Protein 6Z2F (pdb70)

Radius of gyration: 35.42 Å; Cα contacts (8 Å, |Δi|>4): 1864; chains: 2; bounding box: 74×93×102 Å

Secondary structure (DSSP, 8-state):
-HHHHHHHHHHTT-GGGGTTGGGS-HHHHHHHHHHHHT--HHHHHHHHHHH---BPPP--THHHHHHHHHHHHHTT-EEEEEE---S-SS-GGG-----TT---HHHHHHHHHHHHHHHHHHHHSS-----EEEEE---HHHHHHHHHHTGGGGS-GGGEEEEEPPEEE-B-TTSPBPEEETTEE-EEE--GGGHHHHHHHTTHHHHHHHHT--EEEEEETTBTT--TT-HHHHHHHHHHT-SEEEEEEE--STT-S--EEEE---EEEE-GGGS-HHHHH-B-TTSSBSS-EEEEEEEEEEHHHHHHIIIIIGGGPPPEEEEE---EE-TTS-EE--SS--EEEEE--GGGGGGG-SSEEEEE--HHHH--B--S-TTSSSSSSHHHHHHHHHHHHHHHHHHTT-EEB-TTSPBPPSSPPP-STT--PPPEEE-TTT-SSS-S-HHHHTT-EEPSSEEEETTEEEE--/-HHHHHHHHHHT-GGGGTTGGGS-HHHHHHHHHHHHT--HHHHHHHHHHHHHH--GGGEE----HHHHHHHHHHHHTT-EEEEEEEESB-GGGT-SSBGGG-B---TT--BHHHHHHHHHHHHHHHHHHHHSS-----EEEEE-SS-HHHHHHHHHHTGGGGS-GGGEEEEE--EEE-EETTSPBPEEETTEE-EEE--GGGHHHHHHHTTHHHHHHHHT--EEEE---BTT--TT-HHHHHHHHHTT-SEEEEEEE--STT----EEEEETTEEEEEPTTTS-HHHHH-B-TTSSBSS-EEEEEEEEEEHHHHHHIIIIIGGGSPPEEEEE---B---S-B--SS--EEEEE--GGGGGGG-SSEEEEEE-HHHH--B--S-TTSSSSSSHHHHHHHHHHHHHHHHHHTT-EEB-TT-PBPPSS----STT-----EEE-TTT-SSS-S-HHHHTT-EE-SSEEEETTEEEE-

Nearest PDB structures (foldseek):
  6z2f-assembly1_A  TM=1.002E+00  e=0.000E+00  Homo sapiens
  1jv3-assembly1_A  TM=9.933E-01  e=2.991E-99  Homo sapiens
  6z2f-assembly1_B  TM=9.629E-01  e=2.478E-99  Homo sapiens
  1jv3-assembly1_B  TM=9.828E-01  e=7.755E-98  Homo sapiens
  1jvd-assembly1_A  TM=9.746E-01  e=2.583E-96  Homo sapiens

Solvent-accessible surface area: 45010 Å² total

B-factor: mean 25.34, std 10.06, range [9.97, 87.58]

Structure (mmCIF, N/CA/C/O backbone):
data_6Z2F
#
_entry.id   6Z2F
#
_cell.length_a   45.614
_cell.length_b   64.569
_cell.length_c   82.070
_cell.angle_alpha   95.630
_cell.angle_beta   101.090
_cell.angle_gamma   104.930
#
_symmetry.space_group_name_H-M   'P 1'
#
loop_
_entity.id
_entity.type
_entity.pdbx_description
1 polymer 'UDP-N-acetylhexosamine pyrophosphorylase'
2 polymer 'UDP-N-acetylhexosamine pyrophosphorylase'
3 non-polymer URIDINE-DIPHOSPHATE-N-ACETYLGLUCOSAMINE
4 water water
#
loop_
_atom_site.group_PDB
_atom_site.id
_atom_site.type_symbol
_atom_site.label_atom_id
_atom_site.label_alt_id
_atom_site.label_comp_id
_atom_site.label_asym_id
_atom_site.label_entity_id
_atom_site.label_seq_id
_atom_site.pdbx_PDB_ins_code
_atom_site.Cartn_x
_atom_site.Cartn_y
_atom_site.Cartn_z
_atom_site.occupancy
_atom_site.B_iso_or_equiv
_atom_site.auth_seq_id
_atom_site.auth_comp_id
_atom_site.auth_asym_id
_atom_site.auth_atom_id
_atom_site.pdbx_PDB_model_num
ATOM 1 N N . ASN A 1 6 ? -18.165 -35.381 -18.892 1.00 47.58 2 ASN A N 1
ATOM 2 C CA . ASN A 1 6 ? -17.460 -34.279 -18.175 1.00 44.61 2 ASN A CA 1
ATOM 3 C C . ASN A 1 6 ? -16.963 -34.655 -16.763 1.00 42.71 2 ASN A C 1
ATOM 4 O O . ASN A 1 6 ? -15.774 -34.452 -16.462 1.00 38.60 2 ASN A O 1
ATOM 9 N N . ILE A 1 7 ? -17.849 -35.180 -15.906 1.00 39.77 3 ILE A N 1
ATOM 10 C CA . ILE A 1 7 ? -17.491 -35.421 -14.501 1.00 37.84 3 ILE A CA 1
ATOM 11 C C . ILE A 1 7 ? -16.530 -36.579 -14.319 1.00 39.86 3 ILE A C 1
ATOM 12 O O . ILE A 1 7 ? -15.601 -36.480 -13.524 1.00 36.01 3 ILE A O 1
ATOM 17 N N . ASN A 1 8 ? -16.738 -37.682 -15.035 1.00 38.91 4 ASN A N 1
ATOM 18 C CA . ASN A 1 8 ? -15.850 -38.809 -14.863 1.00 39.31 4 ASN A CA 1
ATOM 19 C C . ASN A 1 8 ? -14.421 -38.436 -15.297 1.00 37.54 4 ASN A C 1
ATOM 20 O O . ASN A 1 8 ? -13.478 -38.921 -14.677 1.00 38.48 4 ASN A O 1
ATOM 25 N N . ASP A 1 9 ? -14.267 -37.540 -16.287 1.00 37.37 5 ASP A N 1
ATOM 26 C CA . ASP A 1 9 ? -12.935 -36.993 -16.655 1.00 36.53 5 ASP A CA 1
ATOM 27 C C . ASP A 1 9 ? -12.309 -36.102 -15.583 1.00 36.55 5 ASP A C 1
ATOM 28 O O . ASP A 1 9 ? -11.109 -36.167 -15.364 1.00 35.79 5 ASP A O 1
ATOM 33 N N . LEU A 1 10 ? -13.097 -35.213 -14.990 1.00 31.64 6 LEU A N 1
ATOM 34 C CA . LEU A 1 10 ? -12.580 -34.335 -13.911 1.00 30.33 6 LEU A CA 1
ATOM 35 C C . LEU A 1 10 ? -12.080 -35.176 -12.727 1.00 28.82 6 LEU A C 1
ATOM 36 O O . LEU A 1 10 ? -10.981 -34.980 -12.216 1.00 27.14 6 LEU A O 1
ATOM 41 N N . LYS A 1 11 ? -12.889 -36.149 -12.347 1.00 30.01 7 LYS A N 1
ATOM 42 C CA . LYS A 1 11 ? -12.575 -37.075 -11.277 1.00 32.02 7 LYS A CA 1
ATOM 43 C C . LYS A 1 11 ? -11.196 -37.728 -11.476 1.00 32.37 7 LYS A C 1
ATOM 44 O O . LYS A 1 11 ? -10.438 -37.829 -10.528 1.00 28.83 7 LYS A O 1
ATOM 50 N N . LEU A 1 12 ? -10.874 -38.173 -12.692 1.00 33.06 8 LEU A N 1
ATOM 51 C CA . LEU A 1 12 ? -9.581 -38.817 -12.946 1.00 33.92 8 LEU A CA 1
ATOM 52 C C . LEU A 1 12 ? -8.420 -37.824 -12.796 1.00 32.31 8 LEU A C 1
ATOM 53 O O . LEU A 1 12 ? -7.365 -38.177 -12.264 1.00 33.65 8 LEU A O 1
ATOM 58 N N . THR A 1 13 ? -8.630 -36.601 -13.288 1.00 29.35 9 THR A N 1
ATOM 59 C CA . THR A 1 13 ? -7.707 -35.476 -13.104 1.00 28.67 9 THR A CA 1
ATOM 60 C C . THR A 1 13 ? -7.463 -35.239 -11.613 1.00 27.33 9 THR A C 1
ATOM 61 O O . THR A 1 13 ? -6.313 -35.097 -11.176 1.00 25.84 9 THR A O 1
ATOM 65 N N . LEU A 1 14 ? -8.559 -35.180 -10.857 1.00 27.12 10 LEU A N 1
ATOM 66 C CA . LEU A 1 14 ? -8.486 -35.009 -9.399 1.00 26.90 10 LEU A CA 1
ATOM 67 C C . LEU A 1 14 ? -7.793 -36.182 -8.724 1.00 26.45 10 LEU A C 1
ATOM 68 O O . LEU A 1 14 ? -6.947 -35.991 -7.861 1.00 24.55 10 LEU A O 1
ATOM 73 N N . SER A 1 15 ? -8.125 -37.396 -9.145 1.00 26.92 11 SER A N 1
ATOM 74 C CA . SER A 1 15 ? -7.517 -38.583 -8.574 1.00 27.66 11 SER A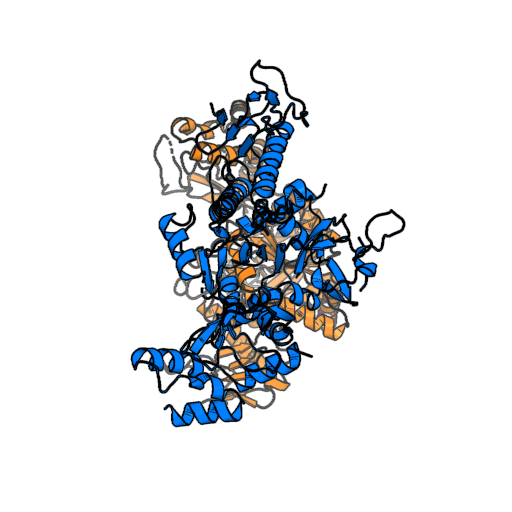 CA 1
ATOM 75 C C . SER A 1 15 ? -6.009 -38.619 -8.790 1.00 26.10 11 SER A C 1
ATOM 76 O O . SER A 1 15 ? -5.262 -38.918 -7.856 1.00 25.73 11 SER A O 1
ATOM 79 N N . LYS A 1 16 ? -5.571 -38.288 -10.005 1.00 28.18 12 LYS A N 1
ATOM 80 C CA . LYS A 1 16 ? -4.151 -38.208 -10.329 1.00 29.29 12 LYS A CA 1
ATOM 81 C C . LYS A 1 16 ? -3.413 -37.200 -9.447 1.00 28.08 12 LYS A C 1
ATOM 82 O O . LYS A 1 16 ? -2.267 -37.437 -9.088 1.00 28.73 12 LYS A O 1
ATOM 88 N N . ALA A 1 17 ? -4.084 -36.105 -9.080 1.00 27.36 13 ALA A N 1
ATOM 89 C CA . ALA A 1 17 ? -3.508 -35.089 -8.191 1.00 25.83 13 ALA A CA 1
ATOM 90 C C . ALA A 1 17 ? -3.765 -35.306 -6.687 1.00 25.38 13 ALA A C 1
ATOM 91 O O . ALA A 1 17 ? -3.334 -34.489 -5.870 1.00 23.90 13 ALA A O 1
ATOM 93 N N . GLY A 1 18 ? -4.442 -36.388 -6.305 1.00 23.68 14 GLY A N 1
ATOM 94 C CA . GLY A 1 18 ? -4.756 -36.638 -4.894 1.00 22.98 14 GLY A CA 1
ATOM 95 C C . GLY A 1 18 ? -5.733 -35.649 -4.308 1.00 22.53 14 GLY A C 1
ATOM 96 O O . GLY A 1 18 ? -5.699 -35.413 -3.094 1.00 22.35 14 GLY A O 1
ATOM 97 N N . GLN A 1 19 ? -6.605 -35.086 -5.160 1.00 20.38 15 GLN A N 1
ATOM 98 C CA . GLN A 1 19 ? -7.606 -34.099 -4.746 1.00 20.28 15 GLN A CA 1
ATOM 99 C C . GLN A 1 19 ? -9.053 -34.531 -5.001 1.00 20.16 15 GLN A C 1
ATOM 100 O O . GLN A 1 19 ? -9.948 -33.680 -5.039 1.00 20.69 15 GLN A O 1
ATOM 106 N N . GLU A 1 20 ? -9.316 -35.834 -5.138 1.00 21.11 16 GLU A N 1
ATOM 107 C CA . GLU A 1 20 ? -10.694 -36.277 -5.478 1.00 22.39 16 GLU A CA 1
ATOM 108 C C . GLU A 1 20 ? -11.721 -36.103 -4.353 1.00 21.51 16 GLU A C 1
ATOM 109 O O . GLU A 1 20 ? -12.927 -36.120 -4.599 1.00 21.66 16 GLU A O 1
ATOM 115 N N . HIS A 1 21 ? -11.262 -35.877 -3.130 1.00 19.86 17 HIS A N 1
ATOM 116 C CA . HIS A 1 21 ? -12.166 -35.453 -2.055 1.00 19.05 17 HIS A CA 1
ATOM 117 C C . HIS A 1 21 ? -12.931 -34.131 -2.345 1.00 18.43 17 HIS A C 1
ATOM 118 O O . HIS A 1 21 ? -13.915 -33.835 -1.661 1.00 17.84 17 HIS A O 1
ATOM 125 N N . LEU A 1 22 ? -12.487 -33.324 -3.322 1.00 18.90 18 LEU A N 1
ATOM 126 C CA . LEU A 1 22 ? -13.223 -32.109 -3.702 1.00 18.43 18 LEU A CA 1
ATOM 127 C C . LEU A 1 22 ? -14.607 -32.411 -4.284 1.00 18.94 18 LEU A C 1
ATOM 128 O O . LEU A 1 22 ? -15.473 -31.527 -4.301 1.00 19.13 18 LEU A O 1
ATOM 133 N N . LEU A 1 23 ? -14.807 -33.649 -4.748 1.00 19.01 19 LEU A N 1
ATOM 134 C CA . LEU A 1 23 ? -16.122 -34.128 -5.199 1.00 19.72 19 LEU A CA 1
ATOM 135 C C . LEU A 1 23 ? -16.938 -34.895 -4.146 1.00 20.08 19 LEU A C 1
ATOM 136 O O . LEU A 1 23 ? -17.975 -35.506 -4.482 1.00 21.07 19 LEU A O 1
ATOM 141 N N . ARG A 1 24 ? -16.512 -34.833 -2.889 1.00 20.40 20 ARG A N 1
ATOM 142 C CA . ARG A 1 24 ? -17.140 -35.567 -1.799 1.00 22.73 20 ARG A CA 1
ATOM 143 C C . ARG A 1 24 ? -18.663 -35.417 -1.759 1.00 23.43 20 ARG A C 1
ATOM 144 O O . ARG A 1 24 ? -19.363 -36.397 -1.506 1.00 23.51 20 ARG A O 1
ATOM 152 N N . PHE A 1 25 ? -19.162 -34.209 -2.010 1.00 22.29 21 PHE A N 1
ATOM 153 C CA . PHE A 1 25 ? -20.594 -33.910 -1.870 1.00 23.04 21 PHE A CA 1
ATOM 154 C C . PHE A 1 25 ? -21.318 -33.827 -3.199 1.00 23.96 21 PHE A C 1
ATOM 155 O O . PHE A 1 25 ? -22.476 -33.434 -3.226 1.00 27.04 21 PHE A O 1
ATOM 163 N N . TRP A 1 26 ? -20.673 -34.243 -4.283 1.00 24.60 22 TRP A N 1
ATOM 164 C CA . TRP A 1 26 ? -21.244 -34.123 -5.624 1.00 26.63 22 TRP A CA 1
ATOM 165 C C . TRP A 1 26 ? -22.602 -34.820 -5.737 1.00 29.55 22 TRP A C 1
ATOM 166 O O . TRP A 1 26 ? -23.489 -34.319 -6.408 1.00 30.98 22 TRP A O 1
ATOM 177 N N . ASN A 1 27 ? -22.754 -35.960 -5.070 1.00 32.39 23 ASN A N 1
ATOM 178 C CA . ASN A 1 27 ? -24.013 -36.720 -5.093 1.00 34.65 23 ASN A CA 1
ATOM 179 C C . ASN A 1 27 ? -25.160 -36.108 -4.267 1.00 35.65 23 ASN A C 1
ATOM 180 O O . ASN A 1 27 ? -26.260 -36.662 -4.272 1.00 38.97 23 ASN A O 1
ATOM 185 N N . GLU A 1 28 ? -24.904 -35.010 -3.549 1.00 34.53 24 GLU A N 1
ATOM 186 C CA . GLU A 1 28 ? -25.908 -34.303 -2.746 1.00 36.94 24 GLU A CA 1
ATOM 187 C C . GLU A 1 28 ? -26.194 -32.906 -3.262 1.00 36.69 24 GLU A C 1
ATOM 188 O O . GLU A 1 28 ? -27.027 -32.218 -2.673 1.00 40.85 24 GLU A O 1
ATOM 194 N N . LEU A 1 29 ? -25.492 -32.450 -4.301 1.00 33.65 25 LEU A N 1
ATOM 195 C CA . LEU A 1 29 ? -25.641 -31.064 -4.752 1.00 32.76 25 LEU A CA 1
ATOM 196 C C . LEU A 1 29 ? -26.763 -30.957 -5.763 1.00 33.24 25 LEU A C 1
ATOM 197 O O . LEU A 1 29 ? -26.993 -31.875 -6.553 1.00 33.00 25 LEU A O 1
ATOM 202 N N . GLU A 1 30 ? -27.429 -29.811 -5.744 1.00 36.12 26 GLU A N 1
ATOM 203 C CA . GLU A 1 30 ? -28.356 -29.438 -6.811 1.00 38.22 26 GLU A CA 1
ATOM 204 C C . GLU A 1 30 ? -27.579 -29.227 -8.107 1.00 35.87 26 GLU A C 1
ATOM 205 O O . GLU A 1 30 ? -26.370 -28.962 -8.081 1.00 32.45 26 GLU A O 1
ATOM 211 N N . GLU A 1 31 ? -28.277 -29.333 -9.234 1.00 34.09 27 GLU A N 1
ATOM 212 C CA . GLU A 1 31 ? -27.654 -29.249 -10.558 1.00 33.93 27 GLU A CA 1
ATOM 213 C C . GLU A 1 31 ? -26.837 -27.966 -10.777 1.00 30.93 27 GLU A C 1
ATOM 214 O O . GLU A 1 31 ? -25.721 -28.025 -11.279 1.00 27.82 27 GLU A O 1
ATOM 220 N N . ALA A 1 32 ? -27.410 -26.822 -10.406 1.00 30.96 28 ALA A N 1
ATOM 221 C CA . ALA A 1 32 ? -26.731 -25.526 -10.555 1.00 28.58 28 ALA A CA 1
ATOM 222 C C . ALA A 1 32 ? -25.468 -25.459 -9.706 1.00 27.41 28 ALA A C 1
ATOM 223 O O . ALA A 1 32 ? -24.442 -24.965 -10.174 1.00 27.39 28 ALA A O 1
ATOM 225 N N . GLN A 1 33 ? -25.569 -25.948 -8.470 1.00 27.37 29 GLN A N 1
ATOM 226 C CA . GLN A 1 33 ? -24.417 -26.093 -7.560 1.00 28.66 29 GLN A CA 1
ATOM 227 C C . GLN A 1 33 ? -23.283 -26.920 -8.182 1.00 27.04 29 GLN A C 1
ATOM 228 O O . GLN A 1 33 ? -22.103 -26.534 -8.125 1.00 24.24 29 GLN A O 1
ATOM 234 N N . GLN A 1 34 ? -23.644 -28.054 -8.784 1.00 24.57 30 GLN A N 1
ATOM 235 C CA . GLN A 1 34 ? -22.689 -28.885 -9.483 1.00 24.27 30 GLN A CA 1
ATOM 236 C C . GLN A 1 34 ? -21.962 -28.106 -10.578 1.00 23.39 30 GLN A C 1
ATOM 237 O O . GLN A 1 34 ? -20.750 -28.186 -10.694 1.00 21.06 30 GLN A O 1
ATOM 243 N N . VAL A 1 35 ? -22.718 -27.370 -11.378 1.00 23.99 31 VAL A N 1
ATOM 244 C CA . VAL A 1 35 ? -22.127 -26.600 -12.469 1.00 24.18 31 VAL A CA 1
ATOM 245 C C . VAL A 1 35 ? -21.061 -25.640 -11.939 1.00 23.75 31 VAL A C 1
ATOM 246 O O . VAL A 1 35 ? -19.987 -25.545 -12.499 1.00 23.50 31 VAL A O 1
ATOM 250 N N . GLU A 1 36 ? -21.343 -25.001 -10.822 1.00 24.54 32 GLU A N 1
ATOM 251 C CA . GLU A 1 36 ? -20.433 -23.987 -10.269 1.00 26.24 32 GLU A CA 1
ATOM 252 C C . GLU A 1 36 ? -19.138 -24.570 -9.737 1.00 25.78 32 GLU A C 1
ATOM 253 O O . GLU A 1 36 ? -18.046 -24.039 -10.006 1.00 25.62 32 GLU A O 1
ATOM 259 N N . LEU A 1 37 ? -19.257 -25.681 -9.010 1.00 24.60 33 LEU A N 1
ATOM 260 C CA . LEU A 1 37 ? -18.093 -26.384 -8.511 1.00 22.62 33 LEU A CA 1
ATOM 261 C C . LEU A 1 37 ? -17.295 -26.931 -9.669 1.00 22.36 33 LEU A C 1
ATOM 262 O O . LEU A 1 37 ? -16.083 -26.782 -9.687 1.00 19.97 33 LEU A O 1
ATOM 267 N N . TYR A 1 38 ? -17.987 -27.528 -10.656 1.00 22.30 34 TYR A N 1
ATOM 268 C CA . TYR A 1 38 ? -17.332 -28.046 -11.847 1.00 24.39 34 TYR A CA 1
ATOM 269 C C . TYR A 1 38 ? -16.482 -26.966 -12.525 1.00 24.75 34 TYR A C 1
ATOM 270 O O . TYR A 1 38 ? -15.316 -27.193 -12.825 1.00 24.94 34 TYR A O 1
ATOM 279 N N . ALA A 1 39 ? -17.065 -25.787 -12.721 1.00 25.79 35 ALA A N 1
ATOM 280 C CA . ALA A 1 39 ? -16.346 -24.667 -13.365 1.00 26.62 35 ALA A CA 1
ATOM 281 C C . ALA A 1 39 ? -15.178 -24.143 -12.529 1.00 27.73 35 ALA A C 1
ATOM 282 O O . ALA A 1 39 ? -14.158 -23.728 -13.070 1.00 28.87 35 ALA A O 1
ATOM 284 N N . GLU A 1 40 ? -15.322 -24.151 -11.212 1.00 27.56 36 GLU A N 1
ATOM 285 C CA . GLU A 1 40 ? -14.204 -23.773 -10.360 1.00 26.52 36 GLU A CA 1
ATOM 286 C C . GLU A 1 40 ? -13.044 -24.757 -10.511 1.00 25.50 36 GLU A C 1
ATOM 287 O O . GLU A 1 40 ? -11.882 -24.347 -10.698 1.00 24.42 36 GLU A O 1
ATOM 293 N N . LEU A 1 41 ? -13.353 -26.048 -10.452 1.00 23.33 37 LEU A N 1
ATOM 294 C CA . LEU A 1 41 ? -12.328 -27.084 -10.482 1.00 23.30 37 LEU A CA 1
ATOM 295 C C . LEU A 1 41 ? -11.641 -27.200 -11.833 1.00 25.33 37 LEU A C 1
ATOM 296 O O . LEU A 1 41 ? -10.439 -27.379 -11.878 1.00 26.72 37 LEU A O 1
ATOM 301 N N . GLN A 1 42 ? -12.377 -27.067 -12.928 1.00 28.66 38 GLN A N 1
ATOM 302 C CA . GLN A 1 42 ? -11.757 -27.197 -14.262 1.00 31.22 38 GLN A CA 1
ATOM 303 C C . GLN A 1 42 ? -10.726 -26.094 -14.549 1.00 30.96 38 GLN A C 1
ATOM 304 O O . GLN A 1 42 ? -9.776 -26.316 -15.293 1.00 36.23 38 GLN A O 1
ATOM 310 N N . ALA A 1 43 ? -10.914 -24.931 -13.939 1.00 29.99 39 ALA A N 1
ATOM 311 C CA . ALA A 1 43 ? -10.014 -23.795 -14.114 1.00 32.39 39 ALA A CA 1
ATOM 312 C C . ALA A 1 43 ? -8.699 -23.927 -13.329 1.00 33.10 39 ALA A C 1
ATOM 313 O O . ALA A 1 43 ? -7.747 -23.170 -13.567 1.00 31.55 39 ALA A O 1
ATOM 315 N N . MET A 1 44 ? -8.654 -24.866 -12.384 1.00 31.81 40 MET A N 1
ATOM 316 C CA . MET A 1 44 ? -7.490 -25.049 -11.519 1.00 31.28 40 MET A CA 1
ATOM 317 C C . MET A 1 44 ? -6.490 -25.978 -12.179 1.00 29.53 40 MET A C 1
ATOM 318 O O . MET A 1 44 ? -6.864 -26.895 -12.895 1.00 30.43 40 MET A O 1
ATOM 323 N N . ASN A 1 45 ? -5.210 -25.729 -11.937 1.00 29.64 41 ASN A N 1
ATOM 324 C CA . ASN A 1 45 ? -4.147 -26.601 -12.398 1.00 30.79 41 ASN A CA 1
ATOM 325 C C . ASN A 1 45 ? -3.629 -27.381 -11.195 1.00 29.85 41 ASN A C 1
ATOM 326 O O . ASN A 1 45 ? -2.701 -26.948 -10.509 1.00 29.58 41 ASN A O 1
ATOM 331 N N . PHE A 1 46 ? -4.224 -28.540 -10.944 1.00 28.05 42 PHE A N 1
ATOM 332 C CA . PHE A 1 46 ? -3.934 -29.288 -9.706 1.00 26.57 42 PHE A CA 1
ATOM 333 C C . PHE A 1 46 ? -2.494 -29.772 -9.600 1.00 27.73 42 PHE A C 1
ATOM 334 O O . PHE A 1 46 ? -1.951 -29.822 -8.494 1.00 25.19 42 PHE A O 1
ATOM 342 N N . GLU A 1 47 ? -1.872 -30.114 -10.735 1.00 28.99 43 GLU A N 1
ATOM 343 C CA . GLU A 1 47 ? -0.451 -30.489 -10.753 1.00 31.67 43 GLU A CA 1
ATOM 344 C C . GLU A 1 47 ? 0.385 -29.340 -10.223 1.00 28.72 43 GLU A C 1
ATOM 345 O O . GLU A 1 47 ? 1.164 -29.519 -9.297 1.00 28.22 43 GLU A O 1
ATOM 351 N N . GLU A 1 48 ? 0.206 -28.170 -10.822 1.00 28.54 44 GLU A N 1
ATOM 352 C CA . GLU A 1 48 ? 0.904 -26.972 -10.377 1.00 28.98 44 GLU A CA 1
ATOM 353 C C . GLU A 1 48 ? 0.654 -26.637 -8.902 1.00 27.84 44 GLU A C 1
ATOM 354 O O . GLU A 1 48 ? 1.589 -26.326 -8.187 1.00 26.31 44 GLU A O 1
ATOM 360 N N . LEU A 1 49 ? -0.594 -26.711 -8.452 1.00 24.50 45 LEU A N 1
ATOM 361 C CA . LEU A 1 49 ? -0.910 -26.394 -7.056 1.00 23.00 45 LEU A CA 1
ATOM 362 C C . LEU A 1 49 ? -0.150 -27.313 -6.090 1.00 23.47 45 LEU A C 1
ATOM 363 O O . LEU A 1 49 ? 0.412 -26.852 -5.090 1.00 23.73 45 LEU A O 1
ATOM 368 N N . ASN A 1 50 ? -0.121 -28.609 -6.402 1.00 22.91 46 ASN A N 1
ATOM 369 C CA . ASN A 1 50 ? 0.584 -29.602 -5.593 1.00 23.05 46 ASN A CA 1
ATOM 370 C C . ASN A 1 50 ? 2.064 -29.260 -5.588 1.00 24.48 46 ASN A C 1
ATOM 371 O O . ASN A 1 50 ? 2.734 -29.336 -4.553 1.00 23.62 46 ASN A O 1
ATOM 376 N N . PHE A 1 51 ? 2.565 -28.892 -6.761 1.00 24.80 47 PHE A N 1
ATOM 377 C CA . PHE A 1 51 ? 3.948 -28.463 -6.891 1.00 27.39 47 PHE A CA 1
ATOM 378 C C . PHE A 1 51 ? 4.227 -27.224 -6.058 1.00 26.14 47 PHE A C 1
ATOM 379 O O . PHE A 1 51 ? 5.258 -27.171 -5.389 1.00 25.75 47 PHE A O 1
ATOM 387 N N . PHE A 1 52 ? 3.320 -26.244 -6.068 1.00 25.24 48 PHE A N 1
ATOM 388 C CA . PHE A 1 52 ? 3.495 -25.061 -5.213 1.00 25.49 48 PHE A CA 1
ATOM 389 C C . PHE A 1 52 ? 3.533 -25.439 -3.748 1.00 24.27 48 PHE A C 1
ATOM 390 O O . PHE A 1 52 ? 4.411 -24.982 -3.017 1.00 23.48 48 PHE A O 1
ATOM 398 N N . PHE A 1 53 ? 2.568 -26.264 -3.336 1.00 23.39 49 PHE A N 1
ATOM 399 C CA . PHE A 1 53 ? 2.444 -26.666 -1.943 1.00 23.86 49 PHE A CA 1
ATOM 400 C C . PHE A 1 53 ? 3.679 -27.437 -1.457 1.00 24.90 49 PHE A C 1
ATOM 401 O O . PHE A 1 53 ? 4.159 -27.187 -0.370 1.00 24.14 49 PHE A O 1
ATOM 409 N N . GLN A 1 54 ? 4.185 -28.368 -2.260 1.00 26.73 50 GLN A N 1
ATOM 410 C CA . GLN A 1 54 ? 5.331 -29.183 -1.816 1.00 29.36 50 GLN A CA 1
ATOM 411 C C . GLN A 1 54 ? 6.566 -28.331 -1.536 1.00 30.07 50 GLN A C 1
ATOM 412 O O . GLN A 1 54 ? 7.283 -28.592 -0.561 1.00 29.62 50 GLN A O 1
ATOM 418 N N . LYS A 1 55 ? 6.796 -27.312 -2.365 1.00 30.25 51 LYS A N 1
ATOM 419 C CA . LYS A 1 55 ? 7.888 -26.360 -2.117 1.00 33.38 51 LYS A CA 1
ATOM 420 C C . LYS A 1 55 ? 7.614 -25.417 -0.954 1.00 31.87 51 LYS A C 1
ATOM 421 O O . LYS A 1 55 ? 8.518 -25.120 -0.200 1.00 31.93 51 LYS A O 1
ATOM 427 N N . ALA A 1 56 ? 6.381 -24.923 -0.836 1.00 29.11 52 ALA A N 1
ATOM 428 C CA . ALA A 1 56 ? 6.037 -23.902 0.172 1.00 28.57 52 ALA A CA 1
ATOM 429 C C . ALA A 1 56 ? 6.038 -24.474 1.580 1.00 29.05 52 ALA A C 1
ATOM 430 O O . ALA A 1 56 ? 6.448 -23.801 2.533 1.00 27.03 52 ALA A O 1
ATOM 432 N N . ILE A 1 57 ? 5.559 -25.708 1.716 1.00 28.87 53 ILE A N 1
ATOM 433 C CA . ILE A 1 57 ? 5.453 -26.344 3.034 1.00 31.70 53 ILE A CA 1
ATOM 434 C C . ILE A 1 57 ? 6.820 -26.715 3.631 1.00 35.46 53 ILE A C 1
ATOM 435 O O . ILE A 1 57 ? 6.912 -26.972 4.833 1.00 36.67 53 ILE A O 1
ATOM 440 N N . GLU A 1 58 ? 7.845 -26.759 2.774 1.00 40.68 54 GLU A N 1
ATOM 441 C CA . GLU A 1 58 ? 9.164 -27.269 3.114 1.00 46.18 54 GLU A CA 1
ATOM 442 C C . GLU A 1 58 ? 10.027 -26.210 3.786 1.00 44.08 54 GLU A C 1
ATOM 443 O O . GLU A 1 58 ? 11.018 -26.540 4.433 1.00 46.60 54 GLU A O 1
ATOM 449 N N . MET A 1 73 ? 21.494 -12.458 8.298 1.00 28.56 69 MET A N 1
ATOM 450 C CA . MET A 1 73 ? 21.115 -11.085 8.004 1.00 28.48 69 MET A CA 1
ATOM 451 C C . MET A 1 73 ? 22.184 -10.101 8.403 1.00 28.96 69 MET A C 1
ATOM 452 O O . MET A 1 73 ? 22.860 -10.286 9.420 1.00 29.02 69 MET A O 1
ATOM 457 N N . GLU A 1 74 ? 22.271 -9.020 7.635 1.00 28.69 70 GLU A N 1
ATOM 458 C CA . GLU A 1 74 ? 23.197 -7.934 7.897 1.00 32.80 70 GLU A CA 1
ATOM 459 C C . GLU A 1 74 ? 22.454 -6.596 7.854 1.00 32.62 70 GLU A C 1
ATOM 460 O O . GLU A 1 74 ? 21.563 -6.418 7.031 1.00 28.98 70 GLU A O 1
ATOM 466 N N . PRO A 1 75 ? 22.824 -5.649 8.729 1.00 34.40 71 PRO A N 1
ATOM 467 C CA . PRO A 1 75 ? 22.103 -4.378 8.744 1.00 36.72 71 PRO A CA 1
ATOM 468 C C . PRO A 1 75 ? 22.310 -3.571 7.462 1.00 39.72 71 PRO A C 1
ATOM 469 O O . PRO A 1 75 ? 23.283 -3.800 6.742 1.00 40.52 71 PRO A O 1
ATOM 473 N N . VAL A 1 76 ? 21.380 -2.668 7.164 1.00 43.47 72 VAL A N 1
ATOM 474 C CA . VAL A 1 76 ? 21.610 -1.687 6.111 1.00 45.72 72 VAL A CA 1
ATOM 475 C C . VAL A 1 76 ? 22.656 -0.739 6.660 1.00 49.91 72 VAL A C 1
ATOM 476 O O . VAL A 1 76 ? 22.468 -0.168 7.739 1.00 51.02 72 VAL A O 1
ATOM 480 N N . PRO A 1 77 ? 23.790 -0.615 5.964 1.00 53.60 73 PRO A N 1
ATOM 481 C CA . PRO A 1 77 ? 24.679 0.422 6.444 1.00 55.51 73 PRO A CA 1
ATOM 482 C C . PRO A 1 77 ? 23.923 1.720 6.276 1.00 57.09 73 PRO A C 1
ATOM 483 O O . PRO A 1 77 ? 23.510 2.044 5.162 1.00 58.91 73 PRO A O 1
ATOM 487 N N . ARG A 1 78 ? 23.658 2.386 7.396 1.00 56.65 74 ARG A N 1
ATOM 488 C CA . ARG A 1 78 ? 22.998 3.689 7.397 1.00 57.07 74 ARG A CA 1
ATOM 489 C C . ARG A 1 78 ? 23.791 4.731 6.597 1.00 57.01 74 ARG A C 1
ATOM 490 O O . ARG A 1 78 ? 23.276 5.793 6.259 1.00 58.00 74 ARG A O 1
ATOM 492 N N . ASP A 1 89 ? 17.333 19.349 3.944 1.00 56.71 85 ASP A N 1
ATOM 493 C CA . ASP A 1 89 ? 18.435 19.909 3.166 1.00 58.69 85 ASP A CA 1
ATOM 494 C C . ASP A 1 89 ? 18.203 19.744 1.646 1.00 56.65 85 ASP A C 1
ATOM 495 O O . ASP A 1 89 ? 17.763 20.685 0.972 1.00 55.13 85 ASP A O 1
ATOM 500 N N . GLN A 1 90 ? 18.449 18.536 1.131 1.00 53.36 86 GLN A N 1
ATOM 501 C CA . GLN A 1 90 ? 18.206 18.196 -0.273 1.00 47.16 86 GLN A CA 1
ATOM 502 C C . GLN A 1 90 ? 16.715 17.902 -0.481 1.00 40.13 86 GLN A C 1
ATOM 503 O O . GLN A 1 90 ? 16.298 17.634 -1.601 1.00 37.30 86 GLN A O 1
ATOM 509 N N . LEU A 1 91 ? 15.931 17.916 0.603 1.00 35.14 87 LEU A N 1
ATOM 510 C CA . LEU A 1 91 ? 14.501 17.621 0.548 1.00 34.07 87 LEU A CA 1
ATOM 511 C C . LEU A 1 91 ? 13.761 18.466 -0.492 1.00 33.13 87 LEU A C 1
ATOM 512 O O . LEU A 1 91 ? 12.902 17.951 -1.211 1.00 27.05 87 LEU A O 1
ATOM 517 N N . GLN A 1 92 ? 14.104 19.751 -0.590 1.00 33.17 88 GLN A N 1
ATOM 518 C CA . GLN A 1 92 ? 13.431 20.626 -1.555 1.00 33.19 88 GLN A CA 1
ATOM 519 C C . GLN A 1 92 ? 13.837 20.281 -2.990 1.00 31.10 88 GLN A C 1
ATOM 520 O O . GLN A 1 92 ? 12.976 20.223 -3.872 1.00 28.76 88 GLN A O 1
ATOM 526 N N . ALA A 1 93 ? 15.128 20.026 -3.220 1.00 29.26 89 ALA A N 1
ATOM 527 C CA . ALA A 1 93 ? 15.606 19.614 -4.533 1.00 28.44 89 ALA A CA 1
ATOM 528 C C . ALA A 1 93 ? 14.983 18.265 -4.963 1.00 28.56 89 ALA A C 1
ATOM 529 O O . ALA A 1 93 ? 14.622 18.095 -6.129 1.00 27.56 89 ALA A O 1
ATOM 531 N N . TRP A 1 94 ? 14.848 17.322 -4.031 1.00 25.65 90 TRP A N 1
ATOM 532 C CA . TRP A 1 94 ? 14.183 16.053 -4.351 1.00 25.19 90 TRP A CA 1
ATOM 533 C C . TRP A 1 94 ? 12.708 16.296 -4.690 1.00 23.11 90 TRP A C 1
ATOM 534 O O . TRP A 1 94 ? 12.219 15.768 -5.670 1.00 23.09 90 TRP A O 1
ATOM 545 N N . GLU A 1 95 ? 12.018 17.108 -3.894 1.00 22.80 91 GLU A N 1
ATOM 546 C CA . GLU A 1 95 ? 10.596 17.397 -4.134 1.00 23.19 91 GLU A CA 1
ATOM 547 C C . GLU A 1 95 ? 10.377 17.977 -5.520 1.00 22.07 91 GLU A C 1
ATOM 548 O O . GLU A 1 95 ? 9.442 17.591 -6.247 1.00 20.79 91 GLU A O 1
ATOM 554 N N . SER A 1 96 ? 11.228 18.928 -5.882 1.00 23.03 92 SER A N 1
ATOM 555 C CA . SER A 1 96 ? 11.102 19.576 -7.181 1.00 24.20 92 SER A CA 1
ATOM 556 C C . SER A 1 96 ? 11.274 18.616 -8.330 1.00 22.63 92 SER A C 1
ATOM 557 O O . SER A 1 96 ? 10.540 18.711 -9.313 1.00 22.27 92 SER A O 1
ATOM 560 N N . GLU A 1 97 ? 12.219 17.687 -8.209 1.00 23.02 93 GLU A N 1
ATOM 561 C CA . GLU A 1 97 ? 12.379 16.648 -9.223 1.00 22.25 93 GLU A CA 1
ATOM 562 C C . GLU A 1 97 ? 11.154 15.733 -9.283 1.00 20.99 93 GLU A C 1
ATOM 563 O O . GLU A 1 97 ? 10.687 15.402 -10.369 1.00 19.86 93 GLU A O 1
ATOM 569 N N . GLY A 1 98 ? 10.628 15.334 -8.131 1.00 20.07 94 GLY A N 1
ATOM 570 C CA . GLY A 1 98 ? 9.403 14.519 -8.121 1.00 18.55 94 GLY A CA 1
ATOM 571 C C . GLY A 1 98 ? 8.225 15.241 -8.748 1.00 17.93 94 GLY A C 1
ATOM 572 O O . GLY A 1 98 ? 7.463 14.656 -9.515 1.00 18.03 94 GLY A O 1
ATOM 573 N N . LEU A 1 99 ? 8.073 16.530 -8.447 1.00 17.62 95 LEU A N 1
ATOM 574 C CA . LEU A 1 99 ? 7.006 17.319 -9.069 1.00 18.18 95 LEU A CA 1
ATOM 575 C C . LEU A 1 99 ? 7.216 17.413 -10.590 1.00 18.06 95 LEU A C 1
ATOM 576 O O . LEU A 1 99 ? 6.260 17.423 -11.341 1.00 17.46 95 LEU A O 1
ATOM 581 N N . PHE A 1 100 ? 8.475 17.459 -11.036 1.00 18.39 96 PHE A N 1
ATOM 582 C CA . PHE A 1 100 ? 8.760 17.551 -12.465 1.00 18.74 96 PHE A CA 1
ATOM 583 C C . PHE A 1 100 ? 8.363 16.235 -13.171 1.00 19.11 96 PHE A C 1
ATOM 584 O O . PHE A 1 100 ? 7.752 16.256 -14.244 1.00 19.21 96 PHE A O 1
ATOM 592 N N . GLN A 1 101 ? 8.658 15.102 -12.544 1.00 17.71 97 GLN A N 1
ATOM 593 C CA . GLN A 1 101 ? 8.213 13.811 -13.087 1.00 17.57 97 GLN A CA 1
ATOM 594 C C . GLN A 1 101 ? 6.700 13.763 -13.176 1.00 17.22 97 GLN A C 1
ATOM 595 O O . GLN A 1 101 ? 6.138 13.369 -14.196 1.00 19.00 97 GLN A O 1
ATOM 601 N N . ILE A 1 102 ? 6.029 14.171 -12.109 1.00 16.83 98 ILE A N 1
ATOM 602 C CA . ILE A 1 102 ? 4.571 14.209 -12.130 1.00 15.59 98 ILE A CA 1
ATOM 603 C C . ILE A 1 102 ? 4.061 15.125 -13.279 1.00 16.80 98 ILE A C 1
ATOM 604 O O . ILE A 1 102 ? 3.148 14.754 -14.026 1.00 15.95 98 ILE A O 1
ATOM 609 N N . SER A 1 103 ? 4.675 16.292 -13.442 1.00 17.32 99 SER A N 1
ATOM 610 C CA . SER A 1 103 ? 4.227 17.268 -14.444 1.00 17.49 99 SER A CA 1
ATOM 611 C C . SER A 1 103 ? 4.331 16.768 -15.877 1.00 18.82 99 SER A C 1
ATOM 612 O O . SER A 1 103 ? 3.631 17.281 -16.754 1.00 19.80 99 SER A O 1
ATOM 615 N N . GLN A 1 104 ? 5.199 15.783 -16.097 1.00 18.96 100 GLN A N 1
ATOM 616 C CA . GLN A 1 104 ? 5.418 15.186 -17.409 1.00 19.87 100 GLN A CA 1
ATOM 617 C C . GLN A 1 104 ? 4.560 13.938 -17.609 1.00 20.51 100 GLN A C 1
ATOM 618 O O . GLN A 1 104 ? 4.771 13.228 -18.587 1.00 19.87 100 GLN A O 1
ATOM 624 N N . ASN A 1 105 ? 3.605 13.681 -16.703 1.00 19.41 101 ASN A N 1
ATOM 625 C CA . ASN A 1 105 ? 2.783 12.449 -16.736 1.00 20.76 101 ASN A CA 1
ATOM 626 C C . ASN A 1 105 ? 3.617 11.157 -16.646 1.00 19.80 101 ASN A C 1
ATOM 627 O O . ASN A 1 105 ? 3.232 10.121 -17.180 1.00 21.14 101 ASN A O 1
ATOM 632 N N . LYS A 1 106 ? 4.757 11.215 -15.965 1.00 19.22 102 LYS A N 1
ATOM 633 C CA . LYS A 1 106 ? 5.667 10.086 -15.885 1.00 17.98 102 LYS A CA 1
ATOM 634 C C . LYS A 1 106 ? 5.530 9.312 -14.560 1.00 17.23 102 LYS A C 1
ATOM 635 O O . LYS A 1 106 ? 6.310 8.399 -14.330 1.00 17.75 102 LYS A O 1
ATOM 641 N N . VAL A 1 107 ? 4.580 9.679 -13.704 1.00 15.03 103 VAL A N 1
ATOM 642 C CA . VAL A 1 107 ? 4.392 9.007 -12.415 1.00 15.29 103 VAL A CA 1
ATOM 643 C C . VAL A 1 107 ? 3.004 8.392 -12.319 1.00 15.44 103 VAL A C 1
ATOM 644 O O . VAL A 1 107 ? 2.028 9.054 -12.619 1.00 15.59 103 VAL A O 1
ATOM 648 N N . ALA A 1 108 ? 2.922 7.132 -11.908 1.00 15.49 104 ALA A N 1
ATOM 649 C CA . ALA A 1 108 ? 1.648 6.532 -11.499 1.00 15.10 104 ALA A CA 1
ATOM 650 C C . ALA A 1 108 ? 1.817 5.944 -10.104 1.00 14.89 104 ALA A C 1
ATOM 651 O O . ALA A 1 108 ? 2.930 5.714 -9.631 1.00 14.25 104 ALA A O 1
ATOM 653 N N . VAL A 1 109 ? 0.708 5.693 -9.449 1.00 14.92 105 VAL A N 1
ATOM 654 C CA . VAL A 1 109 ? 0.738 4.988 -8.183 1.00 15.68 105 VAL A CA 1
ATOM 655 C C . VAL A 1 109 ? -0.012 3.678 -8.326 1.00 14.97 105 VAL A C 1
ATOM 656 O O . VAL A 1 109 ? -0.941 3.556 -9.136 1.00 15.52 105 VAL A O 1
ATOM 660 N N . LEU A 1 110 ? 0.398 2.710 -7.529 1.00 15.16 106 LEU A N 1
ATOM 661 C CA . LEU A 1 110 ? -0.221 1.396 -7.502 1.00 15.59 106 LEU A CA 1
ATOM 662 C C . LEU A 1 110 ? -0.581 1.050 -6.037 1.00 15.76 106 LEU A C 1
ATOM 663 O O . LEU A 1 110 ? 0.283 0.933 -5.182 1.00 14.72 106 LEU A O 1
ATOM 668 N N . LEU A 1 111 ? -1.869 0.939 -5.781 1.00 15.25 107 LEU A N 1
ATOM 669 C CA . LEU A 1 111 ? -2.398 0.686 -4.433 1.00 16.19 107 LEU A CA 1
ATOM 670 C C . LEU A 1 111 ? -2.580 -0.793 -4.202 1.00 16.80 107 LEU A C 1
ATOM 671 O O . LEU A 1 111 ? -3.234 -1.461 -5.012 1.00 16.20 107 LEU A O 1
ATOM 676 N N . LEU A 1 112 ? -2.028 -1.296 -3.097 1.00 16.33 108 LEU A N 1
ATOM 677 C CA . LEU A 1 112 ? -2.238 -2.669 -2.698 1.00 17.34 108 LEU A CA 1
ATOM 678 C C . LEU A 1 112 ? -3.520 -2.658 -1.867 1.00 18.59 108 LEU A C 1
ATOM 679 O O . LEU A 1 112 ? -3.506 -2.238 -0.718 1.00 17.93 108 LEU A O 1
ATOM 684 N N . ALA A 1 113 ? -4.621 -3.076 -2.480 1.00 20.23 109 ALA A N 1
ATOM 685 C CA . ALA A 1 113 ? -5.959 -3.096 -1.858 1.00 21.95 109 ALA A CA 1
ATOM 686 C C . ALA A 1 113 ? -6.654 -4.468 -2.047 1.00 24.65 109 ALA A C 1
ATOM 687 O O . ALA A 1 113 ? -7.907 -4.547 -2.235 1.00 24.88 109 ALA A O 1
ATOM 689 N N . ARG A 1 119 ? -8.827 -8.184 9.963 1.00 48.49 115 ARG A N 1
ATOM 690 C CA . ARG A 1 119 ? -8.593 -8.023 11.407 1.00 48.93 115 ARG A CA 1
ATOM 691 C C . ARG A 1 119 ? -9.419 -6.906 12.052 1.00 48.72 115 ARG A C 1
ATOM 692 O O . ARG A 1 119 ? -9.688 -6.928 13.270 1.00 52.88 115 ARG A O 1
ATOM 700 N N . LEU A 1 120 ? -9.817 -5.929 11.244 1.00 42.52 116 LEU A N 1
ATOM 701 C CA . LEU A 1 120 ? -10.621 -4.820 11.739 1.00 40.71 116 LEU A CA 1
ATOM 702 C C . LEU A 1 120 ? -12.018 -5.219 12.183 1.00 39.36 116 LEU A C 1
ATOM 703 O O . LEU A 1 120 ? -12.710 -4.411 12.789 1.00 39.30 116 LEU A O 1
ATOM 708 N N . GLY A 1 121 ? -12.441 -6.443 11.874 1.00 42.08 117 GLY A N 1
ATOM 709 C CA . GLY A 1 121 ? -13.759 -6.925 12.260 1.00 41.90 117 GLY A CA 1
ATOM 710 C C . GLY A 1 121 ? -14.846 -6.549 11.268 1.00 43.26 117 GLY A C 1
ATOM 711 O O . GLY A 1 121 ? -16.017 -6.515 11.626 1.00 43.64 117 GLY A O 1
ATOM 712 N N . VAL A 1 122 ? -14.462 -6.270 10.021 1.00 42.08 118 VAL A N 1
ATOM 713 C CA . VAL A 1 122 ? -15.428 -5.947 8.968 1.00 39.86 118 VAL A CA 1
ATOM 714 C C . VAL A 1 122 ? -15.109 -6.761 7.725 1.00 37.15 118 VAL A C 1
ATOM 715 O O . VAL A 1 122 ? -13.982 -7.239 7.545 1.00 37.05 118 VAL A O 1
ATOM 719 N N . ALA A 1 123 ? -16.112 -6.900 6.868 1.00 33.97 119 ALA A N 1
ATOM 720 C CA . ALA A 1 123 ? -16.010 -7.725 5.668 1.00 32.26 119 ALA A CA 1
ATOM 721 C C . ALA A 1 123 ? -15.711 -6.907 4.417 1.00 30.24 119 ALA A C 1
ATOM 722 O O . ALA A 1 123 ? -15.504 -7.476 3.347 1.00 32.32 119 ALA A O 1
ATOM 724 N N . TYR A 1 124 ? -15.667 -5.585 4.543 1.00 28.85 120 TYR A N 1
ATOM 725 C CA . TYR A 1 124 ? -15.444 -4.728 3.392 1.00 28.87 120 TYR A CA 1
ATOM 726 C C . TYR A 1 124 ? -13.957 -4.323 3.315 1.00 27.67 120 TYR A C 1
ATOM 727 O O . TYR A 1 124 ? -13.243 -4.366 4.321 1.00 26.85 120 TYR A O 1
ATOM 736 N N . PRO A 1 125 ? -13.489 -3.941 2.117 1.00 26.20 121 PRO A N 1
ATOM 737 C CA . PRO A 1 125 ? -12.077 -3.550 1.987 1.00 25.72 121 PRO A CA 1
ATOM 738 C C . PRO A 1 125 ? -11.666 -2.366 2.884 1.00 23.47 121 PRO A C 1
ATOM 739 O O . PRO A 1 125 ? -12.477 -1.458 3.112 1.00 23.05 121 PRO A O 1
ATOM 743 N N . LYS A 1 126 ? -10.422 -2.366 3.378 1.00 22.34 122 LYS A N 1
ATOM 744 C CA . LYS A 1 126 ? -9.935 -1.276 4.254 1.00 22.48 122 LYS A CA 1
ATOM 745 C C . LYS A 1 126 ? -10.034 0.125 3.687 1.00 20.67 122 LYS A C 1
ATOM 746 O O . LYS A 1 126 ? -10.200 1.078 4.435 1.00 20.74 122 LYS A O 1
ATOM 752 N N . GLY A 1 127 ? -9.947 0.271 2.370 1.00 19.81 123 GLY A N 1
ATOM 753 C CA . GLY A 1 127 ? -10.025 1.590 1.752 1.00 19.86 123 GLY A CA 1
ATOM 754 C C . GLY A 1 127 ? -11.321 2.310 2.085 1.00 19.52 123 GLY A C 1
ATOM 755 O O . GLY A 1 127 ? -11.374 3.548 2.092 1.00 19.49 123 GLY A O 1
ATOM 756 N N . MET A 1 128 ? -12.365 1.539 2.387 1.00 20.78 124 MET A N 1
ATOM 757 C CA . MET A 1 128 ? -13.669 2.095 2.703 1.00 20.80 124 MET A CA 1
ATOM 758 C C . MET A 1 128 ? -13.821 2.420 4.182 1.00 20.07 124 MET A C 1
ATOM 759 O O . MET A 1 128 ? -14.881 2.919 4.590 1.00 19.70 124 MET A O 1
ATOM 764 N N . TYR A 1 129 ? -12.784 2.171 4.981 1.00 19.40 125 TYR A N 1
ATOM 765 C CA . TYR A 1 129 ? -12.874 2.351 6.416 1.00 20.57 125 TYR A CA 1
ATOM 766 C C . TYR A 1 129 ? -12.867 3.838 6.783 1.00 21.89 125 TYR A C 1
ATOM 767 O O . TYR A 1 129 ? -12.055 4.620 6.264 1.00 20.61 125 TYR A O 1
ATOM 776 N N . ASP A 1 130 ? -13.765 4.184 7.704 1.00 21.62 126 ASP A N 1
ATOM 777 C CA . ASP A 1 130 ? -13.942 5.526 8.249 1.00 21.93 126 ASP A CA 1
ATOM 778 C C . ASP A 1 130 ? -13.384 5.537 9.666 1.00 20.91 126 ASP A C 1
ATOM 779 O O . ASP A 1 130 ? -13.998 4.973 10.569 1.00 21.41 126 ASP A O 1
ATOM 784 N N . VAL A 1 131 ? -12.237 6.191 9.881 1.00 20.40 127 VAL A N 1
ATOM 785 C CA . VAL A 1 131 ? -11.613 6.154 11.211 1.00 20.51 127 VAL A CA 1
ATOM 786 C C . VAL A 1 131 ? -12.229 7.131 12.215 1.00 22.43 127 VAL A C 1
ATOM 787 O O . VAL A 1 131 ? -11.749 7.214 13.344 1.00 24.64 127 VAL A O 1
ATOM 791 N N . GLY A 1 132 ? -13.276 7.862 11.814 1.00 21.44 128 GLY A N 1
ATOM 792 C CA . GLY A 1 132 ? -13.921 8.837 12.680 1.00 22.32 128 GLY A CA 1
ATOM 793 C C . GLY A 1 132 ? -13.241 10.198 12.643 1.00 22.26 128 GLY A C 1
ATOM 794 O O . GLY A 1 132 ? -13.260 10.929 13.630 1.00 21.15 128 GLY A O 1
ATOM 795 N N . LEU A 1 133 ? -12.650 10.561 11.504 1.00 23.38 129 LEU A N 1
ATOM 796 C CA . LEU A 1 133 ? -12.130 11.920 11.335 1.00 23.53 129 LEU A CA 1
ATOM 797 C C . LEU A 1 133 ? -13.270 12.936 11.393 1.00 23.88 129 LEU A C 1
ATOM 798 O O . LEU A 1 133 ? -14.411 12.585 11.104 1.00 22.64 129 LEU A O 1
ATOM 803 N N . PRO A 1 134 ? -12.975 14.201 11.735 1.00 24.82 130 PRO A N 1
ATOM 804 C CA . PRO A 1 134 ? -14.039 15.223 11.647 1.00 26.62 130 PRO A CA 1
ATOM 805 C C . PRO A 1 134 ? -14.780 15.208 10.282 1.00 25.67 130 PRO A C 1
ATOM 806 O O . PRO A 1 134 ? -16.007 15.277 10.232 1.00 25.79 130 PRO A O 1
ATOM 810 N N . SER A 1 135 ? -14.040 15.042 9.191 1.00 25.34 131 SER A N 1
ATOM 811 C CA . SER A 1 135 ? -14.627 14.974 7.852 1.00 24.50 131 SER A CA 1
ATOM 812 C C . SER A 1 135 ? -15.357 13.661 7.525 1.00 24.63 131 SER A C 1
ATOM 813 O O . SER A 1 135 ? -16.061 13.577 6.502 1.00 25.33 131 SER A O 1
ATOM 816 N N . ARG A 1 136 ? -15.134 12.625 8.342 1.00 24.72 132 ARG A N 1
ATOM 817 C CA . ARG A 1 136 ? -15.632 11.272 8.095 1.00 26.23 132 ARG A CA 1
ATOM 818 C C . ARG A 1 136 ? -15.150 10.698 6.760 1.00 23.57 132 ARG A C 1
ATOM 819 O O . ARG A 1 136 ? -15.761 9.767 6.255 1.00 26.04 132 ARG A O 1
ATOM 827 N N . LYS A 1 137 ? -14.063 11.222 6.186 1.00 19.96 133 LYS A N 1
ATOM 828 C CA . LYS A 1 137 ? -13.581 10.686 4.886 1.00 19.34 133 LYS A CA 1
ATOM 829 C C . LYS A 1 137 ? -12.994 9.296 5.063 1.00 18.30 133 LYS A C 1
ATOM 830 O O . LYS A 1 137 ? -12.350 9.021 6.060 1.00 19.65 133 LYS A O 1
ATOM 836 N N . THR A 1 138 ? -13.218 8.434 4.093 1.00 17.42 134 THR A N 1
ATOM 837 C CA . THR A 1 138 ? -12.628 7.116 4.076 1.00 16.36 134 THR A CA 1
ATOM 838 C C . THR A 1 138 ? -11.172 7.208 3.649 1.00 16.04 134 THR A C 1
ATOM 839 O O . THR A 1 138 ? -10.737 8.235 3.112 1.00 16.84 134 THR A O 1
ATOM 843 N N . LEU A 1 139 ? -10.423 6.134 3.874 1.00 16.50 135 LEU A N 1
ATOM 844 C CA . LEU A 1 139 ? -9.008 6.103 3.448 1.00 16.27 135 LEU A CA 1
ATOM 845 C C . LEU A 1 139 ? -8.885 6.304 1.928 1.00 15.17 135 LEU A C 1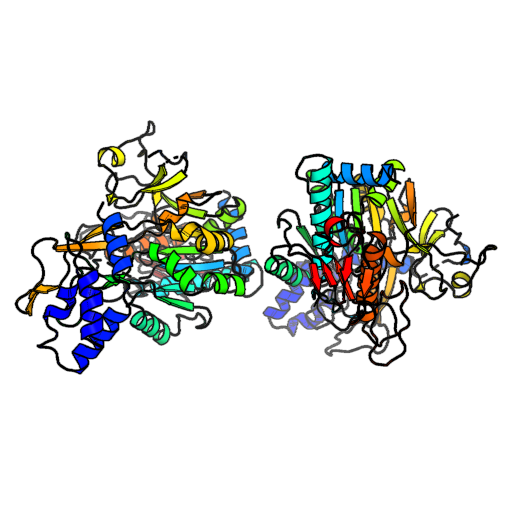
ATOM 846 O O . LEU A 1 139 ? -7.979 7.013 1.447 1.00 15.01 135 LEU A O 1
ATOM 851 N N . PHE A 1 140 ? -9.786 5.684 1.180 1.00 15.05 136 PHE A N 1
ATOM 852 C CA . PHE A 1 140 ? -9.811 5.847 -0.291 1.00 15.51 136 PHE A CA 1
ATOM 853 C C . PHE A 1 140 ? -9.934 7.317 -0.706 1.00 15.34 136 PHE A C 1
ATOM 854 O O . PHE A 1 140 ? -9.245 7.773 -1.624 1.00 13.83 136 PHE A O 1
ATOM 862 N N . GLN A 1 141 ? -10.844 8.038 -0.062 1.00 14.44 137 GLN A N 1
ATOM 863 C CA . GLN A 1 141 ? -11.092 9.457 -0.388 1.00 15.54 137 GLN A CA 1
ATOM 864 C C . GLN A 1 141 ? -9.892 10.324 -0.075 1.00 14.69 137 GLN A C 1
ATOM 865 O O . GLN A 1 141 ? -9.535 11.202 -0.861 1.00 14.73 137 GLN A O 1
ATOM 871 N N . ILE A 1 142 ? -9.264 10.075 1.069 1.00 14.43 138 ILE A N 1
ATOM 872 C CA . ILE A 1 142 ? -8.086 10.851 1.474 1.00 14.17 138 ILE A CA 1
ATOM 873 C C . ILE A 1 142 ? -6.970 10.620 0.444 1.00 13.37 138 ILE A C 1
ATOM 874 O O . ILE A 1 142 ? -6.347 11.582 0.023 1.00 14.77 138 ILE A O 1
ATOM 879 N N . GLN A 1 143 ? -6.756 9.364 0.047 1.00 13.25 139 GLN A N 1
ATOM 880 C CA . GLN A 1 143 ? -5.766 9.024 -0.971 1.00 13.96 139 GLN A CA 1
ATOM 881 C C . GLN A 1 143 ? -6.071 9.690 -2.313 1.00 14.50 139 GLN A C 1
ATOM 882 O O . GLN A 1 143 ? -5.185 10.255 -2.955 1.00 14.52 139 GLN A O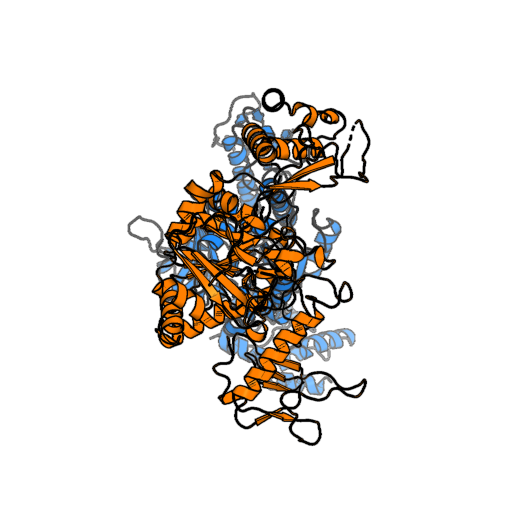 1
ATOM 888 N N . ALA A 1 144 ? -7.347 9.638 -2.712 1.00 13.97 140 ALA A N 1
ATOM 889 C CA . ALA A 1 144 ? -7.781 10.239 -3.979 1.00 14.54 140 ALA A CA 1
ATOM 890 C C . ALA A 1 144 ? -7.490 11.756 -3.989 1.00 15.07 140 ALA A C 1
ATOM 891 O O . ALA A 1 144 ? -7.035 12.326 -4.994 1.00 14.74 140 ALA A O 1
ATOM 893 N N . GLU A 1 145 ? -7.804 12.415 -2.884 1.00 14.29 141 GLU A N 1
ATOM 894 C CA . GLU A 1 145 ? -7.598 13.859 -2.792 1.00 15.30 141 GLU A CA 1
ATOM 895 C C . GLU A 1 145 ? -6.128 14.227 -2.719 1.00 14.42 141 GLU A C 1
ATOM 896 O O . GLU A 1 145 ? -5.748 15.281 -3.180 1.00 15.53 141 GLU A O 1
ATOM 902 N N . ARG A 1 146 ? -5.292 13.347 -2.168 1.00 13.73 142 ARG A N 1
ATOM 903 C CA . ARG A 1 146 ? -3.825 13.532 -2.251 1.00 13.84 142 ARG A CA 1
ATOM 904 C C . ARG A 1 146 ? -3.314 13.499 -3.701 1.00 14.42 142 ARG A C 1
ATOM 905 O O . ARG A 1 146 ? -2.442 14.291 -4.109 1.00 13.67 142 ARG A O 1
ATOM 913 N N . ILE A 1 147 ? -3.887 12.593 -4.487 1.00 14.36 143 ILE A N 1
ATOM 914 C CA . ILE A 1 147 ? -3.541 12.495 -5.896 1.00 14.44 143 ILE A CA 1
ATOM 915 C C . ILE A 1 147 ? -3.986 13.753 -6.624 1.00 14.88 143 ILE A C 1
ATOM 916 O O . ILE A 1 147 ? -3.188 14.341 -7.360 1.00 14.23 143 ILE A O 1
ATOM 921 N N . LEU A 1 148 ? -5.246 14.135 -6.446 1.00 15.04 144 LEU A N 1
ATOM 922 C CA . LEU A 1 148 ? -5.792 15.367 -7.084 1.00 16.04 144 LEU A CA 1
ATOM 923 C C . LEU A 1 148 ? -4.948 16.580 -6.696 1.00 16.74 144 LEU A C 1
ATOM 924 O O . LEU A 1 148 ? -4.601 17.402 -7.545 1.00 15.98 144 LEU A O 1
ATOM 929 N N . LYS A 1 149 ? -4.634 16.693 -5.408 1.00 15.11 145 LYS A N 1
ATOM 930 C CA . LYS A 1 149 ? -3.751 17.781 -4.928 1.00 16.35 145 LYS A CA 1
ATOM 931 C C . LYS A 1 149 ? -2.399 17.866 -5.635 1.00 15.34 145 LYS A C 1
ATOM 932 O O . LYS A 1 149 ? -1.983 18.954 -6.023 1.00 15.52 145 LYS A O 1
ATOM 938 N N . LEU A 1 150 ? -1.692 16.745 -5.757 1.00 14.89 146 LEU A N 1
ATOM 939 C CA . LEU A 1 150 ? -0.378 16.756 -6.393 1.00 14.85 146 LEU A CA 1
ATOM 940 C C . LEU A 1 150 ? -0.444 17.108 -7.871 1.00 15.46 146 LEU A C 1
ATOM 941 O O . LEU A 1 150 ? 0.490 17.699 -8.402 1.00 16.91 146 LEU A O 1
ATOM 946 N N . GLN A 1 151 ? -1.504 16.682 -8.537 1.00 15.36 147 GLN A N 1
ATOM 947 C CA . GLN A 1 151 ? -1.719 17.102 -9.926 1.00 16.16 147 GLN A CA 1
ATOM 948 C C . GLN A 1 151 ? -1.777 18.634 -9.997 1.00 16.72 147 GLN A C 1
ATOM 949 O O . GLN A 1 151 ? -1.140 19.249 -10.849 1.00 17.62 147 GLN A O 1
ATOM 955 N N . GLN A 1 152 ? -2.501 19.230 -9.054 1.00 16.28 148 GLN A N 1
ATOM 956 C CA . GLN A 1 152 ? -2.635 20.686 -8.958 1.00 18.93 148 GLN A CA 1
ATOM 957 C C . GLN A 1 152 ? -1.328 21.348 -8.586 1.00 18.48 148 GLN A C 1
ATOM 958 O O . GLN A 1 152 ? -0.944 22.354 -9.207 1.00 19.01 148 GLN A O 1
ATOM 964 N N . VAL A 1 153 ? -0.624 20.789 -7.601 1.00 17.45 149 VAL A N 1
ATOM 965 C CA . VAL A 1 153 ? 0.665 21.346 -7.174 1.00 17.52 149 VAL A CA 1
ATOM 966 C C . VAL A 1 153 ? 1.704 21.307 -8.289 1.00 18.07 149 VAL A C 1
ATOM 967 O O . VAL A 1 153 ? 2.420 22.294 -8.500 1.00 18.96 149 VAL A O 1
ATOM 971 N N . ALA A 1 154 ? 1.805 20.186 -9.003 1.00 17.92 150 ALA A N 1
ATOM 972 C CA . ALA A 1 154 ? 2.726 20.084 -10.132 1.00 17.91 150 ALA A CA 1
ATOM 973 C C . ALA A 1 154 ? 2.372 21.048 -11.278 1.00 18.76 150 ALA A C 1
ATOM 974 O O . ALA A 1 154 ? 3.269 21.523 -11.968 1.00 19.72 150 ALA A O 1
ATOM 976 N N . GLU A 1 155 ? 1.079 21.293 -11.477 1.00 18.69 151 GLU A N 1
ATOM 977 C CA . GLU A 1 155 ? 0.614 22.276 -12.457 1.00 20.08 151 GLU A CA 1
ATOM 978 C C . GLU A 1 155 ? 1.031 23.687 -12.043 1.00 21.33 151 GLU A C 1
ATOM 979 O O . GLU A 1 155 ? 1.470 24.487 -12.865 1.00 21.98 151 GLU A O 1
ATOM 985 N N . LYS A 1 156 ? 0.862 23.996 -10.773 1.00 22.20 152 LYS A N 1
ATOM 986 C CA . LYS A 1 156 ? 1.264 25.302 -10.242 1.00 24.59 152 LYS A CA 1
ATOM 987 C C . LYS A 1 156 ? 2.749 25.526 -10.422 1.00 23.19 152 LYS A C 1
ATOM 988 O O . LYS A 1 156 ? 3.159 26.641 -10.692 1.00 22.64 152 LYS A O 1
ATOM 994 N N . TYR A 1 157 ? 3.536 24.460 -10.265 1.00 21.70 153 TYR A N 1
ATOM 995 C CA . TYR A 1 157 ? 4.995 24.544 -10.285 1.00 21.74 153 TYR A CA 1
ATOM 996 C C . TYR A 1 157 ? 5.473 24.716 -11.721 1.00 22.05 153 TYR A C 1
ATOM 997 O O . TYR A 1 157 ? 6.164 25.692 -12.035 1.00 22.69 153 TYR A O 1
ATOM 1006 N N . TYR A 1 158 ? 5.097 23.770 -12.583 1.00 21.44 154 TYR A N 1
ATOM 1007 C CA . TYR A 1 158 ? 5.648 23.679 -13.945 1.00 22.42 154 TYR A CA 1
ATOM 1008 C C . TYR A 1 158 ? 4.770 24.268 -15.047 1.00 22.08 154 TYR A C 1
ATOM 1009 O O . TYR A 1 158 ? 5.227 24.399 -16.181 1.00 22.37 154 TYR A O 1
ATOM 1018 N N . GLY A 1 159 ? 3.516 24.566 -14.729 1.00 21.96 155 GLY A N 1
ATOM 1019 C CA . GLY A 1 159 ? 2.622 25.268 -15.634 1.00 23.43 155 GLY A CA 1
ATOM 1020 C C . GLY A 1 159 ? 1.741 24.457 -16.571 1.00 23.89 155 GLY A C 1
ATOM 1021 O O . GLY A 1 159 ? 1.010 25.050 -17.365 1.00 27.56 155 GLY A O 1
ATOM 1022 N N . ASN A 1 160 ? 1.788 23.130 -16.516 1.00 23.12 156 ASN A N 1
ATOM 1023 C CA . ASN A 1 160 ? 0.871 22.320 -17.347 1.00 24.19 156 ASN A CA 1
ATOM 1024 C C . ASN A 1 160 ? 0.030 21.360 -16.535 1.00 22.68 156 ASN A C 1
ATOM 1025 O O . ASN A 1 160 ? 0.467 20.836 -15.495 1.00 21.14 156 ASN A O 1
ATOM 1030 N N . LYS A 1 161 ? -1.183 21.128 -17.019 1.00 22.04 157 LYS A N 1
ATOM 1031 C CA . LYS A 1 161 ? -2.052 20.112 -16.442 1.00 23.34 157 LYS A CA 1
ATOM 1032 C C . LYS A 1 161 ? -1.361 18.757 -16.540 1.00 21.20 157 LYS A C 1
ATOM 1033 O O . LYS A 1 161 ? -0.656 18.467 -17.517 1.00 20.10 157 LYS A O 1
ATOM 1039 N N . CYS A 1 162 ? -1.537 17.917 -15.525 1.00 19.50 158 CYS A N 1
ATOM 1040 C CA . CYS A 1 162 ? -0.920 16.583 -15.550 1.00 18.14 158 CYS A CA 1
ATOM 1041 C C . CYS A 1 162 ? -1.766 15.558 -14.820 1.00 17.64 158 CYS A C 1
ATOM 1042 O O . CYS A 1 162 ? -2.756 15.899 -14.146 1.00 16.60 158 CYS A O 1
ATOM 1045 N N . ILE A 1 163 ? -1.382 14.297 -15.005 1.00 17.01 159 ILE A N 1
ATOM 1046 C CA . ILE A 1 163 ? -2.141 13.157 -14.520 1.00 17.54 159 ILE A CA 1
ATOM 1047 C C . ILE A 1 163 ? -1.236 12.127 -13.834 1.00 16.75 159 ILE A C 1
ATOM 1048 O O . ILE A 1 163 ? -0.143 11.811 -14.309 1.00 16.86 159 ILE A O 1
ATOM 1053 N N . ILE A 1 164 ? -1.711 11.629 -12.702 1.00 16.17 160 ILE A N 1
ATOM 1054 C CA . ILE A 1 164 ? -1.092 10.523 -11.974 1.00 15.39 160 ILE A CA 1
ATOM 1055 C C . ILE A 1 164 ? -2.090 9.360 -12.021 1.00 14.93 160 ILE A C 1
ATOM 1056 O O . ILE A 1 164 ? -3.080 9.339 -11.267 1.00 14.56 160 ILE A O 1
ATOM 1061 N N . PRO A 1 165 ? -1.870 8.407 -12.948 1.00 16.00 161 PRO A N 1
ATOM 1062 C CA . PRO A 1 165 ? -2.728 7.249 -12.994 1.00 16.44 161 PRO A CA 1
ATOM 1063 C C . PRO A 1 165 ? -2.680 6.481 -11.685 1.00 16.01 161 PRO A C 1
ATOM 1064 O O . PRO A 1 165 ? -1.604 6.351 -11.064 1.00 16.86 161 PRO A O 1
ATOM 1068 N N . TRP A 1 166 ? -3.849 6.009 -11.289 1.00 15.57 162 TRP A N 1
ATOM 1069 C CA . TRP A 1 166 ? -4.013 5.228 -10.059 1.00 14.62 162 TRP A CA 1
ATOM 1070 C C . TRP A 1 166 ? -4.366 3.774 -10.395 1.00 14.93 162 TRP A C 1
ATOM 1071 O O . TRP A 1 166 ? -5.514 3.468 -10.715 1.00 15.21 162 TRP A O 1
ATOM 1082 N N . TYR A 1 167 ? -3.370 2.903 -10.320 1.00 15.63 163 TYR A N 1
ATOM 1083 C CA . TYR A 1 167 ? -3.585 1.457 -10.434 1.00 16.08 163 TYR A CA 1
ATOM 1084 C C . TYR A 1 167 ? -4.019 0.935 -9.081 1.00 16.43 163 TYR A C 1
ATOM 1085 O O . TYR A 1 167 ? -3.357 1.202 -8.077 1.00 15.78 163 TYR A O 1
ATOM 1094 N N . ILE A 1 168 ? -5.127 0.207 -9.045 1.00 15.54 164 ILE A N 1
ATOM 1095 C CA . ILE A 1 168 ? -5.639 -0.338 -7.782 1.00 16.33 164 ILE A CA 1
ATOM 1096 C C . ILE A 1 168 ? -5.754 -1.852 -7.925 1.00 16.67 164 ILE A C 1
ATOM 1097 O O . ILE A 1 168 ? -6.579 -2.353 -8.703 1.00 17.32 164 ILE A O 1
ATOM 1102 N N . MET A 1 169 ? -4.933 -2.566 -7.153 1.00 17.52 165 MET A N 1
ATOM 1103 C CA . MET A 1 169 ? -4.929 -4.014 -7.138 1.00 17.71 165 MET A CA 1
ATOM 1104 C C . MET A 1 169 ? -5.920 -4.484 -6.100 1.00 18.77 165 MET A C 1
ATOM 1105 O O . MET A 1 169 ? -5.683 -4.328 -4.906 1.00 17.68 165 MET A O 1
ATOM 1110 N N . THR A 1 170 ? -6.989 -5.120 -6.566 1.00 20.01 166 THR A N 1
ATOM 1111 C CA . THR A 1 170 ? -7.980 -5.741 -5.697 1.00 21.19 166 THR A CA 1
ATOM 1112 C C . THR A 1 170 ? -7.832 -7.259 -5.730 1.00 23.19 166 THR A C 1
ATOM 1113 O O . THR A 1 170 ? -6.980 -7.807 -6.412 1.00 21.25 166 THR A O 1
ATOM 1117 N N . SER A 1 171 ? -8.699 -7.935 -4.994 1.00 25.99 167 SER A N 1
ATOM 1118 C CA . SER A 1 171 ? -8.787 -9.384 -5.080 1.00 28.30 167 SER A CA 1
ATOM 1119 C C . SER A 1 171 ? -10.216 -9.786 -5.415 1.00 31.77 167 SER A C 1
ATOM 1120 O O . SER A 1 171 ? -11.082 -8.923 -5.645 1.00 30.50 167 SER A O 1
ATOM 1123 N N . GLY A 1 172 ? -10.449 -11.098 -5.478 1.00 33.79 168 GLY A N 1
ATOM 1124 C CA . GLY A 1 172 ? -11.788 -11.611 -5.728 1.00 34.86 168 GLY A CA 1
ATOM 1125 C C . GLY A 1 172 ? -12.672 -11.394 -4.514 1.00 35.28 168 GLY A C 1
ATOM 1126 O O . GLY A 1 172 ? -13.845 -11.066 -4.650 1.00 38.37 168 GLY A O 1
ATOM 1127 N N . THR A 1 174 ? -12.940 -8.171 -2.963 1.00 38.40 170 THR A N 1
ATOM 1128 C CA . THR A 1 174 ? -13.035 -6.718 -2.886 1.00 35.08 170 THR A CA 1
ATOM 1129 C C . THR A 1 174 ? -13.255 -5.990 -4.225 1.00 33.38 170 THR A C 1
ATOM 1130 O O . THR A 1 174 ? -13.468 -4.793 -4.220 1.00 32.45 170 THR A O 1
ATOM 1134 N N . MET A 1 175 ? -13.176 -6.677 -5.359 1.00 33.87 171 MET A N 1
ATOM 1135 C CA . MET A 1 175 ? -13.110 -6.004 -6.652 1.00 33.42 171 MET A CA 1
ATOM 1136 C C . MET A 1 175 ? -14.384 -5.265 -7.073 1.00 33.56 171 MET A C 1
ATOM 1137 O O . MET A 1 175 ? -14.330 -4.111 -7.516 1.00 32.69 171 MET A O 1
ATOM 1142 N N . GLU A 1 176 ? -15.517 -5.962 -7.019 1.00 34.44 172 GLU A N 1
ATOM 1143 C CA . GLU A 1 176 ? -16.790 -5.349 -7.419 1.00 33.59 172 GLU A CA 1
ATOM 1144 C C . GLU A 1 176 ? -17.258 -4.322 -6.394 1.00 30.11 172 GLU A C 1
ATOM 1145 O O . GLU A 1 176 ? -17.752 -3.269 -6.762 1.00 29.74 172 GLU A O 1
ATOM 1151 N N . SER A 1 177 ? -17.103 -4.616 -5.119 1.00 29.65 173 SER A N 1
ATOM 1152 C CA . SER A 1 177 ? -17.484 -3.640 -4.110 1.00 31.87 173 SER A CA 1
ATOM 1153 C C . SER A 1 177 ? -16.627 -2.387 -4.241 1.00 28.87 173 SER A C 1
ATOM 1154 O O . SER A 1 177 ? -17.153 -1.295 -4.142 1.00 28.88 173 SER A O 1
ATOM 1157 N N . THR A 1 178 ? -15.323 -2.551 -4.493 1.00 27.09 174 THR A N 1
ATOM 1158 C CA . THR A 1 178 ? -14.419 -1.399 -4.628 1.00 25.89 174 THR A CA 1
ATOM 1159 C C . THR A 1 178 ? -14.834 -0.547 -5.814 1.00 26.19 174 THR A C 1
ATOM 1160 O O . THR A 1 178 ? -15.014 0.655 -5.671 1.00 26.19 174 THR A O 1
ATOM 1164 N N . LYS A 1 179 ? -15.036 -1.175 -6.972 1.00 27.13 175 LYS A N 1
ATOM 1165 C CA . LYS A 1 179 ? -15.522 -0.456 -8.138 1.00 27.59 175 LYS A CA 1
ATOM 1166 C C . LYS A 1 179 ? -16.843 0.259 -7.865 1.00 27.01 175 LYS A C 1
ATOM 1167 O O . LYS A 1 179 ? -17.005 1.385 -8.289 1.00 27.90 175 LYS A O 1
ATOM 1173 N N . GLU A 1 180 ? -17.775 -0.417 -7.194 1.00 28.56 176 GLU A N 1
ATOM 1174 C CA . GLU A 1 180 ? -19.094 0.142 -6.862 1.00 29.22 176 GLU A CA 1
ATOM 1175 C C . GLU A 1 180 ? -18.912 1.441 -6.062 1.00 26.70 176 GLU A C 1
ATOM 1176 O O . GLU A 1 180 ? -19.447 2.496 -6.402 1.00 25.55 176 GLU A O 1
ATOM 1182 N N . PHE A 1 181 ? -18.097 1.352 -5.023 1.00 25.48 177 PHE A N 1
ATOM 1183 C CA . PHE A 1 181 ? -17.818 2.464 -4.134 1.00 24.38 177 PHE A CA 1
ATOM 1184 C C . PHE A 1 181 ? -17.246 3.684 -4.863 1.00 23.56 177 PHE A C 1
ATOM 1185 O O . PHE A 1 181 ? -17.732 4.801 -4.719 1.00 24.28 177 PHE A O 1
ATOM 1193 N N . PHE A 1 182 ? -16.212 3.462 -5.658 1.00 23.88 178 PHE A N 1
ATOM 1194 C CA . PHE A 1 182 ? -15.649 4.535 -6.461 1.00 23.22 178 PHE A CA 1
ATOM 1195 C C . PHE A 1 182 ? -16.691 5.154 -7.413 1.00 25.55 178 PHE A C 1
ATOM 1196 O O . PHE A 1 182 ? -16.780 6.377 -7.520 1.00 25.60 178 PHE A O 1
ATOM 1204 N N . THR A 1 183 ? -17.493 4.330 -8.084 1.00 26.45 179 THR A N 1
ATOM 1205 C CA . THR A 1 183 ? -18.439 4.893 -9.053 1.00 29.10 179 THR A CA 1
ATOM 1206 C C . THR A 1 183 ? -19.488 5.778 -8.385 1.00 29.73 179 THR A C 1
ATOM 1207 O O . THR A 1 183 ? -19.817 6.830 -8.921 1.00 30.95 179 THR A O 1
ATOM 1211 N N . LYS A 1 184 ? -19.967 5.362 -7.210 1.00 34.40 180 LYS A N 1
ATOM 1212 C CA . LYS A 1 184 ? -20.939 6.149 -6.427 1.00 34.87 180 LYS A CA 1
ATOM 1213 C C . LYS A 1 184 ? -20.385 7.504 -5.982 1.00 33.04 180 LYS A C 1
ATOM 1214 O O . LYS A 1 184 ? -21.126 8.477 -5.952 1.00 34.67 180 LYS A O 1
ATOM 1220 N N . HIS A 1 185 ? -19.107 7.556 -5.618 1.00 28.69 181 HIS A N 1
ATOM 1221 C CA . HIS A 1 185 ? -18.444 8.819 -5.258 1.00 27.92 181 HIS A CA 1
ATOM 1222 C C . HIS A 1 185 ? -17.803 9.543 -6.455 1.00 25.87 181 HIS A C 1
ATOM 1223 O O . HIS A 1 185 ? -16.937 10.410 -6.276 1.00 24.66 181 HIS A O 1
ATOM 1230 N N . LYS A 1 186 ? -18.239 9.213 -7.672 1.00 25.21 182 LYS A N 1
ATOM 1231 C CA . LYS A 1 186 ? -17.683 9.779 -8.912 1.00 27.31 182 LYS A CA 1
ATOM 1232 C C . LYS A 1 186 ? -16.160 9.889 -8.888 1.00 24.30 182 LYS A C 1
ATOM 1233 O O . LYS A 1 186 ? -15.589 10.900 -9.271 1.00 22.70 182 LYS A O 1
ATOM 1239 N N . TYR A 1 187 ? -15.519 8.827 -8.416 1.00 23.42 183 TYR A N 1
ATOM 1240 C CA . TYR A 1 187 ? -14.053 8.717 -8.392 1.00 24.23 183 TYR A CA 1
ATOM 1241 C C . TYR A 1 187 ? -13.388 9.830 -7.586 1.00 23.19 183 TYR A C 1
ATOM 1242 O O . TYR A 1 187 ? -12.214 10.145 -7.805 1.00 22.71 183 TYR A O 1
ATOM 1251 N N . PHE A 1 188 ? -14.140 10.393 -6.632 1.00 22.59 184 PHE A N 1
ATOM 1252 C CA . PHE A 1 188 ? -13.671 11.469 -5.761 1.00 24.69 184 PHE A CA 1
ATOM 1253 C C . PHE A 1 188 ? -13.131 12.671 -6.506 1.00 24.44 184 PHE A C 1
ATOM 1254 O O . PHE A 1 188 ? -12.326 13.428 -5.966 1.00 26.25 184 PHE A O 1
ATOM 1262 N N . GLY A 1 189 ? -13.634 12.883 -7.719 1.00 25.17 185 GLY A N 1
ATOM 1263 C CA . GLY A 1 189 ? -13.174 13.970 -8.560 1.00 24.40 185 GLY A CA 1
ATOM 1264 C C . GLY A 1 189 ? -12.117 13.653 -9.595 1.00 23.52 185 GLY A C 1
ATOM 1265 O O . GLY A 1 189 ? -11.834 14.506 -10.440 1.00 23.31 185 GLY A O 1
ATOM 1266 N N . LEU A 1 190 ? -11.520 12.461 -9.538 1.00 20.95 186 LEU A N 1
ATOM 1267 C CA . LEU A 1 190 ? -10.586 12.009 -10.576 1.00 20.98 186 LEU A CA 1
ATOM 1268 C C . LEU A 1 190 ? -11.391 11.497 -11.759 1.00 20.67 186 LEU A C 1
ATOM 1269 O O . LEU A 1 190 ? -12.600 11.301 -11.646 1.00 21.50 186 LEU A O 1
ATOM 1274 N N . LYS A 1 191 ? -10.714 11.281 -12.879 1.00 21.58 187 LYS A N 1
ATOM 1275 C CA . LYS A 1 191 ? -11.353 10.729 -14.072 1.00 22.53 187 LYS A CA 1
ATOM 1276 C C . LYS A 1 191 ? -11.307 9.194 -14.066 1.00 22.48 187 LYS A C 1
ATOM 1277 O O . LYS A 1 191 ? -10.259 8.598 -13.821 1.00 21.00 187 LYS A O 1
ATOM 1283 N N . LYS A 1 192 ? -12.444 8.582 -14.365 1.00 22.66 188 LYS A N 1
ATOM 1284 C CA . LYS A 1 192 ? -12.609 7.121 -14.498 1.00 24.65 188 LYS A CA 1
ATOM 1285 C C . LYS A 1 192 ? -11.472 6.454 -15.280 1.00 21.89 188 LYS A C 1
ATOM 1286 O O . LYS A 1 192 ? -10.928 5.418 -14.886 1.00 22.42 188 LYS A O 1
ATOM 1292 N N . GLU A 1 193 ? -11.144 7.059 -16.413 1.00 20.45 189 GLU A N 1
ATOM 1293 C CA . GLU A 1 193 ? -10.119 6.530 -17.304 1.00 21.57 189 GLU A CA 1
ATOM 1294 C C . GLU A 1 193 ? -8.699 6.513 -16.710 1.00 20.78 189 GLU A C 1
ATOM 1295 O O . GLU A 1 193 ? -7.833 5.883 -17.278 1.00 20.54 189 GLU A O 1
ATOM 1301 N N . ASN A 1 194 ? -8.472 7.196 -15.587 1.00 19.26 190 ASN A N 1
ATOM 1302 C CA . ASN A 1 194 ? -7.164 7.230 -14.929 1.00 18.58 190 ASN A CA 1
ATOM 1303 C C . ASN A 1 194 ? -7.153 6.470 -13.603 1.00 19.41 190 ASN A C 1
ATOM 1304 O O . ASN A 1 194 ? -6.213 6.611 -12.815 1.00 18.99 190 ASN A O 1
ATOM 1309 N N . VAL A 1 195 ? -8.200 5.692 -13.358 1.00 19.28 191 VAL A N 1
ATOM 1310 C CA . VAL A 1 195 ? -8.230 4.761 -12.235 1.00 20.42 191 VAL A CA 1
ATOM 1311 C C . VAL A 1 195 ? -8.375 3.385 -12.860 1.00 21.23 191 VAL A C 1
ATOM 1312 O O . VAL A 1 195 ? -9.392 3.083 -13.499 1.00 22.90 191 VAL A O 1
ATOM 1316 N N . ILE A 1 196 ? -7.337 2.570 -12.687 1.00 20.40 192 ILE A N 1
ATOM 1317 C CA . ILE A 1 196 ? -7.245 1.272 -13.294 1.00 20.51 192 ILE A CA 1
ATOM 1318 C C . ILE A 1 196 ? -7.364 0.184 -12.216 1.00 19.93 192 ILE A C 1
ATOM 1319 O O . ILE A 1 196 ? -6.400 -0.105 -11.524 1.00 18.94 192 ILE A O 1
ATOM 1324 N N . PHE A 1 197 ? -8.545 -0.421 -12.103 1.00 20.20 193 PHE A N 1
ATOM 1325 C CA . PHE A 1 197 ? -8.774 -1.533 -11.184 1.00 20.23 193 PHE A CA 1
ATOM 1326 C C . PHE A 1 197 ? -8.314 -2.817 -11.852 1.00 20.81 193 PHE A C 1
ATOM 1327 O O . PHE A 1 197 ? -8.606 -3.054 -13.034 1.00 21.84 193 PHE A O 1
ATOM 1335 N N . PHE A 1 198 ? -7.576 -3.651 -11.132 1.00 20.00 194 PHE A N 1
ATOM 1336 C CA . PHE A 1 198 ? -7.246 -4.974 -11.642 1.00 20.45 194 PHE A CA 1
ATOM 1337 C C . PHE A 1 198 ? -7.163 -5.974 -10.485 1.00 22.63 194 PHE A C 1
ATOM 1338 O O . PHE A 1 198 ? -6.734 -5.628 -9.400 1.00 23.28 194 PHE A O 1
ATOM 1346 N N . GLN A 1 199 ? -7.580 -7.210 -10.747 1.00 22.57 195 GLN A N 1
ATOM 1347 C CA . GLN A 1 199 ? -7.776 -8.221 -9.703 1.00 23.37 195 GLN A CA 1
ATOM 1348 C C . GLN A 1 199 ? -6.575 -9.165 -9.678 1.00 22.18 195 GLN A C 1
ATOM 1349 O O . GLN A 1 199 ? -6.216 -9.722 -10.704 1.00 20.98 195 GLN A O 1
ATOM 1355 N N . GLN A 1 200 ? -5.937 -9.333 -8.518 1.00 20.17 196 GLN A N 1
ATOM 1356 C CA . GLN A 1 200 ? -4.877 -10.353 -8.381 1.00 21.29 196 GLN A CA 1
ATOM 1357 C C . GLN A 1 200 ? -5.444 -11.770 -8.359 1.00 21.84 196 GLN A C 1
ATOM 1358 O O . GLN A 1 200 ? -6.646 -11.969 -8.147 1.00 22.43 196 GLN A O 1
ATOM 1364 N N . GLY A 1 201 ? -4.546 -12.742 -8.511 1.00 21.44 197 GLY A N 1
ATOM 1365 C CA . GLY A 1 201 ? -4.915 -14.155 -8.463 1.00 22.90 197 GLY A CA 1
ATOM 1366 C C . GLY A 1 201 ? -5.269 -14.667 -7.079 1.00 23.00 197 GLY A C 1
ATOM 1367 O O . GLY A 1 201 ? -4.971 -14.025 -6.048 1.00 21.64 197 GLY A O 1
ATOM 1368 N N . MET A 1 202 ? -5.936 -15.811 -7.056 1.00 23.51 198 MET A N 1
ATOM 1369 C CA . MET A 1 202 ? -6.285 -16.476 -5.805 1.00 24.31 198 MET A CA 1
ATOM 1370 C C . MET A 1 202 ? -5.636 -17.855 -5.788 1.00 23.64 198 MET A C 1
ATOM 1371 O O . MET A 1 202 ? -5.318 -18.426 -6.840 1.00 23.44 198 MET A O 1
ATOM 1376 N N . LEU A 1 203 ? -5.429 -18.363 -4.595 1.00 22.19 199 LEU A N 1
ATOM 1377 C CA . LEU A 1 203 ? -4.995 -19.747 -4.407 1.00 23.43 199 LEU A CA 1
ATOM 1378 C C . LEU A 1 203 ? -5.910 -20.442 -3.423 1.00 21.88 199 LEU A C 1
ATOM 1379 O O . LEU A 1 203 ? -6.446 -19.816 -2.520 1.00 21.26 199 LEU A O 1
ATOM 1384 N N . PRO A 1 204 ? -6.071 -21.763 -3.582 1.00 24.79 200 PRO A N 1
ATOM 1385 C CA . PRO A 1 204 ? -6.863 -22.499 -2.605 1.00 24.73 200 PRO A CA 1
ATOM 1386 C C . PRO A 1 204 ? -6.131 -22.683 -1.289 1.00 23.43 200 PRO A C 1
ATOM 1387 O O . PRO A 1 204 ? -4.901 -22.894 -1.281 1.00 23.22 200 PRO A O 1
ATOM 1391 N N . ALA A 1 205 ? -6.880 -22.632 -0.194 1.00 22.87 201 ALA A N 1
ATOM 1392 C CA . ALA A 1 205 ? -6.367 -23.040 1.107 1.00 22.39 201 ALA A CA 1
ATOM 1393 C C . ALA A 1 205 ? -6.164 -24.552 1.086 1.00 22.39 201 ALA A C 1
ATOM 1394 O O . ALA A 1 205 ? -6.943 -25.267 0.452 1.00 20.48 201 ALA A O 1
ATOM 1396 N N . MET A 1 206 ? -5.128 -25.021 1.789 1.00 22.20 202 MET A N 1
ATOM 1397 C CA . MET A 1 206 ? -4.739 -26.431 1.780 1.00 22.26 202 MET A CA 1
ATOM 1398 C C . MET A 1 206 ? -4.481 -26.933 3.184 1.00 20.76 202 MET A C 1
ATOM 1399 O O . MET A 1 206 ? -4.012 -26.188 4.044 1.00 21.03 202 MET A O 1
ATOM 1404 N N . SER A 1 207 ? -4.816 -28.193 3.417 1.00 19.06 203 SER A N 1
ATOM 1405 C CA . SER A 1 207 ? -4.605 -28.808 4.712 1.00 20.02 203 SER A CA 1
ATOM 1406 C C . SER A 1 207 ? -3.101 -28.965 4.891 1.00 19.87 203 SER A C 1
ATOM 1407 O O . SER A 1 207 ? -2.325 -28.796 3.945 1.00 20.71 203 SER A O 1
ATOM 1410 N N . PHE A 1 208 ? -2.691 -29.315 6.103 1.00 22.48 204 PHE A N 1
ATOM 1411 C CA . PHE A 1 208 ? -1.269 -29.597 6.356 1.00 24.67 204 PHE A CA 1
ATOM 1412 C C . PHE A 1 208 ? -0.752 -30.781 5.537 1.00 26.14 204 PHE A C 1
ATOM 1413 O O . PHE A 1 208 ? 0.446 -30.863 5.280 1.00 28.84 204 PHE A O 1
ATOM 1421 N N . ASP A 1 209 ? -1.662 -31.658 5.108 1.00 24.55 205 ASP A N 1
ATOM 1422 C CA . ASP A 1 209 ? -1.347 -32.782 4.212 1.00 26.94 205 ASP A CA 1
ATOM 1423 C C . ASP A 1 209 ? -1.450 -32.444 2.723 1.00 24.55 205 ASP A C 1
ATOM 1424 O O . ASP A 1 209 ? -1.388 -33.354 1.887 1.00 24.29 205 ASP A O 1
ATOM 1429 N N . GLY A 1 210 ? -1.604 -31.169 2.381 1.00 22.83 206 GLY A N 1
ATOM 1430 C CA . GLY A 1 210 ? -1.665 -30.733 0.987 1.00 21.72 206 GLY A CA 1
ATOM 1431 C C . GLY A 1 210 ? -2.962 -31.030 0.265 1.00 22.29 206 GLY A C 1
ATOM 1432 O O . GLY A 1 210 ? -2.978 -31.094 -0.965 1.00 21.33 206 GLY A O 1
ATOM 1433 N N . LYS A 1 211 ? -4.045 -31.187 1.017 1.00 20.74 207 LYS A N 1
ATOM 1434 C CA . LYS A 1 211 ? -5.371 -31.452 0.446 1.00 21.38 207 LYS A CA 1
ATOM 1435 C C . LYS A 1 211 ? -6.130 -30.135 0.360 1.00 19.55 207 LYS A C 1
ATOM 1436 O O . LYS A 1 211 ? -6.250 -29.443 1.361 1.00 17.93 207 LYS A O 1
ATOM 1442 N N . ILE A 1 212 ? -6.660 -29.790 -0.809 1.00 17.82 208 ILE A N 1
ATOM 1443 C CA . ILE A 1 212 ? -7.414 -28.554 -0.973 1.00 18.10 208 ILE A CA 1
ATOM 1444 C C . ILE A 1 212 ? -8.671 -28.576 -0.089 1.00 18.20 208 ILE A C 1
ATOM 1445 O O . ILE A 1 212 ? -9.334 -29.617 0.045 1.00 18.04 208 ILE A O 1
ATOM 1450 N N . ILE A 1 213 ? -8.958 -27.452 0.552 1.00 17.68 209 ILE A N 1
ATOM 1451 C CA . ILE A 1 213 ? -10.077 -27.330 1.500 1.00 18.71 209 ILE A CA 1
ATOM 1452 C C . ILE A 1 213 ? -11.358 -26.765 0.865 1.00 20.11 209 ILE A C 1
ATOM 1453 O O . ILE A 1 213 ? -11.336 -25.693 0.216 1.00 19.83 209 ILE A O 1
ATOM 1458 N N . LEU A 1 214 ? -12.468 -27.471 1.079 1.00 19.56 210 LEU A N 1
ATOM 1459 C CA . LEU A 1 214 ? -13.797 -26.988 0.694 1.00 20.27 210 LEU A CA 1
ATOM 1460 C C . LEU A 1 214 ? -14.357 -26.064 1.781 1.00 21.36 210 LEU A C 1
ATOM 1461 O O . LEU A 1 214 ? -14.466 -26.454 2.952 1.00 22.14 210 LEU A O 1
ATOM 1466 N N . GLU A 1 215 ? -14.711 -24.844 1.382 1.00 23.05 211 GLU A N 1
ATOM 1467 C CA . GLU A 1 215 ? -15.399 -23.901 2.265 1.00 25.55 211 GLU A CA 1
ATOM 1468 C C . GLU A 1 215 ? -16.853 -24.325 2.458 1.00 25.73 211 GLU A C 1
ATOM 1469 O O . GLU A 1 215 ? -17.389 -24.271 3.576 1.00 27.18 211 GLU A O 1
ATOM 1475 N N . GLU A 1 216 ? -17.481 -24.703 1.345 1.00 25.19 212 GLU A N 1
ATOM 1476 C CA . GLU A 1 216 ? -18.862 -25.187 1.303 1.00 25.66 212 GLU A CA 1
ATOM 1477 C C . GLU A 1 216 ? -18.873 -26.466 0.493 1.00 23.59 212 GLU A C 1
ATOM 1478 O O . GLU A 1 216 ? -17.899 -26.773 -0.199 1.00 22.06 212 GLU A O 1
ATOM 1484 N N . LYS A 1 217 ? -19.984 -27.191 0.524 1.00 22.61 213 LYS A N 1
ATOM 1485 C CA . LYS A 1 217 ? -20.083 -28.429 -0.247 1.00 23.28 213 LYS A CA 1
ATOM 1486 C C . LYS A 1 217 ? -19.784 -28.251 -1.745 1.00 22.39 213 LYS A C 1
ATOM 1487 O O . LYS A 1 217 ? -19.397 -29.216 -2.404 1.00 20.03 213 LYS A O 1
ATOM 1493 N N . ASN A 1 218 ? -19.972 -27.044 -2.285 1.00 21.03 214 ASN A N 1
ATOM 1494 C CA . ASN A 1 218 ? -19.726 -26.790 -3.697 1.00 23.59 214 ASN A CA 1
ATOM 1495 C C . ASN A 1 218 ? -18.793 -25.603 -3.960 1.00 23.36 214 ASN A C 1
ATOM 1496 O O . ASN A 1 218 ? -18.809 -25.036 -5.062 1.00 23.06 214 ASN A O 1
ATOM 1501 N N . LYS A 1 219 ? -17.959 -25.265 -2.980 1.00 23.37 215 LYS A N 1
ATOM 1502 C CA . LYS A 1 219 ? -17.060 -24.118 -3.076 1.00 22.82 215 LYS A CA 1
ATOM 1503 C C . LYS A 1 219 ? -15.676 -24.384 -2.437 1.00 21.39 215 LYS A C 1
ATOM 1504 O O . LYS A 1 219 ? -15.560 -24.676 -1.243 1.00 21.35 215 LYS A O 1
ATOM 1510 N N . VAL A 1 220 ? -14.632 -24.235 -3.240 1.00 21.79 216 VAL A N 1
ATOM 1511 C CA . VAL A 1 220 ? -13.252 -24.335 -2.752 1.00 19.76 216 VAL A CA 1
ATOM 1512 C C . VAL A 1 220 ? -12.926 -23.076 -1.946 1.00 21.47 216 VAL A C 1
ATOM 1513 O O . VAL A 1 220 ? -13.295 -21.956 -2.345 1.00 20.24 216 VAL A O 1
ATOM 1517 N N . SER A 1 221 ? -12.239 -23.263 -0.819 1.00 20.22 217 SER A N 1
ATOM 1518 C CA . SER A 1 221 ? -11.804 -22.150 0.004 1.00 21.01 217 SER A CA 1
ATOM 1519 C C . SER A 1 221 ? -10.657 -21.469 -0.732 1.00 21.06 217 SER A C 1
ATOM 1520 O O . SER A 1 221 ? -9.633 -22.089 -0.970 1.00 20.09 217 SER A O 1
ATOM 1523 N N . MET A 1 222 ? -10.856 -20.210 -1.137 1.00 21.46 218 MET A N 1
ATOM 1524 C CA . MET A 1 222 ? -9.862 -19.473 -1.909 1.00 23.33 218 MET A CA 1
ATOM 1525 C C . MET A 1 222 ? -9.436 -18.233 -1.127 1.00 22.91 218 MET A C 1
ATOM 1526 O O . MET A 1 222 ? -10.258 -17.634 -0.432 1.00 23.19 218 MET A O 1
ATOM 1531 N N . ALA A 1 223 ? -8.162 -17.863 -1.262 1.00 23.21 219 ALA A N 1
ATOM 1532 C CA . ALA A 1 223 ? -7.648 -16.618 -0.710 1.00 23.94 219 ALA A CA 1
ATOM 1533 C C . ALA A 1 223 ? -6.693 -15.926 -1.687 1.00 23.99 219 ALA A C 1
ATOM 1534 O O . ALA A 1 223 ? -5.996 -16.584 -2.465 1.00 24.38 219 ALA A O 1
ATOM 1536 N N . PRO A 1 224 ? -6.620 -14.573 -1.621 1.00 24.30 220 PRO A N 1
ATOM 1537 C CA . PRO A 1 224 ? -5.605 -13.894 -2.435 1.00 24.07 220 PRO A CA 1
ATOM 1538 C C . PRO A 1 224 ? -4.214 -14.428 -2.155 1.00 23.22 220 PRO A C 1
ATOM 1539 O O . PRO A 1 224 ? -3.922 -14.858 -1.032 1.00 21.44 220 PRO A O 1
ATOM 1543 N N . ASP A 1 225 ? -3.345 -14.373 -3.160 1.00 23.34 221 ASP A N 1
ATOM 1544 C CA . ASP A 1 225 ? -2.046 -15.004 -3.079 1.00 25.10 221 ASP A CA 1
ATOM 1545 C C . ASP A 1 225 ? -0.931 -14.105 -2.500 1.00 24.19 221 ASP A C 1
ATOM 1546 O O . ASP A 1 225 ? 0.233 -14.319 -2.802 1.00 23.85 221 ASP A O 1
ATOM 1551 N N . GLY A 1 226 ? -1.291 -13.137 -1.645 1.00 22.67 222 GLY A N 1
ATOM 1552 C CA . GLY A 1 226 ? -0.335 -12.226 -1.039 1.00 21.92 222 GLY A CA 1
ATOM 1553 C C . GLY A 1 226 ? -0.146 -11.002 -1.907 1.00 20.33 222 GLY A C 1
ATOM 1554 O O . GLY A 1 226 ? -0.417 -11.024 -3.120 1.00 21.13 222 GLY A O 1
ATOM 1555 N N . ASN A 1 227 ? 0.295 -9.913 -1.301 1.00 19.09 223 ASN A N 1
ATOM 1556 C CA . ASN A 1 227 ? 0.598 -8.698 -2.101 1.00 18.40 223 ASN A CA 1
ATOM 1557 C C . ASN A 1 227 ? 1.744 -8.887 -3.123 1.00 18.99 223 ASN A C 1
ATOM 1558 O O . ASN A 1 227 ? 1.858 -8.108 -4.078 1.00 20.17 223 ASN A O 1
ATOM 1563 N N . GLY A 1 228 ? 2.583 -9.910 -2.938 1.00 19.04 224 GLY A N 1
ATOM 1564 C CA . GLY A 1 228 ? 3.597 -10.298 -3.938 1.00 20.07 224 GLY A CA 1
ATOM 1565 C C . GLY A 1 228 ? 3.015 -10.968 -5.157 1.00 20.71 224 GLY A C 1
ATOM 1566 O O . GLY A 1 228 ? 3.709 -11.150 -6.188 1.00 21.76 224 GLY A O 1
ATOM 1567 N N . GLY A 1 229 ? 1.738 -11.343 -5.058 1.00 20.23 225 GLY A N 1
ATOM 1568 C CA . GLY A 1 229 ? 0.936 -11.706 -6.216 1.00 20.16 225 GLY A CA 1
ATOM 1569 C C . GLY A 1 229 ? 0.794 -10.626 -7.260 1.00 19.81 225 GLY A C 1
ATOM 1570 O O . GLY A 1 229 ? 0.300 -10.887 -8.360 1.00 20.57 225 GLY A O 1
ATOM 1571 N N . LEU A 1 230 ? 1.185 -9.401 -6.903 1.00 18.36 226 LEU A N 1
ATOM 1572 C CA . LEU A 1 230 ? 1.251 -8.295 -7.842 1.00 18.29 226 LEU A CA 1
ATOM 1573 C C . LEU A 1 230 ? 1.964 -8.675 -9.152 1.00 18.30 226 LEU A C 1
ATOM 1574 O O . LEU A 1 230 ? 1.481 -8.368 -10.230 1.00 19.63 226 LEU A O 1
ATOM 1579 N N . TYR A 1 231 ? 3.101 -9.344 -9.038 1.00 19.28 227 TYR A N 1
ATOM 1580 C CA . TYR A 1 231 ? 4.015 -9.441 -10.182 1.00 19.73 227 TYR A CA 1
ATOM 1581 C C . TYR A 1 231 ? 3.478 -10.362 -11.238 1.00 21.93 227 TYR A C 1
ATOM 1582 O O . TYR A 1 231 ? 3.554 -10.061 -12.450 1.00 21.48 227 TYR A O 1
ATOM 1591 N N . ARG A 1 232 ? 2.918 -11.464 -10.775 1.00 23.95 228 ARG A N 1
ATOM 1592 C CA . ARG A 1 232 ? 2.262 -12.386 -11.667 1.00 27.19 228 ARG A CA 1
ATOM 1593 C C . ARG A 1 232 ? 1.073 -11.763 -12.361 1.00 26.38 228 ARG A C 1
ATOM 1594 O O . ARG A 1 232 ? 0.783 -12.086 -13.508 1.00 26.29 228 ARG A O 1
ATOM 1602 N N . THR A 1 233 ? 0.350 -10.929 -11.628 1.00 25.95 229 THR A N 1
ATOM 1603 C CA . THR A 1 233 ? -0.845 -10.305 -12.160 1.00 25.85 229 THR A CA 1
ATOM 1604 C C . THR A 1 233 ? -0.466 -9.259 -13.194 1.00 24.16 229 THR A C 1
ATOM 1605 O O . THR A 1 233 ? -1.130 -9.128 -14.218 1.00 24.85 229 THR A O 1
ATOM 1609 N N . LEU A 1 234 ? 0.595 -8.513 -12.906 1.00 25.85 230 LEU A N 1
ATOM 1610 C CA . LEU A 1 234 ? 1.155 -7.547 -13.847 1.00 25.58 230 LEU A CA 1
ATOM 1611 C C . LEU A 1 234 ? 1.456 -8.211 -15.197 1.00 27.16 230 LEU A C 1
ATOM 1612 O O . LEU A 1 234 ? 1.104 -7.665 -16.236 1.00 27.66 230 LEU A O 1
ATOM 1617 N N . ALA A 1 235 ? 2.108 -9.374 -15.148 1.00 27.18 231 ALA A N 1
ATOM 1618 C CA . ALA A 1 235 ? 2.535 -10.110 -16.358 1.00 28.12 231 ALA A CA 1
ATOM 1619 C C . ALA A 1 235 ? 1.327 -10.644 -17.115 1.00 28.53 231 ALA A C 1
ATOM 1620 O O . ALA A 1 235 ? 1.184 -10.420 -18.327 1.00 29.24 231 ALA A O 1
ATOM 1622 N N . ALA A 1 236 ? 0.462 -11.323 -16.363 1.00 28.18 232 ALA A N 1
ATOM 1623 C CA . ALA A 1 236 ? -0.752 -11.956 -16.880 1.00 28.79 232 ALA A CA 1
ATOM 1624 C C . ALA A 1 236 ? -1.707 -10.974 -17.571 1.00 29.22 232 ALA A C 1
ATOM 1625 O O . ALA A 1 236 ? -2.311 -11.307 -18.605 1.00 29.32 232 ALA A O 1
ATOM 1627 N N . GLN A 1 237 ? -1.856 -9.773 -17.014 1.00 27.40 233 GLN A N 1
ATOM 1628 C CA . GLN A 1 237 ? -2.801 -8.795 -17.548 1.00 27.21 233 GLN A CA 1
ATOM 1629 C C . GLN A 1 237 ? -2.147 -7.643 -18.326 1.00 26.23 233 GLN A C 1
ATOM 1630 O O . GLN A 1 237 ? -2.818 -6.660 -18.636 1.00 27.79 233 GLN A O 1
ATOM 1636 N N . ASN A 1 238 ? -0.851 -7.773 -18.630 1.00 27.05 234 ASN A N 1
ATOM 1637 C CA . ASN A 1 238 ? -0.106 -6.834 -19.474 1.00 28.52 234 ASN A CA 1
ATOM 1638 C C . ASN A 1 238 ? -0.159 -5.392 -18.932 1.00 27.75 234 ASN A C 1
ATOM 1639 O O . ASN A 1 238 ? -0.244 -4.413 -19.672 1.00 26.55 234 ASN A O 1
ATOM 1644 N N . ILE A 1 239 ? -0.090 -5.287 -17.617 1.00 25.92 235 ILE A N 1
ATOM 1645 C CA . ILE A 1 239 ? -0.233 -4.000 -16.954 1.00 24.61 235 ILE A CA 1
ATOM 1646 C C . ILE A 1 239 ? 1.007 -3.141 -17.203 1.00 23.56 235 ILE A C 1
ATOM 1647 O O . ILE A 1 239 ? 0.895 -1.918 -17.338 1.00 22.60 235 ILE A O 1
ATOM 1652 N N . VAL A 1 240 ? 2.187 -3.759 -17.284 1.00 22.67 236 VAL A N 1
ATOM 1653 C CA . VAL A 1 240 ? 3.405 -2.993 -17.541 1.00 22.41 236 VAL A CA 1
ATOM 1654 C C . VAL A 1 240 ? 3.348 -2.406 -18.974 1.00 23.90 236 VAL A C 1
ATOM 1655 O O . VAL A 1 240 ? 3.759 -1.282 -19.187 1.00 22.81 236 VAL A O 1
ATOM 1659 N N . GLU A 1 241 ? 2.776 -3.142 -19.928 1.00 23.93 237 GLU A N 1
ATOM 1660 C CA . GLU A 1 241 ? 2.518 -2.576 -21.256 1.00 26.70 237 GLU A CA 1
ATOM 1661 C C . GLU A 1 241 ? 1.663 -1.321 -21.198 1.00 24.69 237 GLU A C 1
ATOM 1662 O O . GLU A 1 241 ? 1.926 -0.356 -21.919 1.00 21.76 237 GLU A O 1
ATOM 1668 N N . ASP A 1 242 ? 0.641 -1.358 -20.346 1.00 24.03 238 ASP A N 1
ATOM 1669 C CA . ASP A 1 242 ? -0.237 -0.227 -20.121 1.00 23.78 238 ASP A CA 1
ATOM 1670 C C . ASP A 1 242 ? 0.534 0.960 -19.570 1.00 22.96 238 ASP A C 1
ATOM 1671 O O . ASP A 1 242 ? 0.309 2.085 -20.019 1.00 22.90 238 ASP A O 1
ATOM 1676 N N . MET A 1 243 ? 1.411 0.706 -18.591 1.00 21.71 239 MET A N 1
ATOM 1677 C CA . MET A 1 243 ? 2.244 1.775 -18.005 1.00 20.80 239 MET A CA 1
ATOM 1678 C C . MET A 1 243 ? 3.128 2.389 -19.083 1.00 21.77 239 MET A C 1
ATOM 1679 O O . MET A 1 243 ? 3.177 3.606 -19.224 1.00 21.42 239 MET A O 1
ATOM 1684 N N . GLU A 1 244 ? 3.797 1.532 -19.851 1.00 21.66 240 GLU A N 1
ATOM 1685 C CA . GLU A 1 244 ? 4.595 1.975 -20.986 1.00 23.60 240 GLU A CA 1
ATOM 1686 C C . GLU A 1 244 ? 3.754 2.798 -21.978 1.00 24.46 240 GLU A C 1
ATOM 1687 O O . GLU A 1 244 ? 4.151 3.906 -22.342 1.00 23.91 240 GLU A O 1
ATOM 1693 N N . GLN A 1 245 ? 2.587 2.287 -22.379 1.00 26.17 241 GLN A N 1
ATOM 1694 C CA . GLN A 1 245 ? 1.715 3.011 -23.322 1.00 28.09 241 GLN A CA 1
ATOM 1695 C C . GLN A 1 245 ? 1.366 4.417 -22.832 1.00 27.17 241 GLN A C 1
ATOM 1696 O O . GLN A 1 245 ? 1.260 5.344 -23.629 1.00 25.49 241 GLN A O 1
ATOM 1702 N N . ARG A 1 246 ? 1.140 4.536 -21.518 1.00 24.44 242 ARG A N 1
ATOM 1703 C CA . ARG A 1 246 ? 0.822 5.801 -20.866 1.00 23.97 242 ARG A CA 1
ATOM 1704 C C . ARG A 1 246 ? 1.996 6.747 -20.715 1.00 23.11 242 ARG A C 1
ATOM 1705 O O . ARG A 1 246 ? 1.794 7.892 -20.333 1.00 25.20 242 ARG A O 1
ATOM 1713 N N . GLY A 1 247 ? 3.215 6.279 -20.949 1.00 22.54 243 GLY A N 1
ATOM 1714 C CA . GLY A 1 247 ? 4.403 7.103 -20.758 1.00 22.60 243 GLY A CA 1
ATOM 1715 C C . GLY A 1 247 ? 4.860 7.177 -19.316 1.00 22.02 243 GLY A C 1
ATOM 1716 O O . GLY A 1 247 ? 5.583 8.095 -18.937 1.00 20.86 243 GLY A O 1
ATOM 1717 N N . ILE A 1 248 ? 4.502 6.165 -18.531 1.00 21.29 244 ILE A N 1
ATOM 1718 C CA . ILE A 1 248 ? 4.861 6.133 -17.110 1.00 20.90 244 ILE A CA 1
ATOM 1719 C C . ILE A 1 248 ? 6.281 5.624 -17.003 1.00 21.44 244 ILE A C 1
ATOM 1720 O O . ILE A 1 248 ? 6.641 4.668 -17.680 1.00 21.62 244 ILE A O 1
ATOM 1725 N N . TRP A 1 249 ? 7.076 6.289 -16.175 1.00 21.52 245 TRP A N 1
ATOM 1726 C CA . TRP A 1 249 ? 8.445 5.884 -15.873 1.00 23.73 245 TRP A CA 1
ATOM 1727 C C . TRP A 1 249 ? 8.629 5.358 -14.441 1.00 22.58 245 TRP A C 1
ATOM 1728 O O . TRP A 1 249 ? 9.490 4.507 -14.240 1.00 21.83 245 TRP A O 1
ATOM 1739 N N . SER A 1 250 ? 7.891 5.926 -13.468 1.00 20.85 246 SER A N 1
ATOM 1740 C CA . SER A 1 250 ? 8.050 5.629 -12.035 1.00 20.24 246 SER A CA 1
ATOM 1741 C C . SER A 1 250 ? 6.727 5.196 -11.471 1.00 19.47 246 SER A C 1
ATOM 1742 O O . SER A 1 250 ? 5.719 5.870 -11.725 1.00 18.75 246 SER A O 1
ATOM 1745 N N . ILE A 1 251 ? 6.742 4.122 -10.669 1.00 19.24 247 ILE A N 1
ATOM 1746 C CA . ILE A 1 251 ? 5.571 3.662 -9.927 1.00 19.46 247 ILE A CA 1
ATOM 1747 C C . ILE A 1 251 ? 5.834 3.765 -8.424 1.00 18.16 247 ILE A C 1
ATOM 1748 O O . ILE A 1 251 ? 6.866 3.296 -7.925 1.00 17.24 247 ILE A O 1
ATOM 1753 N N . HIS A 1 252 ? 4.896 4.381 -7.715 1.00 17.00 248 HIS A N 1
ATOM 1754 C CA . HIS A 1 252 ? 4.860 4.334 -6.248 1.00 16.07 248 HIS A CA 1
ATOM 1755 C C . HIS A 1 252 ? 3.815 3.303 -5.793 1.00 15.36 248 HIS A C 1
ATOM 1756 O O . HIS A 1 252 ? 2.604 3.480 -5.983 1.00 15.69 248 HIS A O 1
ATOM 1763 N N . VAL A 1 253 ? 4.300 2.220 -5.181 1.00 15.55 249 VAL A N 1
ATOM 1764 C CA . VAL A 1 253 ? 3.479 1.136 -4.709 1.00 14.75 249 VAL A CA 1
ATOM 1765 C C . VAL A 1 253 ? 3.262 1.358 -3.206 1.00 14.35 249 VAL A C 1
ATOM 1766 O O . VAL A 1 253 ? 4.218 1.618 -2.503 1.00 14.28 249 VAL A O 1
ATOM 1770 N N . TYR A 1 254 ? 2.021 1.268 -2.731 1.00 13.57 250 TYR A N 1
ATOM 1771 C CA . TYR A 1 254 ? 1.757 1.558 -1.325 1.00 14.04 250 TYR A CA 1
ATOM 1772 C C . TYR A 1 254 ? 0.587 0.770 -0.760 1.00 14.59 250 TYR A C 1
ATOM 1773 O O . TYR A 1 254 ? -0.298 0.321 -1.483 1.00 14.24 250 TYR A O 1
ATOM 1782 N N . CYS A 1 255 ? 0.629 0.620 0.559 1.00 15.26 251 CYS A N 1
ATOM 1783 C CA . CYS A 1 255 ? -0.358 -0.114 1.307 1.00 15.42 251 CYS A CA 1
ATOM 1784 C C . CYS A 1 255 ? -1.526 0.791 1.662 1.00 15.03 251 CYS A C 1
ATOM 1785 O O . CYS A 1 255 ? -1.356 1.939 2.095 1.00 14.22 251 CYS A O 1
ATOM 1788 N N . VAL A 1 256 ? -2.721 0.231 1.514 1.00 14.60 252 VAL A N 1
ATOM 1789 C CA . VAL A 1 256 ? -3.975 0.958 1.699 1.00 15.33 252 VAL A CA 1
ATOM 1790 C C . VAL A 1 256 ? -4.215 1.457 3.126 1.00 15.33 252 VAL A C 1
ATOM 1791 O O . VAL A 1 256 ? -4.956 2.425 3.320 1.00 15.48 252 VAL A O 1
ATOM 1795 N N . ASP A 1 257 ? -3.624 0.789 4.114 1.00 15.12 253 ASP A N 1
ATOM 1796 C CA . ASP A 1 257 ? -4.102 0.958 5.499 1.00 15.53 253 ASP A CA 1
ATOM 1797 C C . ASP A 1 257 ? -3.539 2.135 6.293 1.00 15.40 253 ASP A C 1
ATOM 1798 O O . ASP A 1 257 ? -3.941 2.338 7.442 1.00 16.19 253 ASP A O 1
ATOM 1803 N N . ASN A 1 258 ? -2.642 2.907 5.692 1.00 15.06 254 ASN A N 1
ATOM 1804 C CA . ASN A 1 258 ? -1.909 3.954 6.394 1.00 15.18 254 ASN A CA 1
ATOM 1805 C C . ASN A 1 258 ? -2.522 5.326 6.120 1.00 14.99 254 ASN A C 1
ATOM 1806 O O . ASN A 1 258 ? -2.354 5.888 5.039 1.00 14.61 254 ASN A O 1
ATOM 1811 N N . ILE A 1 259 ? -3.210 5.898 7.111 1.00 13.99 255 ILE A N 1
ATOM 1812 C CA . ILE A 1 259 ? -3.887 7.172 6.930 1.00 14.59 255 ILE A CA 1
ATOM 1813 C C . ILE A 1 259 ? -2.953 8.349 6.618 1.00 12.86 255 ILE A C 1
ATOM 1814 O O . ILE A 1 259 ? -3.381 9.313 6.007 1.00 13.77 255 ILE A O 1
ATOM 1819 N N . LEU A 1 260 ? -1.668 8.230 6.937 1.00 13.67 256 LEU A N 1
ATOM 1820 C CA . LEU A 1 260 ? -0.712 9.294 6.661 1.00 13.95 256 LEU A CA 1
ATOM 1821 C C . LEU A 1 260 ? 0.010 9.152 5.307 1.00 13.60 256 LEU A C 1
ATOM 1822 O O . LEU A 1 260 ? 0.852 9.970 5.014 1.00 13.80 256 LEU A O 1
ATOM 1827 N N . VAL A 1 261 ? -0.320 8.141 4.508 1.00 13.11 257 VAL A N 1
ATOM 1828 C CA . VAL A 1 261 ? 0.487 7.802 3.321 1.00 13.69 257 VAL A CA 1
ATOM 1829 C C . VAL A 1 261 ? 0.581 8.970 2.347 1.00 13.69 257 VAL A C 1
ATOM 1830 O O . VAL A 1 261 ? -0.425 9.511 1.907 1.00 12.84 257 VAL A O 1
ATOM 1834 N N . LYS A 1 262 ? 1.825 9.362 2.063 1.00 14.30 258 LYS A N 1
ATOM 1835 C CA . LYS A 1 262 ? 2.133 10.350 1.060 1.00 14.56 258 LYS A CA 1
ATOM 1836 C C . LYS A 1 262 ? 2.072 9.701 -0.330 1.00 13.95 258 LYS A C 1
ATOM 1837 O O . LYS A 1 262 ? 3.079 9.330 -0.895 1.00 13.81 258 LYS A O 1
ATOM 1843 N N . VAL A 1 263 ? 0.867 9.607 -0.864 1.00 14.24 259 VAL A N 1
ATOM 1844 C CA . VAL A 1 263 ? 0.599 9.030 -2.194 1.00 14.72 259 VAL A CA 1
ATOM 1845 C C . VAL A 1 263 ? 1.348 9.828 -3.254 1.00 15.05 259 VAL A C 1
ATOM 1846 O O . VAL A 1 263 ? 1.262 11.061 -3.292 1.00 15.35 259 VAL A O 1
ATOM 1850 N N . ALA A 1 264 ? 2.123 9.139 -4.090 1.00 15.01 260 ALA A N 1
ATOM 1851 C CA . ALA A 1 264 ? 2.993 9.778 -5.083 1.00 15.40 260 ALA A CA 1
ATOM 1852 C C . ALA A 1 264 ? 3.934 10.846 -4.524 1.00 15.43 260 ALA A C 1
ATOM 1853 O O . ALA A 1 264 ? 4.259 11.812 -5.212 1.00 15.32 260 ALA A O 1
ATOM 1855 N N . ASP A 1 265 ? 4.400 10.634 -3.292 1.00 15.21 261 ASP A N 1
ATOM 1856 C CA . ASP A 1 265 ? 5.304 11.546 -2.615 1.00 16.03 261 ASP A CA 1
ATOM 1857 C C . ASP A 1 265 ? 6.407 12.055 -3.525 1.00 16.23 261 ASP A C 1
ATOM 1858 O O . ASP A 1 265 ? 7.286 11.263 -3.927 1.00 15.38 261 ASP A O 1
ATOM 1863 N N . PRO A 1 266 ? 6.378 13.360 -3.851 1.00 16.64 262 PRO A N 1
ATOM 1864 C CA . PRO A 1 266 ? 7.408 13.858 -4.755 1.00 16.90 262 PRO A CA 1
ATOM 1865 C C . PRO A 1 266 ? 8.825 13.817 -4.175 1.00 17.43 262 PRO A C 1
ATOM 1866 O O . PRO A 1 266 ? 9.772 13.745 -4.947 1.00 18.08 262 PRO A O 1
ATOM 1870 N N . ARG A 1 267 ? 8.965 13.835 -2.845 1.00 16.23 263 ARG A N 1
ATOM 1871 C CA . ARG A 1 267 ? 10.290 13.745 -2.211 1.00 18.25 263 ARG A CA 1
ATOM 1872 C C . ARG A 1 267 ? 10.920 12.387 -2.445 1.00 17.70 263 ARG A C 1
ATOM 1873 O O . ARG A 1 267 ? 12.066 12.289 -2.884 1.00 17.40 263 ARG A O 1
ATOM 1881 N N . PHE A 1 268 ? 10.142 11.338 -2.194 1.00 16.89 264 PHE A N 1
ATOM 1882 C CA . PHE A 1 268 ? 10.581 9.951 -2.409 1.00 17.14 264 PHE A CA 1
ATOM 1883 C C . PHE A 1 268 ? 10.898 9.693 -3.869 1.00 17.87 264 PHE A C 1
ATOM 1884 O O . PHE A 1 268 ? 11.984 9.168 -4.188 1.00 17.29 264 PHE A O 1
ATOM 1892 N N . ILE A 1 269 ? 9.983 10.109 -4.749 1.00 18.25 265 ILE A N 1
ATOM 1893 C CA . ILE A 1 269 ? 10.184 9.926 -6.193 1.00 19.22 265 ILE A CA 1
ATOM 1894 C C . ILE A 1 269 ? 11.452 10.660 -6.641 1.00 18.44 265 ILE A C 1
ATOM 1895 O O . ILE A 1 269 ? 12.283 10.092 -7.366 1.00 18.79 265 ILE A O 1
ATOM 1900 N N . GLY A 1 270 ? 11.612 11.899 -6.194 1.00 19.16 266 GLY A N 1
ATOM 1901 C CA . GLY A 1 270 ? 12.759 12.714 -6.593 1.00 20.49 266 GLY A CA 1
ATOM 1902 C C . GLY A 1 270 ? 14.090 12.197 -6.105 1.00 20.89 266 GLY A C 1
ATOM 1903 O O . GLY A 1 270 ? 15.093 12.210 -6.843 1.00 23.04 266 GLY A O 1
ATOM 1904 N N . PHE A 1 271 ? 14.094 11.724 -4.860 1.00 20.03 267 PHE A N 1
ATOM 1905 C CA . PHE A 1 271 ? 15.240 11.062 -4.269 1.00 19.37 267 PHE A CA 1
ATOM 1906 C C . PHE A 1 271 ? 15.658 9.880 -5.128 1.00 19.90 267 PHE A C 1
ATOM 1907 O O . PHE A 1 271 ? 16.831 9.776 -5.515 1.00 19.94 267 PHE A O 1
ATOM 1915 N N . CYS A 1 272 ? 14.695 9.012 -5.442 1.00 18.81 268 CYS A N 1
ATOM 1916 C CA . CYS A 1 272 ? 14.950 7.806 -6.214 1.00 19.72 268 CYS A CA 1
ATOM 1917 C C . CYS A 1 272 ? 15.436 8.125 -7.640 1.00 20.54 268 CYS A C 1
ATOM 1918 O O . CYS A 1 272 ? 16.334 7.442 -8.167 1.00 20.82 268 CYS A O 1
ATOM 1921 N N . ILE A 1 273 ? 14.859 9.166 -8.229 1.00 20.90 269 ILE A N 1
ATOM 1922 C CA . ILE A 1 273 ? 15.289 9.663 -9.531 1.00 22.42 269 ILE A CA 1
ATOM 1923 C C . ILE A 1 273 ? 16.757 10.122 -9.491 1.00 23.31 269 ILE A C 1
ATOM 1924 O O . ILE A 1 273 ? 17.573 9.652 -10.295 1.00 24.31 269 ILE A O 1
ATOM 1929 N N . GLN A 1 274 ? 17.101 10.986 -8.544 1.00 25.80 270 GLN A N 1
ATOM 1930 C CA . GLN A 1 274 ? 18.470 11.526 -8.448 1.00 28.57 270 GLN A CA 1
ATOM 1931 C C . GLN A 1 274 ? 19.520 10.495 -8.061 1.00 28.41 270 GLN A C 1
ATOM 1932 O O . GLN A 1 274 ? 20.663 10.604 -8.490 1.00 27.78 270 GLN A O 1
ATOM 1938 N N . LYS A 1 275 ? 19.144 9.492 -7.266 1.00 24.85 271 LYS A N 1
ATOM 1939 C CA . LYS A 1 275 ? 20.044 8.380 -6.963 1.00 26.08 271 LYS A CA 1
ATOM 1940 C C . LYS A 1 275 ? 20.172 7.383 -8.108 1.00 24.50 271 LYS A C 1
ATOM 1941 O O . LYS A 1 275 ? 21.036 6.504 -8.064 1.00 26.23 271 LYS A O 1
ATOM 1947 N N . GLY A 1 276 ? 19.318 7.515 -9.122 1.00 23.73 272 GLY A N 1
ATOM 1948 C CA . GLY A 1 276 ? 19.304 6.610 -10.265 1.00 23.55 272 GLY A CA 1
ATOM 1949 C C . GLY A 1 276 ? 18.858 5.201 -9.894 1.00 23.66 272 GLY A C 1
ATOM 1950 O O . GLY A 1 276 ? 19.245 4.229 -10.538 1.00 24.00 272 GLY A O 1
ATOM 1951 N N . ALA A 1 277 ? 18.016 5.072 -8.871 1.00 21.87 273 ALA A N 1
ATOM 1952 C CA . ALA A 1 277 ? 17.565 3.754 -8.420 1.00 21.97 273 ALA A CA 1
ATOM 1953 C C . ALA A 1 277 ? 16.622 3.102 -9.387 1.00 20.64 273 ALA A C 1
ATOM 1954 O O . ALA A 1 277 ? 15.854 3.775 -10.079 1.00 22.47 273 ALA A O 1
ATOM 1956 N N . ASP A 1 278 ? 16.665 1.779 -9.402 1.00 22.18 274 ASP A N 1
ATOM 1957 C CA . ASP A 1 278 ? 15.626 0.970 -10.035 1.00 22.13 274 ASP A CA 1
ATOM 1958 C C . ASP A 1 278 ? 14.520 0.631 -9.055 1.00 21.73 274 ASP A C 1
ATOM 1959 O O . ASP A 1 278 ? 13.378 0.397 -9.453 1.00 19.73 274 ASP A O 1
ATOM 1964 N N . CYS A 1 279 ? 14.882 0.623 -7.775 1.00 21.52 275 CYS A N 1
ATOM 1965 C CA . CYS A 1 279 ? 14.037 0.112 -6.726 1.00 22.94 275 CYS A CA 1
ATOM 1966 C C . CYS A 1 279 ? 14.295 0.875 -5.440 1.00 21.12 275 CYS A C 1
ATOM 1967 O O . CYS A 1 279 ? 15.444 1.137 -5.098 1.00 19.53 275 CYS A O 1
ATOM 1970 N N . GLY A 1 280 ? 13.237 1.214 -4.711 1.00 18.46 276 GLY A N 1
ATOM 1971 C CA . GLY A 1 280 ? 13.431 1.986 -3.504 1.00 18.42 276 GLY A CA 1
ATOM 1972 C C . GLY A 1 280 ? 12.415 1.594 -2.457 1.00 17.48 276 GLY A C 1
ATOM 1973 O O . GLY A 1 280 ? 11.344 1.098 -2.788 1.00 16.39 276 GLY A O 1
ATOM 1974 N N . ALA A 1 281 ? 12.777 1.779 -1.201 1.00 17.77 277 ALA A N 1
ATOM 1975 C CA . ALA A 1 281 ? 11.851 1.484 -0.113 1.00 16.89 277 ALA A CA 1
ATOM 1976 C C . ALA A 1 281 ? 11.916 2.557 0.921 1.00 16.67 277 ALA A C 1
ATOM 1977 O O . ALA A 1 281 ? 12.999 2.967 1.357 1.00 15.32 277 ALA A O 1
ATOM 1979 N N . LYS A 1 282 ? 10.732 2.962 1.364 1.00 16.48 278 LYS A N 1
ATOM 1980 C CA . LYS A 1 282 ? 10.573 3.935 2.419 1.00 17.02 278 LYS A CA 1
ATOM 1981 C C . LYS A 1 282 ? 10.605 3.186 3.764 1.00 16.48 278 LYS A C 1
ATOM 1982 O O . LYS A 1 282 ? 10.010 2.124 3.886 1.00 16.85 278 LYS A O 1
ATOM 1988 N N . VAL A 1 283 ? 11.308 3.732 4.746 1.00 16.06 279 VAL A N 1
ATOM 1989 C CA . VAL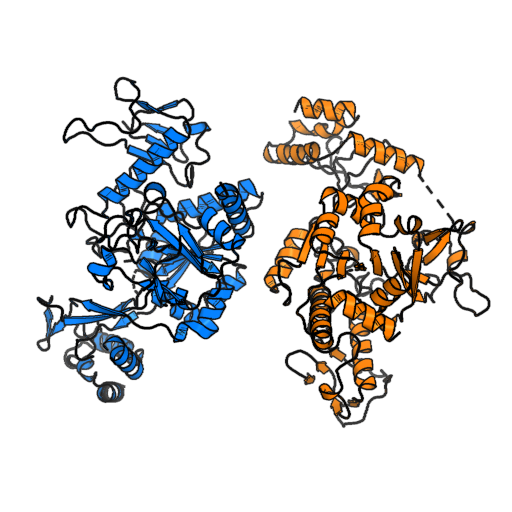 A 1 283 ? 11.386 3.122 6.085 1.00 16.89 279 VAL A CA 1
ATOM 1990 C C . VAL A 1 283 ? 11.179 4.151 7.173 1.00 17.93 279 VAL A C 1
ATOM 1991 O O . VAL A 1 283 ? 11.369 5.347 6.972 1.00 17.76 279 VAL A O 1
ATOM 1995 N N . VAL A 1 284 ? 10.784 3.659 8.341 1.00 17.27 280 VAL A N 1
ATOM 1996 C CA . VAL A 1 284 ? 10.859 4.458 9.552 1.00 18.20 280 VAL A CA 1
ATOM 1997 C C . VAL A 1 284 ? 11.785 3.780 10.522 1.00 16.82 280 VAL A C 1
ATOM 1998 O O . VAL A 1 284 ? 12.056 2.594 10.399 1.00 17.17 280 VAL A O 1
ATOM 2002 N N . GLU A 1 285 ? 12.279 4.536 11.493 1.00 17.25 281 GLU A N 1
ATOM 2003 C CA . GLU A 1 285 ? 13.159 3.960 12.491 1.00 18.33 281 GLU A CA 1
ATOM 2004 C C . GLU A 1 285 ? 12.341 3.123 13.447 1.00 17.68 281 GLU A C 1
ATOM 2005 O O . GLU A 1 285 ? 11.470 3.648 14.150 1.00 17.42 281 GLU A O 1
ATOM 2011 N N . LYS A 1 286 ? 12.618 1.824 13.435 1.00 17.92 282 LYS A N 1
ATOM 2012 C CA . LYS A 1 286 ? 12.070 0.893 14.430 1.00 18.00 282 LYS A CA 1
ATOM 2013 C C . LYS A 1 286 ? 12.839 1.069 15.734 1.00 17.97 282 LYS A C 1
ATOM 2014 O O . LYS A 1 286 ? 14.078 0.968 15.757 1.00 17.80 282 LYS A O 1
ATOM 2020 N N . THR A 1 287 ? 12.119 1.328 16.818 1.00 18.84 283 THR A N 1
ATOM 2021 C CA . THR A 1 287 ? 12.737 1.531 18.129 1.00 20.88 283 THR A CA 1
ATOM 2022 C C . THR A 1 287 ? 12.313 0.505 19.182 1.00 19.14 283 THR A C 1
ATOM 2023 O O . THR A 1 287 ? 13.041 0.287 20.148 1.00 20.07 283 THR A O 1
ATOM 2027 N N . ASN A 1 288 ? 11.140 -0.084 18.998 1.00 16.54 284 ASN A N 1
ATOM 2028 C CA . ASN A 1 288 ? 10.660 -1.167 19.857 1.00 17.50 284 ASN A CA 1
ATOM 2029 C C . ASN A 1 288 ? 10.967 -2.484 19.150 1.00 16.47 284 ASN A C 1
ATOM 2030 O O . ASN A 1 288 ? 10.382 -2.728 18.097 1.00 15.49 284 ASN A O 1
ATOM 2035 N N . PRO A 1 289 ? 11.823 -3.343 19.746 1.00 16.40 285 PRO A N 1
ATOM 2036 C CA . PRO A 1 289 ? 12.139 -4.654 19.177 1.00 15.94 285 PRO A CA 1
ATOM 2037 C C . PRO A 1 289 ? 10.975 -5.495 18.616 1.00 14.88 285 PRO A C 1
ATOM 2038 O O . PRO A 1 289 ? 11.158 -6.197 17.612 1.00 14.53 285 PRO A O 1
ATOM 2042 N N . THR A 1 290 ? 9.805 -5.459 19.249 1.00 14.10 286 THR A N 1
ATOM 2043 C CA . THR A 1 290 ? 8.698 -6.297 18.816 1.00 14.37 286 THR A CA 1
ATOM 2044 C C . THR A 1 290 ? 7.633 -5.582 17.953 1.00 14.53 286 THR A C 1
ATOM 2045 O O . THR A 1 290 ? 6.547 -6.116 17.784 1.00 13.95 286 THR A O 1
ATOM 2049 N N . GLU A 1 291 ? 7.946 -4.411 17.394 1.00 14.28 287 GLU A N 1
ATOM 2050 C CA . GLU A 1 291 ? 7.046 -3.757 16.456 1.00 14.52 287 GLU A CA 1
ATOM 2051 C C . GLU A 1 291 ? 6.855 -4.691 15.260 1.00 14.06 287 GLU A C 1
ATOM 2052 O O . GLU A 1 291 ? 7.855 -5.184 14.737 1.00 13.93 287 GLU A O 1
ATOM 2058 N N . PRO A 1 292 ? 5.602 -4.931 14.815 1.00 14.35 288 PRO A N 1
ATOM 2059 C CA . PRO A 1 292 ? 5.348 -5.802 13.663 1.00 14.09 288 PRO A CA 1
ATOM 2060 C C . PRO A 1 292 ? 5.555 -5.067 12.325 1.00 13.85 288 PRO A C 1
ATOM 2061 O O . PRO A 1 292 ? 4.635 -4.885 11.521 1.00 13.11 288 PRO A O 1
ATOM 2065 N N . VAL A 1 293 ? 6.814 -4.743 12.086 1.00 13.95 289 VAL A N 1
ATOM 2066 C CA . VAL A 1 293 ? 7.267 -4.280 10.768 1.00 14.34 289 VAL A CA 1
ATOM 2067 C C . VAL A 1 293 ? 8.365 -5.187 10.226 1.00 14.43 289 VAL A C 1
ATOM 2068 O O . VAL A 1 293 ? 9.301 -5.570 10.931 1.00 15.02 289 VAL A O 1
ATOM 2072 N N . GLY A 1 294 ? 8.302 -5.487 8.943 1.00 15.50 290 GLY A N 1
ATOM 2073 C CA . GLY A 1 294 ? 9.459 -6.077 8.279 1.00 15.01 290 GLY A CA 1
ATOM 2074 C C . GLY A 1 294 ? 10.694 -5.192 8.413 1.00 15.45 290 GLY A C 1
ATOM 2075 O O . GLY A 1 294 ? 10.587 -3.970 8.551 1.00 15.77 290 GLY A O 1
ATOM 2076 N N . VAL A 1 295 ? 11.878 -5.788 8.361 1.00 15.74 291 VAL A N 1
ATOM 2077 C CA . VAL A 1 295 ? 13.107 -5.010 8.461 1.00 16.70 291 VAL A CA 1
ATOM 2078 C C . VAL A 1 295 ? 13.886 -5.156 7.166 1.00 17.35 291 VAL A C 1
ATOM 2079 O O . VAL A 1 295 ? 14.053 -6.263 6.627 1.00 16.50 291 VAL A O 1
ATOM 2083 N N . VAL A 1 296 ? 14.321 -4.015 6.663 1.00 18.42 292 VAL A N 1
ATOM 2084 C CA . VAL A 1 296 ? 15.196 -3.986 5.506 1.00 19.87 292 VAL A CA 1
ATOM 2085 C C . VAL A 1 296 ? 16.590 -4.379 5.989 1.00 21.17 292 VAL A C 1
ATOM 2086 O O . VAL A 1 296 ? 17.097 -3.890 7.008 1.00 23.76 292 VAL A O 1
ATOM 2090 N N . CYS A 1 297 ? 17.222 -5.257 5.222 1.00 22.90 293 CYS A N 1
ATOM 2091 C CA . CYS A 1 297 ? 18.550 -5.736 5.547 1.00 24.35 293 CYS A CA 1
ATOM 2092 C C . CYS A 1 297 ? 19.245 -6.246 4.295 1.00 25.51 293 CYS A C 1
ATOM 2093 O O . CYS A 1 297 ? 18.690 -6.196 3.193 1.00 25.30 293 CYS A O 1
ATOM 2096 N N . ARG A 1 298 ? 20.483 -6.684 4.467 1.00 29.91 294 ARG A N 1
ATOM 2097 C CA . ARG A 1 298 ? 21.194 -7.405 3.426 1.00 33.35 294 ARG A CA 1
ATOM 2098 C C . ARG A 1 298 ? 21.362 -8.862 3.844 1.00 34.80 294 ARG A C 1
ATOM 2099 O O . ARG A 1 298 ? 21.758 -9.141 4.981 1.00 32.29 294 ARG A O 1
ATOM 2107 N N . VAL A 1 299 ? 21.043 -9.768 2.917 1.00 36.03 295 VAL A N 1
ATOM 2108 C CA . VAL A 1 299 ? 21.177 -11.222 3.109 1.00 37.84 295 VAL A CA 1
ATOM 2109 C C . VAL A 1 299 ? 21.974 -11.799 1.940 1.00 38.66 295 VAL A C 1
ATOM 2110 O O . VAL A 1 299 ? 21.596 -11.622 0.780 1.00 41.42 295 VAL A O 1
ATOM 2114 N N . GLY A 1 301 ? 24.595 -10.820 0.481 1.00 44.02 297 GLY A N 1
ATOM 2115 C CA . GLY A 1 301 ? 25.069 -9.560 -0.090 1.00 43.94 297 GLY A CA 1
ATOM 2116 C C . GLY A 1 301 ? 24.062 -8.843 -0.972 1.00 44.63 297 GLY A C 1
ATOM 2117 O O . GLY A 1 301 ? 24.446 -7.977 -1.758 1.00 49.61 297 GLY A O 1
ATOM 2118 N N . VAL A 1 302 ? 22.778 -9.191 -0.835 1.00 44.06 298 VAL A N 1
ATOM 2119 C CA . VAL A 1 302 ? 21.682 -8.532 -1.552 1.00 41.89 298 VAL A CA 1
ATOM 2120 C C . VAL A 1 302 ? 20.590 -8.040 -0.589 1.00 39.11 298 VAL A C 1
ATOM 2121 O O . VAL A 1 302 ? 20.445 -8.567 0.530 1.00 36.38 298 VAL A O 1
ATOM 2125 N N . TYR A 1 303 ? 19.828 -7.047 -1.054 1.00 36.68 299 TYR A N 1
ATOM 2126 C CA . TYR A 1 303 ? 18.713 -6.457 -0.290 1.00 34.45 299 TYR A CA 1
ATOM 2127 C C . TYR A 1 303 ? 17.468 -7.337 -0.181 1.00 35.30 299 TYR A C 1
ATOM 2128 O O . TYR A 1 303 ? 17.048 -8.006 -1.138 1.00 32.38 299 TYR A O 1
ATOM 2137 N N . GLN A 1 304 ? 16.886 -7.331 1.022 1.00 31.46 300 GLN A N 1
ATOM 2138 C CA . GLN A 1 304 ? 15.685 -8.065 1.320 1.00 30.74 300 GLN A CA 1
ATOM 2139 C C . GLN A 1 304 ? 14.952 -7.274 2.370 1.00 25.57 300 GLN A C 1
ATOM 2140 O O . GLN A 1 304 ? 15.520 -6.392 3.004 1.00 22.64 300 GLN A O 1
ATOM 2146 N N . VAL A 1 305 ? 13.697 -7.635 2.553 1.00 25.48 301 VAL A N 1
ATOM 2147 C CA . VAL A 1 305 ? 13.013 -7.369 3.785 1.00 22.11 301 VAL A CA 1
ATOM 2148 C C . VAL A 1 305 ? 12.841 -8.734 4.409 1.00 21.91 301 VAL A C 1
ATOM 2149 O O . VAL A 1 305 ? 12.427 -9.673 3.732 1.00 26.21 301 VAL A O 1
ATOM 2153 N N . VAL A 1 306 ? 13.132 -8.852 5.702 1.00 20.06 302 VAL A N 1
ATOM 2154 C CA . VAL A 1 306 ? 12.803 -10.049 6.462 1.00 20.12 302 VAL A CA 1
ATOM 2155 C C . VAL A 1 306 ? 11.549 -9.668 7.244 1.00 18.60 302 VAL A C 1
ATOM 2156 O O . VAL A 1 306 ? 11.562 -8.680 8.008 1.00 17.84 302 VAL A O 1
ATOM 2160 N N . GLU A 1 307 ? 10.486 -10.434 7.062 1.00 17.76 303 GLU A N 1
ATOM 2161 C CA . GLU A 1 307 ? 9.216 -10.070 7.675 1.00 17.93 303 GLU A CA 1
ATOM 2162 C C . GLU A 1 307 ? 9.337 -10.163 9.185 1.00 18.25 303 GLU A C 1
ATOM 2163 O O . GLU A 1 307 ? 10.129 -10.938 9.705 1.00 18.66 303 GLU A O 1
ATOM 2169 N N . TYR A 1 308 ? 8.562 -9.340 9.885 1.00 18.19 304 TYR A N 1
ATOM 2170 C CA . TYR A 1 308 ? 8.595 -9.308 11.363 1.00 18.79 304 TYR A CA 1
ATOM 2171 C C . TYR A 1 308 ? 8.368 -10.686 12.016 1.00 18.62 304 TYR A C 1
ATOM 2172 O O . TYR A 1 308 ? 8.959 -11.007 13.044 1.00 18.69 304 TYR A O 1
ATOM 2181 N N . SER A 1 309 ? 7.531 -11.497 11.387 1.00 18.28 305 SER A N 1
ATOM 2182 C CA . SER A 1 309 ? 7.196 -12.843 11.868 1.00 18.95 305 SER A CA 1
ATOM 2183 C C . SER A 1 309 ? 8.227 -13.930 11.549 1.00 19.36 305 SER A C 1
ATOM 2184 O O . SER A 1 309 ? 8.043 -15.082 11.963 1.00 19.69 305 SER A O 1
ATOM 2187 N N . GLU A 1 310 ? 9.315 -13.563 10.875 1.00 20.97 306 GLU A N 1
ATOM 2188 C CA . GLU A 1 310 ? 10.443 -14.442 10.583 1.00 23.08 306 GLU A CA 1
ATOM 2189 C C . GLU A 1 310 ? 11.701 -14.140 11.373 1.00 23.94 306 GLU A C 1
ATOM 2190 O O . GLU A 1 310 ? 12.701 -14.836 11.241 1.00 28.28 306 GLU A O 1
ATOM 2196 N N . ILE A 1 311 ? 11.676 -13.107 12.202 1.00 23.35 307 ILE A N 1
ATOM 2197 C CA . ILE A 1 311 ? 12.858 -12.697 12.911 1.00 23.62 307 ILE A CA 1
ATOM 2198 C C . ILE A 1 311 ? 12.817 -13.348 14.306 1.00 22.30 307 ILE A C 1
ATOM 2199 O O . ILE A 1 311 ? 11.761 -13.434 14.908 1.00 21.43 307 ILE A O 1
ATOM 2204 N N . SER A 1 312 ? 13.953 -13.865 14.761 1.00 20.44 308 SER A N 1
ATOM 2205 C CA . SER A 1 312 ? 14.141 -14.263 16.163 1.00 19.84 308 SER A CA 1
ATOM 2206 C C . SER A 1 312 ? 14.079 -13.075 17.112 1.00 18.87 308 SER A C 1
ATOM 2207 O O . SER A 1 312 ? 14.475 -11.981 16.748 1.00 16.05 308 SER A O 1
ATOM 2210 N N . LEU A 1 313 ? 13.637 -13.307 18.355 1.00 18.67 309 LEU A N 1
ATOM 2211 C CA . LEU A 1 313 ? 13.723 -12.255 19.372 1.00 19.19 309 LEU A CA 1
ATOM 2212 C C . LEU A 1 313 ? 15.164 -11.733 19.536 1.00 19.80 309 LEU A C 1
ATOM 2213 O O . LEU A 1 313 ? 15.369 -10.522 19.711 1.00 19.38 309 LEU A O 1
ATOM 2218 N N . ALA A 1 314 ? 16.151 -12.634 19.474 1.00 19.54 310 ALA A N 1
ATOM 2219 C CA . ALA A 1 314 ? 17.555 -12.240 19.591 1.00 20.47 310 ALA A CA 1
ATOM 2220 C C . ALA A 1 314 ? 17.924 -11.178 18.556 1.00 20.27 310 ALA A C 1
ATOM 2221 O O . ALA A 1 314 ? 18.497 -10.143 18.898 1.00 19.92 310 ALA A O 1
ATOM 2223 N N . THR A 1 315 ? 17.590 -11.458 17.305 1.00 22.04 311 THR A N 1
ATOM 2224 C CA . THR A 1 315 ? 17.830 -10.533 16.209 1.00 21.94 311 THR A CA 1
ATOM 2225 C C . THR A 1 315 ? 17.050 -9.230 16.430 1.00 20.43 311 THR A C 1
ATOM 2226 O O . THR A 1 315 ? 17.601 -8.125 16.273 1.00 19.87 311 THR A O 1
ATOM 2230 N N . ALA A 1 316 ? 15.778 -9.357 16.812 1.00 19.02 312 ALA A N 1
ATOM 2231 C CA . ALA A 1 316 ? 14.913 -8.190 17.029 1.00 19.04 312 ALA A CA 1
ATOM 2232 C C . ALA A 1 316 ? 15.415 -7.225 18.125 1.00 17.97 312 ALA A C 1
ATOM 2233 O O . ALA A 1 316 ? 15.277 -6.017 17.982 1.00 17.48 312 ALA A O 1
ATOM 2235 N N . GLN A 1 317 ? 16.027 -7.760 19.172 1.00 17.43 313 GLN A N 1
ATOM 2236 C CA . GLN A 1 317 ? 16.473 -6.973 20.317 1.00 18.40 313 GLN A CA 1
ATOM 2237 C C . GLN A 1 317 ? 17.895 -6.440 20.233 1.00 19.75 313 GLN A C 1
ATOM 2238 O O . GLN A 1 317 ? 18.257 -5.558 21.010 1.00 20.88 313 GLN A O 1
ATOM 2244 N N . LYS A 1 318 ? 18.675 -6.938 19.278 1.00 20.59 314 LYS A N 1
ATOM 2245 C CA . LYS A 1 318 ? 20.104 -6.626 19.201 1.00 24.01 314 LYS A CA 1
ATOM 2246 C C . LYS A 1 318 ? 20.283 -5.132 18.996 1.00 23.96 314 LYS A C 1
ATOM 2247 O O . LYS A 1 318 ? 19.584 -4.529 18.190 1.00 22.62 314 LYS A O 1
ATOM 2253 N N . ARG A 1 319 ? 21.192 -4.523 19.742 1.00 26.44 315 ARG A N 1
ATOM 2254 C CA . ARG A 1 319 ? 21.431 -3.089 19.638 1.00 28.29 315 ARG A CA 1
ATOM 2255 C C . ARG A 1 319 ? 22.880 -2.810 19.266 1.00 31.99 315 ARG A C 1
ATOM 2256 O O . ARG A 1 319 ? 23.777 -3.539 19.679 1.00 34.23 315 ARG A O 1
ATOM 2264 N N . SER A 1 320 ? 23.102 -1.777 18.453 1.00 33.92 316 SER A N 1
ATOM 2265 C CA . SER A 1 320 ? 24.456 -1.385 18.049 1.00 35.88 316 SER A CA 1
ATOM 2266 C C . SER A 1 320 ? 25.041 -0.507 19.144 1.00 37.29 316 SER A C 1
ATOM 2267 O O . SER A 1 320 ? 24.361 -0.214 20.129 1.00 36.05 316 SER A O 1
ATOM 2270 N N . SER A 1 321 ? 26.302 -0.098 18.991 1.00 40.99 317 SER A N 1
ATOM 2271 C CA . SER A 1 321 ? 27.002 0.663 20.042 1.00 41.48 317 SER A CA 1
ATOM 2272 C C . SER A 1 321 ? 26.357 2.016 20.414 1.00 42.52 317 SER A C 1
ATOM 2273 O O . SER A 1 321 ? 26.483 2.470 21.557 1.00 43.13 317 SER A O 1
ATOM 2276 N N . ASP A 1 322 ? 25.645 2.638 19.472 1.00 41.24 318 ASP A N 1
ATOM 2277 C CA . ASP A 1 322 ? 24.921 3.892 19.742 1.00 40.54 318 ASP A CA 1
ATOM 2278 C C . ASP A 1 322 ? 23.589 3.678 20.475 1.00 38.45 318 ASP A C 1
ATOM 2279 O O . ASP A 1 322 ? 22.868 4.639 20.738 1.00 38.65 318 ASP A O 1
ATOM 2284 N N . GLY A 1 323 ? 23.263 2.425 20.794 1.00 37.51 319 GLY A N 1
ATOM 2285 C CA . GLY A 1 323 ? 22.057 2.095 21.535 1.00 36.40 319 GLY A CA 1
ATOM 2286 C C . GLY A 1 323 ? 20.812 1.946 20.680 1.00 35.11 319 GLY A C 1
ATOM 2287 O O . GLY A 1 323 ? 19.726 1.702 21.209 1.00 34.89 319 GLY A O 1
ATOM 2288 N N . ARG A 1 324 ? 20.949 2.088 19.366 1.00 31.86 320 ARG A N 1
ATOM 2289 C CA . ARG A 1 324 ? 19.821 1.881 18.469 1.00 29.90 320 ARG A CA 1
ATOM 2290 C C . ARG A 1 324 ? 19.751 0.414 18.136 1.00 25.23 320 ARG A C 1
ATOM 2291 O O . ARG A 1 324 ? 20.729 -0.292 18.249 1.00 23.12 320 ARG A O 1
ATOM 2299 N N . LEU A 1 325 ? 18.587 -0.038 17.686 1.00 22.02 321 LEU A N 1
ATOM 2300 C CA . LEU A 1 325 ? 18.441 -1.409 17.247 1.00 21.89 321 LEU A CA 1
ATOM 2301 C C . LEU A 1 325 ? 19.283 -1.638 15.999 1.00 20.80 321 LEU A C 1
ATOM 2302 O O . LEU A 1 325 ? 19.323 -0.778 15.107 1.00 21.43 321 LEU A O 1
ATOM 2307 N N . LEU A 1 326 ? 19.960 -2.782 15.961 1.00 21.05 322 LEU A N 1
ATOM 2308 C CA . LEU A 1 326 ? 20.811 -3.146 14.836 1.00 22.65 322 LEU A CA 1
ATOM 2309 C C . LEU A 1 326 ? 19.975 -3.217 13.583 1.00 21.79 322 LEU A C 1
ATOM 2310 O O . LEU A 1 326 ? 20.395 -2.761 12.492 1.00 22.44 322 LEU A O 1
ATOM 2315 N N . PHE A 1 327 ? 18.789 -3.797 13.721 1.00 19.30 323 PHE A N 1
ATOM 2316 C CA . PHE A 1 327 ? 17.883 -3.862 12.605 1.00 19.14 323 PHE A CA 1
ATOM 2317 C C . PHE A 1 327 ? 16.769 -2.890 12.854 1.00 19.18 323 PHE A C 1
ATOM 2318 O O . PHE A 1 327 ? 15.715 -3.258 13.370 1.00 20.03 323 PHE A O 1
ATOM 2326 N N . ASN A 1 328 ? 17.011 -1.643 12.437 1.00 19.16 324 ASN A N 1
ATOM 2327 C CA . ASN A 1 328 ? 16.102 -0.538 12.737 1.00 20.29 324 ASN A CA 1
ATOM 2328 C C . ASN A 1 328 ? 15.435 0.089 11.502 1.00 18.86 324 ASN A C 1
ATOM 2329 O O . ASN A 1 328 ? 14.764 1.098 11.627 1.00 18.94 324 ASN A O 1
ATOM 2334 N N . ALA A 1 329 ? 15.601 -0.494 10.317 1.00 17.77 325 ALA A N 1
ATOM 2335 C CA . ALA A 1 329 ? 14.973 0.060 9.121 1.00 17.78 325 ALA A CA 1
ATOM 2336 C C . ALA A 1 329 ? 13.614 -0.624 8.888 1.00 16.49 325 ALA A C 1
ATOM 2337 O O . ALA A 1 329 ? 13.517 -1.661 8.242 1.00 16.68 325 ALA A O 1
ATOM 2339 N N . GLY A 1 330 ? 12.579 -0.059 9.505 1.00 15.09 326 GLY A N 1
ATOM 2340 C CA . GLY A 1 330 ? 11.232 -0.642 9.452 1.00 14.51 326 GLY A CA 1
ATOM 2341 C C . GLY A 1 330 ? 10.527 -0.388 8.144 1.00 14.57 326 GLY A C 1
ATOM 2342 O O . GLY A 1 330 ? 10.281 0.757 7.768 1.00 14.31 326 GLY A O 1
ATOM 2343 N N . ASN A 1 331 ? 10.151 -1.470 7.480 1.00 14.32 327 ASN A N 1
ATOM 2344 C CA . ASN A 1 331 ? 9.433 -1.411 6.206 1.00 14.69 327 ASN A CA 1
ATOM 2345 C C . ASN A 1 331 ? 8.046 -0.796 6.398 1.00 14.31 327 ASN A C 1
ATOM 2346 O O . ASN A 1 331 ? 7.260 -1.290 7.215 1.00 13.20 327 ASN A O 1
ATOM 2351 N N . ILE A 1 332 ? 7.771 0.296 5.711 1.00 13.42 328 ILE A N 1
ATOM 2352 C CA . ILE A 1 332 ? 6.401 0.883 5.752 1.00 13.93 328 ILE A CA 1
ATOM 2353 C C . ILE A 1 332 ? 5.540 0.654 4.497 1.00 14.01 328 ILE A C 1
ATOM 2354 O O . ILE A 1 332 ? 4.508 1.348 4.296 1.00 14.64 328 ILE A O 1
ATOM 2359 N N . ALA A 1 333 ? 5.922 -0.338 3.681 1.00 14.16 329 ALA A N 1
ATOM 2360 C CA . ALA A 1 333 ? 5.099 -0.828 2.581 1.00 13.76 329 ALA A CA 1
ATOM 2361 C C . ALA A 1 333 ? 4.831 0.302 1.569 1.00 14.47 329 ALA A C 1
ATOM 2362 O O . ALA A 1 333 ? 3.712 0.464 1.070 1.00 14.64 329 ALA A O 1
ATOM 2364 N N . ASN A 1 334 ? 5.868 1.092 1.348 1.00 14.90 330 ASN A N 1
ATOM 2365 C CA . ASN A 1 334 ? 5.872 2.171 0.372 1.00 14.37 330 ASN A CA 1
ATOM 2366 C C . ASN A 1 334 ? 7.115 2.000 -0.471 1.00 14.55 330 ASN A C 1
ATOM 2367 O O . ASN A 1 334 ? 8.228 2.232 0.010 1.00 14.34 330 ASN A O 1
ATOM 2372 N N . HIS A 1 335 ? 6.921 1.614 -1.734 1.00 15.25 331 HIS A N 1
ATOM 2373 C CA . HIS A 1 335 ? 8.033 1.258 -2.607 1.00 15.20 331 HIS A CA 1
ATOM 2374 C C . HIS A 1 335 ? 8.021 2.051 -3.911 1.00 15.50 331 HIS A C 1
ATOM 2375 O O . HIS A 1 335 ? 6.961 2.505 -4.373 1.00 15.47 331 HIS A O 1
ATOM 2382 N N . PHE A 1 336 ? 9.218 2.206 -4.472 1.00 15.84 332 PHE A N 1
ATOM 2383 C CA . PHE A 1 336 ? 9.442 2.862 -5.760 1.00 16.01 332 PHE A CA 1
ATOM 2384 C C . PHE A 1 336 ? 9.952 1.803 -6.715 1.00 16.12 332 PHE A C 1
ATOM 2385 O O . PHE A 1 336 ? 10.863 1.044 -6.362 1.00 15.80 332 PHE A O 1
ATOM 2393 N N . PHE A 1 337 ? 9.367 1.747 -7.910 1.00 17.41 333 PHE A N 1
ATOM 2394 C CA . PHE A 1 337 ? 9.855 0.889 -8.989 1.00 17.91 333 PHE A CA 1
ATOM 2395 C C . PHE A 1 337 ? 9.906 1.698 -10.273 1.00 19.00 333 PHE A C 1
ATOM 2396 O O . PHE A 1 337 ? 8.965 2.426 -10.580 1.00 18.77 333 PHE A O 1
ATOM 2404 N N . THR A 1 338 ? 10.985 1.584 -11.039 1.00 18.97 334 THR A N 1
ATOM 2405 C CA . THR A 1 338 ? 10.964 2.187 -12.387 1.00 19.35 334 THR A CA 1
ATOM 2406 C C . THR A 1 338 ? 10.215 1.222 -13.288 1.00 20.19 334 THR A C 1
ATOM 2407 O O . THR A 1 338 ? 10.170 0.013 -13.025 1.00 20.82 334 THR A O 1
ATOM 2411 N N . VAL A 1 339 ? 9.606 1.734 -14.342 1.00 19.77 335 VAL A N 1
ATOM 2412 C CA . VAL A 1 339 ? 8.870 0.863 -15.250 1.00 20.37 335 VAL A CA 1
ATOM 2413 C C . VAL A 1 339 ? 9.844 -0.103 -15.960 1.00 19.75 335 VAL A C 1
ATOM 2414 O O . VAL A 1 339 ? 9.495 -1.260 -16.117 1.00 21.90 335 VAL A O 1
ATOM 2418 N N . PRO A 1 340 ? 11.067 0.358 -16.334 1.00 20.68 336 PRO A N 1
ATOM 2419 C CA . PRO A 1 340 ? 12.045 -0.605 -16.859 1.00 21.04 336 PRO A CA 1
ATOM 2420 C C . PRO A 1 340 ? 12.379 -1.747 -15.909 1.00 20.82 336 PRO A C 1
ATOM 2421 O O . PRO A 1 340 ? 12.559 -2.890 -16.355 1.00 21.26 336 PRO A O 1
ATOM 2425 N N . PHE A 1 341 ? 12.425 -1.456 -14.609 1.00 19.46 337 PHE A N 1
ATOM 2426 C CA . PHE A 1 341 ? 12.615 -2.526 -13.649 1.00 20.06 337 PHE A CA 1
ATOM 2427 C C . PHE A 1 341 ? 11.447 -3.512 -13.653 1.00 19.33 337 PHE A C 1
ATOM 2428 O O . PHE A 1 341 ? 11.673 -4.716 -13.722 1.00 19.79 337 PHE A O 1
ATOM 2436 N N . LEU A 1 342 ? 10.210 -3.009 -13.603 1.00 19.12 338 LEU A N 1
ATOM 2437 C CA . LEU A 1 342 ? 9.017 -3.872 -13.685 1.00 18.90 338 LEU A CA 1
ATOM 2438 C C . LEU A 1 342 ? 8.952 -4.652 -14.985 1.00 19.19 338 LEU A C 1
ATOM 2439 O O . LEU A 1 342 ? 8.471 -5.797 -14.976 1.00 19.07 338 LEU A O 1
ATOM 2444 N N . ARG A 1 343 ? 9.443 -4.052 -16.075 1.00 20.49 339 ARG A N 1
ATOM 2445 C CA . ARG A 1 343 ? 9.624 -4.790 -17.338 1.00 21.77 339 ARG A CA 1
ATOM 2446 C C . ARG A 1 343 ? 10.564 -5.990 -17.133 1.00 20.75 339 ARG A C 1
ATOM 2447 O O . ARG A 1 343 ? 10.239 -7.107 -17.552 1.00 22.20 339 ARG A O 1
ATOM 2455 N N . ASP A 1 344 ? 11.709 -5.769 -16.485 1.00 21.39 340 ASP A N 1
ATOM 2456 C CA . ASP A 1 344 ? 12.634 -6.866 -16.146 1.00 21.59 340 ASP A CA 1
ATOM 2457 C C . ASP A 1 344 ? 12.028 -7.902 -15.192 1.00 21.50 340 ASP A C 1
ATOM 2458 O O . ASP A 1 344 ? 12.416 -9.085 -15.205 1.00 19.64 340 ASP A O 1
ATOM 2463 N N . VAL A 1 345 ? 11.112 -7.448 -14.337 1.00 21.76 341 VAL A N 1
ATOM 2464 C CA . VAL A 1 345 ? 10.459 -8.337 -13.378 1.00 22.82 341 VAL A CA 1
ATOM 2465 C C . VAL A 1 345 ? 9.487 -9.239 -14.127 1.00 25.19 341 VAL A C 1
ATOM 2466 O O . VAL A 1 345 ? 9.455 -10.442 -13.901 1.00 23.13 341 VAL A O 1
ATOM 2470 N N . VAL A 1 346 ? 8.672 -8.631 -14.982 1.00 26.72 342 VAL A N 1
ATOM 2471 C CA . VAL A 1 346 ? 7.764 -9.366 -15.835 1.00 28.71 342 VAL A CA 1
ATOM 2472 C C . VAL A 1 346 ? 8.512 -10.317 -16.790 1.00 29.58 342 VAL A C 1
ATOM 2473 O O . VAL A 1 346 ? 8.064 -11.444 -17.001 1.00 29.45 342 VAL A O 1
ATOM 2477 N N . ASN A 1 347 ? 9.624 -9.858 -17.362 1.00 28.60 343 ASN A N 1
ATOM 2478 C CA . ASN A 1 347 ? 10.388 -10.650 -18.366 1.00 29.57 343 ASN A CA 1
ATOM 2479 C C . ASN A 1 347 ? 11.234 -11.783 -17.770 1.00 27.80 343 ASN A C 1
ATOM 2480 O O . ASN A 1 347 ? 11.366 -12.875 -18.376 1.00 26.05 343 ASN A O 1
ATOM 2485 N N . VAL A 1 348 ? 11.855 -11.508 -16.623 1.00 27.41 344 VAL A N 1
ATOM 2486 C CA . VAL A 1 348 ? 12.919 -12.377 -16.090 1.00 27.70 344 VAL A CA 1
ATOM 2487 C C . VAL A 1 348 ? 12.725 -12.824 -14.634 1.00 27.63 344 VAL A C 1
ATOM 2488 O O . VAL A 1 348 ? 12.816 -14.019 -14.332 1.00 29.76 344 VAL A O 1
ATOM 2492 N N . TYR A 1 349 ? 12.497 -11.870 -13.732 1.00 26.85 345 TYR A N 1
ATOM 2493 C CA . TYR A 1 349 ? 12.593 -12.153 -12.296 1.00 26.91 345 TYR A CA 1
ATOM 2494 C C . TYR A 1 349 ? 11.356 -12.790 -11.683 1.00 26.63 345 TYR A C 1
ATOM 2495 O O . TYR A 1 349 ? 11.484 -13.565 -10.757 1.00 24.51 345 TYR A O 1
ATOM 2504 N N . GLU A 1 350 ? 10.165 -12.448 -12.180 1.00 27.85 346 GLU A N 1
ATOM 2505 C CA . GLU A 1 350 ? 8.897 -12.847 -11.535 1.00 30.26 346 GLU A CA 1
ATOM 2506 C C . GLU A 1 350 ? 8.771 -14.337 -11.285 1.00 32.88 346 GLU A C 1
ATOM 2507 O O . GLU A 1 350 ? 8.270 -14.728 -10.228 1.00 30.16 346 GLU A O 1
ATOM 2513 N N . PRO A 1 351 ? 9.220 -15.165 -12.250 1.00 35.14 347 PRO A N 1
ATOM 2514 C CA . PRO A 1 351 ? 9.143 -16.616 -12.042 1.00 36.97 347 PRO A CA 1
ATOM 2515 C C . PRO A 1 351 ? 9.896 -17.166 -10.816 1.00 38.24 347 PRO A C 1
ATOM 2516 O O . PRO A 1 351 ? 9.490 -18.192 -10.283 1.00 38.00 347 PRO A O 1
ATOM 2520 N N . GLN A 1 352 ? 10.937 -16.482 -10.337 1.00 38.34 348 GLN A N 1
ATOM 2521 C CA . GLN A 1 352 ? 11.726 -17.009 -9.220 1.00 38.38 348 GLN A CA 1
ATOM 2522 C C . GLN A 1 352 ? 11.182 -16.664 -7.830 1.00 37.93 348 GLN A C 1
ATOM 2523 O O . GLN A 1 352 ? 11.797 -17.046 -6.837 1.00 37.49 348 GLN A O 1
ATOM 2529 N N . LEU A 1 353 ? 10.051 -15.958 -7.737 1.00 34.97 349 LEU A N 1
ATOM 2530 C CA . LEU A 1 353 ? 9.490 -15.614 -6.429 1.00 35.02 349 LEU A CA 1
ATOM 2531 C C . LEU A 1 353 ? 8.939 -16.849 -5.733 1.00 36.53 349 LEU A C 1
ATOM 2532 O O . LEU A 1 353 ? 8.352 -17.706 -6.385 1.00 39.55 349 LEU A O 1
ATOM 2537 N N . GLN A 1 354 ? 9.140 -16.922 -4.417 1.00 37.63 350 GLN A N 1
ATOM 2538 C CA . GLN A 1 354 ? 8.732 -18.078 -3.590 1.00 40.01 350 GLN A CA 1
ATOM 2539 C C . GLN A 1 354 ? 7.440 -17.803 -2.820 1.00 35.36 350 GLN A C 1
ATOM 2540 O O . GLN A 1 354 ? 7.196 -16.665 -2.418 1.00 33.74 350 GLN A O 1
ATOM 2546 N N . HIS A 1 355 ? 6.635 -18.849 -2.584 1.00 34.35 351 HIS A N 1
ATOM 2547 C CA . HIS A 1 355 ? 5.497 -18.758 -1.638 1.00 32.64 351 HIS A CA 1
ATOM 2548 C C . HIS A 1 355 ? 5.894 -18.871 -0.164 1.00 33.29 351 HIS A C 1
ATOM 2549 O O . HIS A 1 355 ? 6.613 -19.783 0.227 1.00 39.21 351 HIS A O 1
ATOM 2556 N N . HIS A 1 356 ? 5.409 -17.939 0.648 1.00 31.83 352 HIS A N 1
ATOM 2557 C CA . HIS A 1 356 ? 5.461 -18.029 2.110 1.00 32.05 352 HIS A CA 1
ATOM 2558 C C . HIS A 1 356 ? 4.232 -18.815 2.587 1.00 33.60 352 HIS A C 1
ATOM 2559 O O . HIS A 1 356 ? 3.192 -18.789 1.917 1.00 35.58 352 HIS A O 1
ATOM 2566 N N . VAL A 1 357 ? 4.337 -19.513 3.723 1.00 31.95 353 VAL A N 1
ATOM 2567 C CA . VAL A 1 357 ? 3.155 -20.166 4.315 1.00 30.89 353 VAL A CA 1
ATOM 2568 C C . VAL A 1 357 ? 2.814 -19.612 5.671 1.00 30.22 353 VAL A C 1
ATOM 2569 O O . VAL A 1 357 ? 3.674 -19.188 6.439 1.00 29.14 353 VAL A O 1
ATOM 2573 N N . ALA A 1 358 ? 1.527 -19.618 5.951 1.00 28.18 354 ALA A N 1
ATOM 2574 C CA . ALA A 1 358 ? 1.025 -19.165 7.217 1.00 31.06 354 ALA A CA 1
ATOM 2575 C C . ALA A 1 358 ? -0.057 -20.122 7.616 1.00 28.36 354 ALA A C 1
ATOM 2576 O O . ALA A 1 358 ? -0.899 -20.431 6.797 1.00 31.13 354 ALA A O 1
ATOM 2578 N N . GLN A 1 359 ? -0.038 -20.541 8.881 1.00 31.20 355 GLN A N 1
ATOM 2579 C CA . GLN A 1 359 ? -1.008 -21.466 9.430 1.00 32.58 355 GLN A CA 1
ATOM 2580 C C . GLN A 1 359 ? -2.263 -20.634 9.648 1.00 33.41 355 GLN A C 1
ATOM 2581 O O . GLN A 1 359 ? -2.188 -19.542 10.230 1.00 29.82 355 GLN A O 1
ATOM 2587 N N . LYS A 1 360 ? -3.409 -21.117 9.185 1.00 32.09 356 LYS A N 1
ATOM 2588 C CA . LYS A 1 360 ? -4.649 -20.364 9.342 1.00 32.89 356 LYS A CA 1
ATOM 2589 C C . LYS A 1 360 ? -5.787 -21.242 9.836 1.00 30.69 356 LYS A C 1
ATOM 2590 O O . LYS A 1 360 ? -5.757 -22.473 9.721 1.00 27.86 356 LYS A O 1
ATOM 2596 N N . LYS A 1 361 ? -6.758 -20.578 10.453 1.00 30.52 357 LYS A N 1
ATOM 2597 C CA . LYS A 1 361 ? -7.985 -21.200 10.916 1.00 31.12 357 LYS A CA 1
ATOM 2598 C C . LYS A 1 361 ? -8.988 -20.945 9.794 1.00 30.84 357 LYS A C 1
ATOM 2599 O O . LYS A 1 361 ? -9.534 -19.857 9.681 1.00 34.23 357 LYS A O 1
ATOM 2605 N N . ILE A 1 362 ? -9.181 -21.948 8.939 1.00 28.81 358 ILE A N 1
ATOM 2606 C CA . ILE A 1 362 ? -9.888 -21.798 7.681 1.00 26.59 358 ILE A CA 1
ATOM 2607 C C . ILE A 1 362 ? -11.284 -22.400 7.808 1.00 25.86 358 ILE A C 1
ATOM 2608 O O . ILE A 1 362 ? -11.413 -23.598 8.013 1.00 24.71 358 ILE A O 1
ATOM 2613 N N . PRO A 1 363 ? -12.335 -21.570 7.686 1.00 26.80 359 PRO A N 1
ATOM 2614 C CA . PRO A 1 363 ? -13.692 -22.103 7.739 1.00 27.96 359 PRO A CA 1
ATOM 2615 C C . PRO A 1 363 ? -13.910 -23.207 6.718 1.00 26.00 359 PRO A C 1
ATOM 2616 O O . PRO A 1 363 ? -13.488 -23.067 5.578 1.00 27.47 359 PRO A O 1
ATOM 2620 N N . TYR A 1 364 ? -14.547 -24.298 7.129 1.00 25.85 360 TYR A N 1
ATOM 2621 C CA . TYR A 1 364 ? -14.626 -25.486 6.259 1.00 26.03 360 TYR A CA 1
ATOM 2622 C C . TYR A 1 364 ? -15.898 -26.304 6.448 1.00 25.80 360 TYR A C 1
ATOM 2623 O O . TYR A 1 364 ? -16.614 -26.120 7.405 1.00 25.48 360 TYR A O 1
ATOM 2632 N N . VAL A 1 365 ? -16.165 -27.204 5.504 1.00 24.56 361 VAL A N 1
ATOM 2633 C CA . VAL A 1 365 ? -17.240 -28.187 5.652 1.00 25.24 361 VAL A CA 1
ATOM 2634 C C . VAL A 1 365 ? -16.626 -29.569 5.932 1.00 25.62 361 VAL A C 1
ATOM 2635 O O . VAL A 1 365 ? -15.783 -30.044 5.176 1.00 25.21 361 VAL A O 1
ATOM 2639 N N . ASP A 1 366 ? -17.032 -30.218 7.028 1.00 28.93 362 ASP A N 1
ATOM 2640 C CA . ASP A 1 366 ? -16.440 -31.524 7.400 1.00 30.90 362 ASP A CA 1
ATOM 2641 C C . ASP A 1 366 ? -16.999 -32.681 6.555 1.00 31.70 362 ASP A C 1
ATOM 2642 O O . ASP A 1 366 ? -17.884 -32.485 5.726 1.00 29.72 362 ASP A O 1
ATOM 2647 N N . THR A 1 367 ? -16.483 -33.888 6.781 1.00 33.57 363 THR A N 1
ATOM 2648 C CA . THR A 1 367 ? -16.913 -35.071 6.019 1.00 34.31 363 THR A CA 1
ATOM 2649 C C . THR A 1 367 ? -18.401 -35.386 6.232 1.00 33.57 363 THR A C 1
ATOM 2650 O O . THR A 1 367 ? -19.016 -36.039 5.385 1.00 30.89 363 THR A O 1
ATOM 2654 N N . GLN A 1 368 ? -18.967 -34.927 7.353 1.00 34.82 364 GLN A N 1
ATOM 2655 C CA . GLN A 1 368 ? -20.404 -35.056 7.630 1.00 36.22 364 GLN A CA 1
ATOM 2656 C C . GLN A 1 368 ? -21.275 -33.934 7.029 1.00 34.12 364 GLN A C 1
ATOM 2657 O O . GLN A 1 368 ? -22.477 -33.877 7.301 1.00 32.69 364 GLN A O 1
ATOM 2663 N N . GLY A 1 369 ? -20.694 -33.034 6.236 1.00 32.61 365 GLY A N 1
ATOM 2664 C CA . GLY A 1 369 ? -21.451 -31.898 5.672 1.00 31.60 365 GLY A CA 1
ATOM 2665 C C . GLY A 1 369 ? -21.721 -30.721 6.604 1.00 30.55 365 GLY A C 1
ATOM 2666 O O . GLY A 1 369 ? -22.473 -29.825 6.254 1.00 25.78 365 GLY A O 1
ATOM 2667 N N . GLN A 1 370 ? -21.074 -30.695 7.768 1.00 30.94 366 GLN A N 1
ATOM 2668 C CA . GLN A 1 370 ? -21.261 -29.625 8.742 1.00 32.51 366 GLN A CA 1
ATOM 2669 C C . GLN A 1 370 ? -20.280 -28.484 8.549 1.00 33.57 366 GLN A C 1
ATOM 2670 O O . GLN A 1 370 ? -19.100 -28.744 8.358 1.00 32.92 366 GLN A O 1
ATOM 2676 N N . LEU A 1 371 ? -20.771 -27.240 8.624 1.00 34.12 367 LEU A N 1
ATOM 2677 C CA . LEU A 1 371 ? -19.909 -26.048 8.608 1.00 35.57 367 LEU A CA 1
ATOM 2678 C C . LEU A 1 371 ? -19.271 -25.805 9.994 1.00 37.48 367 LEU A C 1
ATOM 2679 O O . LEU A 1 371 ? -19.962 -25.592 11.000 1.00 38.31 367 LEU A O 1
ATOM 2684 N N . ILE A 1 372 ? -17.941 -25.834 10.019 1.00 36.91 368 ILE A N 1
ATOM 2685 C CA . ILE A 1 372 ? -17.160 -25.817 11.245 1.00 35.50 368 ILE A CA 1
ATOM 2686 C C . ILE A 1 372 ? -16.247 -24.589 11.259 1.00 37.40 368 ILE A C 1
ATOM 2687 O O . ILE A 1 372 ? -15.607 -24.263 10.246 1.00 36.47 368 ILE A O 1
ATOM 2692 N N . LYS A 1 373 ? -16.180 -23.933 12.414 1.00 38.47 369 LYS A N 1
ATOM 2693 C CA . LYS A 1 373 ? -15.223 -22.857 12.663 1.00 42.18 369 LYS A CA 1
ATOM 2694 C C . LYS A 1 373 ? -14.151 -23.471 13.564 1.00 39.92 369 LYS A C 1
ATOM 2695 O O . LYS A 1 373 ? -14.395 -23.677 14.757 1.00 39.99 369 LYS A O 1
ATOM 2701 N N . PRO A 1 374 ? -12.969 -23.783 13.005 1.00 35.17 370 PRO A N 1
ATOM 2702 C CA . PRO A 1 374 ? -12.033 -24.676 13.697 1.00 36.50 370 PRO A CA 1
ATOM 2703 C C . PRO A 1 374 ? -11.435 -24.158 15.011 1.00 36.42 370 PRO A C 1
ATOM 2704 O O . PRO A 1 374 ? -11.030 -23.001 15.090 1.00 37.34 370 PRO A O 1
ATOM 2708 N N . ASP A 1 375 ? -11.381 -25.042 16.008 1.00 39.52 371 ASP A N 1
ATOM 2709 C CA . ASP A 1 375 ? -10.717 -24.764 17.297 1.00 40.78 371 ASP A CA 1
ATOM 2710 C C . ASP A 1 375 ? -9.182 -24.677 17.212 1.00 39.22 371 ASP A C 1
ATOM 2711 O O . ASP A 1 375 ? -8.548 -24.099 18.101 1.00 40.33 371 ASP A O 1
ATOM 2716 N N . LYS A 1 376 ? -8.590 -25.274 16.172 1.00 35.36 372 LYS A N 1
ATOM 2717 C CA . LYS A 1 376 ? -7.133 -25.318 15.994 1.00 33.47 372 LYS A CA 1
ATOM 2718 C C . LYS A 1 376 ? -6.841 -24.970 14.535 1.00 31.53 372 LYS A C 1
ATOM 2719 O O . LYS A 1 376 ? -7.678 -25.274 13.686 1.00 30.43 372 LYS A O 1
ATOM 2725 N N . PRO A 1 377 ? -5.688 -24.316 14.231 1.00 28.32 373 PRO A N 1
ATOM 2726 C CA . PRO A 1 377 ? -5.427 -24.119 12.805 1.00 25.44 373 PRO A CA 1
ATOM 2727 C C . PRO A 1 377 ? -5.546 -25.431 12.048 1.00 23.52 373 PRO A C 1
ATOM 2728 O O . PRO A 1 377 ? -5.111 -26.475 12.535 1.00 24.35 373 PRO A O 1
ATOM 2732 N N . ASN A 1 378 ? -6.161 -25.369 10.871 1.00 23.77 374 ASN A N 1
ATOM 2733 C CA . ASN A 1 378 ? -6.458 -26.551 10.088 1.00 22.93 374 ASN A CA 1
ATOM 2734 C C . ASN A 1 378 ? -5.839 -26.511 8.694 1.00 22.71 374 ASN A C 1
ATOM 2735 O O . ASN A 1 378 ? -5.974 -27.467 7.943 1.00 23.90 374 ASN A O 1
ATOM 2740 N N . GLY A 1 379 ? -5.164 -25.433 8.329 1.00 23.62 375 GLY A N 1
ATOM 2741 C CA . GLY A 1 379 ? -4.501 -25.401 7.031 1.00 24.32 375 GLY A CA 1
ATOM 2742 C C . GLY A 1 379 ? -3.545 -24.260 6.864 1.00 23.74 375 GLY A C 1
ATOM 2743 O O . GLY A 1 379 ? -3.221 -23.565 7.827 1.00 23.44 375 GLY A O 1
ATOM 2744 N N . ILE A 1 380 ? -3.088 -24.093 5.632 1.00 23.11 376 ILE A N 1
ATOM 2745 C CA . ILE A 1 380 ? -2.188 -23.024 5.270 1.00 24.54 376 ILE A CA 1
ATOM 2746 C C . ILE A 1 380 ? -2.727 -22.249 4.074 1.00 26.25 376 ILE A C 1
ATOM 2747 O O . ILE A 1 380 ? -3.487 -22.769 3.247 1.00 23.29 376 ILE A O 1
ATOM 2752 N N . LYS A 1 381 ? -2.327 -20.985 4.016 1.00 26.68 377 LYS A N 1
ATOM 2753 C CA . LYS A 1 381 ? -2.471 -20.178 2.838 1.00 30.00 377 LYS A CA 1
ATOM 2754 C C . LYS A 1 381 ? -1.064 -19.892 2.337 1.00 30.15 377 LYS A C 1
ATOM 2755 O O . LYS A 1 381 ? -0.143 -19.620 3.121 1.00 30.79 377 LYS A O 1
ATOM 2761 N N . MET A 1 382 ? -0.900 -19.977 1.037 1.00 28.42 378 MET A N 1
ATOM 2762 C CA . MET A 1 382 ? 0.358 -19.651 0.416 1.00 28.68 378 MET A CA 1
ATOM 2763 C C . MET A 1 382 ? 0.240 -18.222 -0.062 1.00 26.72 378 MET A C 1
ATOM 2764 O O . MET A 1 382 ? -0.829 -17.813 -0.533 1.00 24.46 378 MET A O 1
ATOM 2769 N N . GLU A 1 383 ? 1.318 -17.468 0.100 1.00 26.54 379 GLU A N 1
ATOM 2770 C CA . GLU A 1 383 ? 1.317 -16.054 -0.256 1.00 28.05 379 GLU A CA 1
ATOM 2771 C C . GLU A 1 383 ? 2.705 -15.598 -0.708 1.00 26.01 379 GLU A C 1
ATOM 2772 O O . GLU A 1 383 ? 3.724 -16.086 -0.223 1.00 26.38 379 GLU A O 1
ATOM 2778 N N . LYS A 1 384 ? 2.762 -14.715 -1.694 1.00 22.74 380 LYS A N 1
ATOM 2779 C CA . LYS A 1 384 ? 4.020 -14.063 -2.012 1.00 22.56 380 LYS A CA 1
ATOM 2780 C C . LYS A 1 384 ? 4.005 -12.672 -1.395 1.00 21.02 380 LYS A C 1
ATOM 2781 O O . LYS A 1 384 ? 2.944 -12.100 -1.211 1.00 21.13 380 LYS A O 1
ATOM 2787 N N . PHE A 1 385 ? 5.184 -12.133 -1.109 1.00 20.84 381 PHE A N 1
ATOM 2788 C CA . PHE A 1 385 ? 5.303 -10.779 -0.532 1.00 19.73 381 PHE A CA 1
ATOM 2789 C C . PHE A 1 385 ? 5.860 -9.784 -1.526 1.00 19.18 381 PHE A C 1
ATOM 2790 O O . PHE A 1 385 ? 6.825 -10.069 -2.237 1.00 19.30 381 PHE A O 1
ATOM 2798 N N . VAL A 1 386 ? 5.275 -8.589 -1.554 1.00 18.15 382 VAL A N 1
ATOM 2799 C CA . VAL A 1 386 ? 5.649 -7.580 -2.546 1.00 17.94 382 VAL A CA 1
ATOM 2800 C C . VAL A 1 386 ? 7.133 -7.220 -2.498 1.00 17.72 382 VAL A C 1
ATOM 2801 O O . VAL A 1 386 ? 7.748 -6.973 -3.538 1.00 17.47 382 VAL A O 1
ATOM 2805 N N . PHE A 1 387 ? 7.714 -7.232 -1.311 1.00 16.21 383 PHE A N 1
ATOM 2806 C CA . PHE A 1 387 ? 9.112 -6.830 -1.129 1.00 18.03 383 PHE A CA 1
ATOM 2807 C C . PHE A 1 387 ? 10.128 -7.903 -1.556 1.00 18.84 383 PHE A C 1
ATOM 2808 O O . PHE A 1 387 ? 11.336 -7.634 -1.605 1.00 19.51 383 PHE A O 1
ATOM 2816 N N . ASP A 1 388 ? 9.671 -9.105 -1.869 1.00 20.31 384 ASP A N 1
ATOM 2817 C CA . ASP A 1 388 ? 10.615 -10.160 -2.276 1.00 21.65 384 ASP A CA 1
ATOM 2818 C C . ASP A 1 388 ? 11.294 -9.875 -3.611 1.00 21.35 384 ASP A C 1
ATOM 2819 O O . ASP A 1 388 ? 12.249 -10.572 -3.962 1.00 20.50 384 ASP A O 1
ATOM 2824 N N . ILE A 1 389 ? 10.809 -8.873 -4.348 1.00 20.36 385 ILE A N 1
ATOM 2825 C CA . ILE A 1 389 ? 11.475 -8.440 -5.585 1.00 19.41 385 ILE A CA 1
ATOM 2826 C C . ILE A 1 389 ? 12.768 -7.630 -5.370 1.00 21.14 385 ILE A C 1
ATOM 2827 O O . ILE A 1 389 ? 13.550 -7.449 -6.300 1.00 20.41 385 ILE A O 1
ATOM 2832 N N . PHE A 1 390 ? 12.993 -7.105 -4.169 1.00 21.69 386 PHE A N 1
ATOM 2833 C CA . PHE A 1 390 ? 14.153 -6.240 -3.933 1.00 22.30 386 PHE A CA 1
ATOM 2834 C C . PHE A 1 390 ? 15.484 -6.939 -4.151 1.00 23.27 386 PHE A C 1
ATOM 2835 O O . PHE A 1 390 ? 16.464 -6.288 -4.463 1.00 23.02 386 PHE A O 1
ATOM 2843 N N . GLN A 1 391 ? 15.513 -8.246 -3.949 1.00 24.19 387 GLN A N 1
ATOM 2844 C CA . GLN A 1 391 ? 16.722 -9.041 -4.202 1.00 26.80 387 GLN A CA 1
ATOM 2845 C C . GLN A 1 391 ? 17.225 -8.959 -5.658 1.00 27.12 387 GLN A C 1
ATOM 2846 O O . GLN A 1 391 ? 18.414 -9.168 -5.919 1.00 27.80 387 GLN A O 1
ATOM 2852 N N . PHE A 1 392 ? 16.330 -8.640 -6.592 1.00 25.51 388 PHE A N 1
ATOM 2853 C CA . PHE A 1 392 ? 16.696 -8.457 -8.009 1.00 25.62 388 PHE A CA 1
ATOM 2854 C C . PHE A 1 392 ? 17.099 -7.020 -8.414 1.00 25.52 388 PHE A C 1
ATOM 2855 O O . PHE A 1 392 ? 17.550 -6.778 -9.554 1.00 27.73 388 PHE A O 1
ATOM 2863 N N . ALA A 1 393 ? 16.972 -6.062 -7.497 1.00 24.44 389 ALA A N 1
ATOM 2864 C CA . ALA A 1 393 ? 17.342 -4.686 -7.779 1.00 24.68 389 ALA A CA 1
ATOM 2865 C C . ALA A 1 393 ? 18.857 -4.534 -7.876 1.00 25.44 389 ALA A C 1
ATOM 2866 O O . ALA A 1 393 ? 19.585 -5.111 -7.096 1.00 26.13 389 ALA A O 1
ATOM 2868 N N . LYS A 1 394 ? 19.315 -3.755 -8.840 1.00 27.88 390 LYS A N 1
ATOM 2869 C CA . LYS A 1 394 ? 20.730 -3.415 -8.963 1.00 29.19 390 LYS A CA 1
ATOM 2870 C C . LYS A 1 394 ? 21.081 -2.093 -8.284 1.00 28.65 390 LYS A C 1
ATOM 2871 O O . LYS A 1 394 ? 22.243 -1.901 -7.912 1.00 27.86 390 LYS A O 1
ATOM 2877 N N . LYS A 1 395 ? 20.116 -1.179 -8.126 1.00 24.84 391 LYS A N 1
ATOM 2878 C CA . LYS A 1 395 ? 20.393 0.144 -7.572 1.00 25.79 391 LYS A CA 1
ATOM 2879 C C . LYS A 1 395 ? 19.354 0.480 -6.526 1.00 23.70 391 LYS A C 1
ATOM 2880 O O . LYS A 1 395 ? 18.616 1.448 -6.646 1.00 24.63 391 LYS A O 1
ATOM 2886 N N . PHE A 1 396 ? 19.329 -0.343 -5.490 1.00 23.34 392 PHE A N 1
ATOM 2887 C CA . PHE A 1 396 ? 18.301 -0.256 -4.446 1.00 22.19 392 PHE A CA 1
ATOM 2888 C C . PHE A 1 396 ? 18.659 0.884 -3.504 1.00 22.00 392 PHE A C 1
ATOM 2889 O O . PHE A 1 396 ? 19.821 1.036 -3.108 1.00 20.82 392 PHE A O 1
ATOM 2897 N N . VAL A 1 397 ? 17.657 1.676 -3.125 1.00 20.75 393 VAL A N 1
ATOM 2898 C CA . VAL A 1 397 ? 17.847 2.756 -2.173 1.00 20.86 393 VAL A CA 1
ATOM 2899 C C . VAL A 1 397 ? 16.807 2.696 -1.064 1.00 20.03 393 VAL A C 1
ATOM 2900 O O . VAL A 1 397 ? 15.709 2.171 -1.236 1.00 19.57 393 VAL A O 1
ATOM 2904 N N . VAL A 1 398 ? 17.214 3.223 0.083 1.00 21.74 394 VAL A N 1
ATOM 2905 C CA . VAL A 1 398 ? 16.362 3.316 1.243 1.00 21.17 394 VAL A CA 1
ATOM 2906 C C . VAL A 1 398 ? 16.168 4.766 1.588 1.00 20.96 394 VAL A C 1
ATOM 2907 O O . VAL A 1 398 ? 17.121 5.566 1.590 1.00 20.19 394 VAL A O 1
ATOM 2911 N N . TYR A 1 399 ? 14.916 5.125 1.890 1.00 18.58 395 TYR A N 1
ATOM 2912 C CA . TYR A 1 399 ? 14.568 6.511 2.153 1.00 19.28 395 TYR A CA 1
ATOM 2913 C C . TYR A 1 399 ? 13.873 6.571 3.501 1.00 19.01 395 TYR A C 1
ATOM 2914 O O . TYR A 1 399 ? 12.785 6.081 3.621 1.00 17.38 395 TYR A O 1
ATOM 2923 N N . GLU A 1 400 ? 14.525 7.134 4.508 1.00 20.74 396 GLU A N 1
ATOM 2924 C CA . GLU A 1 400 ? 13.958 7.172 5.861 1.00 20.96 396 GLU A CA 1
ATOM 2925 C C . GLU A 1 400 ? 13.039 8.385 6.004 1.00 20.33 396 GLU A C 1
ATOM 2926 O O . GLU A 1 400 ? 13.357 9.494 5.558 1.00 19.99 396 GLU A O 1
ATOM 2932 N N . VAL A 1 401 ? 11.877 8.157 6.600 1.00 18.57 397 VAL A N 1
ATOM 2933 C CA . VAL A 1 401 ? 10.905 9.211 6.821 1.00 18.37 397 VAL A CA 1
ATOM 2934 C C . VAL A 1 401 ? 10.602 9.262 8.301 1.00 17.89 397 VAL A C 1
ATOM 2935 O O . VAL A 1 401 ? 10.991 8.343 9.051 1.00 17.92 397 VAL A O 1
ATOM 2939 N N . LEU A 1 402 ? 9.863 10.299 8.700 1.00 17.28 398 LEU A N 1
ATOM 2940 C CA . LEU A 1 402 ? 9.438 10.480 10.073 1.00 17.37 398 LEU A CA 1
ATOM 2941 C C . LEU A 1 402 ? 8.096 9.794 10.320 1.00 16.14 398 LEU A C 1
ATOM 2942 O O . LEU A 1 402 ? 7.114 10.054 9.626 1.00 15.75 398 LEU A O 1
ATOM 2947 N N . ARG A 1 403 ? 8.058 8.906 11.307 1.00 15.51 399 ARG A N 1
ATOM 2948 C CA . ARG A 1 403 ? 6.864 8.160 11.619 1.00 14.93 399 ARG A CA 1
ATOM 2949 C C . ARG A 1 403 ? 5.632 9.055 11.812 1.00 14.65 399 ARG A C 1
ATOM 2950 O O . ARG A 1 403 ? 4.555 8.783 11.273 1.00 14.73 399 ARG A O 1
ATOM 2958 N N . GLU A 1 404 ? 5.801 10.123 12.599 1.00 14.70 400 GLU A N 1
ATOM 2959 C CA . GLU A 1 404 ? 4.693 11.015 12.930 1.00 15.29 400 GLU A CA 1
ATOM 2960 C C . GLU A 1 404 ? 4.073 11.704 11.715 1.00 14.99 400 GLU A C 1
ATOM 2961 O O . GLU A 1 404 ? 2.923 12.140 11.757 1.00 16.09 400 GLU A O 1
ATOM 2967 N N . ASP A 1 405 ? 4.846 11.819 10.636 1.00 15.04 401 ASP A N 1
ATOM 2968 C CA . ASP A 1 405 ? 4.384 12.478 9.433 1.00 16.61 401 ASP A CA 1
ATOM 2969 C C . ASP A 1 405 ? 3.859 11.494 8.394 1.00 16.24 401 ASP A C 1
ATOM 2970 O O . ASP A 1 405 ? 3.061 11.878 7.543 1.00 17.09 401 ASP A O 1
ATOM 2975 N N . GLU A 1 406 ? 4.294 10.237 8.476 1.00 15.00 402 GLU A N 1
ATOM 2976 C CA . GLU A 1 406 ? 4.182 9.304 7.338 1.00 15.35 402 GLU A CA 1
ATOM 2977 C C . GLU A 1 406 ? 3.634 7.918 7.574 1.00 14.49 402 GLU A C 1
ATOM 2978 O O . GLU A 1 406 ? 3.323 7.250 6.609 1.00 14.29 402 GLU A O 1
ATOM 2984 N N . PHE A 1 407 ? 3.533 7.473 8.821 1.00 14.43 403 PHE A N 1
ATOM 2985 C CA . PHE A 1 407 ? 3.219 6.078 9.098 1.00 13.80 403 PHE A CA 1
ATOM 2986 C C . PHE A 1 407 ? 2.344 5.928 10.337 1.00 13.66 403 PHE A C 1
ATOM 2987 O O . PHE A 1 407 ? 2.827 6.008 11.472 1.00 13.70 403 PHE A O 1
ATOM 2995 N N . SER A 1 408 ? 1.046 5.727 10.115 1.00 12.93 404 SER A N 1
ATOM 2996 C CA . SER A 1 408 ? 0.137 5.348 11.197 1.00 14.43 404 SER A CA 1
ATOM 2997 C C . SER A 1 408 ? -0.819 4.308 10.658 1.00 14.15 404 SER A C 1
ATOM 2998 O O . SER A 1 408 ? -1.910 4.651 10.233 1.00 15.41 404 SER A O 1
ATOM 3001 N N . PRO A 1 409 ? -0.412 3.019 10.698 1.00 14.59 405 PRO A N 1
ATOM 3002 C CA . PRO A 1 409 ? -1.186 1.961 10.036 1.00 15.19 405 PRO A CA 1
ATOM 3003 C C . PRO A 1 409 ? -2.454 1.600 10.773 1.00 15.33 405 PRO A C 1
ATOM 3004 O O . PRO A 1 409 ? -2.524 1.755 12.009 1.00 16.00 405 PRO A O 1
ATOM 3008 N N . LEU A 1 410 ? -3.449 1.134 10.025 1.00 15.95 406 LEU A N 1
ATOM 3009 C CA . LEU A 1 410 ? -4.699 0.616 10.583 1.00 16.32 406 LEU A CA 1
ATOM 3010 C C . LEU A 1 410 ? -4.643 -0.905 10.433 1.00 15.92 406 LEU A C 1
ATOM 3011 O O . LEU A 1 410 ? -4.843 -1.425 9.341 1.00 15.74 406 LEU A O 1
ATOM 3016 N N . LYS A 1 411 ? -4.286 -1.590 11.519 1.00 16.27 407 LYS A N 1
ATOM 3017 C CA . LYS A 1 411 ? -4.121 -3.054 11.520 1.00 17.17 407 LYS A CA 1
ATOM 3018 C C . LYS A 1 411 ? -5.119 -3.796 12.399 1.00 19.49 407 LYS A C 1
ATOM 3019 O O . LYS A 1 411 ? -5.441 -4.977 12.126 1.00 22.24 407 LYS A O 1
ATOM 3025 N N . ASN A 1 412 ? -5.589 -3.122 13.448 1.00 19.66 408 ASN A N 1
ATOM 3026 C CA . ASN A 1 412 ? -6.349 -3.758 14.560 1.00 20.78 408 ASN A CA 1
ATOM 3027 C C . ASN A 1 412 ? -7.626 -2.995 14.857 1.00 22.54 408 ASN A C 1
ATOM 3028 O O . ASN A 1 412 ? -7.693 -1.793 14.643 1.00 20.87 408 ASN A O 1
ATOM 3033 N N . ALA A 1 413 ? -8.638 -3.702 15.362 1.00 23.10 409 ALA A N 1
ATOM 3034 C CA . ALA A 1 413 ? -9.804 -3.045 15.937 1.00 24.67 409 ALA A CA 1
ATOM 3035 C C . ALA A 1 413 ? -9.416 -2.361 17.254 1.00 25.54 409 ALA A C 1
ATOM 3036 O O . ALA A 1 413 ? -8.434 -2.736 17.920 1.00 25.28 409 ALA A O 1
ATOM 3038 N N . ASP A 1 414 ? -10.208 -1.371 17.639 1.00 28.01 410 ASP A N 1
ATOM 3039 C CA . ASP A 1 414 ? -9.945 -0.587 18.871 1.00 31.72 410 ASP A CA 1
ATOM 3040 C C . ASP A 1 414 ? -9.572 -1.259 20.208 1.00 37.28 410 ASP A C 1
ATOM 3041 O O . ASP A 1 414 ? -8.709 -0.754 20.913 1.00 43.67 410 ASP A O 1
ATOM 3046 N N . SER A 1 415 ? -10.164 -2.381 20.577 1.00 41.18 411 SER A N 1
ATOM 3047 C CA . SER A 1 415 ? -9.840 -2.931 21.920 1.00 41.57 411 SER A CA 1
ATOM 3048 C C . SER A 1 415 ? -8.677 -3.924 21.965 1.00 37.54 411 SER A C 1
ATOM 3049 O O . SER A 1 415 ? -8.276 -4.370 23.044 1.00 40.81 411 SER A O 1
ATOM 3052 N N . GLN A 1 416 ? -8.123 -4.262 20.814 1.00 33.77 412 GLN A N 1
ATOM 3053 C CA . GLN A 1 416 ? -7.438 -5.532 20.680 1.00 32.94 412 GLN A CA 1
ATOM 3054 C C . GLN A 1 416 ? -6.061 -5.561 21.296 1.00 30.94 412 GLN A C 1
ATOM 3055 O O . GLN A 1 416 ? -5.730 -6.506 22.025 1.00 33.44 412 GLN A O 1
ATOM 3061 N N . ASN A 1 417 ? -5.244 -4.557 21.018 1.00 27.96 413 ASN A N 1
ATOM 3062 C CA . ASN A 1 417 ? -3.944 -4.470 21.684 1.00 26.21 413 ASN A CA 1
ATOM 3063 C C . ASN A 1 417 ? -3.432 -3.053 21.978 1.00 25.07 413 ASN A C 1
ATOM 3064 O O . ASN A 1 417 ? -2.252 -2.897 22.303 1.00 25.30 413 ASN A O 1
ATOM 3069 N N . GLY A 1 418 ? -4.284 -2.030 21.851 1.00 24.28 414 GLY A N 1
ATOM 3070 C CA . GLY A 1 418 ? -3.877 -0.669 22.138 1.00 24.29 414 GLY A CA 1
ATOM 3071 C C . GLY A 1 418 ? -3.050 0.011 21.067 1.00 24.02 414 GLY A C 1
ATOM 3072 O O . GLY A 1 418 ? -2.579 1.130 21.294 1.00 27.48 414 GLY A O 1
ATOM 3073 N N . LYS A 1 419 ? -2.858 -0.643 19.919 1.00 22.33 415 LYS A N 1
ATOM 3074 C CA . LYS A 1 419 ? -2.017 -0.125 18.853 1.00 22.26 415 LYS A CA 1
ATOM 3075 C C . LYS A 1 419 ? -2.676 -0.222 17.480 1.00 19.64 415 LYS A C 1
ATOM 3076 O O . LYS A 1 419 ? -3.497 -1.102 17.232 1.00 19.54 415 LYS A O 1
ATOM 3082 N N . ASP A 1 420 ? -2.229 0.647 16.575 1.00 18.11 416 ASP A N 1
ATOM 3083 C CA . ASP A 1 420 ? -2.541 0.553 15.128 1.00 16.16 416 ASP A CA 1
ATOM 3084 C C . ASP A 1 420 ? -4.006 0.318 14.843 1.00 16.00 416 ASP A C 1
ATOM 3085 O O . ASP A 1 420 ? -4.371 -0.619 14.139 1.00 15.23 416 ASP A O 1
ATOM 3090 N N . ASN A 1 421 ? -4.838 1.178 15.406 1.00 14.54 417 ASN A N 1
ATOM 3091 C CA . ASN A 1 421 ? -6.278 1.008 15.364 1.00 15.11 417 ASN A CA 1
ATOM 3092 C C . ASN A 1 421 ? -6.953 2.300 14.907 1.00 15.01 417 ASN A C 1
ATOM 3093 O O . ASN A 1 421 ? -6.250 3.287 14.610 1.00 15.34 417 ASN A O 1
ATOM 3098 N N . PRO A 1 422 ? -8.302 2.318 14.808 1.00 15.31 418 PRO A N 1
ATOM 3099 C CA . PRO A 1 422 ? -8.939 3.562 14.348 1.00 15.93 418 PRO A CA 1
ATOM 3100 C C . PRO A 1 422 ? -8.639 4.784 15.212 1.00 15.80 418 PRO A C 1
ATOM 3101 O O . PRO A 1 422 ? -8.450 5.883 14.691 1.00 16.39 418 PRO A O 1
ATOM 3105 N N . THR A 1 423 ? -8.545 4.584 16.520 1.00 16.28 419 THR A N 1
ATOM 3106 C CA . THR A 1 423 ? -8.250 5.658 17.433 1.00 15.74 419 THR A CA 1
ATOM 3107 C C . THR A 1 423 ? -6.850 6.215 17.203 1.00 15.95 419 THR A C 1
ATOM 3108 O O . THR A 1 423 ? -6.672 7.435 17.109 1.00 16.41 419 THR A O 1
ATOM 3112 N N . THR A 1 424 ? -5.857 5.345 17.092 1.00 14.68 420 THR A N 1
ATOM 3113 C CA . THR A 1 424 ? -4.486 5.822 16.906 1.00 14.44 420 THR A CA 1
ATOM 3114 C C . THR A 1 424 ? -4.343 6.501 15.556 1.00 14.08 420 THR A C 1
ATOM 3115 O O . THR A 1 424 ? -3.662 7.528 15.447 1.00 13.13 420 THR A O 1
ATOM 3119 N N . ALA A 1 425 ? -4.996 5.927 14.544 1.00 13.73 421 ALA A N 1
ATOM 3120 C CA . ALA A 1 425 ? -4.958 6.480 13.181 1.00 14.66 421 ALA A CA 1
ATOM 3121 C C . ALA A 1 425 ? -5.563 7.885 13.134 1.00 14.84 421 ALA A C 1
ATOM 3122 O O . ALA A 1 425 ? -4.934 8.828 12.672 1.00 14.95 421 ALA A O 1
ATOM 3124 N N . ARG A 1 426 ? -6.762 8.038 13.675 1.00 15.48 422 ARG A N 1
ATOM 3125 C CA . ARG A 1 426 ? -7.385 9.352 13.660 1.00 16.31 422 ARG A CA 1
ATOM 3126 C C . ARG A 1 426 ? -6.568 10.366 14.448 1.00 15.63 422 ARG A C 1
ATOM 3127 O O . ARG A 1 426 ? -6.385 11.473 13.985 1.00 16.00 422 ARG A O 1
ATOM 3135 N N . HIS A 1 427 ? -6.033 9.980 15.609 1.00 15.10 423 HIS A N 1
ATOM 3136 C CA . HIS A 1 427 ? -5.276 10.916 16.419 1.00 16.00 423 HIS A CA 1
ATOM 3137 C C . HIS A 1 427 ? -3.923 11.273 15.795 1.00 15.28 423 HIS A C 1
ATOM 3138 O O . HIS A 1 427 ? -3.458 12.404 15.969 1.00 15.34 423 HIS A O 1
ATOM 3145 N N . ALA A 1 428 ? -3.335 10.351 15.037 1.00 14.79 424 ALA A N 1
ATOM 3146 C CA . ALA A 1 428 ? -2.068 10.608 14.356 1.00 14.18 424 ALA A CA 1
ATOM 3147 C C . ALA A 1 428 ? -2.254 11.681 13.248 1.00 14.77 424 ALA A C 1
ATOM 3148 O O . ALA A 1 428 ? -1.439 12.587 13.112 1.00 14.13 424 ALA A O 1
ATOM 3150 N N . LEU A 1 429 ? -3.357 11.584 12.516 1.00 15.41 425 LEU A N 1
ATOM 3151 C CA . LEU A 1 429 ? -3.637 12.518 11.427 1.00 16.14 425 LEU A CA 1
ATOM 3152 C C . LEU A 1 429 ? -3.941 13.897 12.023 1.00 15.47 425 LEU A C 1
ATOM 3153 O O . LEU A 1 429 ? -3.399 14.903 11.583 1.00 15.38 425 LEU A O 1
ATOM 3158 N N . MET A 1 430 ? -4.795 13.939 13.046 1.00 16.39 426 MET A N 1
ATOM 3159 C CA . MET A 1 430 ? -5.140 15.200 13.689 1.00 16.38 426 MET A CA 1
ATOM 3160 C C . MET A 1 430 ? -3.938 15.853 14.384 1.00 15.95 426 MET A C 1
ATOM 3161 O O . MET A 1 430 ? -3.792 17.061 14.336 1.00 16.97 426 MET A O 1
ATOM 3166 N N . SER A 1 431 ? -3.064 15.056 14.986 1.00 15.23 427 SER A N 1
ATOM 3167 C CA . SER A 1 431 ? -1.826 15.590 15.565 1.00 15.50 427 SER A CA 1
ATOM 3168 C C . SER A 1 431 ? -0.915 16.183 14.477 1.00 14.65 427 SER A C 1
ATOM 3169 O O . SER A 1 431 ? -0.342 17.272 14.652 1.00 12.95 427 SER A O 1
ATOM 3172 N N . LEU A 1 432 ? -0.792 15.485 13.351 1.00 14.17 428 LEU A N 1
ATOM 3173 C CA . LEU A 1 432 ? -0.004 16.011 12.247 1.00 14.52 428 LEU A CA 1
ATOM 3174 C C . LEU A 1 432 ? -0.501 17.392 11.764 1.00 14.54 428 LEU A C 1
ATOM 3175 O O . LEU A 1 432 ? 0.273 18.306 11.568 1.00 15.14 428 LEU A O 1
ATOM 3180 N N . HIS A 1 433 ? -1.794 17.497 11.535 1.00 13.98 429 HIS A N 1
ATOM 3181 C CA . HIS A 1 433 ? -2.392 18.721 10.980 1.00 14.08 429 HIS A CA 1
ATOM 3182 C C . HIS A 1 433 ? -2.318 19.870 11.990 1.00 14.16 429 HIS A C 1
AT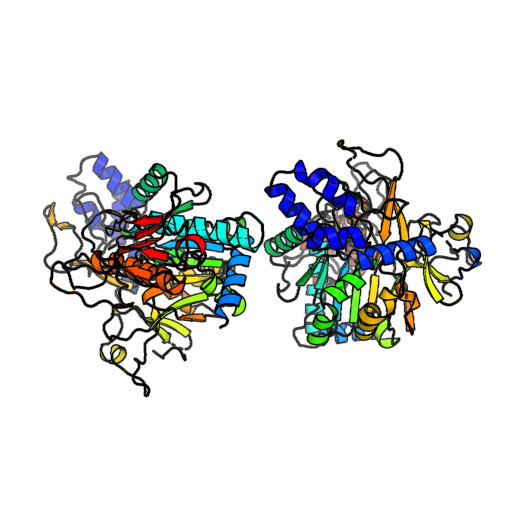OM 3183 O O . HIS A 1 433 ? -2.063 21.001 11.623 1.00 14.38 429 HIS A O 1
ATOM 3190 N N . HIS A 1 434 ? -2.421 19.533 13.278 1.00 14.11 430 HIS A N 1
ATOM 3191 C CA . HIS A 1 434 ? -2.174 20.475 14.356 1.00 14.14 430 HIS A CA 1
ATOM 3192 C C . HIS A 1 434 ? -0.762 21.053 14.262 1.00 13.86 430 HIS A C 1
ATOM 3193 O O . HIS A 1 434 ? -0.562 22.263 14.331 1.00 13.80 430 HIS A O 1
ATOM 3200 N N . CYS A 1 435 ? 0.216 20.180 14.100 1.00 14.33 431 CYS A N 1
ATOM 3201 C CA . CYS A 1 435 ? 1.586 20.595 13.858 1.00 14.45 431 CYS A CA 1
ATOM 3202 C C . CYS A 1 435 ? 1.741 21.442 12.589 1.00 14.47 431 CYS A C 1
ATOM 3203 O O . CYS A 1 435 ? 2.457 22.422 12.605 1.00 14.54 431 CYS A O 1
ATOM 3206 N N . TRP A 1 436 ? 1.057 21.088 11.505 1.00 15.24 432 TRP A N 1
ATOM 3207 C CA . TRP A 1 436 ? 1.090 21.921 10.293 1.00 15.24 432 TRP A CA 1
ATOM 3208 C C . TRP A 1 436 ? 0.643 23.356 10.565 1.00 16.11 432 TRP A C 1
ATOM 3209 O O . TRP A 1 436 ? 1.288 24.298 10.096 1.00 17.01 432 TRP A O 1
ATOM 3220 N N . VAL A 1 437 ? -0.434 23.500 11.328 1.00 16.21 433 VAL A N 1
ATOM 3221 C CA . VAL A 1 437 ? -0.980 24.830 11.666 1.00 16.34 433 VAL A CA 1
ATOM 3222 C C . VAL A 1 437 ? 0.059 25.602 12.457 1.00 16.51 433 VAL A C 1
ATOM 3223 O O . VAL A 1 437 ? 0.317 26.753 12.162 1.00 15.28 433 VAL A O 1
ATOM 3227 N N . LEU A 1 438 ? 0.653 24.983 13.478 1.00 15.92 434 LEU A N 1
ATOM 3228 C CA . LEU A 1 438 ? 1.662 25.713 14.281 1.00 18.69 434 LEU A CA 1
ATOM 3229 C C . LEU A 1 438 ? 2.903 26.068 13.456 1.00 18.42 434 LEU A C 1
ATOM 3230 O O . LEU A 1 438 ? 3.439 27.191 13.540 1.00 18.26 434 LEU A O 1
ATOM 3235 N N . ASN A 1 439 ? 3.325 25.138 12.616 1.00 18.33 435 ASN A N 1
ATOM 3236 C CA . ASN A 1 439 ? 4.507 25.355 11.790 1.00 19.14 435 ASN A CA 1
ATOM 3237 C C . ASN A 1 439 ? 4.295 26.452 10.743 1.00 18.77 435 ASN A C 1
ATOM 3238 O O . ASN A 1 439 ? 5.254 27.106 10.341 1.00 22.63 435 ASN A O 1
ATOM 3243 N N . ALA A 1 440 ? 3.049 26.655 10.348 1.00 17.09 436 ALA A N 1
ATOM 3244 C CA . ALA A 1 440 ? 2.665 27.722 9.413 1.00 17.10 436 ALA A CA 1
ATOM 3245 C C . ALA A 1 440 ? 2.350 29.083 10.079 1.00 16.68 436 ALA A C 1
ATOM 3246 O O . ALA A 1 440 ? 1.908 30.009 9.402 1.00 15.54 436 ALA A O 1
ATOM 3248 N N . GLY A 1 441 ? 2.571 29.187 11.388 1.00 16.35 437 GLY A N 1
ATOM 3249 C CA . GLY A 1 441 ? 2.459 30.438 12.134 1.00 17.43 437 GLY A CA 1
ATOM 3250 C C . GLY A 1 441 ? 1.138 30.666 12.822 1.00 17.10 437 GLY A C 1
ATOM 3251 O O . GLY A 1 441 ? 0.883 31.772 13.280 1.00 17.37 437 GLY A O 1
ATOM 3252 N N . GLY A 1 442 ? 0.274 29.645 12.869 1.00 16.31 438 GLY A N 1
ATOM 3253 C CA . GLY A 1 442 ? -0.996 29.741 13.550 1.00 16.22 438 GLY A CA 1
ATOM 3254 C C . GLY A 1 442 ? -0.885 29.230 14.978 1.00 15.73 438 GLY A C 1
ATOM 3255 O O . GLY A 1 442 ? 0.160 28.677 15.377 1.00 17.57 438 GLY A O 1
ATOM 3256 N N . HIS A 1 443 ? -1.950 29.443 15.742 1.00 16.71 439 HIS A N 1
ATOM 3257 C CA . HIS A 1 443 ? -2.001 29.067 17.166 1.00 17.39 439 HIS A CA 1
ATOM 3258 C C . HIS A 1 443 ? -3.368 28.484 17.489 1.00 17.65 439 HIS A C 1
ATOM 3259 O O . HIS A 1 443 ? -4.364 28.799 16.849 1.00 17.22 439 HIS A O 1
ATOM 3266 N N . PHE A 1 444 ? -3.413 27.637 18.506 1.00 16.24 440 PHE A N 1
ATOM 3267 C CA . PHE A 1 444 ? -4.641 27.171 19.075 1.00 16.26 440 PHE A CA 1
ATOM 3268 C C . PHE A 1 444 ? -4.831 27.829 20.425 1.00 15.42 440 PHE A C 1
ATOM 3269 O O . PHE A 1 444 ? -3.860 28.092 21.126 1.00 16.25 440 PHE A O 1
ATOM 3277 N N . ILE A 1 445 ? -6.084 28.145 20.709 1.00 16.04 441 ILE A N 1
ATOM 3278 C CA . ILE A 1 445 ? -6.522 28.811 21.949 1.00 16.03 441 ILE A CA 1
ATOM 3279 C C . ILE A 1 445 ? -7.588 27.990 22.672 1.00 16.80 441 ILE A C 1
ATOM 3280 O O . ILE A 1 445 ? -8.340 27.181 22.065 1.00 17.67 441 ILE A O 1
ATOM 3285 N N . ASP A 1 446 ? -7.653 28.166 23.985 1.00 18.11 442 ASP A N 1
ATOM 3286 C CA . ASP A 1 446 ? -8.699 27.519 24.754 1.00 20.09 442 ASP A CA 1
ATOM 3287 C C . ASP A 1 446 ? -10.023 28.285 24.652 1.00 21.47 442 ASP A C 1
ATOM 3288 O O . ASP A 1 446 ? -10.140 29.263 23.908 1.00 18.73 442 ASP A O 1
ATOM 3293 N N . GLU A 1 447 ? -11.021 27.845 25.413 1.00 22.66 443 GLU A N 1
ATOM 3294 C CA . GLU A 1 447 ? -12.338 28.451 25.373 1.00 25.62 443 GLU A CA 1
ATOM 3295 C C . GLU A 1 447 ? -12.380 29.878 25.932 1.00 24.47 443 GLU A C 1
ATOM 3296 O O . GLU A 1 447 ? -13.358 30.567 25.726 1.00 25.84 443 GLU A O 1
ATOM 3302 N N . ASN A 1 448 ? -11.327 30.292 26.624 1.00 23.46 444 ASN A N 1
ATOM 3303 C CA . ASN A 1 448 ? -11.186 31.669 27.110 1.00 22.94 444 ASN A CA 1
ATOM 3304 C C . ASN A 1 448 ? -10.272 32.563 26.261 1.00 20.42 444 ASN A C 1
ATOM 3305 O O . ASN A 1 448 ? -9.995 33.704 26.640 1.00 19.66 444 ASN A O 1
ATOM 3310 N N . GLY A 1 449 ? -9.841 32.067 25.094 1.00 19.31 445 GLY A N 1
ATOM 3311 C CA . GLY A 1 449 ? -8.941 32.826 24.208 1.00 17.94 445 GLY A CA 1
ATOM 3312 C C . GLY A 1 449 ? -7.456 32.768 24.487 1.00 17.90 445 GLY A C 1
ATOM 3313 O O . GLY A 1 449 ? -6.679 33.481 23.827 1.00 16.50 445 GLY A O 1
ATOM 3314 N N . SER A 1 450 ? -7.032 31.921 25.432 1.00 17.52 446 SER A N 1
ATOM 3315 C CA . SER A 1 450 ? -5.629 31.884 25.836 1.00 16.98 446 SER A CA 1
ATOM 3316 C C . SER A 1 450 ? -4.883 30.855 25.027 1.00 17.43 446 SER A C 1
ATOM 3317 O O . SER A 1 450 ? -5.407 29.789 24.763 1.00 15.62 446 SER A O 1
ATOM 3320 N N . ARG A 1 451 ? -3.643 31.176 24.684 1.00 17.95 447 ARG A N 1
ATOM 3321 C CA . ARG A 1 451 ? -2.859 30.329 23.778 1.00 18.38 447 ARG A CA 1
ATOM 3322 C C . ARG A 1 451 ? -2.496 29.017 24.447 1.00 18.72 447 ARG A C 1
ATOM 3323 O O . ARG A 1 451 ? -2.037 28.994 25.591 1.00 18.16 447 ARG A O 1
ATOM 3331 N N . LEU A 1 452 ? -2.706 27.929 23.716 1.00 17.33 448 LEU A N 1
ATOM 3332 C CA . LEU A 1 452 ? -2.380 26.603 24.191 1.00 16.57 448 LEU A CA 1
ATOM 3333 C C . LEU A 1 452 ? -0.946 26.264 23.834 1.00 16.51 448 LEU A C 1
ATOM 3334 O O . LEU A 1 452 ? -0.425 26.683 22.783 1.00 14.87 448 LEU A O 1
ATOM 3339 N N . PRO A 1 453 ? -0.283 25.498 24.704 1.00 16.69 449 PRO A N 1
ATOM 3340 C CA . PRO A 1 453 ? 1.029 24.958 24.369 1.00 17.12 449 PRO A CA 1
ATOM 3341 C C . PRO A 1 453 ? 1.003 24.074 23.120 1.00 16.86 449 PRO A C 1
ATOM 3342 O O . PRO A 1 453 ? -0.048 23.536 22.764 1.00 16.26 449 PRO A O 1
ATOM 3346 N N . ALA A 1 454 ? 2.156 23.913 22.476 1.00 16.10 450 ALA A N 1
ATOM 3347 C CA . ALA A 1 454 ? 2.305 22.889 21.430 1.00 16.96 450 ALA A CA 1
ATOM 3348 C C . ALA A 1 454 ? 1.882 21.472 21.911 1.00 16.83 450 ALA A C 1
ATOM 3349 O O . ALA A 1 454 ? 1.318 20.638 21.152 1.00 15.87 450 ALA A O 1
ATOM 3351 N N . ILE A 1 455 ? 2.193 21.172 23.173 1.00 16.29 451 ILE A N 1
ATOM 3352 C CA . ILE A 1 455 ? 1.896 19.875 23.793 1.00 15.30 451 ILE A CA 1
ATOM 3353 C C . ILE A 1 455 ? 1.103 20.155 25.081 1.00 16.12 451 ILE A C 1
ATOM 3354 O O . ILE A 1 455 ? 1.670 20.191 26.172 1.00 16.03 451 ILE A O 1
ATOM 3359 N N . PRO A 1 456 ? -0.214 20.378 24.962 1.00 16.53 452 PRO A N 1
ATOM 3360 C CA . PRO A 1 456 ? -1.022 20.605 26.169 1.00 17.10 452 PRO A CA 1
ATOM 3361 C C . PRO A 1 456 ? -1.180 19.386 27.063 1.00 18.02 452 PRO A C 1
ATOM 3362 O O . PRO A 1 456 ? -1.281 18.260 26.561 1.00 20.20 452 PRO A O 1
ATOM 3366 N N . ARG A 1 457 ? -1.221 19.606 28.373 1.00 18.15 453 ARG A N 1
ATOM 3367 C CA . ARG A 1 457 ? -1.513 18.535 29.317 1.00 19.21 453 ARG A CA 1
ATOM 3368 C C . ARG A 1 457 ? -3.007 18.214 29.298 1.00 19.76 453 ARG A C 1
ATOM 3369 O O . ARG A 1 457 ? -3.826 19.125 29.289 1.00 19.93 453 ARG A O 1
ATOM 3377 N N . LEU A 1 458 ? -3.350 16.933 29.259 1.00 20.40 454 LEU A N 1
ATOM 3378 C CA . LEU A 1 458 ? -4.751 16.519 29.361 1.00 23.18 454 LEU A CA 1
ATOM 3379 C C . LEU A 1 458 ? -5.180 16.671 30.806 1.00 24.14 454 LEU A C 1
ATOM 3380 O O . LEU A 1 458 ? -4.497 16.198 31.691 1.00 23.73 454 LEU A O 1
ATOM 3385 N N . LYS A 1 459 ? -6.325 17.305 31.024 1.00 27.35 455 LYS A N 1
ATOM 3386 C CA . LYS A 1 459 ? -6.730 17.736 32.362 1.00 29.56 455 LYS A CA 1
ATOM 3387 C C . LYS A 1 459 ? -7.470 16.672 33.163 1.00 29.38 455 LYS A C 1
ATOM 3388 O O . LYS A 1 459 ? -7.292 16.584 34.371 1.00 30.07 455 LYS A O 1
ATOM 3394 N N . ASP A 1 460 ? -8.315 15.901 32.490 1.00 27.91 456 ASP A N 1
ATOM 3395 C CA . ASP A 1 460 ? -9.072 14.812 33.118 1.00 28.73 456 ASP A CA 1
ATOM 3396 C C . ASP A 1 460 ? -9.441 13.804 32.028 1.00 27.21 456 ASP A C 1
ATOM 3397 O O . ASP A 1 460 ? -9.064 14.002 30.872 1.00 23.65 456 ASP A O 1
ATOM 3402 N N . ALA A 1 461 ? -10.164 12.745 32.386 1.00 25.69 457 ALA A N 1
ATOM 3403 C CA . ALA A 1 461 ? -10.510 11.662 31.449 1.00 26.77 457 ALA A CA 1
ATOM 3404 C C . ALA A 1 461 ? -11.474 12.080 30.329 1.00 27.42 457 ALA A C 1
ATOM 3405 O O . ALA A 1 461 ? -11.539 11.406 29.306 1.00 28.38 457 ALA A O 1
ATOM 3407 N N . ASN A 1 462 ? -12.207 13.177 30.527 1.00 30.57 458 ASN A N 1
ATOM 3408 C CA . ASN A 1 462 ? -13.118 13.714 29.505 1.00 31.01 458 ASN A CA 1
ATOM 3409 C C . ASN A 1 462 ? -12.439 14.681 28.543 1.00 31.49 458 ASN A C 1
ATOM 3410 O O . ASN A 1 462 ? -13.054 15.114 27.574 1.00 31.72 458 ASN A O 1
ATOM 3415 N N . ASP A 1 463 ? -11.179 15.021 28.814 1.00 28.20 459 ASP A N 1
ATOM 3416 C CA . ASP A 1 463 ? -10.480 16.011 28.032 1.00 29.81 459 ASP A CA 1
ATOM 3417 C C . ASP A 1 463 ? -10.030 15.340 26.746 1.00 29.17 459 ASP A C 1
ATOM 3418 O O . ASP A 1 463 ? -9.873 14.117 26.702 1.00 28.93 459 ASP A O 1
ATOM 3423 N N . VAL A 1 464 ? -9.888 16.152 25.703 1.00 31.04 460 VAL A N 1
ATOM 3424 C CA . VAL A 1 464 ? -9.528 15.691 24.361 1.00 33.14 460 VAL A CA 1
ATOM 3425 C C . VAL A 1 464 ? -8.274 16.412 23.837 1.00 31.05 460 VAL A C 1
ATOM 3426 O O . VAL A 1 464 ? -8.050 17.598 24.142 1.00 31.34 460 VAL A O 1
ATOM 3430 N N . PRO A 1 465 ? -7.445 15.699 23.058 1.00 29.27 461 PRO A N 1
ATOM 3431 C CA . PRO A 1 465 ? -6.416 16.355 22.285 1.00 27.98 461 PRO A CA 1
ATOM 3432 C C . PRO A 1 465 ? -7.034 17.320 21.282 1.00 25.12 461 PRO A C 1
ATOM 3433 O O . PRO A 1 465 ? -8.192 17.164 20.907 1.00 25.46 461 PRO A O 1
ATOM 3437 N N . ILE A 1 466 ? -6.260 18.316 20.892 1.00 24.16 462 ILE A N 1
ATOM 3438 C CA . ILE A 1 466 ? -6.659 19.244 19.826 1.00 23.24 462 ILE A CA 1
ATOM 3439 C C . ILE A 1 466 ? -7.083 18.457 18.579 1.00 22.40 462 ILE A C 1
ATOM 3440 O O . ILE A 1 466 ? -6.340 17.610 18.081 1.00 23.32 462 ILE A O 1
ATOM 3445 N N . GLN A 1 467 ? -8.299 18.711 18.115 1.00 22.11 463 GLN A N 1
ATOM 3446 C CA . GLN A 1 467 ? -8.804 18.106 16.896 1.00 21.97 463 GLN A CA 1
ATOM 3447 C C . GLN A 1 467 ? -8.610 19.072 15.731 1.00 20.10 463 GLN A C 1
ATOM 3448 O O . GLN A 1 467 ? -9.123 20.170 15.759 1.00 19.84 463 GLN A O 1
ATOM 3454 N N . CYS A 1 468 ? -7.850 18.666 14.715 1.00 20.37 464 CYS A N 1
ATOM 3455 C CA . CYS A 1 468 ? -7.591 19.509 13.550 1.00 18.16 464 CYS A CA 1
ATOM 3456 C C . CYS A 1 468 ? -7.560 18.606 12.337 1.00 17.79 464 CYS A C 1
ATOM 3457 O O . CYS A 1 468 ? -6.989 17.516 12.413 1.00 17.72 464 CYS A O 1
ATOM 3460 N N . GLU A 1 469 ? -8.242 18.993 11.271 1.00 16.25 465 GLU A N 1
ATOM 3461 C CA . GLU A 1 469 ? -8.192 18.240 10.021 1.00 17.14 465 GLU A CA 1
ATOM 3462 C C . GLU A 1 469 ? -8.131 19.205 8.851 1.00 16.42 465 GLU A C 1
ATOM 3463 O O . GLU A 1 469 ? -8.993 20.055 8.724 1.00 16.10 465 GLU A O 1
ATOM 3469 N N . ILE A 1 470 ? -7.178 18.981 7.955 1.00 15.40 466 ILE A N 1
ATOM 3470 C CA . ILE A 1 470 ? -6.923 19.832 6.825 1.00 15.77 466 ILE A CA 1
ATOM 3471 C C . ILE A 1 470 ? -7.095 18.915 5.631 1.00 15.74 466 ILE A C 1
ATOM 3472 O O . ILE A 1 470 ? -6.483 17.834 5.561 1.00 14.37 466 ILE A O 1
ATOM 3477 N N . SER A 1 471 ? -7.970 19.328 4.725 1.00 15.94 467 SER A N 1
ATOM 3478 C CA . SER A 1 471 ? -8.220 18.559 3.500 1.00 15.65 467 SER A CA 1
ATOM 3479 C C . SER A 1 471 ? -6.934 18.454 2.685 1.00 15.86 467 SER A C 1
ATOM 3480 O O . SER A 1 471 ? -6.215 19.422 2.575 1.00 17.24 467 SER A O 1
ATOM 3483 N N . PRO A 1 472 ? -6.667 17.281 2.052 1.00 15.05 468 PRO A N 1
ATOM 3484 C CA . PRO A 1 472 ? -5.544 17.220 1.113 1.00 16.02 468 PRO A CA 1
ATOM 3485 C C . PRO A 1 472 ? -5.635 18.259 -0.043 1.00 16.05 468 PRO A C 1
ATOM 3486 O O . PRO A 1 472 ? -4.621 18.743 -0.526 1.00 16.46 468 PRO A O 1
ATOM 3490 N N . LEU A 1 473 ? -6.843 18.627 -0.403 1.00 16.04 469 LEU A N 1
ATOM 3491 C CA . LEU A 1 473 ? -7.070 19.628 -1.449 1.00 17.63 469 LEU A CA 1
ATOM 3492 C C . LEU A 1 473 ? -6.516 21.006 -1.052 1.00 18.54 469 LEU A C 1
ATOM 3493 O O . LEU A 1 473 ? -6.077 21.790 -1.919 1.00 18.86 469 LEU A O 1
ATOM 3498 N N . ILE A 1 474 ? -6.466 21.267 0.248 1.00 16.77 470 ILE A N 1
ATOM 3499 C CA . ILE A 1 474 ? -5.797 22.453 0.767 1.00 17.50 470 ILE A CA 1
ATOM 3500 C C . ILE A 1 474 ? -4.279 22.314 0.973 1.00 17.16 470 ILE A C 1
ATOM 3501 O O . ILE A 1 474 ? -3.499 23.210 0.617 1.00 18.35 470 ILE A O 1
ATOM 3506 N N . SER A 1 475 ? -3.853 21.203 1.571 1.00 16.95 471 SER A N 1
ATOM 3507 C CA . SER A 1 475 ? -2.457 20.988 1.873 1.00 16.05 471 SER A CA 1
ATOM 3508 C C . SER A 1 475 ? -2.118 19.504 1.795 1.00 16.29 471 SER A C 1
ATOM 3509 O O . SER A 1 475 ? -2.709 18.687 2.480 1.00 15.94 471 SER A O 1
ATOM 3512 N N . TYR A 1 476 ? -1.158 19.172 0.958 1.00 16.74 472 TYR A N 1
ATOM 3513 C CA . TYR A 1 476 ? -0.660 17.792 0.858 1.00 16.22 472 TYR A CA 1
ATOM 3514 C C . TYR A 1 476 ? 0.214 17.366 2.041 1.00 16.25 472 TYR A C 1
ATOM 3515 O O . TYR A 1 476 ? 0.061 16.258 2.546 1.00 16.00 472 TYR A O 1
ATOM 3524 N N . ALA A 1 477 ? 1.152 18.225 2.446 1.00 16.84 473 ALA A N 1
ATOM 3525 C CA . ALA A 1 477 ? 2.144 17.924 3.501 1.00 17.67 473 ALA A CA 1
ATOM 3526 C C . ALA A 1 477 ? 2.539 19.151 4.336 1.00 17.97 473 ALA A C 1
ATOM 3527 O O . ALA A 1 477 ? 3.671 19.254 4.803 1.00 19.25 473 ALA A O 1
ATOM 3529 N N . GLY A 1 478 ? 1.590 20.062 4.550 1.00 18.04 474 GLY A N 1
ATOM 3530 C CA . GLY A 1 478 ? 1.812 21.252 5.374 1.00 17.63 474 GLY A CA 1
ATOM 3531 C C . GLY A 1 478 ? 2.107 22.554 4.656 1.00 18.57 474 GLY A C 1
ATOM 3532 O O . GLY A 1 478 ? 2.254 23.610 5.300 1.00 18.57 474 GLY A O 1
ATOM 3533 N N . GLU A 1 479 ? 2.235 22.472 3.332 1.00 17.78 475 GLU A N 1
ATOM 3534 C CA . GLU A 1 479 ? 2.381 23.655 2.480 1.00 18.79 475 GLU A CA 1
ATOM 3535 C C . GLU A 1 479 ? 1.061 24.395 2.227 1.00 18.30 475 GLU A C 1
ATOM 3536 O O . GLU A 1 479 ? -0.030 23.830 2.356 1.00 18.85 475 GLU A O 1
ATOM 3542 N N . GLY A 1 480 ? 1.202 25.656 1.780 1.00 19.74 476 GLY A N 1
ATOM 3543 C CA . GLY A 1 480 ? 0.104 26.491 1.338 1.00 20.02 476 GLY A CA 1
ATOM 3544 C C . GLY A 1 480 ? -0.898 26.941 2.394 1.00 19.24 476 GLY A C 1
ATOM 3545 O O . GLY A 1 480 ? -2.069 27.244 2.077 1.00 18.85 476 GLY A O 1
ATOM 3546 N N . LEU A 1 481 ? -0.477 26.925 3.653 1.00 18.15 477 LEU A N 1
ATOM 3547 C CA . LEU A 1 481 ? -1.379 27.236 4.752 1.00 17.28 477 LEU A CA 1
ATOM 3548 C C . LEU A 1 481 ? -1.297 28.692 5.232 1.00 18.67 477 LEU A C 1
ATOM 3549 O O . LEU A 1 481 ? -2.092 29.078 6.074 1.00 19.39 477 LEU A O 1
ATOM 3554 N N . GLU A 1 482 ? -0.372 29.496 4.703 1.00 20.34 478 GLU A N 1
ATOM 3555 C CA . GLU A 1 482 ? -0.147 30.874 5.200 1.00 22.31 478 GLU A CA 1
ATOM 3556 C C . GLU A 1 482 ? -1.440 31.685 5.252 1.00 22.05 478 GLU A C 1
ATOM 3557 O O . GLU A 1 482 ? -1.784 32.254 6.297 1.00 21.32 478 GLU A O 1
ATOM 3563 N N . SER A 1 483 ? -2.169 31.697 4.138 1.00 23.54 479 SER A N 1
ATOM 3564 C CA . SER A 1 483 ? -3.383 32.524 4.030 1.00 21.94 479 SER A CA 1
ATOM 3565 C C . SER A 1 483 ? -4.467 32.067 5.006 1.00 22.38 479 SER A C 1
ATOM 3566 O O . SER A 1 483 ? -5.233 32.895 5.526 1.00 23.35 479 SER A O 1
ATOM 3569 N N . TYR A 1 484 ? -4.484 30.763 5.315 1.00 19.71 480 TYR A N 1
ATOM 3570 C CA . TYR A 1 484 ? -5.489 30.194 6.210 1.00 19.21 480 TYR A CA 1
ATOM 3571 C C . TYR A 1 484 ? -5.179 30.419 7.691 1.00 18.23 480 TYR A C 1
ATOM 3572 O O . TYR A 1 484 ? -6.098 30.651 8.461 1.00 18.55 480 TYR A O 1
ATOM 3581 N N . VAL A 1 485 ? -3.905 30.384 8.079 1.00 17.03 481 VAL A N 1
ATOM 3582 C CA . VAL A 1 485 ? -3.585 30.305 9.512 1.00 16.86 481 VAL A CA 1
ATOM 3583 C C . VAL A 1 485 ? -2.518 31.241 10.059 1.00 17.21 481 VAL A C 1
ATOM 3584 O O . VAL A 1 485 ? -2.424 31.385 11.288 1.00 16.71 481 VAL A O 1
ATOM 3588 N N . ALA A 1 486 ? -1.691 31.835 9.206 1.00 17.53 482 ALA A N 1
ATOM 3589 C CA . ALA A 1 486 ? -0.539 32.586 9.688 1.00 18.87 482 ALA A CA 1
ATOM 3590 C C . ALA A 1 486 ? -1.013 33.759 10.546 1.00 19.64 482 ALA A C 1
ATOM 3591 O O . ALA A 1 486 ? -1.859 34.561 10.119 1.00 19.30 482 ALA A O 1
ATOM 3593 N N . ASP A 1 487 ? -0.514 33.810 11.780 1.00 20.87 483 ASP A N 1
ATOM 3594 C CA . ASP A 1 487 ? -0.865 34.843 12.768 1.00 22.15 483 ASP A CA 1
ATOM 3595 C C . ASP A 1 487 ? -2.344 34.903 13.112 1.00 21.65 483 ASP A C 1
ATOM 3596 O O . ASP A 1 487 ? -2.882 35.950 13.487 1.00 24.70 483 ASP A O 1
ATOM 3601 N N . LYS A 1 488 ? -2.995 33.764 13.035 1.00 19.32 484 LYS A N 1
ATOM 3602 C CA . LYS A 1 488 ? -4.366 33.642 13.434 1.00 18.48 484 LYS A CA 1
ATOM 3603 C C . LYS A 1 488 ? -4.399 32.615 14.564 1.00 18.25 484 LYS A C 1
ATOM 3604 O O . LYS A 1 488 ? -3.433 31.877 14.771 1.00 18.51 484 LYS A O 1
ATOM 3610 N N . GLU A 1 489 ? -5.494 32.600 15.296 1.00 17.87 485 GLU A N 1
ATOM 3611 C CA . GLU A 1 489 ? -5.668 31.712 16.442 1.00 17.82 485 GLU A CA 1
ATOM 3612 C C . GLU A 1 489 ? -7.019 31.053 16.355 1.00 17.10 485 GLU A C 1
ATOM 3613 O O . GLU A 1 489 ? -7.980 31.687 15.948 1.00 16.13 485 GLU A O 1
ATOM 3619 N N . PHE A 1 490 ? -7.081 29.787 16.780 1.00 15.33 486 PHE A N 1
ATOM 3620 C CA . PHE A 1 490 ? -8.199 28.903 16.542 1.00 15.75 486 PHE A CA 1
ATOM 3621 C C . PHE A 1 490 ? -8.541 28.096 17.773 1.00 15.88 486 PHE A C 1
ATOM 3622 O O . PHE A 1 490 ? -7.653 27.607 18.473 1.00 16.74 486 PHE A O 1
ATOM 3630 N N . HIS A 1 491 ? -9.831 27.970 18.014 1.00 17.01 487 HIS A N 1
ATOM 3631 C CA . HIS A 1 491 ? -10.365 27.096 19.027 1.00 20.23 487 HIS A CA 1
ATOM 3632 C C . HIS A 1 491 ? -10.819 25.791 18.344 1.00 20.68 487 HIS A C 1
ATOM 3633 O O . HIS A 1 491 ? -11.728 25.792 17.510 1.00 21.98 487 HIS A O 1
ATOM 3640 N N . ALA A 1 492 ? -10.177 24.694 18.719 1.00 19.55 488 ALA A N 1
ATOM 3641 C CA . ALA A 1 492 ? -10.459 23.381 18.151 1.00 20.52 488 ALA A CA 1
ATOM 3642 C C . ALA A 1 492 ? -11.850 22.913 18.555 1.00 20.40 488 ALA A C 1
ATOM 3643 O O . ALA A 1 492 ? -12.334 23.290 19.628 1.00 20.48 488 ALA A O 1
ATOM 3645 N N . PRO A 1 493 ? -12.515 22.074 17.768 1.00 21.27 489 PRO A N 1
ATOM 3646 C CA . PRO A 1 493 ? -12.017 21.476 16.539 1.00 20.17 489 PRO A CA 1
ATOM 3647 C C . PRO A 1 493 ? -11.915 22.451 15.387 1.00 18.65 489 PRO A C 1
ATOM 3648 O O . PRO A 1 493 ? -12.795 23.285 15.220 1.00 19.10 489 PRO A O 1
ATOM 3652 N N . LEU A 1 494 ? -10.861 22.294 14.588 1.00 18.08 490 LEU A N 1
ATOM 3653 C CA . LEU A 1 494 ? -10.567 23.142 13.467 1.00 17.78 490 LEU A CA 1
ATOM 3654 C C . LEU A 1 494 ? -10.518 22.285 12.224 1.00 17.66 490 LEU A C 1
ATOM 3655 O O . LEU A 1 494 ? -9.727 21.361 12.155 1.00 16.68 490 LEU A O 1
ATOM 3660 N N . ILE A 1 495 ? -11.348 22.613 11.248 1.00 18.51 491 ILE A N 1
ATOM 3661 C CA . ILE A 1 495 ? -11.288 21.993 9.930 1.00 18.90 491 ILE A CA 1
ATOM 3662 C C . ILE A 1 495 ? -10.923 23.049 8.913 1.00 18.04 491 ILE A C 1
ATOM 3663 O O . ILE A 1 495 ? -11.427 24.168 8.968 1.00 17.98 491 ILE A O 1
ATOM 3668 N N . ILE A 1 496 ? -10.056 22.696 7.970 1.00 17.91 492 ILE A N 1
ATOM 3669 C CA . ILE A 1 496 ? -9.758 23.569 6.852 1.00 18.28 492 ILE A CA 1
ATOM 3670 C C . ILE A 1 496 ? -9.991 22.788 5.566 1.00 19.66 492 ILE A C 1
ATOM 3671 O O . ILE A 1 496 ? -9.369 21.752 5.332 1.00 19.14 492 ILE A O 1
ATOM 3676 N N . ASP A 1 497 ? -10.894 23.295 4.740 1.00 18.52 493 ASP A N 1
ATOM 3677 C CA . ASP A 1 497 ? -11.274 22.583 3.532 1.00 21.06 493 ASP A CA 1
ATOM 3678 C C . ASP A 1 497 ? -11.514 23.576 2.398 1.00 21.91 493 ASP A C 1
ATOM 3679 O O . ASP A 1 497 ? -11.162 24.749 2.513 1.00 19.51 493 ASP A O 1
ATOM 3684 N N . GLU A 1 498 ? -12.055 23.094 1.277 1.00 24.56 494 GLU A N 1
ATOM 3685 C CA . GLU A 1 498 ? -12.316 23.978 0.135 1.00 27.50 494 GLU A CA 1
ATOM 3686 C C . GLU A 1 498 ? -13.396 25.036 0.368 1.00 29.55 494 GLU A C 1
ATOM 3687 O O . GLU A 1 498 ? -13.563 25.931 -0.476 1.00 28.38 494 GLU A O 1
ATOM 3693 N N . ASN A 1 499 ? -14.109 24.948 1.491 1.00 30.01 495 ASN A N 1
ATOM 3694 C CA . ASN A 1 499 ? -15.017 26.023 1.947 1.00 30.69 495 ASN A CA 1
ATOM 3695 C C . ASN A 1 499 ? -14.433 26.925 3.043 1.00 30.19 495 ASN A C 1
ATOM 3696 O O . ASN A 1 499 ? -15.118 27.828 3.535 1.00 30.71 495 ASN A O 1
ATOM 3701 N N . GLY A 1 500 ? -13.165 26.699 3.395 1.00 27.23 496 GLY A N 1
ATOM 3702 C CA . GLY A 1 500 ? -12.364 27.651 4.178 1.00 26.07 496 GLY A CA 1
ATOM 3703 C C . GLY A 1 500 ? -12.074 27.077 5.556 1.00 24.35 496 GLY A C 1
ATOM 3704 O O . GLY A 1 500 ? -11.983 25.864 5.701 1.00 22.61 496 GLY A O 1
ATOM 3705 N N . VAL A 1 501 ? -11.944 27.954 6.550 1.00 23.31 497 VAL A N 1
ATOM 3706 C CA . VAL A 1 501 ? -11.567 27.579 7.932 1.00 22.26 497 VAL A CA 1
ATOM 3707 C C . VAL A 1 501 ? -12.813 27.519 8.830 1.00 21.41 497 VAL A C 1
ATOM 3708 O O . VAL A 1 501 ? -13.640 28.429 8.810 1.00 21.76 497 VAL A O 1
ATOM 3712 N N . HIS A 1 502 ? -12.988 26.435 9.574 1.00 20.20 498 HIS A N 1
ATOM 3713 C CA . HIS A 1 502 ? -14.183 26.239 10.404 1.00 21.11 498 HIS A CA 1
ATOM 3714 C C . HIS A 1 502 ? -13.823 25.847 11.816 1.00 21.17 498 HIS A C 1
ATOM 3715 O O . HIS A 1 502 ? -13.236 24.786 12.016 1.00 17.96 498 HIS A O 1
ATOM 3722 N N . GLU A 1 503 ? -14.218 26.680 12.788 1.00 21.56 499 GLU A N 1
ATOM 3723 C CA . GLU A 1 503 ? -14.171 26.290 14.200 1.00 23.96 499 GLU A CA 1
ATOM 3724 C C . GLU A 1 503 ? -15.484 25.576 14.527 1.00 26.40 499 GLU A C 1
ATOM 3725 O O . GLU A 1 503 ? -16.543 26.185 14.460 1.00 26.97 499 GLU A O 1
ATOM 3731 N N . LEU A 1 504 ? -15.433 24.282 14.836 1.00 30.38 500 LEU A N 1
ATOM 3732 C CA . LEU A 1 504 ? -16.664 23.531 15.122 1.00 34.86 500 LEU A CA 1
ATOM 3733 C C . LEU A 1 504 ? -17.162 23.854 16.521 1.00 37.79 500 LEU A C 1
ATOM 3734 O O . LEU A 1 504 ? -16.368 24.062 17.427 1.00 41.28 500 LEU A O 1
ATOM 3739 N N . VAL A 1 505 ? -18.478 23.886 16.679 1.00 42.55 501 VAL A N 1
ATOM 3740 C CA . VAL A 1 505 ? -19.122 24.397 17.894 1.00 46.88 501 VAL A CA 1
ATOM 3741 C C . VAL A 1 505 ? -20.217 23.453 18.387 1.00 51.10 501 VAL A C 1
ATOM 3742 O O . VAL A 1 505 ? -20.404 22.363 17.843 1.00 57.17 501 VAL A O 1
ATOM 3746 N N . ILE B 2 7 ? 2.672 46.429 -10.968 1.00 49.79 3 ILE B N 1
ATOM 3747 C CA . ILE B 2 7 ? 2.800 46.985 -12.356 1.00 47.66 3 ILE B CA 1
ATOM 3748 C C . ILE B 2 7 ? 3.466 48.341 -12.464 1.00 44.87 3 ILE B C 1
ATOM 3749 O O . ILE B 2 7 ? 3.838 48.706 -13.571 1.00 39.12 3 ILE B O 1
ATOM 3754 N N . ASN B 2 8 ? 3.609 49.107 -11.378 1.00 41.94 4 ASN B N 1
ATOM 3755 C CA . ASN B 2 8 ? 4.220 50.436 -11.523 1.00 41.06 4 ASN B CA 1
ATOM 3756 C C . ASN B 2 8 ? 5.724 50.332 -11.815 1.00 37.92 4 ASN B C 1
ATOM 3757 O O . ASN B 2 8 ? 6.256 51.166 -12.535 1.00 34.69 4 ASN B O 1
ATOM 3762 N N . ASP B 2 9 ? 6.398 49.297 -11.319 1.00 35.52 5 ASP B N 1
ATOM 3763 C CA . ASP B 2 9 ? 7.781 49.050 -11.749 1.00 36.85 5 ASP B CA 1
ATOM 3764 C C . ASP B 2 9 ? 7.849 48.666 -13.232 1.00 33.59 5 ASP B C 1
ATOM 3765 O O . ASP B 2 9 ? 8.748 49.121 -13.946 1.00 34.43 5 ASP B O 1
ATOM 3770 N N . LEU B 2 10 ? 6.898 47.852 -13.693 1.00 30.96 6 LEU B N 1
ATOM 3771 C CA . LEU B 2 10 ? 6.879 47.463 -15.115 1.00 29.11 6 LEU B CA 1
ATOM 3772 C C . LEU B 2 10 ? 6.576 48.656 -16.012 1.00 29.49 6 LEU B C 1
ATOM 3773 O O . LEU B 2 10 ? 7.212 48.833 -17.051 1.00 29.54 6 LEU B O 1
ATOM 3778 N N . LYS B 2 11 ? 5.613 49.474 -15.601 1.00 30.09 7 LYS B N 1
ATOM 3779 C CA . LYS B 2 11 ? 5.240 50.666 -16.349 1.00 33.42 7 LYS B CA 1
ATOM 3780 C C . LYS B 2 11 ? 6.439 51.579 -16.540 1.00 33.21 7 LYS B C 1
ATOM 3781 O O . LYS B 2 11 ? 6.636 52.160 -17.608 1.00 32.87 7 LYS B O 1
ATOM 3787 N N . LEU B 2 12 ? 7.232 51.697 -15.481 1.00 36.12 8 LEU B N 1
ATOM 3788 C CA . LEU B 2 12 ? 8.427 52.524 -15.491 1.00 35.67 8 LEU B CA 1
ATOM 3789 C C . LEU B 2 12 ? 9.505 51.970 -16.425 1.00 33.93 8 LEU B C 1
ATOM 3790 O O . LEU B 2 12 ? 10.093 52.713 -17.213 1.00 33.79 8 LEU B O 1
ATOM 3795 N N . THR B 2 13 ? 9.750 50.667 -16.330 1.00 31.98 9 THR B N 1
ATOM 3796 C CA . THR B 2 13 ? 10.675 49.987 -17.236 1.00 30.03 9 THR B CA 1
ATOM 3797 C C . THR B 2 13 ? 10.264 50.239 -18.697 1.00 27.19 9 THR B C 1
ATOM 3798 O O . THR B 2 13 ? 11.087 50.628 -19.523 1.00 25.21 9 THR B O 1
ATOM 3802 N N . LEU B 2 14 ? 8.980 50.059 -18.986 1.00 27.34 10 LEU B N 1
ATOM 3803 C CA . LEU B 2 14 ? 8.454 50.248 -20.342 1.00 27.59 10 LEU B CA 1
ATOM 3804 C C . LEU B 2 14 ? 8.545 51.700 -20.822 1.00 29.85 10 LEU B C 1
ATOM 3805 O O . LEU B 2 14 ? 8.897 51.953 -21.974 1.00 27.73 10 LEU B O 1
ATOM 3810 N N . SER B 2 15 ? 8.237 52.642 -19.932 1.00 31.43 11 SER B N 1
ATOM 3811 C CA . SER B 2 15 ? 8.300 54.068 -20.275 1.00 35.65 11 SER B CA 1
ATOM 3812 C C . SER B 2 15 ? 9.732 54.489 -20.607 1.00 34.69 11 SER B C 1
ATOM 3813 O O . SER B 2 15 ? 9.950 55.172 -21.602 1.00 36.79 11 SER B O 1
ATOM 3816 N N . LYS B 2 16 ? 10.696 54.036 -19.805 1.00 35.89 12 LYS B N 1
ATOM 3817 C CA . LYS B 2 16 ? 12.122 54.320 -20.052 1.00 37.09 12 LYS B CA 1
ATOM 3818 C C . LYS B 2 16 ? 12.598 53.839 -21.422 1.00 37.54 12 LYS B C 1
ATOM 3819 O O . LYS B 2 16 ? 13.396 54.509 -22.077 1.00 37.87 12 LYS B O 1
ATOM 3825 N N . ALA B 2 17 ? 12.102 52.674 -21.833 1.00 34.82 13 ALA B N 1
ATOM 3826 C CA . ALA B 2 17 ? 12.477 52.062 -23.104 1.00 32.24 13 ALA B CA 1
ATOM 3827 C C . ALA B 2 17 ? 11.632 52.539 -24.282 1.00 30.65 13 ALA B C 1
ATOM 3828 O O . ALA B 2 17 ? 11.908 52.163 -25.423 1.00 27.83 13 ALA B O 1
ATOM 3830 N N . GLY B 2 18 ? 10.617 53.364 -24.021 1.00 29.26 14 GLY B N 1
ATOM 3831 C CA . GLY B 2 18 ? 9.675 53.783 -25.045 1.00 28.96 14 GLY B CA 1
ATOM 3832 C C . GLY B 2 18 ? 8.810 52.654 -25.588 1.00 27.82 14 GLY B C 1
ATOM 3833 O O . GLY B 2 18 ? 8.487 52.650 -26.771 1.00 27.61 14 GLY B O 1
ATOM 3834 N N . GLN B 2 19 ? 8.413 51.718 -24.719 1.00 26.77 15 GLN B N 1
ATOM 3835 C CA . GLN B 2 19 ? 7.608 50.555 -25.108 1.00 25.81 15 GLN B CA 1
ATOM 3836 C C . GLN B 2 19 ? 6.324 50.455 -24.281 1.00 25.54 15 GLN B C 1
ATOM 3837 O O . GLN B 2 19 ? 5.751 49.383 -24.101 1.00 25.97 15 GLN B O 1
ATOM 3843 N N . GLU B 2 20 ? 5.860 51.607 -23.806 1.00 28.66 16 GLU B N 1
ATOM 3844 C CA . GLU B 2 20 ? 4.708 51.666 -22.903 1.00 28.77 16 GLU B CA 1
ATOM 3845 C C . GLU B 2 20 ? 3.382 51.323 -23.570 1.00 26.76 16 GLU B C 1
ATOM 3846 O O . GLU B 2 20 ? 2.429 50.979 -22.885 1.00 24.87 16 GLU B O 1
ATOM 3852 N N . HIS B 2 21 ? 3.329 51.362 -24.901 1.00 23.81 17 HIS B N 1
ATOM 3853 C CA . HIS B 2 21 ? 2.164 50.866 -25.634 1.00 22.62 17 HIS B CA 1
ATOM 3854 C C . HIS B 2 21 ? 1.892 49.381 -25.409 1.00 21.84 17 HIS B C 1
ATOM 3855 O O . HIS B 2 21 ? 0.793 48.925 -25.686 1.00 23.14 17 HIS B O 1
ATOM 3862 N N . LEU B 2 22 ? 2.856 48.620 -24.884 1.00 21.68 18 LEU B N 1
ATOM 3863 C CA . LEU B 2 22 ? 2.639 47.204 -24.621 1.00 21.67 18 LEU B CA 1
ATOM 3864 C C . LEU B 2 22 ? 1.552 46.918 -23.586 1.00 22.27 18 LEU B C 1
ATOM 3865 O O . LEU B 2 22 ? 1.009 45.798 -23.555 1.00 21.34 18 LEU B O 1
ATOM 3870 N N . LEU B 2 23 ? 1.209 47.911 -22.763 1.00 23.11 19 LEU B N 1
ATOM 3871 C CA . LEU B 2 23 ? 0.112 47.743 -21.815 1.00 25.48 19 LEU B CA 1
ATOM 3872 C C . LEU B 2 23 ? -1.224 48.339 -22.281 1.00 27.55 19 LEU B C 1
ATOM 3873 O O . LEU B 2 23 ? -2.139 48.468 -21.475 1.00 28.15 19 LEU B O 1
ATOM 3878 N N . ARG B 2 24 ? -1.386 48.658 -23.560 1.00 28.44 20 ARG B N 1
ATOM 3879 C CA . ARG B 2 24 ? -2.574 49.423 -23.960 1.00 32.37 20 ARG B CA 1
ATOM 3880 C C . ARG B 2 24 ? -3.896 48.640 -23.860 1.00 33.22 20 ARG B C 1
ATOM 3881 O O . ARG B 2 24 ? -4.958 49.250 -23.767 1.00 34.34 20 ARG B O 1
ATOM 3889 N N . PHE B 2 25 ? -3.862 47.312 -23.868 1.00 33.37 21 PHE B N 1
ATOM 3890 C CA . PHE B 2 25 ? -5.100 46.549 -23.710 1.00 33.98 21 PHE B CA 1
ATOM 3891 C C . PHE B 2 25 ? -5.250 45.962 -22.316 1.00 35.01 21 PHE B C 1
ATOM 3892 O O . PHE B 2 25 ? -6.072 45.076 -22.136 1.00 34.38 21 PHE B O 1
ATOM 3900 N N . TRP B 2 26 ? -4.495 46.454 -21.332 1.00 33.90 22 TRP B N 1
ATOM 3901 C CA . TRP B 2 26 ? -4.454 45.813 -20.005 1.00 33.88 22 TRP B CA 1
ATOM 3902 C C . TRP B 2 26 ? -5.848 45.693 -19.379 1.00 35.20 22 TRP B C 1
ATOM 3903 O O . TRP B 2 26 ? -6.240 44.602 -18.955 1.00 31.82 22 TRP B O 1
ATOM 3914 N N . ASN B 2 27 ? -6.597 46.797 -19.386 1.00 35.13 23 ASN B N 1
ATOM 3915 C CA . ASN B 2 27 ? -7.954 46.839 -18.808 1.00 38.73 23 ASN B CA 1
ATOM 3916 C C . ASN B 2 27 ? -9.007 45.962 -19.531 1.00 38.97 23 ASN B C 1
ATOM 3917 O O . ASN B 2 27 ? -10.108 45.766 -18.996 1.00 36.97 23 ASN B O 1
ATOM 3922 N N . GLU B 2 28 ? -8.683 45.429 -20.714 1.00 35.86 24 GLU B N 1
ATOM 3923 C CA . GLU B 2 28 ? -9.605 44.574 -21.478 1.00 37.04 24 GLU B CA 1
ATOM 3924 C C . GLU B 2 28 ? -9.370 43.056 -21.287 1.00 38.53 24 GLU B C 1
ATOM 3925 O O . GLU B 2 28 ? -10.041 42.227 -21.921 1.00 38.60 24 GLU B O 1
ATOM 3931 N N . LEU B 2 29 ? -8.432 42.691 -20.417 1.00 39.55 25 LEU B N 1
ATOM 3932 C CA . LEU B 2 29 ? -8.000 41.312 -20.276 1.00 40.15 25 LEU B CA 1
ATOM 3933 C C . LEU B 2 29 ? -8.526 40.807 -18.956 1.00 42.54 25 LEU B C 1
ATOM 3934 O O . LEU B 2 29 ? -8.616 41.565 -17.992 1.00 36.93 25 LEU B O 1
ATOM 3939 N N . GLU B 2 30 ? -8.862 39.523 -18.912 1.00 47.51 26 GLU B N 1
ATOM 3940 C CA . GLU B 2 30 ? -9.157 38.859 -17.648 1.00 48.76 26 GLU B CA 1
ATOM 3941 C C . GLU B 2 30 ? -7.820 38.483 -17.035 1.00 49.14 26 GLU B C 1
ATOM 3942 O O . GLU B 2 30 ? -6.825 38.316 -17.751 1.00 45.21 26 GLU B O 1
ATOM 3948 N N . GLU B 2 31 ? -7.805 38.373 -15.707 1.00 48.80 27 GLU B N 1
ATOM 3949 C CA . GLU B 2 31 ? -6.573 38.171 -14.933 1.00 47.86 27 GLU B CA 1
ATOM 3950 C C . GLU B 2 31 ? -5.709 37.025 -15.462 1.00 45.97 27 GLU B C 1
ATOM 3951 O O . GLU B 2 31 ? -4.485 37.151 -15.503 1.00 43.71 27 GLU B O 1
ATOM 3957 N N . ALA B 2 32 ? -6.331 35.921 -15.872 1.00 44.61 28 ALA B N 1
ATOM 3958 C CA . ALA B 2 32 ? -5.580 34.803 -16.450 1.00 45.39 28 ALA B CA 1
ATOM 3959 C C . ALA B 2 32 ? -4.672 35.308 -17.582 1.00 45.33 28 ALA B C 1
ATOM 3960 O O . ALA B 2 32 ? -3.464 35.063 -17.588 1.00 42.87 28 ALA B O 1
ATOM 3962 N N . GLN B 2 33 ? -5.277 36.055 -18.501 1.00 45.15 29 GLN B N 1
ATOM 3963 C CA . GLN B 2 33 ? -4.569 36.603 -19.654 1.00 43.21 29 GLN B CA 1
ATOM 3964 C C . GLN B 2 33 ? -3.576 37.704 -19.280 1.00 39.56 29 GLN B C 1
ATOM 3965 O O . GLN B 2 33 ? -2.499 37.765 -19.872 1.00 37.58 29 GLN B O 1
ATOM 3971 N N . GLN B 2 34 ? -3.930 38.554 -18.308 1.00 35.64 30 GLN B N 1
ATOM 3972 C CA . GLN B 2 34 ? -3.025 39.605 -17.804 1.00 35.96 30 GLN B CA 1
ATOM 3973 C C . GLN B 2 34 ? -1.735 39.044 -17.244 1.00 34.07 30 GLN B C 1
ATOM 3974 O O . GLN B 2 34 ? -0.678 39.640 -17.425 1.00 33.78 30 GLN B O 1
ATOM 3980 N N . VAL B 2 35 ? -1.831 37.931 -16.521 1.00 33.58 31 VAL B N 1
ATOM 3981 C CA . VAL B 2 35 ? -0.643 37.339 -15.944 1.00 34.29 31 VAL B CA 1
ATOM 3982 C C . VAL B 2 35 ? 0.244 36.801 -17.058 1.00 32.69 31 VAL B C 1
ATOM 3983 O O . VAL B 2 35 ? 1.448 36.960 -16.975 1.00 31.61 31 VAL B O 1
ATOM 3987 N N . GLU B 2 36 ? -0.311 36.201 -18.108 1.00 33.85 32 GLU B N 1
ATOM 3988 C CA . GLU B 2 36 ? 0.606 35.718 -19.164 1.00 34.24 32 GLU B CA 1
ATOM 3989 C C . GLU B 2 36 ? 1.303 36.885 -19.896 1.00 30.62 32 GLU B C 1
ATOM 3990 O O . GLU B 2 36 ? 2.457 36.759 -20.237 1.00 28.32 32 GLU B O 1
ATOM 3996 N N . LEU B 2 37 ? 0.647 38.030 -20.064 1.00 28.47 33 LEU B N 1
ATOM 3997 C CA . LEU B 2 37 ? 1.340 39.202 -20.635 1.00 27.12 33 LEU B CA 1
ATOM 3998 C C . LEU B 2 37 ? 2.443 39.647 -19.687 1.00 25.76 33 LEU B C 1
ATOM 3999 O O . LEU B 2 37 ? 3.562 39.918 -20.094 1.00 24.38 33 LEU B O 1
ATOM 4004 N N . TYR B 2 38 ? 2.091 39.736 -18.414 1.00 26.63 34 TYR B N 1
ATOM 4005 C CA . TYR B 2 38 ? 3.024 40.129 -17.362 1.00 27.01 34 TYR B CA 1
ATOM 4006 C C . TYR B 2 38 ? 4.294 39.285 -17.373 1.00 27.35 34 TYR B C 1
ATOM 4007 O O . TYR B 2 38 ? 5.389 39.824 -17.262 1.00 28.72 34 TYR B O 1
ATOM 4016 N N . ALA B 2 39 ? 4.117 37.973 -17.516 1.00 28.74 35 ALA B N 1
ATOM 4017 C CA . ALA B 2 39 ? 5.226 37.011 -17.570 1.00 29.17 35 ALA B CA 1
ATOM 4018 C C . ALA B 2 39 ? 6.107 37.273 -18.777 1.00 28.37 35 ALA B C 1
ATOM 4019 O O . ALA B 2 39 ? 7.330 37.271 -18.696 1.00 29.40 35 ALA B O 1
ATOM 4021 N N . GLU B 2 40 ? 5.450 37.535 -19.896 1.00 26.86 36 GLU B N 1
ATOM 4022 C CA . GLU B 2 40 ? 6.131 37.801 -21.146 1.00 26.81 36 GLU B CA 1
ATOM 4023 C C . GLU B 2 40 ? 6.959 39.068 -21.046 1.00 25.87 36 GLU B C 1
ATOM 4024 O O . GLU B 2 40 ? 8.128 39.081 -21.410 1.00 25.52 36 GLU B O 1
ATOM 4030 N N . LEU B 2 41 ? 6.352 40.130 -20.527 1.00 23.52 37 LEU B N 1
ATOM 4031 C CA . LEU B 2 41 ? 7.035 41.414 -20.430 1.00 24.01 37 LEU B CA 1
ATOM 4032 C C . LEU B 2 41 ? 8.152 41.375 -19.396 1.00 24.84 37 LEU B C 1
ATOM 4033 O O . LEU B 2 41 ? 9.244 41.842 -19.674 1.00 23.16 37 LEU B O 1
ATOM 4038 N N . GLN B 2 42 ? 7.880 40.799 -18.224 1.00 27.20 38 GLN B N 1
ATOM 4039 C CA . GLN B 2 42 ? 8.898 40.727 -17.159 1.00 30.79 38 GLN B CA 1
ATOM 4040 C C . GLN B 2 42 ? 10.128 39.946 -17.608 1.00 32.95 38 GLN B C 1
ATOM 4041 O O . GLN B 2 42 ? 11.235 40.213 -17.144 1.00 34.16 38 GLN B O 1
ATOM 4047 N N . ALA B 2 43 ? 9.931 39.011 -18.538 1.00 33.59 39 ALA B N 1
ATOM 4048 C CA . ALA B 2 43 ? 11.014 38.201 -19.086 1.00 36.46 39 ALA B CA 1
ATOM 4049 C C . ALA B 2 43 ? 11.952 38.906 -20.066 1.00 36.76 39 ALA B C 1
ATOM 4050 O O . ALA B 2 43 ? 13.030 38.377 -20.342 1.00 41.11 39 ALA B O 1
ATOM 4052 N N . MET B 2 44 ? 11.572 40.078 -20.589 1.00 34.87 40 MET B N 1
ATOM 4053 C CA . MET B 2 44 ? 12.328 40.752 -21.656 1.00 33.08 40 MET B CA 1
ATOM 4054 C C . MET B 2 44 ? 13.301 41.813 -21.153 1.00 32.25 40 MET B C 1
ATOM 4055 O O . MET B 2 44 ? 13.071 42.447 -20.125 1.00 32.15 40 MET B O 1
ATOM 4060 N N . ASN B 2 45 ? 14.383 42.019 -21.899 1.00 31.12 41 ASN B N 1
ATOM 4061 C CA . ASN B 2 45 ? 15.342 43.061 -21.586 1.00 31.61 41 ASN B CA 1
ATOM 4062 C C . ASN B 2 45 ? 15.152 44.198 -22.587 1.00 30.37 41 ASN B C 1
ATOM 4063 O O . ASN B 2 45 ? 15.730 44.195 -23.675 1.00 32.67 41 ASN B O 1
ATOM 4068 N N . PHE B 2 46 ? 14.327 45.172 -22.220 1.00 28.51 42 PHE B N 1
ATOM 4069 C CA . PHE B 2 46 ? 13.909 46.217 -23.169 1.00 27.66 42 PHE B CA 1
ATOM 4070 C C . PHE B 2 46 ? 15.063 47.109 -23.577 1.00 28.63 42 PHE B C 1
ATOM 4071 O O . PHE B 2 46 ? 15.167 47.502 -24.736 1.00 28.89 42 PHE B O 1
ATOM 4079 N N . GLU B 2 47 ? 15.939 47.403 -22.617 1.00 31.81 43 GLU B N 1
ATOM 4080 C CA . GLU B 2 47 ? 17.171 48.175 -22.860 1.00 34.62 43 GLU B CA 1
ATOM 4081 C C . GLU B 2 47 ? 18.038 47.536 -23.958 1.00 31.53 43 GLU B C 1
ATOM 4082 O O . GLU B 2 47 ? 18.436 48.185 -24.926 1.00 30.48 43 GLU B O 1
ATOM 4088 N N . GLU B 2 48 ? 18.326 46.260 -23.781 1.00 31.13 44 GLU B N 1
ATOM 4089 C CA . GLU B 2 48 ? 19.105 45.508 -24.743 1.00 32.63 44 GLU B CA 1
ATOM 4090 C C . GLU B 2 48 ? 18.426 45.430 -26.107 1.00 31.17 44 GLU B C 1
ATOM 4091 O O . GLU B 2 48 ? 19.071 45.598 -27.138 1.00 29.89 44 GLU B O 1
ATOM 4097 N N . LEU B 2 49 ? 17.119 45.187 -26.108 1.00 30.51 45 LEU B N 1
ATOM 4098 C CA . LEU B 2 49 ? 16.371 45.057 -27.361 1.00 28.60 45 LEU B CA 1
ATOM 4099 C C . LEU B 2 49 ? 16.387 46.346 -28.204 1.00 27.96 45 LEU B C 1
ATOM 4100 O O . LEU B 2 49 ? 16.539 46.299 -29.421 1.00 26.81 45 LEU B O 1
ATOM 4105 N N . ASN B 2 50 ? 16.242 47.495 -27.554 1.00 27.43 46 ASN B N 1
ATOM 4106 C CA . ASN B 2 50 ? 16.360 48.794 -28.239 1.00 27.78 46 ASN B CA 1
ATOM 4107 C C . ASN B 2 50 ? 17.741 48.935 -28.887 1.00 28.04 46 ASN B C 1
ATOM 4108 O O . ASN B 2 50 ? 17.873 49.449 -30.007 1.00 30.31 46 ASN B O 1
ATOM 4113 N N . PHE B 2 51 ? 18.757 48.452 -28.177 1.00 29.00 47 PHE B N 1
ATOM 4114 C CA . PHE B 2 51 ? 20.132 48.516 -28.655 1.00 32.00 47 PHE B CA 1
ATOM 4115 C C . PHE B 2 51 ? 20.311 47.589 -29.847 1.00 32.24 47 PHE B C 1
ATOM 4116 O O . PHE B 2 51 ? 20.796 48.034 -30.883 1.00 34.34 47 PHE B O 1
ATOM 4124 N N . PHE B 2 52 ? 19.879 46.326 -29.715 1.00 32.20 48 PHE B N 1
ATOM 4125 C CA . PHE B 2 52 ? 19.907 45.384 -30.860 1.00 32.45 48 PHE B CA 1
ATOM 4126 C C . PHE B 2 52 ? 19.225 45.994 -32.080 1.00 31.72 48 PHE B C 1
ATOM 4127 O O . PHE B 2 52 ? 19.768 45.936 -33.193 1.00 29.19 48 PHE B O 1
ATOM 4135 N N . PHE B 2 53 ? 18.045 46.591 -31.882 1.00 30.04 49 PHE B N 1
ATOM 4136 C CA . PHE B 2 53 ? 17.326 47.206 -33.014 1.00 30.29 49 PHE B CA 1
ATOM 4137 C C . PHE B 2 53 ? 18.153 48.306 -33.646 1.00 31.80 49 PHE B C 1
ATOM 4138 O O . PHE B 2 53 ? 18.272 48.363 -34.871 1.00 28.96 49 PHE B O 1
ATOM 4146 N N . GLN B 2 54 ? 18.703 49.185 -32.809 1.00 35.47 50 GLN B N 1
ATOM 4147 C CA . GLN B 2 54 ? 19.400 50.364 -33.317 1.00 39.87 50 GLN B CA 1
ATOM 4148 C C . GLN B 2 54 ? 20.614 49.947 -34.148 1.00 38.73 50 GLN B C 1
ATOM 4149 O O . GLN B 2 54 ? 20.801 50.478 -35.236 1.00 37.92 50 GLN B O 1
ATOM 4155 N N . LYS B 2 55 ? 21.389 48.984 -33.648 1.00 39.87 51 LYS B N 1
ATOM 4156 C CA . LYS B 2 55 ? 22.558 48.449 -34.371 1.00 40.88 51 LYS B CA 1
ATOM 4157 C C . LYS B 2 55 ? 22.201 47.592 -35.586 1.00 40.37 51 LYS B C 1
ATOM 4158 O O . LYS B 2 55 ? 22.980 47.521 -36.534 1.00 40.28 51 LYS B O 1
ATOM 4164 N N . ALA B 2 56 ? 21.053 46.921 -35.543 1.00 38.16 52 ALA B N 1
ATOM 4165 C CA . ALA B 2 56 ? 20.538 46.190 -36.702 1.00 38.19 52 ALA B CA 1
ATOM 4166 C C . ALA B 2 56 ? 20.185 47.146 -37.840 1.00 38.13 52 ALA B C 1
ATOM 4167 O O . ALA B 2 56 ? 20.588 46.932 -38.993 1.00 34.23 52 ALA B O 1
ATOM 4169 N N . ILE B 2 57 ? 19.451 48.208 -37.510 1.00 37.12 53 ILE B N 1
ATOM 4170 C CA . ILE B 2 57 ? 19.079 49.221 -38.509 1.00 38.75 53 ILE B CA 1
ATOM 4171 C C . ILE B 2 57 ? 20.307 49.924 -39.101 1.00 41.03 53 ILE B C 1
ATOM 4172 O O . ILE B 2 57 ? 20.375 50.132 -40.315 1.00 44.83 53 ILE B O 1
ATOM 4177 N N . GLU B 2 58 ? 21.269 50.284 -38.253 1.00 45.76 54 GLU B N 1
ATOM 4178 C CA . GLU B 2 58 ? 22.533 50.875 -38.726 1.00 49.93 54 GLU B CA 1
ATOM 4179 C C . GLU B 2 58 ? 23.165 49.994 -39.812 1.00 50.39 54 GLU B C 1
ATOM 4180 O O . GLU B 2 58 ? 23.570 50.489 -40.861 1.00 49.35 54 GLU B O 1
ATOM 4186 N N . GLY B 2 59 ? 23.206 48.688 -39.561 1.00 51.90 55 GLY B N 1
ATOM 4187 C CA . GLY B 2 59 ? 23.637 47.710 -40.558 1.00 53.27 55 GLY B CA 1
ATOM 4188 C C . GLY B 2 59 ? 22.816 47.721 -41.837 1.00 54.91 55 GLY B C 1
ATOM 4189 O O . GLY B 2 59 ? 23.380 47.669 -42.926 1.00 58.79 55 GLY B O 1
ATOM 4190 N N . PHE B 2 60 ? 21.491 47.791 -41.702 1.00 55.11 56 PHE B N 1
ATOM 4191 C CA . PHE B 2 60 ? 20.562 47.818 -42.849 1.00 58.45 56 PHE B CA 1
ATOM 4192 C C . PHE B 2 60 ? 21.121 48.645 -44.014 1.00 58.85 56 PHE B C 1
ATOM 4193 O O . PHE B 2 60 ? 21.209 49.865 -43.935 1.00 61.87 56 PHE B O 1
ATOM 4201 N N . VAL B 2 69 ? 28.508 43.004 -52.573 1.00 38.07 65 VAL B N 1
ATOM 4202 C CA . VAL B 2 69 ? 28.867 41.715 -51.952 1.00 38.22 65 VAL B CA 1
ATOM 4203 C C . VAL B 2 69 ? 29.597 40.843 -52.974 1.00 34.04 65 VAL B C 1
ATOM 4204 O O . VAL B 2 69 ? 30.701 40.337 -52.735 1.00 34.16 65 VAL B O 1
ATOM 4208 N N . ASP B 2 70 ? 28.971 40.720 -54.136 1.00 32.40 66 ASP B N 1
ATOM 4209 C CA . ASP B 2 70 ? 29.506 40.009 -55.295 1.00 31.55 66 ASP B CA 1
ATOM 4210 C C . ASP B 2 70 ? 30.864 40.529 -55.732 1.00 32.01 66 ASP B C 1
ATOM 4211 O O . ASP B 2 70 ? 31.767 39.761 -56.034 1.00 27.54 66 ASP B O 1
ATOM 4216 N N . ALA B 2 71 ? 30.995 41.853 -55.750 1.00 35.30 67 ALA B N 1
ATOM 4217 C CA . ALA B 2 71 ? 32.247 42.503 -56.115 1.00 38.25 67 ALA B CA 1
ATOM 4218 C C . ALA B 2 71 ? 33.428 42.126 -55.207 1.00 39.70 67 ALA B C 1
ATOM 4219 O O . ALA B 2 71 ? 34.577 42.179 -55.655 1.00 44.26 67 ALA B O 1
ATOM 4221 N N . ARG B 2 72 ? 33.155 41.735 -53.961 1.00 37.64 68 ARG B N 1
ATOM 4222 C CA . ARG B 2 72 ? 34.205 41.461 -52.972 1.00 38.02 68 ARG B CA 1
ATOM 4223 C C . ARG B 2 72 ? 34.412 39.961 -52.686 1.00 35.83 68 ARG B C 1
ATOM 4224 O O . ARG B 2 72 ? 35.220 39.616 -51.826 1.00 34.76 68 ARG B O 1
ATOM 4232 N N . MET B 2 73 ? 33.699 39.092 -53.409 1.00 31.12 69 MET B N 1
ATOM 4233 C CA . MET B 2 73 ? 33.804 37.632 -53.256 1.00 30.09 69 MET B CA 1
ATOM 4234 C C . MET B 2 73 ? 34.955 37.072 -54.072 1.00 29.84 69 MET B C 1
ATOM 4235 O O . MET B 2 73 ? 35.119 37.429 -55.236 1.00 29.65 69 MET B O 1
ATOM 4240 N N . GLU B 2 74 ? 35.726 36.174 -53.464 1.00 30.95 70 GLU B N 1
ATOM 4241 C CA . GLU B 2 74 ? 36.726 35.384 -54.176 1.00 34.41 70 GLU B CA 1
ATOM 4242 C C . GLU B 2 74 ? 36.582 33.906 -53.819 1.00 32.92 70 GLU B C 1
ATOM 4243 O O . GLU B 2 74 ? 36.220 33.571 -52.672 1.00 27.60 70 GLU B O 1
ATOM 4249 N N . PRO B 2 75 ? 36.902 33.025 -54.779 1.00 32.86 71 PRO B N 1
ATOM 4250 C CA . PRO B 2 75 ? 36.703 31.594 -54.598 1.00 35.50 71 PRO B CA 1
ATOM 4251 C C . PRO B 2 75 ? 37.595 30.979 -53.538 1.00 37.09 71 PRO B C 1
ATOM 4252 O O . PRO B 2 75 ? 38.592 31.574 -53.116 1.00 37.19 71 PRO B O 1
ATOM 4256 N N . VAL B 2 76 ? 37.194 29.798 -53.099 1.00 40.01 72 VAL B N 1
ATOM 4257 C CA . VAL B 2 76 ? 38.066 28.931 -52.339 1.00 42.21 72 VAL B CA 1
ATOM 4258 C C . VAL B 2 76 ? 38.971 28.266 -53.385 1.00 42.46 72 VAL B C 1
ATOM 4259 O O . VAL B 2 76 ? 38.492 27.595 -54.294 1.00 43.56 72 VAL B O 1
ATOM 4263 N N . PRO B 2 77 ? 40.285 28.490 -53.296 1.00 45.23 73 PRO B N 1
ATOM 4264 C CA . PRO B 2 77 ? 41.200 27.875 -54.266 1.00 44.56 73 PRO B CA 1
ATOM 4265 C C . PRO B 2 77 ? 41.281 26.366 -54.080 1.00 44.23 73 PRO B C 1
ATOM 4266 O O . PRO B 2 77 ? 41.004 25.884 -52.974 1.00 40.91 73 PRO B O 1
ATOM 4270 N N . LEU B 2 91 ? 44.130 10.007 -45.228 1.00 33.45 87 LEU B N 1
ATOM 4271 C CA . LEU B 2 91 ? 42.724 9.714 -45.018 1.00 35.46 87 LEU B CA 1
ATOM 4272 C C . LEU B 2 91 ? 42.493 8.674 -43.934 1.00 37.96 87 LEU B C 1
ATOM 4273 O O . LEU B 2 91 ? 41.541 8.789 -43.146 1.00 35.32 87 LEU B O 1
ATOM 4278 N N . GLN B 2 92 ? 43.301 7.615 -43.956 1.00 38.28 88 GLN B N 1
ATOM 4279 C CA . GLN B 2 92 ? 43.256 6.603 -42.903 1.00 38.34 88 GLN B CA 1
ATOM 4280 C C . GLN B 2 92 ? 43.627 7.214 -41.568 1.00 34.03 88 GLN B C 1
ATOM 4281 O O . GLN B 2 92 ? 42.987 6.929 -40.554 1.00 34.64 88 GLN B O 1
ATOM 4287 N N . ALA B 2 93 ? 44.686 8.020 -41.570 1.00 31.39 89 ALA B N 1
ATOM 4288 C CA . ALA B 2 93 ? 45.110 8.736 -40.369 1.00 31.77 89 ALA B CA 1
ATOM 4289 C C . ALA B 2 93 ? 43.954 9.592 -39.853 1.00 28.17 89 ALA B C 1
ATOM 4290 O O . ALA B 2 93 ? 43.708 9.624 -38.652 1.00 26.52 89 ALA B O 1
ATOM 4292 N N . TRP B 2 94 ? 43.236 10.255 -40.763 1.00 26.16 90 TRP B N 1
ATOM 4293 C CA . TRP B 2 94 ? 42.105 11.117 -40.342 1.00 22.66 90 TRP B CA 1
ATOM 4294 C C . TRP B 2 94 ? 41.044 10.304 -39.633 1.00 21.30 90 TRP B C 1
ATOM 4295 O O . TRP B 2 94 ? 40.642 10.655 -38.514 1.00 21.01 90 TRP B O 1
ATOM 4306 N N . GLU B 2 95 ? 40.612 9.209 -40.244 1.00 21.22 91 GLU B N 1
ATOM 4307 C CA . GLU B 2 95 ? 39.582 8.374 -39.643 1.00 21.75 91 GLU B CA 1
ATOM 4308 C C . GLU B 2 95 ? 40.079 7.831 -38.312 1.00 21.40 91 GLU B C 1
ATOM 4309 O O . GLU B 2 95 ? 39.380 7.875 -37.307 1.00 20.86 91 GLU B O 1
ATOM 4315 N N . SER B 2 96 ? 41.321 7.338 -38.267 1.00 20.06 92 SER B N 1
ATOM 4316 C CA . SER B 2 96 ? 41.827 6.841 -36.998 1.00 20.88 92 SER B CA 1
ATOM 4317 C C . SER B 2 96 ? 41.912 7.916 -35.928 1.00 20.26 92 SER B C 1
ATOM 4318 O O . SER B 2 96 ? 41.577 7.645 -34.774 1.00 21.75 92 SER B O 1
ATOM 4321 N N . GLU B 2 97 ? 42.370 9.116 -36.294 1.00 20.15 93 GLU B N 1
ATOM 4322 C CA . GLU B 2 97 ? 42.390 10.222 -35.366 1.00 18.92 93 GLU B CA 1
ATOM 4323 C C . GLU B 2 97 ? 40.987 10.530 -34.846 1.00 18.21 93 GLU B C 1
ATOM 4324 O O . GLU B 2 97 ? 40.817 10.701 -33.663 1.00 18.63 93 GLU B O 1
ATOM 4330 N N . GLY B 2 98 ? 40.017 10.623 -35.736 1.00 18.49 94 GLY B N 1
ATOM 4331 C CA . GLY B 2 98 ? 38.619 10.836 -35.309 1.00 17.99 94 GLY B CA 1
ATOM 4332 C C . GLY B 2 98 ? 38.090 9.772 -34.374 1.00 18.01 94 GLY B C 1
ATOM 4333 O O . GLY B 2 98 ? 37.493 10.100 -33.349 1.00 17.54 94 GLY B O 1
ATOM 4334 N N . LEU B 2 99 ? 38.344 8.498 -34.684 1.00 17.62 95 LEU B N 1
ATOM 4335 C CA . LEU B 2 99 ? 37.911 7.430 -33.812 1.00 18.07 95 LEU B CA 1
ATOM 4336 C C . LEU B 2 99 ? 38.615 7.465 -32.463 1.00 17.80 95 LEU B C 1
ATOM 4337 O O . LEU B 2 99 ? 38.008 7.170 -31.426 1.00 17.08 95 LEU B O 1
ATOM 4342 N N . PHE B 2 100 ? 39.903 7.828 -32.470 1.00 19.19 96 PHE B N 1
ATOM 4343 C CA . PHE B 2 100 ? 40.630 7.997 -31.213 1.00 18.99 96 PHE B CA 1
ATOM 4344 C C . PHE B 2 100 ? 40.027 9.109 -30.338 1.00 17.84 96 PHE B C 1
ATOM 4345 O O . PHE B 2 100 ? 39.797 8.916 -29.133 1.00 17.68 96 PHE B O 1
ATOM 4353 N N . GLN B 2 101 ? 39.726 10.249 -30.940 1.00 16.50 97 GLN B N 1
ATOM 4354 C CA . GLN B 2 101 ? 39.103 11.354 -30.201 1.00 16.81 97 GLN B CA 1
ATOM 4355 C C . GLN B 2 101 ? 37.759 10.915 -29.588 1.00 15.07 97 GLN B C 1
ATOM 4356 O O . GLN B 2 101 ? 37.467 11.196 -28.417 1.00 16.28 97 GLN B O 1
ATOM 4362 N N . ILE B 2 102 ? 36.965 10.192 -30.365 1.00 15.26 98 ILE B N 1
ATOM 4363 C CA . ILE B 2 102 ? 35.687 9.630 -29.872 1.00 15.34 98 ILE B CA 1
ATOM 4364 C C . ILE B 2 102 ? 35.942 8.688 -28.682 1.00 15.42 98 ILE B C 1
ATOM 4365 O O . ILE B 2 102 ? 35.270 8.766 -27.619 1.00 14.61 98 ILE B O 1
ATOM 4370 N N . SER B 2 103 ? 36.951 7.821 -28.840 1.00 14.93 99 SER B N 1
ATOM 4371 C CA . SER B 2 103 ? 37.274 6.826 -27.820 1.00 16.91 99 SER B CA 1
ATOM 4372 C C . SER B 2 103 ? 37.728 7.453 -26.491 1.00 17.69 99 SER B C 1
ATOM 4373 O O . SER B 2 103 ? 37.575 6.844 -25.424 1.00 19.77 99 SER B O 1
ATOM 4376 N N . GLN B 2 104 ? 38.248 8.670 -26.565 1.00 18.81 100 GLN B N 1
ATOM 4377 C CA . GLN B 2 104 ? 38.708 9.424 -25.403 1.00 19.57 100 GLN B CA 1
ATOM 4378 C C . GLN B 2 104 ? 37.611 10.287 -24.760 1.00 17.95 100 GLN B C 1
ATOM 4379 O O . GLN B 2 104 ? 37.894 11.072 -23.844 1.00 17.75 100 GLN B O 1
ATOM 4385 N N . ASN B 2 105 ? 36.365 10.133 -25.205 1.00 16.71 101 ASN B N 1
ATOM 4386 C CA . ASN B 2 105 ? 35.270 10.975 -24.726 1.00 17.47 101 ASN B CA 1
ATOM 4387 C C . ASN B 2 105 ? 35.487 12.462 -25.015 1.00 16.24 101 ASN B C 1
ATOM 4388 O O . ASN B 2 105 ? 34.991 13.328 -24.282 1.00 15.87 101 ASN B O 1
ATOM 4393 N N . LYS B 2 106 ? 36.175 12.754 -26.111 1.00 15.30 102 LYS B N 1
ATOM 4394 C CA . LYS B 2 106 ? 36.504 14.122 -26.484 1.00 16.49 102 LYS B CA 1
ATOM 4395 C C . LYS B 2 106 ? 35.660 14.738 -27.620 1.00 14.83 102 LYS B C 1
ATOM 4396 O O . LYS B 2 106 ? 35.952 15.853 -28.056 1.00 14.35 102 LYS B O 1
ATOM 4402 N N . VAL B 2 107 ? 34.575 14.056 -28.045 1.00 14.22 103 VAL B N 1
ATOM 4403 C CA . VAL B 2 107 ? 33.763 14.504 -29.170 1.00 13.71 103 VAL B CA 1
ATOM 4404 C C . VAL B 2 107 ? 32.317 14.565 -28.719 1.00 13.30 103 VAL B C 1
ATOM 4405 O O . VAL B 2 107 ? 31.802 13.615 -28.104 1.00 13.04 103 VAL B O 1
ATOM 4409 N N . ALA B 2 108 ? 31.694 15.691 -29.002 1.00 13.43 104 ALA B N 1
ATOM 4410 C CA . ALA B 2 108 ? 30.240 15.821 -28.895 1.00 13.71 104 ALA B CA 1
ATOM 4411 C C . ALA B 2 108 ? 29.675 16.291 -30.200 1.00 13.71 104 ALA B C 1
ATOM 4412 O O . ALA B 2 108 ? 30.395 16.760 -31.102 1.00 12.64 104 ALA B O 1
ATOM 4414 N N . VAL B 2 109 ? 28.360 16.151 -30.325 1.00 13.54 105 VAL B N 1
ATOM 4415 C CA . VAL B 2 109 ? 27.684 16.687 -31.492 1.00 14.51 105 VAL B CA 1
ATOM 4416 C C . VAL B 2 109 ? 26.617 17.682 -31.033 1.00 13.91 105 VAL B C 1
ATOM 4417 O O . VAL B 2 109 ? 26.074 17.601 -29.906 1.00 13.61 105 VAL B O 1
ATOM 4421 N N . LEU B 2 110 ? 26.361 18.648 -31.878 1.00 14.61 106 LEU B N 1
ATOM 4422 C CA . LEU B 2 110 ? 25.384 19.676 -31.570 1.00 15.07 106 LEU B CA 1
ATOM 4423 C C . LEU B 2 110 ? 24.439 19.771 -32.757 1.00 14.86 106 LEU B C 1
ATOM 4424 O O . LEU B 2 110 ? 24.849 20.122 -33.868 1.00 13.26 106 LEU B O 1
ATOM 4429 N N . LEU B 2 111 ? 23.169 19.453 -32.506 1.00 14.11 107 LEU B N 1
ATOM 4430 C CA . LEU B 2 111 ? 22.168 19.373 -33.553 1.00 14.45 107 LEU B CA 1
ATOM 4431 C C . LEU B 2 111 ? 21.324 20.637 -33.606 1.00 14.18 107 LEU B C 1
ATOM 4432 O O . LEU B 2 111 ? 20.761 21.056 -32.592 1.00 13.80 107 LEU B O 1
ATOM 4437 N N . LEU B 2 112 ? 21.286 21.235 -34.796 1.00 13.16 108 LEU B N 1
ATOM 4438 C CA . LEU B 2 112 ? 20.412 22.340 -35.128 1.00 14.36 108 LEU B CA 1
ATOM 4439 C C . LEU B 2 112 ? 19.119 21.649 -35.538 1.00 14.36 108 LEU B C 1
ATOM 4440 O O . LEU B 2 112 ? 18.941 21.222 -36.705 1.00 14.33 108 LEU B O 1
ATOM 4445 N N . ALA B 2 113 ? 18.246 21.492 -34.546 1.00 14.64 109 ALA B N 1
ATOM 4446 C CA . ALA B 2 113 ? 17.039 20.696 -34.694 1.00 14.63 109 ALA B CA 1
ATOM 4447 C C . ALA B 2 113 ? 15.891 21.472 -35.360 1.00 14.74 109 ALA B C 1
ATOM 4448 O O . ALA B 2 113 ? 14.902 20.855 -35.819 1.00 12.75 109 ALA B O 1
ATOM 4450 N N . GLY B 2 114 ? 16.027 22.798 -35.400 1.00 15.37 110 GLY B N 1
ATOM 4451 C CA . GLY B 2 114 ? 15.076 23.678 -36.081 1.00 15.93 110 GLY B CA 1
ATOM 4452 C C . GLY B 2 114 ? 13.803 23.821 -35.276 1.00 16.18 110 GLY B C 1
ATOM 4453 O O . GLY B 2 114 ? 13.774 23.503 -34.084 1.00 16.46 110 GLY B O 1
ATOM 4454 N N . GLY B 2 115 ? 12.756 24.317 -35.933 1.00 16.48 111 GLY B N 1
ATOM 4455 C CA . GLY B 2 115 ? 11.447 24.534 -35.288 1.00 16.57 111 GLY B CA 1
ATOM 4456 C C . GLY B 2 115 ? 10.382 23.638 -35.902 1.00 16.92 111 GLY B C 1
ATOM 4457 O O . GLY B 2 115 ? 10.666 22.540 -36.372 1.00 16.18 111 GLY B O 1
ATOM 4458 N N . GLN B 2 116 ? 9.148 24.128 -35.923 1.00 16.95 112 GLN B N 1
ATOM 4459 C CA . GLN B 2 116 ? 8.087 23.401 -36.611 1.00 16.94 112 GLN B CA 1
ATOM 4460 C C . GLN B 2 116 ? 8.438 23.233 -38.068 1.00 16.20 112 GLN B C 1
ATOM 4461 O O . GLN B 2 116 ? 8.960 24.171 -38.687 1.00 16.30 112 GLN B O 1
ATOM 4467 N N . GLY B 2 117 ? 8.140 22.061 -38.631 1.00 15.95 113 GLY B N 1
ATOM 4468 C CA . GLY B 2 117 ? 8.518 21.722 -40.019 1.00 16.19 113 GLY B CA 1
ATOM 4469 C C . GLY B 2 117 ? 7.586 22.318 -41.049 1.00 15.97 113 GLY B C 1
ATOM 4470 O O . GLY B 2 117 ? 7.126 21.608 -41.944 1.00 16.68 113 GLY B O 1
ATOM 4471 N N . THR B 2 118 ? 7.351 23.629 -40.937 1.00 17.03 114 THR B N 1
ATOM 4472 C CA . THR B 2 118 ? 6.407 24.364 -41.763 1.00 19.98 114 THR B CA 1
ATOM 4473 C C . THR B 2 118 ? 6.764 24.315 -43.248 1.00 19.34 114 THR B C 1
ATOM 4474 O O . THR B 2 118 ? 5.870 24.283 -44.077 1.00 18.99 114 THR B O 1
ATOM 4478 N N . ARG B 2 119 ? 8.054 24.268 -43.580 1.00 18.01 115 ARG B N 1
ATOM 4479 C CA . ARG B 2 119 ? 8.457 24.094 -44.989 1.00 18.08 115 ARG B CA 1
ATOM 4480 C C . ARG B 2 119 ? 8.072 22.727 -45.595 1.00 18.10 115 ARG B C 1
ATOM 4481 O O . ARG B 2 119 ? 8.098 22.563 -46.826 1.00 19.19 115 ARG B O 1
ATOM 4489 N N . LEU B 2 120 ? 7.738 21.763 -44.739 1.00 16.32 116 LEU B N 1
ATOM 4490 C CA . LEU B 2 120 ? 7.303 20.437 -45.150 1.00 16.70 116 LEU B CA 1
ATOM 4491 C C . LEU B 2 120 ? 5.788 20.257 -45.006 1.00 17.14 116 LEU B C 1
ATOM 4492 O O . LEU B 2 120 ? 5.257 19.171 -45.277 1.00 18.32 116 LEU B O 1
ATOM 4497 N N . GLY B 2 121 ? 5.112 21.294 -44.544 1.00 18.73 117 GLY B N 1
ATOM 4498 C CA . GLY B 2 121 ? 3.657 21.238 -44.320 1.00 19.47 117 GLY B CA 1
ATOM 4499 C C . GLY B 2 121 ? 3.214 20.576 -43.020 1.00 19.74 117 GLY B C 1
ATOM 4500 O O . GLY B 2 121 ? 2.041 20.159 -42.923 1.00 22.09 117 GLY B O 1
ATOM 4501 N N . VAL B 2 122 ? 4.108 20.459 -42.039 1.00 18.23 118 VAL B N 1
ATOM 4502 C CA . VAL B 2 122 ? 3.793 19.816 -40.743 1.00 18.47 118 VAL B CA 1
ATOM 4503 C C . VAL B 2 122 ? 4.183 20.749 -39.593 1.00 19.27 118 VAL B C 1
ATOM 4504 O O . VAL B 2 122 ? 5.073 21.622 -39.751 1.00 20.34 118 VAL B O 1
ATOM 4508 N N . ALA B 2 123 ? 3.542 20.573 -38.436 1.00 17.49 119 ALA B N 1
ATOM 4509 C CA . ALA B 2 123 ? 3.860 21.373 -37.245 1.00 18.28 119 ALA B CA 1
ATOM 4510 C C . ALA B 2 123 ? 4.886 20.736 -36.319 1.00 18.34 119 ALA B C 1
ATOM 4511 O O . ALA B 2 123 ? 5.387 21.400 -35.417 1.00 20.27 119 ALA B O 1
ATOM 4513 N N . TYR B 2 124 ? 5.186 19.465 -36.518 1.00 17.25 120 TYR B N 1
ATOM 4514 C CA . TYR B 2 124 ? 6.175 18.765 -35.703 1.00 16.77 120 TYR B CA 1
ATOM 4515 C C . TYR B 2 124 ? 7.566 19.028 -36.272 1.00 15.97 120 TYR B C 1
ATOM 4516 O O . TYR B 2 124 ? 7.677 19.436 -37.424 1.00 15.41 120 TYR B O 1
ATOM 4525 N N . PRO B 2 125 ? 8.611 18.886 -35.438 1.00 16.02 121 PRO B N 1
ATOM 4526 C CA . PRO B 2 125 ? 9.943 19.212 -36.000 1.00 15.24 121 PRO B CA 1
ATOM 4527 C C . PRO B 2 125 ? 10.426 18.162 -36.967 1.00 14.06 121 PRO B C 1
ATOM 4528 O O . PRO B 2 125 ? 9.999 16.998 -36.919 1.00 13.34 121 PRO B O 1
ATOM 4532 N N . LYS B 2 126 ? 11.343 18.580 -37.831 1.00 13.90 122 LYS B N 1
ATOM 4533 C CA . LYS B 2 126 ? 11.849 17.715 -38.883 1.00 13.89 122 LYS B CA 1
ATOM 4534 C C . LYS B 2 126 ? 12.500 16.409 -38.395 1.00 13.63 122 LYS B C 1
ATOM 4535 O O . LYS B 2 126 ? 12.411 15.372 -39.086 1.00 13.63 122 LYS B O 1
ATOM 4541 N N . GLY B 2 127 ? 13.102 16.409 -37.213 1.00 12.74 123 GLY B N 1
ATOM 4542 C CA . GLY B 2 127 ? 13.718 15.185 -36.697 1.00 13.79 123 GLY B CA 1
ATOM 4543 C C . GLY B 2 127 ? 12.727 14.027 -36.594 1.00 13.10 123 GLY B C 1
ATOM 4544 O O . GLY B 2 127 ? 13.092 12.859 -36.661 1.00 13.40 123 GLY B O 1
ATOM 4545 N N . MET B 2 128 ? 11.454 14.363 -36.406 1.00 14.07 124 MET B N 1
ATOM 4546 C CA . MET B 2 128 ? 10.393 13.379 -36.338 1.00 14.67 124 MET B CA 1
ATOM 4547 C C . MET B 2 128 ? 9.833 12.896 -37.666 1.00 15.83 124 MET B C 1
ATOM 4548 O O . MET B 2 128 ? 8.982 11.983 -37.691 1.00 15.20 124 MET B O 1
ATOM 4553 N N . TYR B 2 129 ? 10.325 13.459 -38.766 1.00 14.07 125 TYR B N 1
ATOM 4554 C CA . TYR B 2 129 ? 9.784 13.134 -40.067 1.00 14.70 125 TYR B CA 1
ATOM 4555 C C . TYR B 2 129 ? 10.168 11.736 -40.518 1.00 14.67 125 TYR B C 1
ATOM 4556 O O . TYR B 2 129 ? 11.331 11.321 -40.418 1.00 14.72 125 TYR B O 1
ATOM 4565 N N . ASP B 2 130 ? 9.166 11.036 -41.042 1.00 14.81 126 ASP B N 1
ATOM 4566 C CA . ASP B 2 130 ? 9.286 9.707 -41.605 1.00 16.09 126 ASP B CA 1
ATOM 4567 C C . ASP B 2 130 ? 9.169 9.835 -43.135 1.00 15.37 126 ASP B C 1
ATOM 4568 O O . ASP B 2 130 ? 8.055 10.086 -43.679 1.00 15.70 126 ASP B O 1
ATOM 4573 N N . VAL B 2 131 ? 10.289 9.621 -43.829 1.00 15.07 127 VAL B N 1
ATOM 4574 C CA . VAL B 2 131 ? 10.333 9.811 -45.283 1.00 15.52 127 VAL B CA 1
ATOM 4575 C C . VAL B 2 131 ? 9.839 8.593 -46.068 1.00 15.76 127 VAL B C 1
ATOM 4576 O O . VAL B 2 131 ? 9.932 8.588 -47.291 1.00 17.29 127 VAL B O 1
ATOM 4580 N N . GLY B 2 132 ? 9.338 7.569 -45.388 1.00 15.64 128 GLY B N 1
ATOM 4581 C CA . GLY B 2 132 ? 8.822 6.371 -46.060 1.00 16.26 128 GLY B CA 1
ATOM 4582 C C . GLY B 2 132 ? 9.873 5.350 -46.432 1.00 16.35 128 GLY B C 1
ATOM 4583 O O . GLY B 2 132 ? 9.698 4.602 -47.392 1.00 17.96 128 GLY B O 1
ATOM 4584 N N . LEU B 2 133 ? 10.951 5.282 -45.660 1.00 16.48 129 LEU B N 1
ATOM 4585 C CA . LEU B 2 133 ? 11.899 4.176 -45.784 1.00 18.04 129 LEU B CA 1
ATOM 4586 C C . LEU B 2 133 ? 11.210 2.838 -45.479 1.00 18.12 129 LEU B C 1
ATOM 4587 O O . LEU B 2 133 ? 10.196 2.814 -44.788 1.00 18.61 129 LEU B O 1
ATOM 4592 N N . PRO B 2 134 ? 11.756 1.716 -45.987 1.00 20.35 130 PRO B N 1
ATOM 4593 C CA . PRO B 2 134 ? 11.192 0.409 -45.596 1.00 20.81 130 PRO B CA 1
ATOM 4594 C C . PRO B 2 134 ? 11.049 0.217 -44.089 1.00 20.94 130 PRO B C 1
ATOM 4595 O O . PRO B 2 134 ? 10.042 -0.338 -43.640 1.00 23.56 130 PRO B O 1
ATOM 4599 N N . SER B 2 135 ? 12.024 0.706 -43.309 1.00 19.54 131 SER B N 1
ATOM 4600 C CA . SER B 2 135 ? 11.976 0.631 -41.829 1.00 20.63 131 SER B CA 1
ATOM 4601 C C . SER B 2 135 ? 11.029 1.626 -41.149 1.00 20.82 131 SER B C 1
ATOM 4602 O O . SER B 2 135 ? 10.779 1.525 -39.931 1.00 20.07 131 SER B O 1
ATOM 4605 N N . ARG B 2 136 ? 10.547 2.608 -41.906 1.00 20.11 132 ARG B N 1
ATOM 4606 C CA . ARG B 2 136 ? 9.813 3.778 -41.415 1.00 20.63 132 ARG B CA 1
ATOM 4607 C C . ARG B 2 136 ? 10.542 4.605 -40.349 1.00 18.87 132 ARG B C 1
ATOM 4608 O O . ARG B 2 136 ? 9.915 5.353 -39.578 1.00 19.38 132 ARG B O 1
ATOM 4616 N N . LYS B 2 137 ? 11.867 4.493 -40.287 1.00 17.11 133 LYS B N 1
ATOM 4617 C CA . LYS B 2 137 ? 12.611 5.200 -39.246 1.00 17.12 133 LYS B CA 1
ATOM 4618 C C . LYS B 2 137 ? 12.596 6.689 -39.483 1.00 15.53 133 LYS B C 1
ATOM 4619 O O . LYS B 2 137 ? 12.653 7.127 -40.636 1.00 15.95 133 LYS B O 1
ATOM 4625 N N . THR B 2 138 ? 12.548 7.456 -38.392 1.00 13.67 134 THR B N 1
ATOM 4626 C CA . THR B 2 138 ? 12.643 8.908 -38.434 1.00 13.31 134 THR B CA 1
ATOM 4627 C C . THR B 2 138 ? 14.098 9.345 -38.593 1.00 13.08 134 THR B C 1
ATOM 4628 O O . THR B 2 138 ? 15.027 8.559 -38.369 1.00 13.66 134 THR B O 1
ATOM 4632 N N . LEU B 2 139 ? 14.261 10.604 -38.950 1.00 12.86 135 LEU B N 1
ATOM 4633 C CA . LEU B 2 139 ? 15.589 11.203 -39.068 1.00 12.39 135 LEU B CA 1
ATOM 4634 C C . LEU B 2 139 ? 16.310 11.149 -37.735 1.00 12.18 135 LEU B C 1
ATOM 4635 O O . LEU B 2 139 ? 17.511 10.852 -37.699 1.00 12.07 135 LEU B O 1
ATOM 4640 N N . PHE B 2 140 ? 15.611 11.439 -36.635 1.00 12.37 136 PHE B N 1
ATOM 4641 C CA . PHE B 2 140 ? 16.215 11.309 -35.323 1.00 13.32 136 PHE B CA 1
ATOM 4642 C C . PHE B 2 140 ? 16.777 9.913 -35.049 1.00 13.12 136 PHE B C 1
ATOM 4643 O O . PHE B 2 140 ? 17.892 9.757 -34.511 1.00 13.76 136 PHE B O 1
ATOM 4651 N N . GLN B 2 141 ? 16.013 8.881 -35.386 1.00 13.06 137 GLN B N 1
ATOM 4652 C CA . GLN B 2 141 ? 16.429 7.525 -35.089 1.00 13.72 137 GLN B CA 1
ATOM 4653 C C . GLN B 2 141 ? 17.677 7.167 -35.878 1.00 13.07 137 GLN B C 1
ATOM 4654 O O . GLN B 2 141 ? 18.607 6.586 -35.340 1.00 13.31 137 GLN B O 1
ATOM 4660 N N . ILE B 2 142 ? 17.707 7.552 -37.150 1.00 12.42 138 ILE B N 1
ATOM 4661 C CA . ILE B 2 142 ? 18.883 7.274 -37.975 1.00 13.28 138 ILE B CA 1
ATOM 4662 C C . ILE B 2 142 ? 20.119 7.958 -37.382 1.00 13.00 138 ILE B C 1
ATOM 4663 O O . ILE B 2 142 ? 21.218 7.356 -37.304 1.00 13.34 138 ILE B O 1
ATOM 4668 N N . GLN B 2 143 ? 19.940 9.198 -36.942 1.00 12.10 139 GLN B N 1
ATOM 4669 C CA . GLN B 2 143 ? 21.067 9.982 -36.371 1.00 12.46 139 GLN B CA 1
ATOM 4670 C C . GLN B 2 143 ? 21.533 9.364 -35.070 1.00 12.45 139 GLN B C 1
ATOM 4671 O O . GLN B 2 143 ? 22.748 9.232 -34.826 1.00 11.89 139 GLN B O 1
ATOM 4677 N N . ALA B 2 144 ? 20.579 8.971 -34.219 1.00 12.89 140 ALA B N 1
ATOM 4678 C CA . ALA B 2 144 ? 20.934 8.311 -32.969 1.00 12.93 140 ALA B CA 1
ATOM 4679 C C . ALA B 2 144 ? 21.706 7.014 -33.178 1.00 13.33 140 ALA B C 1
ATOM 4680 O O . ALA B 2 144 ? 22.679 6.709 -32.453 1.00 13.51 140 ALA B O 1
ATOM 4682 N N . GLU B 2 145 ? 21.274 6.234 -34.160 1.00 12.52 141 GLU B N 1
ATOM 4683 C CA . GLU B 2 145 ? 21.925 4.960 -34.443 1.00 13.32 141 GLU B CA 1
ATOM 4684 C C . GLU B 2 145 ? 23.348 5.167 -34.987 1.00 12.71 141 GLU B C 1
ATOM 4685 O O . GLU B 2 145 ? 24.241 4.370 -34.720 1.00 13.30 141 GLU B O 1
ATOM 4691 N N . ARG B 2 146 ? 23.561 6.259 -35.716 1.00 11.88 142 ARG B N 1
ATOM 4692 C CA . ARG B 2 146 ? 24.919 6.627 -36.167 1.00 12.08 142 ARG B CA 1
ATOM 4693 C C . ARG B 2 146 ? 25.837 6.958 -34.988 1.00 12.97 142 ARG B C 1
ATOM 4694 O O . ARG B 2 146 ? 27.007 6.554 -34.968 1.00 11.72 142 ARG B O 1
ATOM 4702 N N . ILE B 2 147 ? 25.308 7.671 -33.999 1.00 12.77 143 ILE B N 1
ATOM 4703 C CA . ILE B 2 147 ? 26.082 7.991 -32.796 1.00 13.99 143 ILE B CA 1
ATOM 4704 C C . ILE B 2 147 ? 26.431 6.706 -32.024 1.00 14.01 143 ILE B C 1
ATOM 4705 O O . ILE B 2 147 ? 27.590 6.485 -31.620 1.00 13.37 143 ILE B O 1
ATOM 4710 N N . LEU B 2 148 ? 25.433 5.874 -31.787 1.00 14.86 144 LEU B N 1
ATOM 4711 C CA . LEU B 2 148 ? 25.637 4.627 -31.037 1.00 15.73 144 LEU B CA 1
ATOM 4712 C C . LEU B 2 148 ? 26.632 3.725 -31.767 1.00 15.50 144 LEU B C 1
ATOM 4713 O O . LEU B 2 148 ? 27.543 3.142 -31.151 1.00 16.61 144 LEU B O 1
ATOM 4718 N N . LYS B 2 149 ? 26.511 3.679 -33.087 1.00 13.90 145 LYS B N 1
ATOM 4719 C CA . LYS B 2 149 ? 27.441 2.914 -33.895 1.00 14.02 145 LYS B CA 1
ATOM 4720 C C . LYS B 2 149 ? 28.882 3.348 -33.698 1.00 13.96 145 LYS B C 1
ATOM 4721 O O . LYS B 2 149 ? 29.732 2.497 -33.462 1.00 13.87 145 LYS B O 1
ATOM 4727 N N . LEU B 2 150 ? 29.152 4.651 -33.796 1.00 13.58 146 LEU B N 1
ATOM 4728 C CA . LEU B 2 150 ? 30.535 5.141 -33.605 1.00 13.74 146 LEU B CA 1
ATOM 4729 C C . LEU B 2 150 ? 31.039 4.845 -32.186 1.00 14.41 146 LEU B C 1
ATOM 4730 O O . LEU B 2 150 ? 32.216 4.514 -32.003 1.00 14.60 146 LEU B O 1
ATOM 4735 N N . GLN B 2 151 ? 30.165 4.939 -31.191 1.00 13.61 147 GLN B N 1
ATOM 4736 C CA . GLN B 2 151 ? 30.585 4.597 -29.833 1.00 15.21 147 GLN B CA 1
ATOM 4737 C C . GLN B 2 151 ? 31.017 3.142 -29.802 1.00 16.51 147 GLN B C 1
ATOM 4738 O O . GLN B 2 151 ? 32.000 2.801 -29.145 1.00 17.26 147 GLN B O 1
ATOM 4744 N N . GLN B 2 152 ? 30.285 2.286 -30.518 1.00 16.74 148 GLN B N 1
ATOM 4745 C CA . GLN B 2 152 ? 30.622 0.865 -30.573 1.00 18.64 148 GLN B CA 1
ATOM 4746 C C . GLN B 2 152 ? 31.897 0.599 -31.336 1.00 18.65 148 GLN B C 1
ATOM 4747 O O . GLN B 2 152 ? 32.713 -0.228 -30.916 1.00 19.41 148 GLN B O 1
ATOM 4753 N N . VAL B 2 153 ? 32.065 1.287 -32.454 1.00 17.98 149 VAL B N 1
ATOM 4754 C CA . VAL B 2 153 ? 33.237 1.081 -33.291 1.00 19.43 149 VAL B CA 1
ATOM 4755 C C . VAL B 2 153 ? 34.489 1.507 -32.526 1.00 19.68 149 VAL B C 1
ATOM 4756 O O . VAL B 2 153 ? 35.466 0.744 -32.461 1.00 18.72 149 VAL B O 1
ATOM 4760 N N . ALA B 2 154 ? 34.444 2.688 -31.923 1.00 19.55 150 ALA B N 1
ATOM 4761 C CA . ALA B 2 154 ? 35.561 3.168 -31.109 1.00 21.09 150 ALA B CA 1
ATOM 4762 C C . ALA B 2 154 ? 35.915 2.191 -29.984 1.00 21.22 150 ALA B C 1
ATOM 4763 O O . ALA B 2 154 ? 37.096 1.941 -29.727 1.00 23.48 150 ALA B O 1
ATOM 4765 N N . GLU B 2 155 ? 34.905 1.636 -29.322 1.00 22.19 151 GLU B N 1
ATOM 4766 C CA . GLU B 2 155 ? 35.145 0.653 -28.267 1.00 22.97 151 GLU B CA 1
ATOM 4767 C C . GLU B 2 155 ? 35.844 -0.581 -28.842 1.00 24.84 151 GLU B C 1
ATOM 4768 O O . GLU B 2 155 ? 36.728 -1.160 -28.181 1.00 24.58 151 GLU B O 1
ATOM 4774 N N . LYS B 2 156 ? 35.450 -0.978 -30.053 1.00 25.09 152 LYS B N 1
ATOM 4775 C CA . LYS B 2 156 ? 36.080 -2.107 -30.724 1.00 27.30 152 LYS B CA 1
ATOM 4776 C C . LYS B 2 156 ? 37.560 -1.852 -30.983 1.00 27.19 152 LYS B C 1
ATOM 4777 O O . LYS B 2 156 ? 38.385 -2.740 -30.753 1.00 27.82 152 LYS B O 1
ATOM 4783 N N . TYR B 2 157 ? 37.906 -0.663 -31.451 1.00 27.72 153 TYR B N 1
ATOM 4784 C CA . TYR B 2 157 ? 39.306 -0.383 -31.786 1.00 29.78 153 TYR B CA 1
ATOM 4785 C C . TYR B 2 157 ? 40.184 -0.009 -30.598 1.00 31.30 153 TYR B C 1
ATOM 4786 O O . TYR B 2 157 ? 41.370 -0.319 -30.609 1.00 31.95 153 TYR B O 1
ATOM 4795 N N . TYR B 2 158 ? 39.627 0.645 -29.586 1.00 29.81 154 TYR B N 1
ATOM 4796 C CA . TYR B 2 158 ? 40.430 1.126 -28.466 1.00 30.44 154 TYR B CA 1
ATOM 4797 C C . TYR B 2 158 ? 40.115 0.499 -27.098 1.00 29.89 154 TYR B C 1
ATOM 4798 O O . TYR B 2 158 ? 40.840 0.744 -26.130 1.00 31.60 154 TYR B O 1
ATOM 4807 N N . GLY B 2 159 ? 39.059 -0.304 -27.009 1.00 30.32 155 GLY B N 1
ATOM 4808 C CA . GLY B 2 159 ? 38.815 -1.154 -25.850 1.00 31.09 155 GLY B CA 1
ATOM 4809 C C . GLY B 2 159 ? 37.937 -0.631 -24.732 1.00 33.09 155 GLY B C 1
ATOM 4810 O O . GLY B 2 159 ? 37.506 -1.412 -23.892 1.00 35.72 155 GLY B O 1
ATOM 4811 N N . ASN B 2 160 ? 37.652 0.669 -24.701 1.00 32.32 156 ASN B N 1
ATOM 4812 C CA . ASN B 2 160 ? 36.798 1.212 -23.636 1.00 30.51 156 ASN B CA 1
ATOM 4813 C C . ASN B 2 160 ? 35.470 1.718 -24.138 1.00 26.84 156 ASN B C 1
ATOM 4814 O O . ASN B 2 160 ? 35.366 2.194 -25.270 1.00 25.51 156 ASN B O 1
ATOM 4819 N N . LYS B 2 161 ? 34.474 1.629 -23.267 1.00 25.45 157 LYS B N 1
ATOM 4820 C CA . LYS B 2 161 ? 33.201 2.289 -23.475 1.00 25.65 157 LYS B CA 1
ATOM 4821 C C . LYS B 2 161 ? 33.453 3.789 -23.587 1.00 23.36 157 LYS B C 1
ATOM 4822 O O . LYS B 2 161 ? 34.185 4.368 -22.778 1.00 23.25 157 LYS B O 1
ATOM 4828 N N . CYS B 2 162 ? 32.840 4.413 -24.582 1.00 19.13 158 CYS B N 1
ATOM 4829 C CA . CYS B 2 162 ? 32.919 5.844 -24.759 1.00 17.87 158 CYS B CA 1
ATOM 4830 C C . CYS B 2 162 ? 31.561 6.443 -25.123 1.00 17.05 158 CYS B C 1
ATOM 4831 O O . CYS B 2 162 ? 30.609 5.706 -25.499 1.00 15.78 158 CYS B O 1
ATOM 4834 N N . ILE B 2 163 ? 31.537 7.779 -25.079 1.00 15.92 159 ILE B N 1
ATOM 4835 C CA . ILE B 2 163 ? 30.321 8.580 -25.131 1.00 16.33 159 ILE B CA 1
ATOM 4836 C C . ILE B 2 163 ? 30.526 9.758 -26.059 1.00 15.40 159 ILE B C 1
ATOM 4837 O O . ILE B 2 163 ? 31.544 10.451 -25.976 1.00 15.81 159 ILE B O 1
ATOM 4842 N N . ILE B 2 164 ? 29.580 9.934 -26.979 1.00 14.27 160 ILE B N 1
ATOM 4843 C CA . ILE B 2 164 ? 29.449 11.145 -27.763 1.00 14.12 160 ILE B CA 1
ATOM 4844 C C . ILE B 2 164 ? 28.184 11.841 -27.294 1.00 13.95 160 ILE B C 1
ATOM 4845 O O . ILE B 2 164 ? 27.072 11.436 -27.667 1.00 15.72 160 ILE B O 1
ATOM 4850 N N . PRO B 2 165 ? 28.317 12.880 -26.465 1.00 13.93 161 PRO B N 1
ATOM 4851 C CA . PRO B 2 165 ? 27.095 13.555 -26.007 1.00 13.68 161 PRO B CA 1
ATOM 4852 C C . PRO B 2 165 ? 26.408 14.246 -27.159 1.00 13.88 161 PRO B C 1
ATOM 4853 O O . PRO B 2 165 ? 27.086 14.721 -28.096 1.00 12.96 161 PRO B O 1
ATOM 4857 N N . TRP B 2 166 ? 25.078 14.290 -27.084 1.00 14.02 162 TRP B N 1
ATOM 4858 C CA . TRP B 2 166 ? 24.251 14.890 -28.131 1.00 13.88 162 TRP B CA 1
ATOM 4859 C C . TRP B 2 166 ? 23.511 16.088 -27.581 1.00 14.76 162 TRP B C 1
ATOM 4860 O O . TRP B 2 166 ? 22.524 15.933 -26.844 1.00 15.33 162 TRP B O 1
ATOM 4871 N N . TYR B 2 167 ? 24.009 17.275 -27.916 1.00 14.64 163 TYR B N 1
ATOM 4872 C CA . TYR B 2 167 ? 23.376 18.556 -27.595 1.00 15.04 163 TYR B CA 1
ATOM 4873 C C . TYR B 2 167 ? 22.357 18.841 -28.700 1.00 15.00 163 TYR B C 1
ATOM 4874 O O . TYR B 2 167 ? 22.681 18.791 -29.882 1.00 13.84 163 TYR B O 1
ATOM 4883 N N . ILE B 2 168 ? 21.103 19.026 -28.331 1.00 15.33 164 ILE B N 1
ATOM 4884 C CA . ILE B 2 168 ? 20.047 19.263 -29.319 1.00 16.11 164 ILE B CA 1
ATOM 4885 C C . ILE B 2 168 ? 19.398 20.627 -29.062 1.00 17.77 164 ILE B C 1
ATOM 4886 O O . ILE B 2 168 ? 18.754 20.828 -28.024 1.00 17.37 164 ILE B O 1
ATOM 4891 N N . MET B 2 169 ? 19.551 21.557 -30.005 1.00 16.99 165 MET B N 1
ATOM 4892 C CA . MET B 2 169 ? 18.936 22.879 -29.869 1.00 17.89 165 MET B CA 1
ATOM 4893 C C . MET B 2 169 ? 17.614 22.888 -30.593 1.00 17.91 165 MET B C 1
ATOM 4894 O O . MET B 2 169 ? 17.587 22.751 -31.804 1.00 17.11 165 MET B O 1
ATOM 4899 N N . THR B 2 170 ? 16.528 23.039 -29.838 1.00 18.62 166 THR B N 1
ATOM 4900 C CA . THR B 2 170 ? 15.194 23.143 -30.416 1.00 20.23 166 THR B CA 1
ATOM 4901 C C . THR B 2 170 ? 14.763 24.612 -30.465 1.00 21.83 166 THR B C 1
ATOM 4902 O O . THR B 2 170 ? 15.336 25.484 -29.786 1.00 22.29 166 THR B O 1
ATOM 4906 N N . SER B 2 171 ? 13.767 24.891 -31.294 1.00 21.93 167 SER B N 1
ATOM 4907 C CA . SER B 2 171 ? 13.289 26.243 -31.444 1.00 25.27 167 SER B CA 1
ATOM 4908 C C . SER B 2 171 ? 11.786 26.221 -31.646 1.00 25.75 167 SER B C 1
ATOM 4909 O O . SER B 2 171 ? 11.179 25.180 -31.931 1.00 23.53 167 SER B O 1
ATOM 4912 N N . GLY B 2 172 ? 11.212 27.402 -31.508 1.00 30.11 168 GLY B N 1
ATOM 4913 C CA . GLY B 2 172 ? 9.789 27.544 -31.374 1.00 34.74 168 GLY B CA 1
ATOM 4914 C C . GLY B 2 172 ? 9.505 27.014 -29.987 1.00 38.24 168 GLY B C 1
ATOM 4915 O O . GLY B 2 172 ? 10.092 27.460 -28.991 1.00 45.20 168 GLY B O 1
ATOM 4916 N N . ARG B 2 173 ? 8.643 26.022 -29.940 1.00 40.13 169 ARG B N 1
ATOM 4917 C CA . ARG B 2 173 ? 8.258 25.383 -28.705 1.00 39.31 169 ARG B CA 1
ATOM 4918 C C . ARG B 2 173 ? 8.011 23.955 -29.134 1.00 36.04 169 ARG B C 1
ATOM 4919 O O . ARG B 2 173 ? 6.892 23.460 -29.118 1.00 36.63 169 ARG B O 1
ATOM 4927 N N . THR B 2 174 ? 9.093 23.341 -29.616 1.00 29.27 170 THR B N 1
ATOM 4928 C CA . THR B 2 174 ? 9.103 21.962 -30.068 1.00 25.84 170 THR B CA 1
ATOM 4929 C C . THR B 2 174 ? 9.855 21.057 -29.088 1.00 24.61 170 THR B C 1
ATOM 4930 O O . THR B 2 174 ? 9.913 19.850 -29.274 1.00 22.79 170 THR B O 1
ATOM 4934 N N . MET B 2 175 ? 10.350 21.65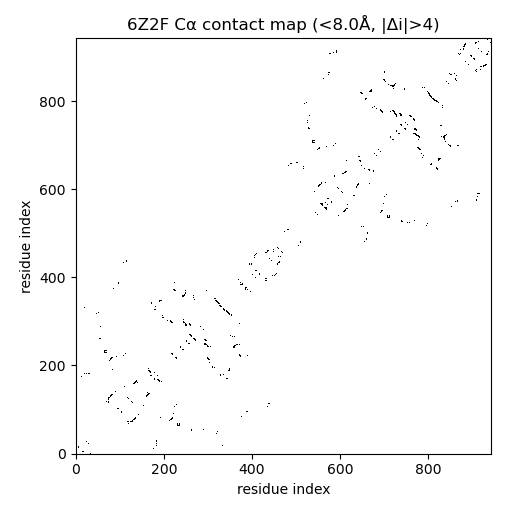9 -28.016 1.00 23.80 171 MET B N 1
ATOM 4935 C CA . MET B 2 175 ? 11.202 21.018 -27.052 1.00 27.26 171 MET B CA 1
ATOM 4936 C C . MET B 2 175 ? 10.463 19.906 -26.291 1.00 26.25 171 MET B C 1
ATOM 4937 O O . MET B 2 175 ? 10.966 18.794 -26.128 1.00 23.73 171 MET B O 1
ATOM 4942 N N . GLU B 2 176 ? 9.274 20.224 -25.803 1.00 27.63 172 GLU B N 1
ATOM 4943 C CA . GLU B 2 176 ? 8.514 19.268 -24.995 1.00 28.57 172 GLU B CA 1
ATOM 4944 C C . GLU B 2 176 ? 8.127 18.041 -25.820 1.00 25.79 172 GLU B C 1
ATOM 4945 O O . GLU B 2 176 ? 8.281 16.905 -25.351 1.00 25.41 172 GLU B O 1
ATOM 4951 N N . SER B 2 177 ? 7.654 18.251 -27.045 1.00 23.33 173 SER B N 1
ATOM 4952 C CA . SER B 2 177 ? 7.249 17.123 -27.891 1.00 22.98 173 SER B CA 1
ATOM 4953 C C . SER B 2 177 ? 8.480 16.290 -28.311 1.00 20.64 173 SER B C 1
ATOM 4954 O O . SER B 2 177 ? 8.382 15.078 -28.435 1.00 19.48 173 SER B O 1
ATOM 4957 N N . THR B 2 178 ? 9.615 16.955 -28.517 1.00 19.13 174 THR B N 1
ATOM 4958 C CA . THR B 2 178 ? 10.892 16.254 -28.837 1.00 18.70 174 THR B CA 1
ATOM 4959 C C . THR B 2 178 ? 11.369 15.338 -27.688 1.00 20.01 174 THR B C 1
ATOM 4960 O O . THR B 2 178 ? 11.741 14.157 -27.907 1.00 19.25 174 THR B O 1
ATOM 4964 N N . LYS B 2 179 ? 11.328 15.874 -26.474 1.00 19.97 175 LYS B N 1
ATOM 4965 C CA . LYS B 2 179 ? 11.628 15.103 -25.275 1.00 21.02 175 LYS B CA 1
ATOM 4966 C C . LYS B 2 179 ? 10.701 13.920 -25.143 1.00 19.48 175 LYS B C 1
ATOM 4967 O O . LYS B 2 179 ? 11.148 12.801 -24.868 1.00 19.08 175 LYS B O 1
ATOM 4973 N N . GLU B 2 180 ? 9.402 14.127 -25.375 1.00 19.22 176 GLU B N 1
ATOM 4974 C CA . GLU B 2 180 ? 8.455 13.018 -25.296 1.00 21.25 176 GLU B CA 1
ATOM 4975 C C . GLU B 2 180 ? 8.731 11.934 -26.315 1.00 19.49 176 GLU B C 1
ATOM 4976 O O . GLU B 2 180 ? 8.587 10.745 -26.033 1.00 19.32 176 GLU B O 1
ATOM 4982 N N . PHE B 2 181 ? 9.114 12.366 -27.517 1.00 17.98 177 PHE B N 1
ATOM 4983 C CA . PHE B 2 181 ? 9.415 11.459 -28.605 1.00 18.13 177 PHE B CA 1
ATOM 4984 C C . PHE B 2 181 ? 10.648 10.609 -28.253 1.00 17.89 177 PHE B C 1
ATOM 4985 O O . PHE B 2 181 ? 10.653 9.378 -28.410 1.00 19.06 177 PHE B O 1
ATOM 4993 N N . PHE B 2 182 ? 11.686 11.256 -27.739 1.00 19.21 178 PHE B N 1
ATOM 4994 C CA . PHE B 2 182 ? 12.885 10.522 -27.314 1.00 18.29 178 PHE B CA 1
ATOM 4995 C C . PHE B 2 182 ? 12.594 9.530 -26.187 1.00 19.12 178 PHE B C 1
ATOM 4996 O O . PHE B 2 182 ? 13.014 8.401 -26.248 1.00 19.29 178 PHE B O 1
ATOM 5004 N N . THR B 2 183 ? 11.850 9.972 -25.187 1.00 19.38 179 THR B N 1
ATOM 5005 C CA . THR B 2 183 ? 11.497 9.112 -24.059 1.00 20.93 179 THR B CA 1
ATOM 5006 C C . THR B 2 183 ? 10.720 7.895 -24.543 1.00 20.15 179 THR B C 1
ATOM 5007 O O . THR B 2 183 ? 11.062 6.767 -24.175 1.00 20.14 179 THR B O 1
ATOM 5011 N N . LYS B 2 184 ? 9.735 8.108 -25.419 1.00 21.94 180 LYS B N 1
ATOM 5012 C CA . LYS B 2 184 ? 8.946 7.012 -26.022 1.00 23.79 180 LYS B CA 1
ATOM 5013 C C . LYS B 2 184 ? 9.833 5.976 -26.714 1.00 22.55 180 LYS B C 1
ATOM 5014 O O . LYS B 2 184 ? 9.610 4.760 -26.614 1.00 21.58 180 LYS B O 1
ATOM 5020 N N . HIS B 2 185 ? 10.858 6.465 -27.413 1.00 20.46 181 HIS B N 1
ATOM 5021 C CA . HIS B 2 185 ? 11.794 5.583 -28.100 1.00 21.40 181 HIS B CA 1
ATOM 5022 C C . HIS B 2 185 ? 13.001 5.091 -27.294 1.00 20.90 181 HIS B C 1
ATOM 5023 O O . HIS B 2 185 ? 13.920 4.503 -27.861 1.00 20.44 181 HIS B O 1
ATOM 5030 N N . LYS B 2 186 ? 12.983 5.294 -25.975 1.00 22.37 182 LYS B N 1
ATOM 5031 C CA . LYS B 2 186 ? 14.080 4.936 -25.070 1.00 22.88 182 LYS B CA 1
ATOM 5032 C C . LYS B 2 186 ? 15.401 5.491 -25.515 1.00 21.32 182 LYS B C 1
ATOM 5033 O O . LYS B 2 186 ? 16.422 4.818 -25.482 1.00 19.31 182 LYS B O 1
ATOM 5039 N N . TYR B 2 187 ? 15.341 6.732 -25.990 1.00 21.82 183 TYR B N 1
ATOM 5040 C CA . TYR B 2 187 ? 16.503 7.449 -26.478 1.00 21.15 183 TYR B CA 1
ATOM 5041 C C . TYR B 2 187 ? 17.254 6.675 -27.551 1.00 20.92 183 TYR B C 1
ATOM 5042 O O . TYR B 2 187 ? 18.459 6.861 -27.739 1.00 20.52 183 TYR B O 1
ATOM 5051 N N . PHE B 2 188 ? 16.526 5.814 -28.255 1.00 20.75 184 PHE B N 1
ATOM 5052 C CA . PHE B 2 188 ? 17.047 5.008 -29.343 1.00 21.17 184 PHE B CA 1
ATOM 5053 C C . PHE B 2 188 ? 18.229 4.117 -28.982 1.00 22.01 184 PHE B C 1
ATOM 5054 O O . PHE B 2 188 ? 18.999 3.717 -29.866 1.00 23.47 184 PHE B O 1
ATOM 5062 N N . GLY B 2 189 ? 18.347 3.781 -27.696 1.00 20.62 185 GLY B N 1
ATOM 5063 C CA . GLY B 2 189 ? 19.476 3.007 -27.166 1.00 20.78 185 GLY B CA 1
ATOM 5064 C C . GLY B 2 189 ? 20.631 3.803 -26.553 1.00 19.87 185 GLY B C 1
ATOM 5065 O O . GLY B 2 189 ? 21.572 3.200 -26.029 1.00 20.45 185 GLY B O 1
ATOM 5066 N N . LEU B 2 190 ? 20.585 5.136 -26.655 1.00 19.19 186 LEU B N 1
ATOM 5067 C CA . LEU B 2 190 ? 21.530 6.015 -25.985 1.00 18.84 186 LEU B CA 1
ATOM 5068 C C . LEU B 2 190 ? 21.039 6.171 -24.552 1.00 20.38 186 LEU B C 1
ATOM 5069 O O . LEU B 2 190 ? 19.939 5.685 -24.205 1.00 20.52 186 LEU B O 1
ATOM 5074 N N . LYS B 2 191 ? 21.853 6.814 -23.724 1.00 19.69 187 LYS B N 1
ATOM 5075 C CA . LYS B 2 191 ? 21.460 7.085 -22.340 1.00 20.96 187 LYS B CA 1
ATOM 5076 C C . LYS B 2 191 ? 20.932 8.507 -22.212 1.00 19.54 187 LYS B C 1
ATOM 5077 O O . LYS B 2 191 ? 21.531 9.471 -22.695 1.00 18.52 187 LYS B O 1
ATOM 5083 N N . LYS B 2 192 ? 19.813 8.648 -21.501 1.00 20.91 188 LYS B N 1
ATOM 5084 C CA . LYS B 2 192 ? 19.213 9.948 -21.236 1.00 20.97 188 LYS B CA 1
ATOM 5085 C C . LYS B 2 192 ? 20.186 11.045 -20.782 1.00 19.29 188 LYS B C 1
ATOM 5086 O O . LYS B 2 192 ? 20.126 12.175 -21.260 1.00 17.23 188 LYS B O 1
ATOM 5092 N N . GLU B 2 193 ? 21.076 10.687 -19.866 1.00 19.55 189 GLU B N 1
ATOM 5093 C CA . GLU B 2 193 ? 22.126 11.583 -19.344 1.00 21.18 189 GLU B CA 1
ATOM 5094 C C . GLU B 2 193 ? 23.082 12.149 -20.387 1.00 19.89 189 GLU B C 1
ATOM 5095 O O . GLU B 2 193 ? 23.782 13.136 -20.113 1.00 19.41 189 GLU B O 1
ATOM 5101 N N . ASN B 2 194 ? 23.133 11.531 -21.564 1.00 17.93 190 ASN B N 1
ATOM 5102 C CA . ASN B 2 194 ? 24.031 12.007 -22.637 1.00 18.44 190 ASN B CA 1
ATOM 5103 C C . ASN B 2 194 ? 23.310 12.628 -23.826 1.00 18.10 190 ASN B C 1
ATOM 5104 O O . ASN B 2 194 ? 23.909 12.835 -24.868 1.00 17.46 190 ASN B O 1
ATOM 5109 N N . VAL B 2 195 ? 22.017 12.946 -23.661 1.00 18.04 191 VAL B N 1
ATOM 5110 C CA . VAL B 2 195 ? 21.286 13.748 -24.630 1.00 18.79 191 VAL B CA 1
ATOM 5111 C C . VAL B 2 195 ? 20.797 14.984 -23.886 1.00 20.58 191 VAL B C 1
ATOM 5112 O O . VAL B 2 195 ? 20.098 14.869 -22.854 1.00 23.33 191 VAL B O 1
ATOM 5116 N N . ILE B 2 196 ? 21.239 16.146 -24.364 1.00 20.02 192 ILE B N 1
ATOM 5117 C CA . ILE B 2 196 ? 21.080 17.425 -23.671 1.00 19.78 192 ILE B CA 1
ATOM 5118 C C . ILE B 2 196 ? 20.220 18.316 -24.561 1.00 21.13 192 ILE B C 1
ATOM 5119 O O . ILE B 2 196 ? 20.676 18.816 -25.589 1.00 19.63 192 ILE B O 1
ATOM 5124 N N . PHE B 2 197 ? 18.956 18.472 -24.179 1.00 22.27 193 PHE B N 1
ATOM 5125 C CA . PHE B 2 197 ? 18.047 19.340 -24.915 1.00 21.11 193 PHE B CA 1
ATOM 5126 C C . PHE B 2 197 ? 18.160 20.754 -24.353 1.00 22.30 193 PHE B C 1
ATOM 5127 O O . PHE B 2 197 ? 18.272 20.951 -23.114 1.00 22.12 193 PHE B O 1
ATOM 5135 N N . PHE B 2 198 ? 18.143 21.735 -25.241 1.00 21.42 194 PHE B N 1
ATOM 5136 C CA . PHE B 2 198 ? 18.027 23.139 -24.816 1.00 21.81 194 PHE B CA 1
ATOM 5137 C C . PHE B 2 198 ? 17.248 23.911 -25.860 1.00 22.66 194 PHE B C 1
ATOM 5138 O O . PHE B 2 198 ? 17.277 23.555 -27.042 1.00 22.88 194 PHE B O 1
ATOM 5146 N N . GLN B 2 199 ? 16.491 24.921 -25.426 1.00 22.96 195 GLN B N 1
ATOM 5147 C CA . GLN B 2 199 ? 15.592 25.623 -26.329 1.00 23.95 195 GLN B CA 1
ATOM 5148 C C . GLN B 2 199 ? 16.139 26.991 -26.617 1.00 23.85 195 GLN B C 1
ATOM 5149 O O . GLN B 2 199 ? 16.561 27.717 -25.707 1.00 23.34 195 GLN B O 1
ATOM 5155 N N . GLN B 2 200 ? 16.111 27.328 -27.896 1.00 23.34 196 GLN B N 1
ATOM 5156 C CA . GLN B 2 200 ? 16.536 28.616 -28.375 1.00 26.17 196 GLN B CA 1
ATOM 5157 C C . GLN B 2 200 ? 15.598 29.718 -27.923 1.00 26.06 196 GLN B C 1
ATOM 5158 O O . GLN B 2 200 ? 14.392 29.553 -27.961 1.00 22.48 196 GLN B O 1
ATOM 5164 N N . GLY B 2 201 ? 16.174 30.862 -27.594 1.00 28.29 197 GLY B N 1
ATOM 5165 C CA . GLY B 2 201 ? 15.396 32.047 -27.279 1.00 32.00 197 GLY B CA 1
ATOM 5166 C C . GLY B 2 201 ? 14.644 32.656 -28.460 1.00 30.64 197 GLY B C 1
ATOM 5167 O O . GLY B 2 201 ? 14.849 32.312 -29.625 1.00 32.40 197 GLY B O 1
ATOM 5168 N N . MET B 2 202 ? 13.738 33.561 -28.132 1.00 32.36 198 MET B N 1
ATOM 5169 C CA . MET B 2 202 ? 12.927 34.243 -29.136 1.00 32.74 198 MET B CA 1
ATOM 5170 C C . MET B 2 202 ? 13.163 35.731 -28.954 1.00 29.36 198 MET B C 1
ATOM 5171 O O . MET B 2 202 ? 13.471 36.158 -27.854 1.00 27.56 198 MET B O 1
ATOM 5176 N N . LEU B 2 203 ? 13.027 36.516 -30.020 1.00 23.94 199 LEU B N 1
ATOM 5177 C CA . LEU B 2 203 ? 13.064 37.973 -29.893 1.00 21.78 199 LEU B CA 1
ATOM 5178 C C . LEU B 2 203 ? 11.741 38.518 -30.380 1.00 20.13 199 LEU B C 1
ATOM 5179 O O . LEU B 2 203 ? 11.126 37.934 -31.237 1.00 18.90 199 LEU B O 1
ATOM 5184 N N . PRO B 2 204 ? 11.311 39.665 -29.845 1.00 19.48 200 PRO B N 1
ATOM 5185 C CA . PRO B 2 204 ? 10.081 40.295 -30.334 1.00 18.42 200 PRO B CA 1
ATOM 5186 C C . PRO B 2 204 ? 10.214 40.910 -31.726 1.00 17.58 200 PRO B C 1
ATOM 5187 O O . PRO B 2 204 ? 11.273 41.379 -32.098 1.00 19.09 200 PRO B O 1
ATOM 5191 N N . ALA B 2 205 ? 9.122 40.892 -32.488 1.00 18.42 201 ALA B N 1
ATOM 5192 C CA . ALA B 2 205 ? 9.041 41.600 -33.756 1.00 17.68 201 ALA B CA 1
ATOM 5193 C C . ALA B 2 205 ? 8.991 43.091 -33.393 1.00 18.29 201 ALA B C 1
ATOM 5194 O O . ALA B 2 205 ? 8.414 43.480 -32.359 1.00 17.48 201 ALA B O 1
ATOM 5196 N N . MET B 2 206 ? 9.636 43.903 -34.219 1.00 18.97 202 MET B N 1
ATOM 5197 C CA . MET B 2 206 ? 9.667 45.340 -34.014 1.00 21.62 202 MET B CA 1
ATOM 5198 C C . MET B 2 206 ? 9.163 46.083 -35.226 1.00 19.84 202 MET B C 1
ATOM 5199 O O . MET B 2 206 ? 9.404 45.675 -36.365 1.00 20.71 202 MET B O 1
ATOM 5204 N N . SER B 2 207 ? 8.506 47.208 -34.981 1.00 18.73 203 SER B N 1
ATOM 5205 C CA . SER B 2 207 ? 7.992 48.038 -36.068 1.00 19.69 203 SER B CA 1
ATOM 5206 C C . SER B 2 207 ? 9.171 48.760 -36.693 1.00 19.64 203 SER B C 1
ATOM 5207 O O . SER B 2 207 ? 10.277 48.745 -36.148 1.00 19.16 203 SER B O 1
ATOM 5210 N N . PHE B 2 208 ? 8.933 49.430 -37.821 1.00 21.39 204 PHE B N 1
ATOM 5211 C CA . PHE B 2 208 ? 9.990 50.228 -38.464 1.00 22.34 204 PHE B CA 1
ATOM 5212 C C . PHE B 2 208 ? 10.415 51.432 -37.608 1.00 24.63 204 PHE B C 1
ATOM 5213 O O . PHE B 2 208 ? 11.455 52.034 -37.865 1.00 24.02 204 PHE B O 1
ATOM 5221 N N . ASP B 2 209 ? 9.619 51.762 -36.591 1.00 25.71 205 ASP B N 1
ATOM 5222 C CA . ASP B 2 209 ? 9.971 52.764 -35.588 1.00 29.06 205 ASP B CA 1
ATOM 5223 C C . ASP B 2 209 ? 10.661 52.145 -34.348 1.00 28.68 205 ASP B C 1
ATOM 5224 O O . ASP B 2 209 ? 10.928 52.863 -33.395 1.00 29.46 205 ASP B O 1
ATOM 5229 N N . GLY B 2 210 ? 10.965 50.844 -34.344 1.00 26.52 206 GLY B N 1
ATOM 5230 C CA . GLY B 2 210 ? 11.529 50.195 -33.141 1.00 25.26 206 GLY B CA 1
ATOM 5231 C C . GLY B 2 210 ? 10.570 49.908 -31.976 1.00 24.49 206 GLY B C 1
ATOM 5232 O O . GLY B 2 210 ? 11.023 49.735 -30.839 1.00 25.22 206 GLY B O 1
ATOM 5233 N N . LYS B 2 211 ? 9.264 49.851 -32.251 1.00 22.80 207 LYS B N 1
ATOM 5234 C CA . LYS B 2 211 ? 8.247 49.536 -31.227 1.00 21.91 207 LYS B CA 1
ATOM 5235 C C . LYS B 2 211 ? 7.919 48.057 -31.324 1.00 19.69 207 LYS B C 1
ATOM 5236 O O . LYS B 2 211 ? 7.666 47.532 -32.427 1.00 20.09 207 LYS B O 1
ATOM 5242 N N . ILE B 2 212 ? 7.929 47.409 -30.165 1.00 18.49 208 ILE B N 1
ATOM 5243 C CA . ILE B 2 212 ? 7.581 46.004 -30.031 1.00 18.29 208 ILE B CA 1
ATOM 5244 C C . ILE B 2 212 ? 6.117 45.841 -30.382 1.00 18.61 208 ILE B C 1
ATOM 5245 O O . ILE B 2 212 ? 5.280 46.638 -29.966 1.00 19.00 208 ILE B O 1
ATOM 5250 N N . ILE B 2 213 ? 5.830 44.832 -31.192 1.00 19.86 209 ILE B N 1
ATOM 5251 C CA . ILE B 2 213 ? 4.494 44.629 -31.736 1.00 19.74 209 ILE B CA 1
ATOM 5252 C C . ILE B 2 213 ? 3.708 43.613 -30.896 1.00 20.19 209 ILE B C 1
ATOM 5253 O O . ILE B 2 213 ? 4.131 42.476 -30.718 1.00 19.02 209 ILE B O 1
ATOM 5258 N N . LEU B 2 214 ? 2.525 44.005 -30.441 1.00 21.29 210 LEU B N 1
ATOM 5259 C CA . LEU B 2 214 ? 1.599 43.027 -29.865 1.00 23.07 210 LEU B CA 1
ATOM 5260 C C . LEU B 2 214 ? 0.882 42.240 -30.968 1.00 24.07 210 LEU B C 1
ATOM 5261 O O . LEU B 2 214 ? 0.227 42.829 -31.832 1.00 24.25 210 LEU B O 1
ATOM 5266 N N . GLU B 2 215 ? 1.001 40.917 -30.906 1.00 25.46 211 GLU B N 1
ATOM 5267 C CA . GLU B 2 215 ? 0.260 40.003 -31.779 1.00 27.86 211 GLU B CA 1
ATOM 5268 C C . GLU B 2 215 ? -1.212 39.965 -31.423 1.00 29.97 211 GLU B C 1
ATOM 5269 O O . GLU B 2 215 ? -2.073 39.884 -32.296 1.00 31.21 211 GLU B O 1
ATOM 5275 N N . GLU B 2 216 ? -1.467 39.919 -30.118 1.00 29.82 212 GLU B N 1
ATOM 5276 C CA . GLU B 2 216 ? -2.801 40.020 -29.570 1.00 31.92 212 GLU B CA 1
ATOM 5277 C C . GLU B 2 216 ? -2.788 41.019 -28.440 1.00 29.09 212 GLU B C 1
ATOM 5278 O O . GLU B 2 216 ? -1.730 41.442 -27.962 1.00 24.94 212 GLU B O 1
ATOM 5284 N N . LYS B 2 217 ? -3.971 41.327 -27.936 1.00 27.30 213 LYS B N 1
ATOM 5285 C CA . LYS B 2 217 ? -4.095 42.213 -26.786 1.00 26.82 213 LYS B CA 1
ATOM 5286 C C . LYS B 2 217 ? -3.189 41.833 -25.591 1.00 24.12 213 LYS B C 1
ATOM 5287 O O . LYS B 2 217 ? -2.737 42.710 -24.879 1.00 23.27 213 LYS B O 1
ATOM 5293 N N . ASN B 2 218 ? -2.948 40.535 -25.417 1.00 25.17 214 ASN B N 1
ATOM 5294 C CA . ASN B 2 218 ? -2.207 39.964 -24.292 1.00 26.81 214 ASN B CA 1
ATOM 5295 C C . ASN B 2 218 ? -0.920 39.214 -24.673 1.00 25.24 214 ASN B C 1
ATOM 5296 O O . ASN B 2 218 ? -0.359 38.503 -23.849 1.00 24.64 214 ASN B O 1
ATOM 5301 N N . LYS B 2 219 ? -0.460 39.355 -25.918 1.00 24.33 215 LYS B N 1
ATOM 5302 C CA . LYS B 2 219 ? 0.645 38.560 -26.420 1.00 24.56 215 LYS B CA 1
ATOM 5303 C C . LYS B 2 219 ? 1.576 39.394 -27.308 1.00 23.17 215 LYS B C 1
ATOM 5304 O O . LYS B 2 219 ? 1.142 40.005 -28.281 1.00 21.33 215 LYS B O 1
ATOM 5310 N N . VAL B 2 220 ? 2.857 39.383 -26.969 1.00 22.03 216 VAL B N 1
ATOM 5311 C CA . VAL B 2 220 ? 3.883 40.025 -27.784 1.00 21.41 216 VAL B CA 1
ATOM 5312 C C . VAL B 2 220 ? 4.139 39.106 -28.962 1.00 20.22 216 VAL B C 1
ATOM 5313 O O . VAL B 2 220 ? 4.191 37.883 -28.789 1.00 20.33 216 VAL B O 1
ATOM 5317 N N . SER B 2 221 ? 4.355 39.664 -30.156 1.00 19.41 217 SER B N 1
ATOM 5318 C CA . SER B 2 221 ? 4.699 38.825 -31.304 1.00 20.55 217 SER B CA 1
ATOM 5319 C C . SER B 2 221 ? 6.167 38.458 -31.178 1.00 21.29 217 SER B C 1
ATOM 5320 O O . SER B 2 221 ? 6.987 39.345 -31.040 1.00 23.27 217 SER B O 1
ATOM 5323 N N . MET B 2 222 ? 6.478 37.162 -31.186 1.00 21.24 218 MET B N 1
ATOM 5324 C CA . MET B 2 222 ? 7.816 36.665 -30.892 1.00 22.05 218 MET B CA 1
ATOM 5325 C C . MET B 2 222 ? 8.232 35.718 -31.981 1.00 24.01 218 MET B C 1
ATOM 5326 O O . MET B 2 222 ? 7.389 35.049 -32.603 1.00 25.57 218 MET B O 1
ATOM 5331 N N . ALA B 2 223 ? 9.530 35.638 -32.217 1.00 23.56 219 ALA B N 1
ATOM 5332 C CA . ALA B 2 223 ? 10.025 34.707 -33.225 1.00 26.23 219 ALA B CA 1
ATOM 5333 C C . ALA B 2 223 ? 11.445 34.265 -32.908 1.00 28.41 219 ALA B C 1
ATOM 5334 O O . ALA B 2 223 ? 12.211 35.012 -32.294 1.00 26.43 219 ALA B O 1
ATOM 5336 N N . PRO B 2 224 ? 11.815 33.039 -33.331 1.00 30.39 220 PRO B N 1
ATOM 5337 C CA . PRO B 2 224 ? 13.223 32.672 -33.209 1.00 30.55 220 PRO B CA 1
ATOM 5338 C C . PRO B 2 224 ? 14.163 33.681 -33.881 1.00 29.79 220 PRO B C 1
ATOM 5339 O O . PRO B 2 224 ? 13.788 34.323 -34.872 1.00 28.38 220 PRO B O 1
ATOM 5343 N N . ASP B 2 225 ? 15.372 33.822 -33.345 1.00 29.81 221 ASP B N 1
ATOM 5344 C CA . ASP B 2 225 ? 16.355 34.771 -33.931 1.00 30.70 221 ASP B CA 1
ATOM 5345 C C . ASP B 2 225 ? 17.368 34.117 -34.899 1.00 30.24 221 ASP B C 1
ATOM 5346 O O . ASP B 2 225 ? 18.502 34.585 -35.047 1.00 26.84 221 ASP B O 1
ATOM 5351 N N . GLY B 2 226 ? 16.914 33.070 -35.594 1.00 27.99 222 GLY B N 1
ATOM 5352 C CA . GLY B 2 226 ? 17.746 32.327 -36.530 1.00 27.49 222 GLY B CA 1
ATOM 5353 C C . GLY B 2 226 ? 18.617 31.303 -35.840 1.00 24.99 222 GLY B C 1
ATOM 5354 O O . GLY B 2 226 ? 18.763 31.296 -34.623 1.00 23.45 222 GLY B O 1
ATOM 5355 N N . ASN B 2 227 ? 19.193 30.401 -36.622 1.00 23.33 223 ASN B N 1
ATOM 5356 C CA . ASN B 2 227 ? 20.063 29.379 -36.056 1.00 22.19 223 ASN B CA 1
ATOM 5357 C C . ASN B 2 227 ? 21.380 29.954 -35.492 1.00 20.51 223 ASN B C 1
ATOM 5358 O O . ASN B 2 227 ? 22.037 29.290 -34.716 1.00 21.42 223 ASN B O 1
ATOM 5363 N N . GLY B 2 228 ? 21.721 31.184 -35.872 1.00 21.34 224 GLY B N 1
ATOM 5364 C CA . GLY B 2 228 ? 22.848 31.932 -35.291 1.00 22.03 224 GLY B CA 1
ATOM 5365 C C . GLY B 2 228 ? 22.540 32.443 -33.901 1.00 22.47 224 GLY B C 1
ATOM 5366 O O . GLY B 2 228 ? 23.448 32.915 -33.201 1.00 23.53 224 GLY B O 1
ATOM 5367 N N . GLY B 2 229 ? 21.264 32.356 -33.510 1.00 21.03 225 GLY B N 1
ATOM 5368 C CA . GLY B 2 229 ? 20.858 32.459 -32.109 1.00 21.38 225 GLY B CA 1
ATOM 5369 C C . GLY B 2 229 ? 21.414 31.383 -31.195 1.00 22.42 225 GLY B C 1
ATOM 5370 O O . GLY B 2 229 ? 21.346 31.499 -29.972 1.00 23.71 225 GLY B O 1
ATOM 5371 N N . LEU B 2 230 ? 21.943 30.308 -31.783 1.00 21.51 226 LEU B N 1
ATOM 5372 C CA . LEU B 2 230 ? 22.722 29.315 -31.063 1.00 20.56 226 LEU B CA 1
ATOM 5373 C C . LEU B 2 230 ? 23.664 29.888 -29.995 1.00 19.51 226 LEU B C 1
ATOM 5374 O O . LEU B 2 230 ? 23.680 29.439 -28.870 1.00 21.19 226 LEU B O 1
ATOM 5379 N N . TYR B 2 231 ? 24.431 30.894 -30.383 1.00 21.25 227 TYR B N 1
ATOM 5380 C CA . TYR B 2 231 ? 25.560 31.386 -29.587 1.00 21.41 227 TYR B CA 1
ATOM 5381 C C . TYR B 2 231 ? 25.075 32.140 -28.385 1.00 24.85 227 TYR B C 1
ATOM 5382 O O . TYR B 2 231 ? 25.515 31.853 -27.284 1.00 22.50 227 TYR B O 1
ATOM 5391 N N . ARG B 2 232 ? 24.107 33.027 -28.599 1.00 26.48 228 ARG B N 1
ATOM 5392 C CA . ARG B 2 232 ? 23.468 33.732 -27.493 1.00 31.25 228 ARG B CA 1
ATOM 5393 C C . ARG B 2 232 ? 22.878 32.707 -26.526 1.00 28.08 228 ARG B C 1
ATOM 5394 O O . ARG B 2 232 ? 22.992 32.879 -25.318 1.00 28.62 228 ARG B O 1
ATOM 5402 N N . THR B 2 233 ? 22.251 31.648 -27.063 1.00 28.06 229 THR B N 1
ATOM 5403 C CA . THR B 2 233 ? 21.598 30.599 -26.255 1.00 27.23 229 THR B CA 1
ATOM 5404 C C . THR B 2 233 ? 22.581 29.724 -25.451 1.00 26.80 229 THR B C 1
ATOM 5405 O O . THR B 2 233 ? 22.359 29.426 -24.251 1.00 26.37 229 THR B O 1
ATOM 5409 N N . LEU B 2 234 ? 23.676 29.319 -26.087 1.00 24.62 230 LEU B N 1
ATOM 5410 C CA . LEU B 2 234 ? 24.744 28.606 -25.366 1.00 24.75 230 LEU B CA 1
ATOM 5411 C C . LEU B 2 234 ? 25.258 29.424 -24.151 1.00 25.48 230 LEU B C 1
ATOM 5412 O O . LEU B 2 234 ? 25.403 28.885 -23.054 1.00 27.55 230 LEU B O 1
ATOM 5417 N N . ALA B 2 235 ? 25.523 30.709 -24.376 1.00 28.08 231 ALA B N 1
ATOM 5418 C CA . ALA B 2 235 ? 26.011 31.638 -23.325 1.00 28.33 231 ALA B CA 1
ATOM 5419 C C . ALA B 2 235 ? 25.031 31.746 -22.177 1.00 30.50 231 ALA B C 1
ATOM 5420 O O . ALA B 2 235 ? 25.378 31.469 -21.028 1.00 32.67 231 ALA B O 1
ATOM 5422 N N . ALA B 2 236 ? 23.798 32.126 -22.501 1.00 29.86 232 ALA B N 1
ATOM 5423 C CA . ALA B 2 236 ? 22.751 32.310 -21.495 1.00 30.15 232 ALA B CA 1
ATOM 5424 C C . ALA B 2 236 ? 22.438 31.040 -20.709 1.00 30.08 232 ALA B C 1
ATOM 5425 O O . ALA B 2 236 ? 22.085 31.114 -19.541 1.00 33.68 232 ALA B O 1
ATOM 5427 N N . GLN B 2 237 ? 22.576 29.876 -21.336 1.00 31.82 233 GLN B N 1
ATOM 5428 C CA . GLN B 2 237 ? 22.331 28.592 -20.665 1.00 28.90 233 GLN B CA 1
ATOM 5429 C C . GLN B 2 237 ? 23.579 27.797 -20.218 1.00 29.54 233 GLN B C 1
ATOM 5430 O O . GLN B 2 237 ? 23.450 26.639 -19.830 1.00 28.37 233 GLN B O 1
ATOM 5436 N N . ASN B 2 238 ? 24.765 28.410 -20.261 1.00 30.83 234 ASN B N 1
ATOM 5437 C CA . ASN B 2 238 ? 26.018 27.779 -19.788 1.00 32.49 234 ASN B CA 1
ATOM 5438 C C . ASN B 2 238 ? 26.331 26.395 -20.441 1.00 31.29 234 ASN B C 1
ATOM 5439 O O . ASN B 2 238 ? 26.862 25.477 -19.800 1.00 30.99 234 ASN B O 1
ATOM 5444 N N . ILE B 2 239 ? 25.987 26.243 -21.719 1.00 28.92 235 ILE B N 1
ATOM 5445 C CA . ILE B 2 239 ? 26.136 24.943 -22.396 1.00 27.14 235 ILE B CA 1
ATOM 5446 C C . ILE B 2 239 ? 27.624 24.635 -22.651 1.00 25.19 235 ILE B C 1
ATOM 5447 O O . ILE B 2 239 ? 28.042 23.466 -22.595 1.00 26.39 235 ILE B O 1
ATOM 5452 N N . VAL B 2 240 ? 28.422 25.660 -22.938 1.00 24.38 236 VAL B N 1
ATOM 5453 C CA . VAL B 2 240 ? 29.851 25.442 -23.178 1.00 24.33 236 VAL B CA 1
ATOM 5454 C C . VAL B 2 240 ? 30.488 24.909 -21.890 1.00 24.86 236 VAL B C 1
ATOM 5455 O O . VAL B 2 240 ? 31.342 24.039 -21.933 1.00 23.89 236 VAL B O 1
ATOM 5459 N N . GLU B 2 241 ? 30.022 25.389 -20.739 1.00 26.85 237 GLU B N 1
ATOM 5460 C CA . GLU B 2 241 ? 30.539 24.922 -19.443 1.00 25.87 237 GLU B CA 1
ATOM 5461 C C . GLU B 2 241 ? 30.281 23.412 -19.206 1.00 25.10 237 GLU B C 1
ATOM 5462 O O . GLU B 2 241 ? 31.134 22.707 -18.636 1.00 24.56 237 GLU B O 1
ATOM 5468 N N . ASP B 2 242 ? 29.141 22.902 -19.676 1.00 23.03 238 ASP B N 1
ATOM 5469 C CA . ASP B 2 242 ? 28.863 21.469 -19.651 1.00 23.57 238 ASP B CA 1
ATOM 5470 C C . ASP B 2 242 ? 29.827 20.676 -20.528 1.00 21.21 238 ASP B C 1
ATOM 5471 O O . ASP B 2 242 ? 30.311 19.641 -20.115 1.00 19.83 238 ASP B O 1
ATOM 5476 N N . MET B 2 243 ? 30.069 21.155 -21.751 1.00 21.00 239 MET B N 1
ATOM 5477 C CA . MET B 2 243 ? 31.096 20.549 -22.621 1.00 20.12 239 MET B CA 1
ATOM 5478 C C . MET B 2 243 ? 32.462 20.512 -21.928 1.00 19.83 239 MET B C 1
ATOM 5479 O O . MET B 2 243 ? 33.131 19.508 -21.947 1.00 18.02 239 MET B O 1
ATOM 5484 N N . GLU B 2 244 ? 32.853 21.628 -21.325 1.00 21.51 240 GLU B N 1
ATOM 5485 C CA . GLU B 2 244 ? 34.147 21.717 -20.613 1.00 23.53 240 GLU B CA 1
ATOM 5486 C C . GLU B 2 244 ? 34.216 20.747 -19.433 1.00 24.45 240 GLU B C 1
ATOM 5487 O O . GLU B 2 244 ? 35.232 20.081 -19.252 1.00 24.06 240 GLU B O 1
ATOM 5493 N N . GLN B 2 245 ? 33.130 20.657 -18.655 1.00 25.10 241 GLN B N 1
ATOM 5494 C CA . GLN B 2 245 ? 33.047 19.695 -17.527 1.00 26.02 241 GLN B CA 1
ATOM 5495 C C . GLN B 2 245 ? 33.225 18.260 -17.990 1.00 23.49 241 GLN B C 1
ATOM 5496 O O . GLN B 2 245 ? 33.862 17.484 -17.320 1.00 22.33 241 GLN B O 1
ATOM 5502 N N . ARG B 2 246 ? 32.639 17.922 -19.138 1.00 19.44 242 ARG B N 1
ATOM 5503 C CA . ARG B 2 246 ? 32.768 16.597 -19.726 1.00 19.33 242 ARG B CA 1
ATOM 5504 C C . ARG B 2 246 ? 34.151 16.311 -20.293 1.00 18.11 242 ARG B C 1
ATOM 5505 O O . ARG B 2 246 ? 34.502 15.155 -20.473 1.00 19.81 242 ARG B O 1
ATOM 5513 N N . GLY B 2 247 ? 34.918 17.359 -20.575 1.00 17.49 243 GLY B N 1
ATOM 5514 C CA . GLY B 2 247 ? 36.239 17.256 -21.188 1.00 17.92 243 GLY B CA 1
ATOM 5515 C C . GLY B 2 247 ? 36.192 17.168 -22.701 1.00 17.60 243 GLY B C 1
ATOM 5516 O O . GLY B 2 247 ? 37.123 16.672 -23.334 1.00 18.42 243 GLY B O 1
ATOM 5517 N N . ILE B 2 248 ? 35.118 17.674 -23.289 1.00 15.94 244 ILE B N 1
ATOM 5518 C CA . ILE B 2 248 ? 34.976 17.654 -24.745 1.00 15.27 244 ILE B CA 1
ATOM 5519 C C . ILE B 2 248 ? 35.946 18.647 -25.368 1.00 15.72 244 ILE B C 1
ATOM 5520 O O . ILE B 2 248 ? 36.163 19.721 -24.827 1.00 16.59 244 ILE B O 1
ATOM 5525 N N . TRP B 2 249 ? 36.557 18.237 -26.471 1.00 16.29 245 TRP B N 1
ATOM 5526 C CA . TRP B 2 249 ? 37.409 19.098 -27.280 1.00 17.85 245 TRP B CA 1
ATOM 5527 C C . TRP B 2 249 ? 36.762 19.501 -28.605 1.00 17.57 245 TRP B C 1
ATOM 5528 O O . TRP B 2 249 ? 36.829 20.660 -28.955 1.00 18.01 245 TRP B O 1
ATOM 5539 N N . SER B 2 250 ? 36.125 18.562 -29.314 1.00 16.60 246 SER B N 1
ATOM 5540 C CA . SER B 2 250 ? 35.614 18.802 -30.673 1.00 15.72 246 SER B CA 1
ATOM 5541 C C . SER B 2 250 ? 34.093 18.755 -30.631 1.00 14.52 246 SER B C 1
ATOM 5542 O O . SER B 2 250 ? 33.540 17.847 -30.041 1.00 14.45 246 SER B O 1
ATOM 5545 N N . ILE B 2 251 ? 33.476 19.704 -31.320 1.00 13.78 247 ILE B N 1
ATOM 5546 C CA . ILE B 2 251 ? 32.029 19.751 -31.542 1.00 13.79 247 ILE B CA 1
ATOM 5547 C C . ILE B 2 251 ? 31.734 19.649 -33.025 1.00 13.62 247 ILE B C 1
ATOM 5548 O O . ILE B 2 251 ? 32.227 20.449 -33.841 1.00 13.00 247 ILE B O 1
ATOM 5553 N N . HIS B 2 252 ? 30.884 18.686 -33.376 1.00 13.40 248 HIS B N 1
ATOM 5554 C CA . HIS B 2 252 ? 30.351 18.559 -34.737 1.00 13.01 248 HIS B CA 1
ATOM 5555 C C . HIS B 2 252 ? 28.936 19.129 -34.730 1.00 12.96 248 HIS B C 1
ATOM 5556 O O . HIS B 2 252 ? 28.044 18.550 -34.104 1.00 13.66 248 HIS B O 1
ATOM 5563 N N . VAL B 2 253 ? 28.765 20.271 -35.386 1.00 12.78 249 VAL B N 1
ATOM 5564 C CA . VAL B 2 253 ? 27.488 20.981 -35.492 1.00 13.62 249 VAL B CA 1
ATOM 5565 C C . VAL B 2 253 ? 26.865 20.519 -36.797 1.00 12.86 249 VAL B C 1
ATOM 5566 O O . VAL B 2 253 ? 27.514 20.575 -37.844 1.00 13.49 249 VAL B O 1
ATOM 5570 N N . TYR B 2 254 ? 25.595 20.091 -36.800 1.00 12.80 250 TYR B N 1
ATOM 5571 C CA . TYR B 2 254 ? 24.986 19.686 -38.061 1.00 12.56 250 TYR B CA 1
ATOM 5572 C C . TYR B 2 254 ? 23.498 19.967 -38.085 1.00 12.98 250 TYR B C 1
ATOM 5573 O O . TYR B 2 254 ? 22.897 20.119 -37.021 1.00 13.22 250 TYR B O 1
ATOM 5592 N N . VAL B 2 256 ? 19.466 19.046 -38.790 1.00 13.30 252 VAL B N 1
ATOM 5593 C CA . VAL B 2 256 ? 18.719 17.831 -38.700 1.00 13.21 252 VAL B CA 1
ATOM 5594 C C . VAL B 2 256 ? 18.180 17.288 -40.012 1.00 12.27 252 VAL B C 1
ATOM 5595 O O . VAL B 2 256 ? 17.891 16.115 -40.058 1.00 11.40 252 VAL B O 1
ATOM 5599 N N . ASP B 2 257 ? 18.074 18.114 -41.056 1.00 12.57 253 ASP B N 1
ATOM 5600 C CA . ASP B 2 257 ? 17.256 17.772 -42.207 1.00 12.87 253 ASP B CA 1
ATOM 5601 C C . ASP B 2 257 ? 17.892 16.841 -43.235 1.00 11.87 253 ASP B C 1
ATOM 5602 O O . ASP B 2 257 ? 17.243 16.468 -44.199 1.00 12.04 253 ASP B O 1
ATOM 5607 N N . ASN B 2 258 ? 19.141 16.443 -43.018 1.00 11.32 254 ASN B N 1
ATOM 5608 C CA . ASN B 2 258 ? 19.888 15.749 -44.035 1.00 11.46 254 ASN B CA 1
ATOM 5609 C C . ASN B 2 258 ? 19.976 14.257 -43.661 1.00 11.36 254 ASN B C 1
ATOM 5610 O O . ASN B 2 258 ? 20.773 13.881 -42.796 1.00 9.97 254 ASN B O 1
ATOM 5615 N N . ILE B 2 259 ? 19.218 13.400 -44.373 1.00 11.32 255 ILE B N 1
ATOM 5616 C CA . ILE B 2 259 ? 19.128 11.969 -44.064 1.00 11.67 255 ILE B CA 1
ATOM 5617 C C . ILE B 2 259 ? 20.462 11.231 -44.195 1.00 11.38 255 ILE B C 1
ATOM 5618 O O . ILE B 2 259 ? 20.657 10.182 -43.589 1.00 11.97 255 ILE B O 1
ATOM 5623 N N . LEU B 2 260 ? 21.378 11.771 -44.999 1.00 11.01 256 LEU B N 1
ATOM 5624 C CA . LEU B 2 260 ? 22.680 11.154 -45.165 1.00 11.15 256 LEU B CA 1
ATOM 5625 C C . LEU B 2 260 ? 23.759 11.614 -44.184 1.00 11.25 256 LEU B C 1
ATOM 5626 O O . LEU B 2 260 ? 24.888 11.115 -44.243 1.00 11.30 256 LEU B O 1
ATOM 5631 N N . VAL B 2 261 ? 23.422 12.498 -43.255 1.00 11.01 257 VAL B N 1
ATOM 5632 C CA . VAL B 2 261 ? 24.461 13.159 -42.447 1.00 11.73 257 VAL B CA 1
ATOM 5633 C C . VAL B 2 261 ? 25.325 12.175 -41.654 1.00 12.05 257 VAL B C 1
ATOM 5634 O O . VAL B 2 261 ? 24.837 11.330 -40.896 1.00 10.93 257 VAL B O 1
ATOM 5638 N N . LYS B 2 262 ? 26.642 12.303 -41.839 1.00 12.32 258 LYS B N 1
ATOM 5639 C CA . LYS B 2 262 ? 27.581 11.483 -41.102 1.00 12.97 258 LYS B CA 1
ATOM 5640 C C . LYS B 2 262 ? 27.813 12.090 -39.738 1.00 12.04 258 LYS B C 1
ATOM 5641 O O . LYS B 2 262 ? 28.762 12.859 -39.507 1.00 11.14 258 LYS B O 1
ATOM 5647 N N . VAL B 2 263 ? 26.931 11.748 -38.799 1.00 11.27 259 VAL B N 1
ATOM 5648 C CA . VAL B 2 263 ? 26.994 12.360 -37.497 1.00 11.58 259 VAL B CA 1
ATOM 5649 C C . VAL B 2 263 ? 28.321 11.933 -36.847 1.00 11.45 259 VAL B C 1
ATOM 5650 O O . VAL B 2 263 ? 28.683 10.761 -36.858 1.00 11.13 259 VAL B O 1
ATOM 5654 N N . ALA B 2 264 ? 28.999 12.906 -36.238 1.00 11.99 260 ALA B N 1
ATOM 5655 C CA . ALA B 2 264 ? 30.326 12.721 -35.635 1.00 12.18 260 ALA B CA 1
ATOM 5656 C C . ALA B 2 264 ? 31.345 12.058 -36.551 1.00 12.43 260 ALA B C 1
ATOM 5657 O O . ALA B 2 264 ? 32.205 11.295 -36.090 1.00 12.82 260 ALA B O 1
ATOM 5659 N N . ASP B 2 265 ? 31.249 12.343 -37.849 1.00 12.41 261 ASP B N 1
ATOM 5660 C CA . ASP B 2 265 ? 32.109 11.743 -38.854 1.00 13.24 261 A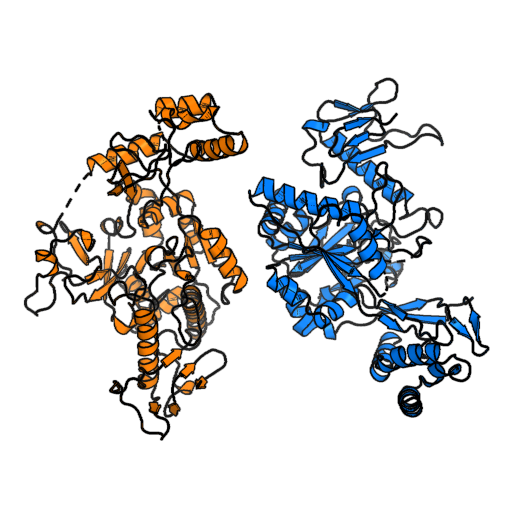SP B CA 1
ATOM 5661 C C . ASP B 2 265 ? 33.580 11.703 -38.423 1.00 13.42 261 ASP B C 1
ATOM 5662 O O . ASP B 2 265 ? 34.191 12.772 -38.261 1.00 13.27 261 ASP B O 1
ATOM 5667 N N . PRO B 2 266 ? 34.131 10.493 -38.227 1.00 13.66 262 PRO B N 1
ATOM 5668 C CA . PRO B 2 266 ? 35.531 10.477 -37.749 1.00 13.96 262 PRO B CA 1
ATOM 5669 C C . PRO B 2 266 ? 36.532 11.019 -38.757 1.00 14.19 262 PRO B C 1
ATOM 5670 O O . PRO B 2 266 ? 37.543 11.602 -38.336 1.00 15.33 262 PRO B O 1
ATOM 5674 N N . ARG B 2 267 ? 36.264 10.890 -40.043 1.00 14.65 263 ARG B N 1
ATOM 5675 C CA . ARG B 2 267 ? 37.185 11.469 -41.042 1.00 16.33 263 ARG B CA 1
ATOM 5676 C C . ARG B 2 267 ? 37.267 12.998 -40.943 1.00 15.35 263 ARG B C 1
ATOM 5677 O O . ARG B 2 267 ? 38.359 13.608 -40.965 1.00 15.74 263 ARG B O 1
ATOM 5685 N N . PHE B 2 268 ? 36.107 13.636 -40.834 1.00 14.47 264 PHE B N 1
ATOM 5686 C CA . PHE B 2 268 ? 36.031 15.108 -40.716 1.00 14.58 264 PHE B CA 1
ATOM 5687 C C . PHE B 2 268 ? 36.682 15.605 -39.425 1.00 14.84 264 PHE B C 1
ATOM 5688 O O . PHE B 2 268 ? 37.435 16.580 -39.436 1.00 15.53 264 PHE B O 1
ATOM 5696 N N . ILE B 2 269 ? 36.379 14.943 -38.310 1.00 15.01 265 ILE B N 1
ATOM 5697 C CA . ILE B 2 269 ? 36.964 15.287 -37.024 1.00 15.19 265 ILE B CA 1
ATOM 5698 C C . ILE B 2 269 ? 38.498 15.109 -37.110 1.00 14.72 265 ILE B C 1
ATOM 5699 O O . ILE B 2 269 ? 39.226 16.006 -36.720 1.00 14.29 265 ILE B O 1
ATOM 5704 N N . GLY B 2 270 ? 38.958 13.991 -37.647 1.00 14.26 266 GLY B N 1
ATOM 5705 C CA . GLY B 2 270 ? 40.430 13.768 -37.774 1.00 14.71 266 GLY B CA 1
ATOM 5706 C C . GLY B 2 270 ? 41.147 14.772 -38.666 1.00 14.99 266 GLY B C 1
ATOM 5707 O O . GLY B 2 270 ? 42.260 15.238 -38.339 1.00 15.69 266 GLY B O 1
ATOM 5708 N N . PHE B 2 271 ? 40.527 15.098 -39.791 1.00 15.31 267 PHE B N 1
ATOM 5709 C CA . PHE B 2 271 ? 40.980 16.155 -40.690 1.00 15.18 267 PHE B CA 1
ATOM 5710 C C . PHE B 2 271 ? 41.165 17.459 -39.942 1.00 14.96 267 PHE B C 1
ATOM 5711 O O . PHE B 2 271 ? 42.238 18.052 -39.936 1.00 15.41 267 PHE B O 1
ATOM 5719 N N . CYS B 2 272 ? 40.131 17.895 -39.256 1.00 13.67 268 CYS B N 1
ATOM 5720 C CA . CYS B 2 272 ? 40.202 19.150 -38.549 1.00 14.60 268 CYS B CA 1
ATOM 5721 C C . CYS B 2 272 ? 41.238 19.122 -37.388 1.00 14.93 268 CYS B C 1
ATOM 5722 O O . CYS B 2 272 ? 41.876 20.146 -37.104 1.00 15.39 268 CYS B O 1
ATOM 5725 N N . ILE B 2 273 ? 41.338 17.989 -36.699 1.00 15.45 269 ILE B N 1
ATOM 5726 C CA . ILE B 2 273 ? 42.293 17.876 -35.580 1.00 16.82 269 ILE B CA 1
ATOM 5727 C C . ILE B 2 273 ? 43.720 17.983 -36.124 1.00 17.24 269 ILE B C 1
ATOM 5728 O O . ILE B 2 273 ? 44.548 18.769 -35.603 1.00 16.84 269 ILE B O 1
ATOM 5733 N N . GLN B 2 274 ? 43.990 17.253 -37.194 1.00 17.71 270 GLN B N 1
ATOM 5734 C CA . GLN B 2 274 ? 45.352 17.232 -37.749 1.00 19.19 270 GLN B CA 1
ATOM 5735 C C . GLN B 2 274 ? 45.755 18.516 -38.443 1.00 18.38 270 GLN B C 1
ATOM 5736 O O . GLN B 2 274 ? 46.951 18.829 -38.511 1.00 18.83 270 GLN B O 1
ATOM 5742 N N . LYS B 2 275 ? 44.783 19.276 -38.939 1.00 18.06 271 LYS B N 1
ATOM 5743 C CA . LYS B 2 275 ? 45.058 20.634 -39.441 1.00 18.74 271 LYS B CA 1
ATOM 5744 C C . LYS B 2 275 ? 45.112 21.692 -38.341 1.00 16.27 271 LYS B C 1
ATOM 5745 O O . LYS B 2 275 ? 45.386 22.839 -38.644 1.00 17.72 271 LYS B O 1
ATOM 5751 N N . GLY B 2 276 ? 44.815 21.351 -37.079 1.00 16.05 272 GLY B N 1
ATOM 5752 C CA . GLY B 2 276 ? 44.746 22.327 -35.999 1.00 16.47 272 GLY B CA 1
ATOM 5753 C C . GLY B 2 276 ? 43.685 23.404 -36.207 1.00 17.16 272 GLY B C 1
ATOM 5754 O O . GLY B 2 276 ? 43.866 24.577 -35.828 1.00 18.63 272 GLY B O 1
ATOM 5755 N N . ALA B 2 277 ? 42.564 23.000 -36.802 1.00 17.17 273 ALA B N 1
ATOM 5756 C CA . ALA B 2 277 ? 41.473 23.925 -37.076 1.00 17.18 273 ALA B CA 1
ATOM 5757 C C . ALA B 2 277 ? 40.806 24.355 -35.782 1.00 17.68 273 ALA B C 1
ATOM 5758 O O . ALA B 2 277 ? 40.644 23.540 -34.883 1.00 18.78 273 ALA B O 1
ATOM 5760 N N . ASP B 2 278 ? 40.425 25.632 -35.696 1.00 17.88 274 ASP B N 1
ATOM 5761 C CA . ASP B 2 278 ? 39.479 26.052 -34.668 1.00 18.42 274 ASP B CA 1
ATOM 5762 C C . ASP B 2 278 ? 38.057 25.918 -35.189 1.00 16.84 274 ASP B C 1
ATOM 5763 O O . ASP B 2 278 ? 37.132 25.716 -34.395 1.00 16.33 274 ASP B O 1
ATOM 5768 N N . CYS B 2 279 ? 37.912 25.983 -36.500 1.00 16.46 275 CYS B N 1
ATOM 5769 C CA . CYS B 2 279 ? 36.607 25.960 -37.170 1.00 17.19 275 CYS B CA 1
ATOM 5770 C C . CYS B 2 279 ? 36.752 25.282 -38.524 1.00 16.58 275 CYS B C 1
ATOM 5771 O O . CYS B 2 279 ? 37.692 25.561 -39.261 1.00 17.34 275 CYS B O 1
ATOM 5774 N N . GLY B 2 280 ? 35.802 24.427 -38.886 1.00 15.53 276 GLY B N 1
ATOM 5775 C CA . GLY B 2 280 ? 35.845 23.742 -40.174 1.00 15.67 276 GLY B CA 1
ATOM 5776 C C . GLY B 2 280 ? 34.455 23.642 -40.764 1.00 15.31 276 GLY B C 1
ATOM 5777 O O . GLY B 2 280 ? 33.472 23.642 -40.036 1.00 13.90 276 GLY B O 1
ATOM 5778 N N . ALA B 2 281 ? 34.368 23.599 -42.082 1.00 14.33 277 ALA B N 1
ATOM 5779 C CA . ALA B 2 281 ? 33.061 23.432 -42.753 1.00 14.20 277 ALA B CA 1
ATOM 5780 C C . ALA B 2 281 ? 33.134 22.359 -43.809 1.00 13.80 277 ALA B C 1
ATOM 5781 O O . ALA B 2 281 ? 34.098 22.330 -44.597 1.00 13.51 277 ALA B O 1
ATOM 5783 N N . LYS B 2 282 ? 32.155 21.439 -43.823 1.00 13.02 278 LYS B N 1
ATOM 5784 C CA . LYS B 2 282 ? 32.008 20.507 -44.953 1.00 13.21 278 LYS B CA 1
ATOM 5785 C C . LYS B 2 282 ? 31.291 21.174 -46.098 1.00 12.90 278 LYS B C 1
ATOM 5786 O O . LYS B 2 282 ? 30.306 21.914 -45.898 1.00 13.61 278 LYS B O 1
ATOM 5792 N N . VAL B 2 283 ? 31.709 20.865 -47.315 1.00 12.88 279 VAL B N 1
ATOM 5793 C CA . VAL B 2 283 ? 31.045 21.420 -48.515 1.00 13.29 279 VAL B CA 1
ATOM 5794 C C . VAL B 2 283 ? 30.835 20.304 -49.541 1.00 13.82 279 VAL B C 1
ATOM 5795 O O . VAL B 2 283 ? 31.506 19.292 -49.478 1.00 13.30 279 VAL B O 1
ATOM 5799 N N . VAL B 2 284 ? 29.837 20.468 -50.406 1.00 14.11 280 VAL B N 1
ATOM 5800 C CA . VAL B 2 284 ? 29.691 19.639 -51.590 1.00 15.16 280 VAL B CA 1
ATOM 5801 C C . VAL B 2 284 ? 29.870 20.541 -52.789 1.00 15.36 280 VAL B C 1
ATOM 5802 O O . VAL B 2 284 ? 29.629 21.759 -52.720 1.00 14.73 280 VAL B O 1
ATOM 5806 N N . GLU B 2 285 ? 30.266 19.927 -53.898 1.00 15.85 281 GLU B N 1
ATOM 5807 C CA . GLU B 2 285 ? 30.407 20.641 -55.139 1.00 16.65 281 GLU B CA 1
ATOM 5808 C C . GLU B 2 285 ? 29.051 21.080 -55.673 1.00 15.41 281 GLU B C 1
ATOM 5809 O O . GLU B 2 285 ? 28.214 20.257 -56.042 1.00 15.39 281 GLU B O 1
ATOM 5815 N N . LYS B 2 286 ? 28.856 22.387 -55.727 1.00 16.20 282 LYS B N 1
ATOM 5816 C CA . LYS B 2 286 ? 27.692 22.996 -56.368 1.00 15.26 282 LYS B CA 1
ATOM 5817 C C . LYS B 2 286 ? 27.943 22.972 -57.881 1.00 17.00 282 LYS B C 1
ATOM 5818 O O . LYS B 2 286 ? 28.998 23.426 -58.355 1.00 17.06 282 LYS B O 1
ATOM 5824 N N . THR B 2 287 ? 27.008 22.375 -58.611 1.00 16.38 283 THR B N 1
ATOM 5825 C CA . THR B 2 287 ? 27.092 22.278 -60.069 1.00 17.88 283 THR B CA 1
ATOM 5826 C C . THR B 2 287 ? 25.962 23.000 -60.805 1.00 17.10 283 THR B C 1
ATOM 5827 O O . THR B 2 287 ? 26.130 23.339 -61.980 1.00 19.08 283 THR B O 1
ATOM 5831 N N . ASN B 2 288 ? 24.833 23.220 -60.135 1.00 14.91 284 ASN B N 1
ATOM 5832 C CA . ASN B 2 288 ? 23.720 23.983 -60.662 1.00 15.48 284 ASN B CA 1
ATOM 5833 C C . ASN B 2 288 ? 23.805 25.404 -60.100 1.00 14.58 284 ASN B C 1
ATOM 5834 O O . ASN B 2 288 ? 23.700 25.577 -58.897 1.00 14.90 284 ASN B O 1
ATOM 5839 N N . PRO B 2 289 ? 23.958 26.422 -60.954 1.00 14.69 285 PRO B N 1
ATOM 5840 C CA . PRO B 2 289 ? 24.056 27.797 -60.443 1.00 14.57 285 PRO B CA 1
ATOM 5841 C C . PRO B 2 289 ? 22.971 28.230 -59.460 1.00 14.08 285 PRO B C 1
ATOM 5842 O O . PRO B 2 289 ? 23.256 29.014 -58.567 1.00 15.11 285 PRO B O 1
ATOM 5846 N N . THR B 2 290 ? 21.738 27.766 -59.652 1.00 14.16 286 THR B N 1
ATOM 5847 C CA . THR B 2 290 ? 20.628 28.183 -58.822 1.00 15.05 286 THR B CA 1
ATOM 5848 C C . THR B 2 290 ? 20.284 27.222 -57.687 1.00 14.70 286 THR B C 1
ATOM 5849 O O . THR B 2 290 ? 19.235 27.365 -57.050 1.00 14.35 286 THR B O 1
ATOM 5853 N N . GLU B 2 291 ? 21.166 26.268 -57.391 1.00 14.78 287 GLU B N 1
ATOM 5854 C CA . GLU B 2 291 ? 20.985 25.441 -56.192 1.00 14.46 287 GLU B CA 1
ATOM 5855 C C . GLU B 2 291 ? 21.000 26.346 -54.970 1.00 13.92 287 GLU B C 1
ATOM 5856 O O . GLU B 2 291 ? 21.911 27.168 -54.821 1.00 13.79 287 GLU B O 1
ATOM 5862 N N . PRO B 2 292 ? 20.020 26.172 -54.069 1.00 12.78 288 PRO B N 1
ATOM 5863 C CA . PRO B 2 292 ? 19.938 26.995 -52.855 1.00 12.60 288 PRO B CA 1
ATOM 5864 C C . PRO B 2 292 ? 20.845 26.494 -51.693 1.00 12.22 288 PRO B C 1
ATOM 5865 O O . PRO B 2 292 ? 20.371 26.066 -50.635 1.00 12.58 288 PRO B O 1
ATOM 5869 N N . VAL B 2 293 ? 22.144 26.653 -51.901 1.00 12.69 289 VAL B N 1
ATOM 5870 C CA . VAL B 2 293 ? 23.157 26.459 -50.875 1.00 13.87 289 VAL B CA 1
ATOM 5871 C C . VAL B 2 293 ? 23.999 27.720 -50.713 1.00 13.72 289 VAL B C 1
ATOM 5872 O O . VAL B 2 293 ? 24.357 28.360 -51.703 1.00 13.23 289 VAL B O 1
ATOM 5876 N N . GLY B 2 294 ? 24.321 28.075 -49.470 1.00 12.80 290 GLY B N 1
ATOM 5877 C CA . GLY B 2 294 ? 25.301 29.125 -49.236 1.00 13.88 290 GLY B CA 1
ATOM 5878 C C . GLY B 2 294 ? 26.595 28.671 -49.870 1.00 14.37 290 GLY B C 1
ATOM 5879 O O . GLY B 2 294 ? 26.814 27.450 -50.043 1.00 14.16 290 GLY B O 1
ATOM 5880 N N . VAL B 2 295 ? 27.413 29.630 -50.301 1.00 15.08 291 VAL B N 1
ATOM 5881 C CA . VAL B 2 295 ? 28.723 29.301 -50.849 1.00 15.98 291 VAL B CA 1
ATOM 5882 C C . VAL B 2 295 ? 29.788 29.790 -49.880 1.00 16.51 291 VAL B C 1
ATOM 5883 O O . VAL B 2 295 ? 29.753 30.926 -49.435 1.00 16.32 291 VAL B O 1
ATOM 5887 N N . VAL B 2 296 ? 30.661 28.880 -49.504 1.00 17.20 292 VAL B N 1
ATOM 5888 C CA . VAL B 2 296 ? 31.855 29.194 -48.736 1.00 19.06 292 VAL B CA 1
ATOM 5889 C C . VAL B 2 296 ? 32.812 29.884 -49.689 1.00 20.06 292 VAL B C 1
ATOM 5890 O O . VAL B 2 296 ? 33.115 29.372 -50.785 1.00 20.98 292 VAL B O 1
ATOM 5894 N N . CYS B 2 297 ? 33.275 31.053 -49.267 1.00 22.54 293 CYS B N 1
ATOM 5895 C CA . CYS B 2 297 ? 34.190 31.868 -50.077 1.00 24.73 293 CYS B CA 1
ATOM 5896 C C . CYS B 2 297 ? 34.956 32.804 -49.172 1.00 26.30 293 CYS B C 1
ATOM 5897 O O . CYS B 2 297 ? 34.787 32.768 -47.962 1.00 25.62 293 CYS B O 1
ATOM 5900 N N . ARG B 2 298 ? 35.818 33.627 -49.763 1.00 29.03 294 ARG B N 1
ATOM 5901 C CA . ARG B 2 298 ? 36.511 34.679 -49.033 1.00 32.21 294 ARG B CA 1
ATOM 5902 C C . ARG B 2 298 ? 35.888 36.018 -49.432 1.00 33.19 294 ARG B C 1
ATOM 5903 O O . ARG B 2 298 ? 35.763 36.287 -50.626 1.00 32.43 294 ARG B O 1
ATOM 5911 N N . VAL B 2 299 ? 35.457 36.821 -48.458 1.00 36.01 295 VAL B N 1
ATOM 5912 C CA . VAL B 2 299 ? 34.991 38.182 -48.750 1.00 40.07 295 VAL B CA 1
ATOM 5913 C C . VAL B 2 299 ? 35.891 39.173 -48.013 1.00 42.23 295 VAL B C 1
ATOM 5914 O O . VAL B 2 299 ? 36.040 39.106 -46.795 1.00 40.05 295 VAL B O 1
ATOM 5918 N N . ASP B 2 300 ? 36.509 40.068 -48.783 1.00 47.49 296 ASP B N 1
ATOM 5919 C CA . ASP B 2 300 ? 37.557 40.973 -48.288 1.00 49.86 296 ASP B CA 1
ATOM 5920 C C . ASP B 2 300 ? 38.626 40.217 -47.508 1.00 48.87 296 ASP B C 1
ATOM 5921 O O . ASP B 2 300 ? 38.952 40.570 -46.376 1.00 49.33 296 ASP B O 1
ATOM 5926 N N . GLY B 2 301 ? 39.124 39.140 -48.113 1.00 46.07 297 GLY B N 1
ATOM 5927 C CA . GLY B 2 301 ? 40.161 38.317 -47.507 1.00 46.84 297 GLY B CA 1
ATOM 5928 C C . GLY B 2 301 ? 39.714 37.235 -46.531 1.00 46.57 297 GLY B C 1
ATOM 5929 O O . GLY B 2 301 ? 40.420 36.238 -46.391 1.00 47.56 297 GLY B O 1
ATOM 5930 N N . VAL B 2 302 ? 38.562 37.403 -45.870 1.00 46.82 298 VAL B N 1
ATOM 5931 C CA . VAL B 2 302 ? 38.150 36.522 -44.742 1.00 45.81 298 VAL B CA 1
ATOM 5932 C C . VAL B 2 302 ? 37.115 35.455 -45.156 1.00 41.65 298 VAL B C 1
ATOM 5933 O O . VAL B 2 302 ? 36.297 35.680 -46.041 1.00 36.47 298 VAL B O 1
ATOM 5937 N N . TYR B 2 303 ? 37.174 34.297 -44.499 1.00 40.21 299 TYR B N 1
ATOM 5938 C CA . TYR B 2 303 ? 36.217 33.203 -44.725 1.00 38.36 299 TYR B CA 1
ATOM 5939 C C . TYR B 2 303 ? 34.808 33.504 -44.228 1.00 36.05 299 TYR B C 1
ATOM 5940 O O . TYR B 2 303 ? 34.615 33.947 -43.097 1.00 36.05 299 TYR B O 1
ATOM 5949 N N . GLN B 2 304 ? 33.824 33.283 -45.095 1.00 30.95 300 GLN B N 1
ATOM 5950 C CA . GLN B 2 304 ? 32.419 33.328 -44.688 1.00 30.14 300 GLN B CA 1
ATOM 5951 C C . GLN B 2 304 ? 31.570 32.498 -45.634 1.00 25.38 300 GLN B C 1
ATOM 5952 O O . GLN B 2 304 ? 32.052 32.019 -46.642 1.00 24.01 300 GLN B O 1
ATOM 5958 N N . VAL B 2 305 ? 30.320 32.290 -45.256 1.00 23.54 301 VAL B N 1
ATOM 5959 C CA . VAL B 2 305 ? 29.327 31.739 -46.155 1.00 21.20 301 VAL B CA 1
ATOM 5960 C C . VAL B 2 305 ? 28.486 32.917 -46.655 1.00 20.56 301 VAL B C 1
ATOM 5961 O O . VAL B 2 305 ? 27.947 33.668 -45.849 1.00 20.36 301 VAL B O 1
ATOM 5965 N N . VAL B 2 306 ? 28.392 33.075 -47.973 1.00 19.26 302 VAL B N 1
ATOM 5966 C CA . VAL B 2 306 ? 27.504 34.038 -48.577 1.00 18.46 302 VAL B CA 1
ATOM 5967 C C . VAL B 2 306 ? 26.255 33.247 -48.935 1.00 18.45 302 VAL B C 1
ATOM 5968 O O . VAL B 2 306 ? 26.320 32.261 -49.682 1.00 17.33 302 VAL B O 1
ATOM 5972 N N . GLU B 2 307 ? 25.129 33.660 -48.364 1.00 17.62 303 GLU B N 1
ATOM 5973 C CA . GLU B 2 307 ? 23.899 32.900 -48.525 1.00 17.60 303 GLU B CA 1
ATOM 5974 C C . GLU B 2 307 ? 23.406 32.944 -49.971 1.00 17.59 303 GLU B C 1
ATOM 5975 O O . GLU B 2 307 ? 23.638 33.913 -50.697 1.00 17.07 303 GLU B O 1
ATOM 5981 N N . TYR B 2 308 ? 22.759 31.857 -50.387 1.00 15.44 304 TYR B N 1
ATOM 5982 C CA . TYR B 2 308 ? 22.313 31.723 -51.781 1.00 15.91 304 TYR B CA 1
ATOM 5983 C C . TYR B 2 308 ? 21.386 32.847 -52.247 1.00 16.02 304 TYR B C 1
ATOM 5984 O O . TYR B 2 308 ? 21.386 33.175 -53.431 1.00 16.07 304 TYR B O 1
ATOM 5993 N N . SER B 2 309 ? 20.598 33.388 -51.320 1.00 17.36 305 SER B N 1
ATOM 5994 C CA . SER B 2 309 ? 19.674 34.496 -51.578 1.00 17.73 305 SER B CA 1
ATOM 5995 C C . SER B 2 309 ? 20.347 35.864 -51.585 1.00 19.06 305 SER B C 1
ATOM 5996 O O . SER B 2 309 ? 19.669 36.851 -51.788 1.00 19.42 305 SER B O 1
ATOM 5999 N N . GLU B 2 310 ? 21.667 35.916 -51.399 1.00 19.79 306 GLU B N 1
ATOM 6000 C CA . GLU B 2 310 ? 22.450 37.161 -51.434 1.00 24.15 306 GLU B CA 1
ATOM 6001 C C . GLU B 2 310 ? 23.206 37.390 -52.733 1.00 23.63 306 GLU B C 1
ATOM 6002 O O . GLU B 2 310 ? 23.548 38.539 -53.026 1.00 25.60 306 GLU B O 1
ATOM 6008 N N . ILE B 2 311 ? 23.524 36.321 -53.473 1.00 21.59 307 ILE B N 1
ATOM 6009 C CA . ILE B 2 311 ? 24.347 36.416 -54.680 1.00 21.90 307 ILE B CA 1
ATOM 6010 C C . ILE B 2 311 ? 23.537 36.799 -55.915 1.00 20.61 307 ILE B C 1
ATOM 6011 O O . ILE B 2 311 ? 22.343 36.463 -56.023 1.00 19.53 307 ILE B O 1
ATOM 6016 N N . SER B 2 312 ? 24.176 37.521 -56.834 1.00 20.86 308 SER B N 1
ATOM 6017 C CA . SER B 2 312 ? 23.565 37.836 -58.113 1.00 19.76 308 SER B CA 1
ATOM 6018 C C . SER B 2 312 ? 23.597 36.576 -58.965 1.00 18.95 308 SER B C 1
ATOM 6019 O O . SER B 2 312 ? 24.436 35.702 -58.750 1.00 16.62 308 SER B O 1
ATOM 6022 N N . LEU B 2 313 ? 22.727 36.517 -59.966 1.00 19.41 309 LEU B N 1
ATOM 6023 C CA . LEU B 2 313 ? 22.767 35.408 -60.917 1.00 19.68 309 LEU B CA 1
ATOM 6024 C C . LEU B 2 313 ? 24.116 35.348 -61.646 1.00 19.64 309 LEU B C 1
ATOM 6025 O O . LEU B 2 313 ? 24.620 34.268 -61.953 1.00 20.16 309 LEU B O 1
ATOM 6030 N N . ALA B 2 314 ? 24.689 36.518 -61.940 1.00 20.14 310 ALA B N 1
ATOM 6031 C CA . ALA B 2 314 ? 25.989 36.578 -62.604 1.00 19.54 310 ALA B CA 1
ATOM 6032 C C . ALA B 2 314 ? 27.051 35.844 -61.778 1.00 19.57 310 ALA B C 1
ATOM 6033 O O . ALA B 2 314 ? 27.823 35.031 -62.310 1.00 19.40 310 ALA B O 1
ATOM 6035 N N . THR B 2 315 ? 27.063 36.099 -60.478 1.00 19.45 311 THR B N 1
ATOM 6036 C CA . THR B 2 315 ? 27.995 35.404 -59.566 1.00 20.10 311 THR B CA 1
ATOM 6037 C C . THR B 2 315 ? 27.660 33.926 -59.513 1.00 19.54 311 THR B C 1
ATOM 6038 O O . THR B 2 315 ? 28.559 33.101 -59.525 1.00 19.01 311 THR B O 1
ATOM 6042 N N . ALA B 2 316 ? 26.373 33.603 -59.416 1.00 16.96 312 ALA B N 1
ATOM 6043 C CA . ALA B 2 316 ? 25.960 32.210 -59.350 1.00 16.92 312 ALA B CA 1
ATOM 6044 C C . ALA B 2 316 ? 26.398 31.411 -60.566 1.00 17.52 312 ALA B C 1
ATOM 6045 O O . ALA B 2 316 ? 26.743 30.225 -60.432 1.00 17.94 312 ALA B O 1
ATOM 6047 N N . GLN B 2 317 ? 26.340 32.035 -61.745 1.00 17.16 313 GLN B N 1
ATOM 6048 C CA . GLN B 2 317 ? 26.635 31.363 -63.000 1.00 18.23 313 GLN B CA 1
ATOM 6049 C C . GLN B 2 317 ? 28.091 31.422 -63.433 1.00 19.20 313 GLN B C 1
ATOM 6050 O O . GLN B 2 317 ? 28.435 30.701 -64.348 1.00 18.49 313 GLN B O 1
ATOM 6056 N N . LYS B 2 318 ? 28.928 32.252 -62.805 1.00 20.14 314 LYS B N 1
ATOM 6057 C CA . LYS B 2 318 ? 30.340 32.370 -63.207 1.00 23.28 314 LYS B CA 1
ATOM 6058 C C . LYS B 2 318 ? 31.018 31.015 -63.198 1.00 24.01 314 LYS B C 1
ATOM 6059 O O . LYS B 2 318 ? 30.906 30.282 -62.212 1.00 22.05 314 LYS B O 1
ATOM 6065 N N . ARG B 2 319 ? 31.717 30.681 -64.287 1.00 24.46 315 ARG B N 1
ATOM 6066 C CA . ARG B 2 319 ? 32.503 29.457 -64.342 1.00 26.29 315 ARG B CA 1
ATOM 6067 C C . ARG B 2 319 ? 33.986 29.767 -64.401 1.00 28.47 315 ARG B C 1
ATOM 6068 O O . ARG B 2 319 ? 34.395 30.801 -64.934 1.00 30.39 315 ARG B O 1
ATOM 6076 N N . SER B 2 320 ? 34.773 28.887 -63.793 1.00 27.79 316 SER B N 1
ATOM 6077 C CA . SER B 2 320 ? 36.245 28.946 -63.840 1.00 31.15 316 SER B CA 1
ATOM 6078 C C . SER B 2 320 ? 36.699 28.264 -65.126 1.00 30.19 316 SER B C 1
ATOM 6079 O O . SER B 2 320 ? 35.873 27.702 -65.848 1.00 28.08 316 SER B O 1
ATOM 6082 N N . SER B 2 321 ? 37.998 28.302 -65.426 1.00 33.73 317 SER B N 1
ATOM 6083 C CA . SER B 2 321 ? 38.485 27.804 -66.731 1.00 35.29 317 SER B CA 1
ATOM 6084 C C . SER B 2 321 ? 38.309 26.297 -66.958 1.00 34.42 317 SER B C 1
ATOM 6085 O O . SER B 2 321 ? 38.254 25.847 -68.103 1.00 36.22 317 SER B O 1
ATOM 6088 N N . ASP B 2 322 ? 38.228 25.523 -65.878 1.00 34.53 318 ASP B N 1
ATOM 6089 C CA . ASP B 2 322 ? 37.927 24.089 -65.972 1.00 35.21 318 ASP B CA 1
ATOM 6090 C C . ASP B 2 322 ? 36.448 23.799 -66.322 1.00 35.48 318 ASP B C 1
ATOM 6091 O O . ASP B 2 322 ? 36.107 22.672 -66.683 1.00 35.40 318 ASP B O 1
ATOM 6096 N N . GLY B 2 323 ? 35.581 24.807 -66.204 1.00 32.19 319 GLY B N 1
ATOM 6097 C CA . GLY B 2 323 ? 34.166 24.661 -66.535 1.00 30.67 319 GLY B CA 1
ATOM 6098 C C . GLY B 2 323 ? 33.317 24.465 -65.297 1.00 28.42 319 GLY B C 1
ATOM 6099 O O . GLY B 2 323 ? 32.090 24.457 -65.382 1.00 28.33 319 GLY B O 1
ATOM 6100 N N . ARG B 2 324 ? 33.951 24.315 -64.147 1.00 28.56 320 ARG B N 1
ATOM 6101 C CA . ARG B 2 324 ? 33.214 24.249 -62.890 1.00 27.85 320 ARG B CA 1
ATOM 6102 C C . ARG B 2 324 ? 32.791 25.638 -62.485 1.00 25.05 320 ARG B C 1
ATOM 6103 O O . ARG B 2 324 ? 33.365 26.643 -62.940 1.00 22.49 320 ARG B O 1
ATOM 6111 N N . LEU B 2 325 ? 31.755 25.719 -61.656 1.00 20.44 321 LEU B N 1
ATOM 6112 C CA . LEU B 2 325 ? 31.348 27.013 -61.147 1.00 19.99 321 LEU B CA 1
ATOM 6113 C C . LEU B 2 325 ? 32.472 27.601 -60.315 1.00 20.45 321 LEU B C 1
ATOM 6114 O O . LEU B 2 325 ? 33.144 26.874 -59.566 1.00 19.50 321 LEU B O 1
ATOM 6119 N N . LEU B 2 326 ? 32.660 28.913 -60.449 1.00 19.39 322 LEU B N 1
ATOM 6120 C CA . LEU B 2 326 ? 33.671 29.645 -59.691 1.00 22.43 322 LEU B CA 1
ATOM 6121 C C . LEU B 2 326 ? 33.405 29.547 -58.185 1.00 20.34 322 LEU B C 1
ATOM 6122 O O . LEU B 2 326 ? 34.306 29.281 -57.393 1.00 21.16 322 LEU B O 1
ATOM 6127 N N . PHE B 2 327 ? 32.145 29.732 -57.818 1.00 19.81 323 PHE B N 1
ATOM 6128 C CA . PHE B 2 327 ? 31.694 29.580 -56.440 1.00 18.98 323 PHE B CA 1
ATOM 6129 C C . PHE B 2 327 ? 30.970 28.255 -56.341 1.00 19.07 323 PHE B C 1
ATOM 6130 O O . PHE B 2 327 ? 29.738 28.165 -56.575 1.00 17.91 323 PHE B O 1
ATOM 6138 N N . ASN B 2 328 ? 31.762 27.213 -56.076 1.00 18.36 324 ASN B N 1
ATOM 6139 C CA . ASN B 2 328 ? 31.261 25.836 -56.078 1.00 18.45 324 ASN B CA 1
ATOM 6140 C C . ASN B 2 328 ? 31.332 25.142 -54.747 1.00 17.17 324 ASN B C 1
ATOM 6141 O O . ASN B 2 328 ? 31.089 23.954 -54.706 1.00 18.71 324 ASN B O 1
ATOM 6146 N N . ALA B 2 329 ? 31.656 25.849 -53.665 1.00 16.08 325 ALA B N 1
ATOM 6147 C CA . ALA B 2 329 ? 31.759 25.203 -52.352 1.00 15.45 325 ALA B CA 1
ATOM 6148 C C . ALA B 2 329 ? 30.457 25.372 -51.612 1.00 14.51 325 ALA B C 1
ATOM 6149 O O . ALA B 2 329 ? 30.279 26.319 -50.882 1.00 15.36 325 ALA B O 1
ATOM 6151 N N . GLY B 2 330 ? 29.522 24.459 -51.853 1.00 14.90 326 GLY B N 1
ATOM 6152 C CA . GLY B 2 330 ? 28.182 24.602 -51.282 1.00 13.45 326 GLY B CA 1
ATOM 6153 C C . GLY B 2 330 ? 28.167 24.208 -49.818 1.00 12.61 326 GLY B C 1
ATOM 6154 O O . GLY B 2 330 ? 28.551 23.075 -49.474 1.00 12.93 326 GLY B O 1
ATOM 6155 N N . ASN B 2 331 ? 27.682 25.109 -48.984 1.00 12.35 327 ASN B N 1
ATOM 6156 C CA . ASN B 2 331 ? 27.532 24.885 -47.556 1.00 12.37 327 ASN B CA 1
ATOM 6157 C C . ASN B 2 331 ? 26.500 23.779 -47.256 1.00 12.72 327 ASN B C 1
ATOM 6158 O O . ASN B 2 331 ? 25.327 23.936 -47.576 1.00 14.38 327 ASN B O 1
ATOM 6163 N N . ILE B 2 332 ? 26.940 22.685 -46.612 1.00 13.09 328 ILE B N 1
ATOM 6164 C CA . ILE B 2 332 ? 26.006 21.601 -46.221 1.00 12.47 328 ILE B CA 1
ATOM 6165 C C . ILE B 2 332 ? 25.702 21.607 -44.736 1.00 12.14 328 ILE B C 1
ATOM 6166 O O . ILE B 2 332 ? 25.251 20.613 -44.209 1.00 13.02 328 ILE B O 1
ATOM 6171 N N . ALA B 2 333 ? 25.927 22.740 -44.086 1.00 11.57 329 ALA B N 1
ATOM 6172 C CA . ALA B 2 333 ? 25.526 22.942 -42.696 1.00 11.80 329 ALA B CA 1
ATOM 6173 C C . ALA B 2 333 ? 26.074 21.836 -41.797 1.00 12.29 329 ALA B C 1
ATOM 6174 O O . ALA B 2 333 ? 25.369 21.293 -40.948 1.00 12.14 329 ALA B O 1
ATOM 6176 N N . ASN B 2 334 ? 27.378 21.545 -41.943 1.00 11.89 330 ASN B N 1
ATOM 6177 C CA . ASN B 2 334 ? 28.076 20.564 -41.117 1.00 12.72 330 ASN B CA 1
ATOM 6178 C C . ASN B 2 334 ? 29.381 21.216 -40.750 1.00 12.98 330 ASN B C 1
ATOM 6179 O O . ASN B 2 334 ? 30.205 21.433 -41.638 1.00 12.94 330 ASN B O 1
ATOM 6184 N N . HIS B 2 335 ? 29.549 21.556 -39.471 1.00 12.77 331 HIS B N 1
ATOM 6185 C CA . HIS B 2 335 ? 30.690 22.352 -39.032 1.00 13.01 331 HIS B CA 1
ATOM 6186 C C . HIS B 2 335 ? 31.430 21.692 -37.885 1.00 13.14 331 HIS B C 1
ATOM 6187 O O . HIS B 2 335 ? 30.872 20.879 -37.158 1.00 12.52 331 HIS B O 1
ATOM 6194 N N . PHE B 2 336 ? 32.703 22.070 -37.746 1.00 12.61 332 PHE B N 1
ATOM 6195 C CA . PHE B 2 336 ? 33.561 21.636 -36.641 1.00 13.50 332 PHE B CA 1
ATOM 6196 C C . PHE B 2 336 ? 33.951 22.879 -35.865 1.00 13.38 332 PHE B C 1
ATOM 6197 O O . PHE B 2 336 ? 34.348 23.862 -36.480 1.00 13.30 332 PHE B O 1
ATOM 6205 N N . PHE B 2 337 ? 33.782 22.848 -34.542 1.00 14.30 333 PHE B N 1
ATOM 6206 C CA . PHE B 2 337 ? 34.329 23.866 -33.633 1.00 16.24 333 PHE B CA 1
ATOM 6207 C C . PHE B 2 337 ? 35.156 23.180 -32.561 1.00 16.00 333 PHE B C 1
ATOM 6208 O O . PHE B 2 337 ? 34.789 22.118 -32.054 1.00 17.10 333 PHE B O 1
ATOM 6216 N N . THR B 2 338 ? 36.297 23.741 -32.176 1.00 16.59 334 THR B N 1
ATOM 6217 C CA . THR B 2 338 ? 36.850 23.289 -30.905 1.00 16.84 334 THR B CA 1
ATOM 6218 C C . THR B 2 338 ? 36.077 23.941 -29.755 1.00 16.98 334 THR B C 1
ATOM 6219 O O . THR B 2 338 ? 35.444 24.995 -29.910 1.00 17.53 334 THR B O 1
ATOM 6223 N N . VAL B 2 339 ? 36.146 23.346 -28.578 1.00 17.20 335 VAL B N 1
ATOM 6224 C CA . VAL B 2 339 ? 35.472 23.941 -27.429 1.00 18.38 335 VAL B CA 1
ATOM 6225 C C . VAL B 2 339 ? 36.080 25.302 -27.068 1.00 19.66 335 VAL B C 1
ATOM 6226 O O . VAL B 2 339 ? 35.307 26.257 -26.835 1.00 19.43 335 VAL B O 1
ATOM 6230 N N . PRO B 2 340 ? 37.436 25.422 -27.054 1.00 20.00 336 PRO B N 1
ATOM 6231 C CA . PRO B 2 340 ? 37.964 26.790 -26.840 1.00 21.72 336 PRO B CA 1
ATOM 6232 C C . PRO B 2 340 ? 37.484 27.856 -27.831 1.00 21.57 336 PRO B C 1
ATOM 6233 O O . PRO B 2 340 ? 37.250 28.990 -27.422 1.00 23.15 336 PRO B O 1
ATOM 6237 N N . PHE B 2 341 ? 37.308 27.501 -29.102 1.00 20.82 337 PHE B N 1
ATOM 6238 C CA . PHE B 2 341 ? 36.815 28.454 -30.087 1.00 21.05 337 PHE B CA 1
ATOM 6239 C C . PHE B 2 341 ? 35.349 28.811 -29.828 1.00 21.20 337 PHE B C 1
ATOM 6240 O O . PHE B 2 341 ? 34.957 29.986 -29.886 1.00 22.24 337 PHE B O 1
ATOM 6248 N N . LEU B 2 342 ? 34.561 27.795 -29.509 1.00 21.85 338 LEU B N 1
ATOM 6249 C CA . LEU B 2 342 ? 33.138 27.991 -29.217 1.00 24.93 338 LEU B CA 1
ATOM 6250 C C . LEU B 2 342 ? 32.991 28.900 -28.014 1.00 25.66 338 LEU B C 1
ATOM 6251 O O . LEU B 2 342 ? 32.139 29.807 -28.017 1.00 25.58 338 LEU B O 1
ATOM 6256 N N . ARG B 2 343 ? 33.820 28.656 -26.995 1.00 24.50 339 ARG B N 1
ATOM 6257 C CA . ARG B 2 343 ? 33.835 29.511 -25.804 1.00 27.61 339 ARG B CA 1
ATOM 6258 C C . ARG B 2 343 ? 34.105 30.957 -26.176 1.00 27.97 339 ARG B C 1
ATOM 6259 O O . ARG B 2 343 ? 33.402 31.846 -25.683 1.00 27.82 339 ARG B O 1
ATOM 6267 N N . ASP B 2 344 ? 35.118 31.198 -27.009 1.00 26.78 340 ASP B N 1
ATOM 6268 C CA . ASP B 2 344 ? 35.425 32.555 -27.446 1.00 27.10 340 ASP B CA 1
ATOM 6269 C C . ASP B 2 344 ? 34.273 33.137 -28.265 1.00 28.35 340 ASP B C 1
ATOM 6270 O O . ASP B 2 344 ? 33.922 34.295 -28.079 1.00 29.92 340 ASP B O 1
ATOM 6275 N N . VAL B 2 345 ? 33.663 32.332 -29.137 1.00 26.63 341 VAL B N 1
ATOM 6276 C CA . VAL B 2 345 ? 32.522 32.787 -29.950 1.00 27.39 341 VAL B CA 1
ATOM 6277 C C . VAL B 2 345 ? 31.347 33.278 -29.093 1.00 29.25 341 VAL B C 1
ATOM 6278 O O . VAL B 2 345 ? 30.746 34.342 -29.332 1.00 30.29 341 VAL B O 1
ATOM 6282 N N . VAL B 2 346 ? 31.075 32.504 -28.066 1.00 29.57 342 VAL B N 1
ATOM 6283 C CA . VAL B 2 346 ? 29.938 32.660 -27.198 1.00 30.83 342 VAL B CA 1
ATOM 6284 C C . VAL B 2 346 ? 30.169 33.823 -26.213 1.00 33.82 342 VAL B C 1
ATOM 6285 O O . VAL B 2 346 ? 29.286 34.688 -26.066 1.00 31.83 342 VAL B O 1
ATOM 6289 N N . ASN B 2 347 ? 31.347 33.845 -25.578 1.00 34.85 343 ASN B N 1
ATOM 6290 C CA . ASN B 2 347 ? 31.719 34.869 -24.568 1.00 35.89 343 ASN B CA 1
ATOM 6291 C C . ASN B 2 347 ? 32.125 36.231 -25.168 1.00 36.95 343 ASN B C 1
ATOM 6292 O O . ASN B 2 347 ? 31.799 37.275 -24.592 1.00 37.61 343 ASN B O 1
ATOM 6297 N N . VAL B 2 348 ? 32.863 36.213 -26.283 1.00 34.46 344 VAL B N 1
ATOM 6298 C CA . VAL B 2 348 ? 33.546 37.405 -26.829 1.00 35.28 344 VAL B CA 1
ATOM 6299 C C . VAL B 2 348 ? 33.025 37.855 -28.193 1.00 37.12 344 VAL B C 1
ATOM 6300 O O . VAL B 2 348 ? 32.686 39.025 -28.362 1.00 35.82 344 VAL B O 1
ATOM 6304 N N . TYR B 2 349 ? 32.984 36.942 -29.168 1.00 34.89 345 TYR B N 1
ATOM 6305 C CA . TYR B 2 349 ? 32.841 37.329 -30.559 1.00 34.19 345 TYR B CA 1
ATOM 6306 C C . TYR B 2 349 ? 31.399 37.626 -30.987 1.00 36.88 345 TYR B C 1
ATOM 6307 O O . TYR B 2 349 ? 31.099 38.762 -31.345 1.00 39.82 345 TYR B O 1
ATOM 6316 N N . GLU B 2 350 ? 30.515 36.630 -30.943 1.00 35.52 346 GLU B N 1
ATOM 6317 C CA . GLU B 2 350 ? 29.138 36.803 -31.451 1.00 36.19 346 GLU B CA 1
ATOM 6318 C C . GLU B 2 350 ? 28.433 38.087 -30.953 1.00 39.19 346 GLU B C 1
ATOM 6319 O O . GLU B 2 350 ? 27.725 38.721 -31.746 1.00 37.97 346 GLU B O 1
ATOM 6325 N N . PRO B 2 351 ? 28.624 38.474 -29.664 1.00 41.17 347 PRO B N 1
ATOM 6326 C CA . PRO B 2 351 ? 28.119 39.782 -29.190 1.00 40.53 347 PRO B CA 1
ATOM 6327 C C . PRO B 2 351 ? 28.560 41.008 -29.993 1.00 39.35 347 PRO B C 1
ATOM 6328 O O . PRO B 2 351 ? 27.836 41.989 -30.014 1.00 40.32 347 PRO B O 1
ATOM 6332 N N . GLN B 2 352 ? 29.722 40.952 -30.639 1.00 38.48 348 GLN B N 1
ATOM 6333 C CA . GLN B 2 352 ? 30.184 42.018 -31.540 1.00 40.94 348 GLN B CA 1
ATOM 6334 C C . GLN B 2 352 ? 29.456 42.074 -32.878 1.00 40.02 348 GLN B C 1
ATOM 6335 O O . GLN B 2 352 ? 29.570 43.084 -33.591 1.00 41.38 348 GLN B O 1
ATOM 6341 N N . LEU B 2 353 ? 28.752 41.001 -33.238 1.00 38.24 349 LEU B N 1
ATOM 6342 C CA . LEU B 2 353 ? 28.007 40.944 -34.493 1.00 38.56 349 LEU B CA 1
ATOM 6343 C C . LEU B 2 353 ? 26.626 41.539 -34.319 1.00 36.36 349 LEU B C 1
ATOM 6344 O O . LEU B 2 353 ? 25.943 41.246 -33.338 1.00 36.86 349 LEU B O 1
ATOM 6349 N N . GLN B 2 354 ? 26.218 42.346 -35.295 1.00 36.59 350 GLN B N 1
ATOM 6350 C CA . GLN B 2 354 ? 24.893 42.930 -35.299 1.00 37.35 350 GLN B CA 1
ATOM 6351 C C . GLN B 2 354 ? 23.969 41.939 -35.980 1.00 33.53 350 GLN B C 1
ATOM 6352 O O . GLN B 2 354 ? 24.396 41.155 -36.825 1.00 32.81 350 GLN B O 1
ATOM 6358 N N . HIS B 2 355 ? 22.699 41.997 -35.613 1.00 32.19 351 HIS B N 1
ATOM 6359 C CA . HIS B 2 355 ? 21.686 41.146 -36.211 1.00 29.93 351 HIS B CA 1
ATOM 6360 C C . HIS B 2 355 ? 21.421 41.594 -37.624 1.00 29.74 351 HIS B C 1
ATOM 6361 O O . HIS B 2 355 ? 21.537 42.773 -37.946 1.00 30.12 351 HIS B O 1
ATOM 6368 N N . HIS B 2 356 ? 21.042 40.640 -38.462 1.00 29.65 352 HIS B N 1
ATOM 6369 C CA . HIS B 2 356 ? 20.484 40.938 -39.770 1.00 31.12 352 HIS B CA 1
ATOM 6370 C C . HIS B 2 356 ? 19.029 41.363 -39.618 1.00 29.72 352 HIS B C 1
ATOM 6371 O O . HIS B 2 356 ? 18.331 40.873 -38.736 1.00 29.79 352 HIS B O 1
ATOM 6378 N N . VAL B 2 357 ? 18.606 42.277 -40.483 1.00 30.71 353 VAL B N 1
ATOM 6379 C CA . VAL B 2 357 ? 17.220 42.728 -40.569 1.00 31.74 353 VAL B CA 1
ATOM 6380 C C . VAL B 2 357 ? 16.515 41.915 -41.641 1.00 30.49 353 VAL B C 1
ATOM 6381 O O . VAL B 2 357 ? 17.010 41.786 -42.753 1.00 31.29 353 VAL B O 1
ATOM 6385 N N . ALA B 2 358 ? 15.357 41.365 -41.322 1.00 28.61 354 ALA B N 1
ATOM 6386 C CA . ALA B 2 358 ? 14.500 40.793 -42.342 1.00 28.18 354 ALA B CA 1
ATOM 6387 C C . ALA B 2 358 ? 13.133 41.385 -42.116 1.00 27.73 354 ALA B C 1
ATOM 6388 O O . ALA B 2 358 ? 12.609 41.327 -41.000 1.00 27.74 354 ALA B O 1
ATOM 6390 N N . GLN B 2 359 ? 12.560 41.981 -43.150 1.00 24.90 355 GLN B N 1
ATOM 6391 C CA . GLN B 2 359 ? 11.219 42.532 -43.003 1.00 25.61 355 GLN B CA 1
ATOM 6392 C C . GLN B 2 359 ? 10.208 41.425 -43.104 1.00 25.01 355 GLN B C 1
ATOM 6393 O O . GLN B 2 359 ? 10.393 40.513 -43.886 1.00 25.34 355 GLN B O 1
ATOM 6399 N N . LYS B 2 360 ? 9.150 41.511 -42.305 1.00 26.35 356 LYS B N 1
ATOM 6400 C CA . LYS B 2 360 ? 8.170 40.444 -42.203 1.00 27.90 356 LYS B CA 1
ATOM 6401 C C . LYS B 2 360 ? 6.774 41.019 -42.106 1.00 24.92 356 LYS B C 1
ATOM 6402 O O . LYS B 2 360 ? 6.585 42.134 -41.615 1.00 22.41 356 LYS B O 1
ATOM 6408 N N . LYS B 2 361 ? 5.806 40.223 -42.541 1.00 25.16 357 LYS B N 1
ATOM 6409 C CA . LYS B 2 361 ? 4.406 40.471 -42.305 1.00 26.82 357 LYS B CA 1
ATOM 6410 C C . LYS B 2 361 ? 4.118 39.887 -40.941 1.00 26.90 357 LYS B C 1
ATOM 6411 O O . LYS B 2 361 ? 4.235 38.665 -40.748 1.00 26.74 357 LYS B O 1
ATOM 6417 N N . ILE B 2 362 ? 3.840 40.758 -39.979 1.00 25.81 358 ILE B N 1
ATOM 6418 C CA . ILE B 2 362 ? 3.664 40.331 -38.584 1.00 26.75 358 ILE B CA 1
ATOM 6419 C C . ILE B 2 362 ? 2.202 40.589 -38.178 1.00 25.08 358 ILE B C 1
ATOM 6420 O O . ILE B 2 362 ? 1.766 41.739 -38.078 1.00 22.13 358 ILE B O 1
ATOM 6425 N N . PRO B 2 363 ? 1.413 39.509 -38.001 1.00 26.25 359 PRO B N 1
ATOM 6426 C CA . PRO B 2 363 ? 0.043 39.689 -37.499 1.00 28.17 359 PRO B CA 1
ATOM 6427 C C . PRO B 2 363 ? -0.003 40.501 -36.197 1.00 27.73 359 PRO B C 1
ATOM 6428 O O . PRO B 2 363 ? 0.815 40.267 -35.313 1.00 27.24 359 PRO B O 1
ATOM 6432 N N . TYR B 2 364 ? -0.942 41.442 -36.107 1.00 26.76 360 TYR B N 1
ATOM 6433 C CA . TYR B 2 364 ? -0.998 42.436 -35.024 1.00 26.83 360 TYR B CA 1
ATOM 6434 C C . TYR B 2 364 ? -2.411 42.841 -34.637 1.00 30.15 360 TYR B C 1
ATOM 6435 O O . TYR B 2 364 ? -3.366 42.604 -35.396 1.00 31.84 360 TYR B O 1
ATOM 6444 N N . VAL B 2 365 ? -2.513 43.464 -33.460 1.00 29.91 361 VAL B N 1
ATOM 6445 C CA . VAL B 2 365 ? -3.753 44.058 -32.942 1.00 29.94 361 VAL B CA 1
ATOM 6446 C C . VAL B 2 365 ? -3.765 45.576 -33.170 1.00 30.55 361 VAL B C 1
ATOM 6447 O O . VAL B 2 365 ? -2.875 46.303 -32.717 1.00 30.40 361 VAL B O 1
ATOM 6451 N N . GLN B 2 368 ? -5.887 49.958 -33.304 1.00 64.15 364 GLN B N 1
ATOM 6452 C CA . GLN B 2 368 ? -6.110 49.971 -31.866 1.00 63.11 364 GLN B CA 1
ATOM 6453 C C . GLN B 2 368 ? -7.470 49.357 -31.512 1.00 58.25 364 GLN B C 1
ATOM 6454 O O . GLN B 2 368 ? -8.505 50.007 -31.623 1.00 60.00 364 GLN B O 1
ATOM 6460 N N . GLY B 2 369 ? -7.447 48.096 -31.089 1.00 53.14 365 GLY B N 1
ATOM 6461 C CA . GLY B 2 369 ? -8.645 47.335 -30.735 1.00 48.94 365 GLY B CA 1
ATOM 6462 C C . GLY B 2 369 ? -8.757 46.039 -31.526 1.00 47.97 365 GLY B C 1
ATOM 6463 O O . GLY B 2 369 ? -9.151 44.996 -30.997 1.00 42.81 365 GLY B O 1
ATOM 6464 N N . GLN B 2 370 ? -8.390 46.093 -32.799 1.00 47.80 366 GLN B N 1
ATOM 6465 C CA . GLN B 2 370 ? -8.768 45.054 -33.739 1.00 49.50 366 GLN B CA 1
ATOM 6466 C C . GLN B 2 370 ? -7.572 44.255 -34.240 1.00 50.18 366 GLN B C 1
ATOM 6467 O O . GLN B 2 370 ? -6.465 44.793 -34.421 1.00 51.40 366 GLN B O 1
ATOM 6473 N N . LEU B 2 371 ? -7.827 42.969 -34.486 1.00 48.26 367 LEU B N 1
ATOM 6474 C CA . LEU B 2 371 ? -6.807 42.035 -34.940 1.00 45.91 367 LEU B CA 1
ATOM 6475 C C . LEU B 2 371 ? -6.686 42.125 -36.465 1.00 45.25 367 LEU B C 1
ATOM 6476 O O . LEU B 2 371 ? -7.652 41.883 -37.198 1.00 41.45 367 LEU B O 1
ATOM 6481 N N . ILE B 2 372 ? -5.490 42.487 -36.928 1.00 39.96 368 ILE B N 1
ATOM 6482 C CA . ILE B 2 372 ? -5.204 42.707 -38.342 1.00 39.11 368 ILE B CA 1
ATOM 6483 C C . ILE B 2 372 ? -4.157 41.732 -38.861 1.00 37.66 368 ILE B C 1
ATOM 6484 O O . ILE B 2 372 ? -3.140 41.492 -38.207 1.00 36.73 368 ILE B O 1
ATOM 6489 N N . LYS B 2 373 ? -4.411 41.198 -40.056 1.00 38.71 369 LYS B N 1
ATOM 6490 C CA . LYS B 2 373 ? -3.410 40.478 -40.834 1.00 38.96 369 LYS B CA 1
ATOM 6491 C C . LYS B 2 373 ? -2.935 41.412 -41.958 1.00 37.34 369 LYS B C 1
ATOM 6492 O O . LYS B 2 373 ? -3.734 41.764 -42.834 1.00 37.40 369 LYS B O 1
ATOM 6498 N N . PRO B 2 374 ? -1.640 41.813 -41.943 1.00 36.15 370 PRO B N 1
ATOM 6499 C CA . PRO B 2 374 ? -1.099 42.771 -42.918 1.00 34.74 370 PRO B CA 1
ATOM 6500 C C . PRO B 2 374 ? -0.787 42.156 -44.286 1.00 35.00 370 PRO B C 1
ATOM 6501 O O . PRO B 2 374 ? -0.228 41.052 -44.350 1.00 37.52 370 PRO B O 1
ATOM 6505 N N . ASP B 2 375 ? -1.132 42.861 -45.369 1.00 35.11 371 ASP B N 1
ATOM 6506 C CA . ASP B 2 375 ? -0.838 42.360 -46.729 1.00 37.06 371 ASP B CA 1
ATOM 6507 C C . ASP B 2 375 ? 0.606 42.678 -47.182 1.00 36.70 371 ASP B C 1
ATOM 6508 O O . ASP B 2 375 ? 1.077 42.146 -48.201 1.00 38.43 371 ASP B O 1
ATOM 6513 N N . LYS B 2 376 ? 1.311 43.510 -46.411 1.00 32.99 372 LYS B N 1
ATOM 6514 C CA . LYS B 2 376 ? 2.711 43.864 -46.682 1.00 28.76 372 LYS B CA 1
ATOM 6515 C C . LYS B 2 376 ? 3.517 43.948 -45.376 1.00 26.46 372 LYS B C 1
ATOM 6516 O O . LYS B 2 376 ? 2.916 44.135 -44.316 1.00 25.06 372 LYS B O 1
ATOM 6522 N N . PRO B 2 377 ? 4.874 43.844 -45.442 1.00 25.25 373 PRO B N 1
ATOM 6523 C CA . PRO B 2 377 ? 5.661 43.884 -44.191 1.00 24.75 373 PRO B CA 1
ATOM 6524 C C . PRO B 2 377 ? 5.417 45.132 -43.359 1.00 24.04 373 PRO B C 1
ATOM 6525 O O . PRO B 2 377 ? 5.339 46.221 -43.904 1.00 22.36 373 PRO B O 1
ATOM 6529 N N . ASN B 2 378 ? 5.231 44.942 -42.052 1.00 22.08 374 ASN B N 1
ATOM 6530 C CA . ASN B 2 378 ? 5.002 46.028 -41.105 1.00 21.09 374 ASN B CA 1
ATOM 6531 C C . ASN B 2 378 ? 6.033 46.056 -39.982 1.00 20.84 374 ASN B C 1
ATOM 6532 O O . ASN B 2 378 ? 5.940 46.874 -39.065 1.00 21.23 374 ASN B O 1
ATOM 6537 N N . GLY B 2 379 ? 7.007 45.163 -40.049 1.00 20.87 375 GLY B N 1
ATOM 6538 C CA . GLY B 2 379 ? 7.962 44.999 -38.967 1.00 20.99 375 GLY B CA 1
ATOM 6539 C C . GLY B 2 379 ? 9.207 44.271 -39.393 1.00 21.82 375 GLY B C 1
ATOM 6540 O O . GLY B 2 379 ? 9.360 43.896 -40.553 1.00 21.73 375 GLY B O 1
ATOM 6541 N N . ILE B 2 380 ? 10.088 44.093 -38.430 1.00 21.03 37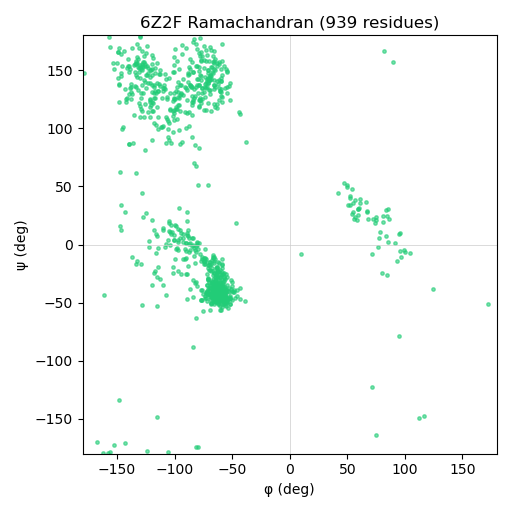6 ILE B N 1
ATOM 6542 C CA . ILE B 2 380 ? 11.408 43.561 -38.653 1.00 24.08 376 ILE B CA 1
ATOM 6543 C C . ILE B 2 380 ? 11.614 42.410 -37.686 1.00 23.83 376 ILE B C 1
ATOM 6544 O O . ILE B 2 380 ? 11.232 42.517 -36.525 1.00 25.40 376 ILE B O 1
ATOM 6549 N N . LYS B 2 381 ? 12.195 41.319 -38.187 1.00 24.20 377 LYS B N 1
ATOM 6550 C CA . LYS B 2 381 ? 12.695 40.215 -37.387 1.00 26.08 377 LYS B CA 1
ATOM 6551 C C . LYS B 2 381 ? 14.212 40.349 -37.367 1.00 23.63 377 LYS B C 1
ATOM 6552 O O . LYS B 2 381 ? 14.864 40.513 -38.414 1.00 24.54 377 LYS B O 1
ATOM 6558 N N . MET B 2 382 ? 14.781 40.276 -36.180 1.00 23.19 378 MET B N 1
ATOM 6559 C CA . MET B 2 382 ? 16.235 40.292 -36.026 1.00 23.79 378 MET B CA 1
ATOM 6560 C C . MET B 2 382 ? 16.702 38.843 -35.974 1.00 24.00 378 MET B C 1
ATOM 6561 O O . MET B 2 382 ? 16.045 37.991 -35.372 1.00 23.64 378 MET B O 1
ATOM 6566 N N . GLU B 2 383 ? 17.793 38.577 -36.680 1.00 25.15 379 GLU B N 1
ATOM 6567 C CA . GLU B 2 383 ? 18.325 37.220 -36.780 1.00 26.12 379 GLU B CA 1
ATOM 6568 C C . GLU B 2 383 ? 19.829 37.152 -37.037 1.00 24.11 379 GLU B C 1
ATOM 6569 O O . GLU B 2 383 ? 20.462 38.054 -37.600 1.00 25.38 379 GLU B O 1
ATOM 6575 N N . LYS B 2 384 ? 20.366 36.015 -36.642 1.00 25.58 380 LYS B N 1
ATOM 6576 C CA . LYS B 2 384 ? 21.737 35.665 -36.946 1.00 25.39 380 LYS B CA 1
ATOM 6577 C C . LYS B 2 384 ? 21.746 34.239 -37.459 1.00 24.38 380 LYS B C 1
ATOM 6578 O O . LYS B 2 384 ? 20.817 33.473 -37.197 1.00 25.00 380 LYS B O 1
ATOM 6584 N N . PHE B 2 385 ? 22.833 33.886 -38.135 1.00 23.51 381 PHE B N 1
ATOM 6585 C CA . PHE B 2 385 ? 23.003 32.569 -38.725 1.00 22.64 381 PHE B CA 1
ATOM 6586 C C . PHE B 2 385 ? 24.234 31.905 -38.151 1.00 20.87 381 PHE B C 1
ATOM 6587 O O . PHE B 2 385 ? 25.217 32.569 -37.767 1.00 18.86 381 PHE B O 1
ATOM 6595 N N . VAL B 2 386 ? 24.174 30.586 -38.091 1.00 19.17 382 VAL B N 1
ATOM 6596 C CA . VAL B 2 386 ? 25.202 29.794 -37.433 1.00 18.87 382 VAL B CA 1
ATOM 6597 C C . VAL B 2 386 ? 26.594 30.033 -38.040 1.00 18.41 382 VAL B C 1
ATOM 6598 O O . VAL B 2 386 ? 27.593 30.067 -37.318 1.00 19.05 382 VAL B O 1
ATOM 6602 N N . PHE B 2 387 ? 26.641 30.303 -39.342 1.00 18.25 383 PHE B N 1
ATOM 6603 C CA . PHE B 2 387 ? 27.911 30.497 -40.029 1.00 18.53 383 PHE B CA 1
ATOM 6604 C C . PHE B 2 387 ? 28.496 31.916 -39.931 1.00 19.39 383 PHE B C 1
ATOM 6605 O O . PHE B 2 387 ? 29.556 32.156 -40.484 1.00 20.65 383 PHE B O 1
ATOM 6613 N N . ASP B 2 388 ? 27.810 32.836 -39.246 1.00 19.89 384 ASP B N 1
ATOM 6614 C CA . ASP B 2 388 ? 28.226 34.247 -39.207 1.00 21.22 384 ASP B CA 1
ATOM 6615 C C . ASP B 2 388 ? 29.535 34.403 -38.468 1.00 22.01 384 ASP B C 1
ATOM 6616 O O . ASP B 2 388 ? 30.201 35.390 -38.669 1.00 25.59 384 ASP B O 1
ATOM 6621 N N . ILE B 2 389 ? 29.874 33.451 -37.605 1.00 21.88 385 ILE B N 1
ATOM 6622 C CA . ILE B 2 389 ? 31.117 33.560 -36.802 1.00 22.27 385 ILE B CA 1
ATOM 6623 C C . ILE B 2 389 ? 32.356 32.894 -37.401 1.00 21.03 385 ILE B C 1
ATOM 6624 O O . ILE B 2 389 ? 33.383 32.807 -36.720 1.00 21.60 385 ILE B O 1
ATOM 6629 N N . PHE B 2 390 ? 32.282 32.430 -38.650 1.00 19.45 386 PHE B N 1
ATOM 6630 C CA . PHE B 2 390 ? 33.462 31.870 -39.313 1.00 20.50 386 PHE B CA 1
ATOM 6631 C C . PHE B 2 390 ? 34.556 32.911 -39.438 1.00 22.67 386 PHE B C 1
ATOM 6632 O O . PHE B 2 390 ? 35.733 32.581 -39.315 1.00 23.30 386 PHE B O 1
ATOM 6640 N N . GLN B 2 391 ? 34.160 34.166 -39.653 1.00 25.99 387 GLN B N 1
ATOM 6641 C CA . GLN B 2 391 ? 35.107 35.289 -39.729 1.00 28.97 387 GLN B CA 1
ATOM 6642 C C . GLN B 2 391 ? 36.103 35.375 -38.552 1.00 27.42 387 GLN B C 1
ATOM 6643 O O . GLN B 2 391 ? 37.225 35.824 -38.750 1.00 28.89 387 GLN B O 1
ATOM 6649 N N . PHE B 2 392 ? 35.690 34.925 -37.368 1.00 25.91 388 PHE B N 1
ATOM 6650 C CA . PHE B 2 392 ? 36.533 34.911 -36.155 1.00 25.83 388 PHE B CA 1
ATOM 6651 C C . PHE B 2 392 ? 37.528 33.755 -36.000 1.00 25.51 388 PHE B C 1
ATOM 6652 O O . PHE B 2 392 ? 38.334 33.759 -35.054 1.00 25.05 388 PHE B O 1
ATOM 6660 N N . ALA B 2 393 ? 37.473 32.777 -36.904 1.00 22.30 389 ALA B N 1
ATOM 6661 C CA . ALA B 2 393 ? 38.354 31.620 -36.843 1.00 22.13 389 ALA B CA 1
ATOM 6662 C C . ALA B 2 393 ? 39.767 32.023 -37.247 1.00 22.01 389 ALA B C 1
ATOM 6663 O O . ALA B 2 393 ? 39.969 32.735 -38.230 1.00 22.77 389 ALA B O 1
ATOM 6665 N N . LYS B 2 394 ? 40.734 31.565 -36.477 1.00 24.55 390 LYS B N 1
ATOM 6666 C CA . LYS B 2 394 ? 42.131 31.795 -36.802 1.00 26.28 390 LYS B CA 1
ATOM 6667 C C . LYS B 2 394 ? 42.655 30.770 -37.789 1.00 25.62 390 LYS B C 1
ATOM 6668 O O . LYS B 2 394 ? 43.574 31.062 -38.567 1.00 24.85 390 LYS B O 1
ATOM 6674 N N . LYS B 2 395 ? 42.109 29.560 -37.735 1.00 23.37 391 LYS B N 1
ATOM 6675 C CA . LYS B 2 395 ? 42.480 28.504 -38.644 1.00 21.89 391 LYS B CA 1
ATOM 6676 C C . LYS B 2 395 ? 41.217 27.773 -39.156 1.00 20.99 391 LYS B C 1
ATOM 6677 O O . LYS B 2 395 ? 40.786 26.759 -38.608 1.00 23.05 391 LYS B O 1
ATOM 6683 N N . PHE B 2 396 ? 40.668 28.321 -40.220 1.00 18.88 392 PHE B N 1
ATOM 6684 C CA . PHE B 2 396 ? 39.469 27.805 -40.878 1.00 18.82 392 PHE B CA 1
ATOM 6685 C C . PHE B 2 396 ? 39.846 26.811 -41.953 1.00 18.21 392 PHE B C 1
ATOM 6686 O O . PHE B 2 396 ? 40.754 27.068 -42.751 1.00 19.27 392 PHE B O 1
ATOM 6694 N N . VAL B 2 397 ? 39.143 25.682 -42.001 1.00 17.69 393 VAL B N 1
ATOM 6695 C CA . VAL B 2 397 ? 39.377 24.643 -42.992 1.00 16.62 393 VAL B CA 1
ATOM 6696 C C . VAL B 2 397 ? 38.058 24.169 -43.643 1.00 16.56 393 VAL B C 1
ATOM 6697 O O . VAL B 2 397 ? 36.971 24.298 -43.054 1.00 14.87 393 VAL B O 1
ATOM 6701 N N . VAL B 2 398 ? 38.194 23.623 -44.841 1.00 16.28 394 VAL B N 1
ATOM 6702 C CA . VAL B 2 398 ? 37.063 23.249 -45.680 1.00 16.17 394 VAL B CA 1
ATOM 6703 C C . VAL B 2 398 ? 37.292 21.811 -46.103 1.00 16.48 394 VAL B C 1
ATOM 6704 O O . VAL B 2 398 ? 38.378 21.478 -46.576 1.00 16.29 394 VAL B O 1
ATOM 6708 N N . TYR B 2 399 ? 36.270 20.955 -45.930 1.00 15.91 395 TYR B N 1
ATOM 6709 C CA . TYR B 2 399 ? 36.366 19.518 -46.225 1.00 15.86 395 TYR B CA 1
ATOM 6710 C C . TYR B 2 399 ? 35.326 19.147 -47.259 1.00 16.58 395 TYR B C 1
ATOM 6711 O O . TYR B 2 399 ? 34.138 19.203 -46.953 1.00 16.07 395 TYR B O 1
ATOM 6720 N N . GLU B 2 400 ? 35.743 18.827 -48.486 1.00 16.32 396 GLU B N 1
ATOM 6721 C CA . GLU B 2 400 ? 34.794 18.514 -49.541 1.00 17.94 396 GLU B CA 1
ATOM 6722 C C . GLU B 2 400 ? 34.320 17.063 -49.394 1.00 16.96 396 GLU B C 1
ATOM 6723 O O . GLU B 2 400 ? 35.108 16.182 -49.137 1.00 16.91 396 GLU B O 1
ATOM 6729 N N . VAL B 2 401 ? 33.025 16.827 -49.562 1.00 15.96 397 VAL B N 1
ATOM 6730 C CA . VAL B 2 401 ? 32.487 15.471 -49.547 1.00 16.66 397 VAL B CA 1
ATOM 6731 C C . VAL B 2 401 ? 31.631 15.202 -50.777 1.00 15.02 397 VAL B C 1
ATOM 6732 O O . VAL B 2 401 ? 31.252 16.118 -51.544 1.00 15.01 397 VAL B O 1
ATOM 6736 N N . LEU B 2 402 ? 31.342 13.927 -50.983 1.00 14.53 398 LEU B N 1
ATOM 6737 C CA . LEU B 2 402 ? 30.535 13.532 -52.128 1.00 14.83 398 LEU B CA 1
ATOM 6738 C C . LEU B 2 402 ? 29.062 13.648 -51.785 1.00 14.00 398 LEU B C 1
ATOM 6739 O O . LEU B 2 402 ? 28.601 13.098 -50.772 1.00 13.33 398 LEU B O 1
ATOM 6744 N N . ARG B 2 403 ? 28.340 14.362 -52.644 1.00 13.83 399 ARG B N 1
ATOM 6745 C CA . ARG B 2 403 ? 26.897 14.582 -52.493 1.00 13.55 399 ARG B CA 1
ATOM 6746 C C . ARG B 2 403 ? 26.099 13.301 -52.255 1.00 13.76 399 ARG B C 1
ATOM 6747 O O . ARG B 2 403 ? 25.228 13.232 -51.379 1.00 14.70 399 ARG B O 1
ATOM 6755 N N . GLU B 2 404 ? 26.357 12.290 -53.070 1.00 13.67 400 GLU B N 1
ATOM 6756 C CA . GLU B 2 404 ? 25.537 11.076 -53.052 1.00 13.95 400 GLU B CA 1
ATOM 6757 C C . GLU B 2 404 ? 25.750 10.286 -51.766 1.00 14.24 400 GLU B C 1
ATOM 6758 O O . GLU B 2 404 ? 24.933 9.459 -51.404 1.00 15.81 400 GLU B O 1
ATOM 6764 N N . ASP B 2 405 ? 26.844 10.561 -51.052 1.00 13.84 401 ASP B N 1
ATOM 6765 C CA . ASP B 2 405 ? 27.154 9.850 -49.848 1.00 14.24 401 ASP B CA 1
ATOM 6766 C C . ASP B 2 405 ? 26.805 10.643 -48.602 1.00 13.52 401 ASP B C 1
ATOM 6767 O O . ASP B 2 405 ? 26.700 10.060 -47.529 1.00 12.76 401 ASP B O 1
ATOM 6772 N N . GLU B 2 406 ? 26.658 11.956 -48.725 1.00 13.12 402 GLU B N 1
ATOM 6773 C CA . GLU B 2 406 ? 26.647 12.846 -47.549 1.00 13.29 402 GLU B CA 1
ATOM 6774 C C . GLU B 2 406 ? 25.620 13.962 -47.504 1.00 12.66 402 GLU B C 1
ATOM 6775 O O . GLU B 2 406 ? 25.494 14.594 -46.444 1.00 12.74 402 GLU B O 1
ATOM 6781 N N . PHE B 2 407 ? 24.908 14.248 -48.594 1.00 12.00 403 PHE B N 1
ATOM 6782 C CA . PHE B 2 407 ? 24.019 15.426 -48.647 1.00 11.98 403 PHE B CA 1
ATOM 6783 C C . PHE B 2 407 ? 22.757 15.207 -49.472 1.00 11.64 403 PHE B C 1
ATOM 6784 O O . PHE B 2 407 ? 22.763 15.299 -50.710 1.00 11.54 403 PHE B O 1
ATOM 6792 N N . SER B 2 408 ? 21.679 14.934 -48.765 1.00 11.56 404 SER B N 1
ATOM 6793 C CA . SER B 2 408 ? 20.363 14.859 -49.373 1.00 12.11 404 SER B CA 1
ATOM 6794 C C . SER B 2 408 ? 19.366 15.510 -48.420 1.00 12.44 404 SER B C 1
ATOM 6795 O O . SER B 2 408 ? 18.744 14.809 -47.607 1.00 13.28 404 SER B O 1
ATOM 6798 N N . PRO B 2 409 ? 19.204 16.837 -48.522 1.00 12.34 405 PRO B N 1
ATOM 6799 C CA . PRO B 2 409 ? 18.397 17.532 -47.526 1.00 11.84 405 PRO B CA 1
ATOM 6800 C C . PRO B 2 409 ? 16.896 17.407 -47.728 1.00 11.66 405 PRO B C 1
ATOM 6801 O O . PRO B 2 409 ? 16.435 17.247 -48.850 1.00 12.40 405 PRO B O 1
ATOM 6805 N N . LEU B 2 410 ? 16.170 17.441 -46.597 1.00 11.19 406 LEU B N 1
ATOM 6806 C CA . LEU B 2 410 ? 14.686 17.441 -46.601 1.00 12.00 406 LEU B CA 1
ATOM 6807 C C . LEU B 2 410 ? 14.251 18.875 -46.355 1.00 11.56 406 LEU B C 1
ATOM 6808 O O . LEU B 2 410 ? 14.252 19.347 -45.198 1.00 12.34 406 LEU B O 1
ATOM 6813 N N . LYS B 2 411 ? 13.955 19.599 -47.445 1.00 12.13 407 LYS B N 1
ATOM 6814 C CA . LYS B 2 411 ? 13.648 21.040 -47.404 1.00 12.49 407 LYS B CA 1
ATOM 6815 C C . LYS B 2 411 ? 12.209 21.367 -47.753 1.00 12.84 407 LYS B C 1
ATOM 6816 O O . LYS B 2 411 ? 11.695 22.420 -47.306 1.00 14.84 407 LYS B O 1
ATOM 6822 N N . ASN B 2 412 ? 11.617 20.518 -48.596 1.00 12.95 408 ASN B N 1
ATOM 6823 C CA . ASN B 2 412 ? 10.331 20.794 -49.278 1.00 13.65 408 ASN B CA 1
ATOM 6824 C C . ASN B 2 412 ? 9.355 19.649 -49.169 1.00 13.74 408 ASN B C 1
ATOM 6825 O O . ASN B 2 412 ? 9.737 18.516 -49.034 1.00 13.27 408 ASN B O 1
ATOM 6830 N N . ALA B 2 413 ? 8.058 19.955 -49.222 1.00 14.80 409 ALA B N 1
ATOM 6831 C CA . ALA B 2 413 ? 7.053 18.908 -49.479 1.00 15.94 409 ALA B CA 1
ATOM 6832 C C . ALA B 2 413 ? 7.222 18.273 -50.858 1.00 17.20 409 ALA B C 1
ATOM 6833 O O . ALA B 2 413 ? 7.750 18.896 -51.780 1.00 17.13 409 ALA B O 1
ATOM 6835 N N . ASP B 2 414 ? 6.780 17.032 -51.005 1.00 19.71 410 ASP B N 1
ATOM 6836 C CA . ASP B 2 414 ? 6.699 16.418 -52.346 1.00 21.57 410 ASP B CA 1
ATOM 6837 C C . ASP B 2 414 ? 5.863 17.331 -53.256 1.00 24.23 410 ASP B C 1
ATOM 6838 O O . ASP B 2 414 ? 4.970 18.038 -52.769 1.00 23.96 410 ASP B O 1
ATOM 6843 N N . SER B 2 415 ? 6.189 17.337 -54.548 1.00 26.36 411 SER B N 1
ATOM 6844 C CA . SER B 2 415 ? 5.437 18.107 -55.581 1.00 30.19 411 SER B CA 1
ATOM 6845 C C . SER B 2 415 ? 5.578 19.646 -55.566 1.00 30.01 411 SER B C 1
ATOM 6846 O O . SER B 2 415 ? 5.131 20.308 -56.504 1.00 31.21 411 SER B O 1
ATOM 6849 N N . GLN B 2 416 ? 6.214 20.214 -54.544 1.00 27.54 412 GLN B N 1
ATOM 6850 C CA . GLN B 2 416 ? 6.531 21.635 -54.504 1.00 25.23 412 GLN B CA 1
ATOM 6851 C C . GLN B 2 416 ? 7.447 22.086 -55.659 1.00 24.55 412 GLN B C 1
ATOM 6852 O O . GLN B 2 416 ? 7.111 23.009 -56.409 1.00 24.33 412 GLN B O 1
ATOM 6858 N N . ASN B 2 417 ? 8.611 21.467 -55.811 1.00 22.85 413 ASN B N 1
ATOM 6859 C CA . ASN B 2 417 ? 9.470 21.776 -56.950 1.00 21.59 413 ASN B CA 1
ATOM 6860 C C . ASN B 2 417 ? 10.279 20.589 -57.443 1.00 20.31 413 ASN B C 1
ATOM 6861 O O . ASN B 2 417 ? 11.227 20.785 -58.189 1.00 21.70 413 ASN B O 1
ATOM 6866 N N . GLY B 2 418 ? 9.909 19.373 -57.048 1.00 18.35 414 GLY B N 1
ATOM 6867 C CA . GLY B 2 418 ? 10.622 18.192 -57.502 1.00 19.07 414 GLY B CA 1
ATOM 6868 C C . GLY B 2 418 ? 11.961 17.937 -56.816 1.00 18.72 414 GLY B C 1
ATOM 6869 O O . GLY B 2 418 ? 12.577 16.926 -57.064 1.00 19.97 414 GLY B O 1
ATOM 6870 N N . LYS B 2 419 ? 12.385 18.807 -55.904 1.00 18.06 415 LYS B N 1
ATOM 6871 C CA . LYS B 2 419 ? 13.693 18.642 -55.253 1.00 17.77 415 LYS B CA 1
ATOM 6872 C C . LYS B 2 419 ? 13.599 18.636 -53.739 1.00 15.68 415 LYS B C 1
ATOM 6873 O O . LYS B 2 419 ? 12.660 19.195 -53.159 1.00 14.99 415 LYS B O 1
ATOM 6879 N N . ASP B 2 420 ? 14.605 17.997 -53.111 1.00 14.90 416 ASP B N 1
ATOM 6880 C CA . ASP B 2 420 ? 14.851 18.093 -51.662 1.00 13.92 416 ASP B CA 1
ATOM 6881 C C . ASP B 2 420 ? 13.596 17.840 -50.810 1.00 13.67 416 ASP B C 1
ATOM 6882 O O . ASP B 2 420 ? 13.226 18.651 -49.975 1.00 11.79 416 ASP B O 1
ATOM 6887 N N . ASN B 2 421 ? 12.945 16.722 -51.098 1.00 13.36 417 ASN B N 1
ATOM 6888 C CA . ASN B 2 421 ? 11.661 16.353 -50.508 1.00 13.94 417 ASN B CA 1
ATOM 6889 C C . ASN B 2 421 ? 11.724 14.915 -49.969 1.00 13.83 417 ASN B C 1
ATOM 6890 O O . ASN B 2 421 ? 12.767 14.259 -50.056 1.00 12.85 417 ASN B O 1
ATOM 6895 N N . PRO B 2 422 ? 10.634 14.414 -49.358 1.00 13.71 418 PRO B N 1
ATOM 6896 C CA . PRO B 2 422 ? 10.720 13.054 -48.799 1.00 13.62 418 PRO B CA 1
ATOM 6897 C C . PRO B 2 422 ? 11.099 11.959 -49.814 1.00 13.20 418 PRO B C 1
ATOM 6898 O O . PRO B 2 422 ? 11.862 11.050 -49.489 1.00 12.98 418 PRO B O 1
ATOM 6902 N N . THR B 2 423 ? 10.583 12.061 -51.042 1.00 13.37 419 THR B N 1
ATOM 6903 C CA . THR B 2 423 ? 10.894 11.137 -52.114 1.00 13.81 419 THR B CA 1
ATOM 6904 C C . THR B 2 423 ? 12.385 11.154 -52.460 1.00 13.59 419 THR B C 1
ATOM 6905 O O . THR B 2 423 ? 13.009 10.102 -52.531 1.00 13.88 419 THR B O 1
ATOM 6909 N N . THR B 2 424 ? 12.951 12.330 -52.665 1.00 12.60 420 THR B N 1
ATOM 6910 C CA . THR B 2 424 ? 14.392 12.398 -53.007 1.00 12.38 420 THR B CA 1
ATOM 6911 C C . THR B 2 424 ? 15.244 11.936 -51.834 1.00 12.11 420 THR B C 1
ATOM 6912 O O . THR B 2 424 ? 16.274 11.285 -52.042 1.00 13.01 420 THR B O 1
ATOM 6916 N N . ALA B 2 425 ? 14.833 12.252 -50.606 1.00 11.50 421 ALA B N 1
ATOM 6917 C CA . ALA B 2 425 ? 15.585 11.827 -49.426 1.00 11.92 421 ALA B CA 1
ATOM 6918 C C . ALA B 2 425 ? 15.583 10.307 -49.262 1.00 11.93 421 ALA B C 1
ATOM 6919 O O . ALA B 2 425 ? 16.619 9.674 -49.088 1.00 11.22 421 ALA B O 1
ATOM 6921 N N . ARG B 2 426 ? 14.407 9.699 -49.341 1.00 12.45 422 ARG B N 1
ATOM 6922 C CA . ARG B 2 426 ? 14.358 8.261 -49.169 1.00 13.88 422 ARG B CA 1
ATOM 6923 C C . ARG B 2 426 ? 15.116 7.546 -50.299 1.00 13.43 422 ARG B C 1
ATOM 6924 O O . ARG B 2 426 ? 15.843 6.598 -50.054 1.00 14.13 422 ARG B O 1
ATOM 6932 N N . HIS B 2 427 ? 15.013 8.052 -51.523 1.00 12.95 423 HIS B N 1
ATOM 6933 C CA . HIS B 2 427 ? 15.698 7.422 -52.618 1.00 13.66 423 HIS B CA 1
ATOM 6934 C C . HIS B 2 427 ? 17.226 7.588 -52.553 1.00 13.36 423 HIS B C 1
ATOM 6935 O O . HIS B 2 427 ? 17.955 6.691 -52.980 1.00 14.57 423 HIS B O 1
ATOM 6942 N N . ALA B 2 428 ? 17.695 8.710 -52.022 1.00 12.94 424 ALA B N 1
ATOM 6943 C CA . ALA B 2 428 ? 19.158 8.932 -51.850 1.00 12.39 424 ALA B CA 1
ATOM 6944 C C . ALA B 2 428 ? 19.774 7.949 -50.864 1.00 12.90 424 ALA B C 1
ATOM 6945 O O . ALA B 2 428 ? 20.877 7.443 -51.072 1.00 12.77 424 ALA B O 1
ATOM 6947 N N . LEU B 2 429 ? 19.066 7.707 -49.776 1.00 12.92 425 LEU B N 1
ATOM 6948 C CA . LEU B 2 429 ? 19.546 6.756 -48.770 1.00 14.14 425 LEU B CA 1
ATOM 6949 C C . LEU B 2 429 ? 19.542 5.346 -49.329 1.00 13.82 425 LEU B C 1
ATOM 6950 O O . LEU B 2 429 ? 20.523 4.631 -49.186 1.00 13.32 425 LEU B O 1
ATOM 6955 N N . MET B 2 430 ? 18.460 4.973 -50.006 1.00 14.04 426 MET B N 1
ATOM 6956 C CA . MET B 2 430 ? 18.360 3.613 -50.551 1.00 14.35 426 MET B CA 1
ATOM 6957 C C . MET B 2 430 ? 19.344 3.396 -51.682 1.00 14.69 426 MET B C 1
ATOM 6958 O O . MET B 2 430 ? 19.908 2.332 -51.776 1.00 14.16 426 MET B O 1
ATOM 6963 N N . SER B 2 431 ? 19.588 4.420 -52.488 1.00 13.72 427 SER B N 1
ATOM 6964 C CA . SER B 2 431 ? 20.601 4.347 -53.520 1.00 14.41 427 SER B CA 1
ATOM 6965 C C . SER B 2 431 ? 21.971 4.158 -52.889 1.00 13.73 427 SER B C 1
ATOM 6966 O O . SER B 2 431 ? 22.752 3.320 -53.326 1.00 13.00 427 SER B O 1
ATOM 6969 N N . LEU B 2 432 ? 22.258 4.909 -51.839 1.00 12.77 428 LEU B N 1
ATOM 6970 C CA . LEU B 2 432 ? 23.534 4.764 -51.141 1.00 12.80 428 LEU B CA 1
ATOM 6971 C C . LEU B 2 432 ? 23.743 3.334 -50.615 1.00 12.67 428 LEU B C 1
ATOM 6972 O O . LEU B 2 432 ? 24.819 2.749 -50.757 1.00 11.94 428 LEU B O 1
ATOM 6977 N N . HIS B 2 433 ? 22.719 2.802 -49.977 1.00 12.58 429 HIS B N 1
ATOM 6978 C CA . HIS B 2 433 ? 22.820 1.482 -49.351 1.00 12.97 429 HIS B CA 1
ATOM 6979 C C . HIS B 2 433 ? 22.910 0.384 -50.401 1.00 13.16 429 HIS B C 1
ATOM 6980 O O . HIS B 2 433 ? 23.655 -0.576 -50.228 1.00 13.25 429 HIS B O 1
ATOM 6987 N N . HIS B 2 434 ? 22.187 0.548 -51.494 1.00 13.22 430 HIS B N 1
ATOM 6988 C CA . HIS B 2 434 ? 22.322 -0.341 -52.671 1.00 13.39 430 HIS B CA 1
ATOM 6989 C C . HIS B 2 434 ? 23.788 -0.381 -53.149 1.00 13.27 430 HIS B C 1
ATOM 6990 O O . HIS B 2 434 ? 24.352 -1.470 -53.318 1.00 13.71 430 HIS B O 1
ATOM 6997 N N . CYS B 2 435 ? 24.415 0.789 -53.306 1.00 12.95 431 CYS B N 1
ATOM 6998 C CA . CYS B 2 435 ? 25.845 0.879 -53.637 1.00 13.84 431 CYS B CA 1
ATOM 6999 C C . CYS B 2 435 ? 26.749 0.206 -52.610 1.00 12.97 431 CYS B C 1
ATOM 7000 O O . CYS B 2 435 ? 27.737 -0.462 -52.980 1.00 12.88 431 CYS B O 1
ATOM 7003 N N . TRP B 2 436 ? 26.447 0.360 -51.322 1.00 12.59 432 TRP B N 1
ATOM 7004 C CA . TRP B 2 436 ? 27.245 -0.333 -50.315 1.00 12.84 432 TRP B CA 1
ATOM 7005 C C . TRP B 2 436 ? 27.223 -1.842 -50.519 1.00 12.50 432 TRP B C 1
ATOM 7006 O O . TRP B 2 436 ? 28.240 -2.514 -50.336 1.00 12.91 432 TRP B O 1
ATOM 7017 N N . VAL B 2 437 ? 26.037 -2.370 -50.842 1.00 13.39 433 VAL B N 1
ATOM 7018 C CA . VAL B 2 437 ? 25.855 -3.817 -50.996 1.00 13.70 433 VAL B CA 1
ATOM 7019 C C . VAL B 2 437 ? 26.685 -4.270 -52.177 1.00 14.01 433 VAL B C 1
ATOM 7020 O O . VAL B 2 437 ? 27.419 -5.245 -52.050 1.00 13.51 433 VAL B O 1
ATOM 7024 N N . LEU B 2 438 ? 26.608 -3.566 -53.303 1.00 14.61 434 LEU B N 1
ATOM 7025 C CA . LEU B 2 438 ? 27.445 -3.930 -54.471 1.00 15.19 434 LEU B CA 1
ATOM 7026 C C . LEU B 2 438 ? 28.920 -3.865 -54.164 1.00 15.02 434 LEU B C 1
ATOM 7027 O O . LEU B 2 438 ? 29.689 -4.767 -54.514 1.00 15.18 434 LEU B O 1
ATOM 7032 N N . ASN B 2 439 ? 29.323 -2.798 -53.493 1.00 14.52 435 ASN B N 1
ATOM 7033 C CA . ASN B 2 439 ? 30.753 -2.615 -53.185 1.00 15.79 435 ASN B CA 1
ATOM 7034 C C . ASN B 2 439 ? 31.267 -3.633 -52.170 1.00 15.14 435 ASN B C 1
ATOM 7035 O O . ASN B 2 439 ? 32.475 -3.912 -52.143 1.00 17.93 435 ASN B O 1
ATOM 7040 N N . ALA B 2 440 ? 30.379 -4.205 -51.367 1.00 14.48 436 ALA B N 1
ATOM 7041 C CA . ALA B 2 440 ? 30.757 -5.256 -50.448 1.00 15.10 436 ALA B CA 1
ATOM 7042 C C . ALA B 2 440 ? 30.673 -6.671 -51.052 1.00 15.44 436 ALA B C 1
ATOM 7043 O O . ALA B 2 440 ? 30.802 -7.666 -50.331 1.00 16.58 436 ALA B O 1
ATOM 7045 N N . GLY B 2 441 ? 30.412 -6.752 -52.349 1.00 15.52 437 GLY B N 1
ATOM 7046 C CA . GLY B 2 441 ? 30.404 -7.999 -53.097 1.00 15.38 437 GLY B CA 1
ATOM 7047 C C . GLY B 2 441 ? 29.070 -8.697 -53.274 1.00 15.27 437 GLY B C 1
ATOM 7048 O O . GLY B 2 441 ? 29.041 -9.854 -53.717 1.00 15.69 437 GLY B O 1
ATOM 7049 N N . GLY B 2 442 ? 27.980 -8.031 -52.905 1.00 14.71 438 GLY B N 1
ATOM 7050 C CA . GLY B 2 442 ? 26.640 -8.556 -53.085 1.00 14.79 438 GLY B CA 1
ATOM 7051 C C . GLY B 2 442 ? 25.999 -8.185 -54.406 1.00 14.47 438 GLY B C 1
ATOM 7052 O O . GLY B 2 442 ? 26.506 -7.362 -55.156 1.00 14.66 438 GLY B O 1
ATOM 7053 N N . HIS B 2 443 ? 24.880 -8.831 -54.706 1.00 14.70 439 HIS B N 1
ATOM 7054 C CA . HIS B 2 443 ? 24.201 -8.640 -55.978 1.00 14.79 439 HIS B CA 1
ATOM 7055 C C . HIS B 2 443 ? 22.715 -8.596 -55.764 1.00 14.95 439 HIS B C 1
ATOM 7056 O O . HIS B 2 443 ? 22.190 -9.265 -54.864 1.00 15.48 439 HIS B O 1
ATOM 7063 N N . PHE B 2 444 ? 22.019 -7.826 -56.591 1.00 14.78 440 PHE B N 1
ATOM 7064 C CA . PHE B 2 444 ? 20.550 -7.854 -56.612 1.00 15.29 440 PHE B CA 1
ATOM 7065 C C . PHE B 2 444 ? 20.075 -8.603 -57.834 1.00 15.01 440 PHE B C 1
ATOM 7066 O O . PHE B 2 444 ? 20.712 -8.518 -58.889 1.00 16.22 440 PHE B O 1
ATOM 7074 N N . ILE B 2 445 ? 18.986 -9.361 -57.671 1.00 14.49 441 ILE B N 1
ATOM 7075 C CA . ILE B 2 445 ? 18.429 -10.186 -58.754 1.00 14.88 441 ILE B CA 1
ATOM 7076 C C . ILE B 2 445 ? 16.949 -9.921 -58.929 1.00 16.06 441 ILE B C 1
ATOM 7077 O O . ILE B 2 445 ? 16.259 -9.546 -57.968 1.00 16.07 441 ILE B O 1
ATOM 7082 N N . ASP B 2 446 ? 16.473 -10.159 -60.147 1.00 16.49 442 ASP B N 1
ATOM 7083 C CA . ASP B 2 446 ? 15.037 -10.184 -60.411 1.00 18.22 442 ASP B CA 1
ATOM 7084 C C . ASP B 2 446 ? 14.477 -11.554 -59.998 1.00 19.36 442 ASP B C 1
ATOM 7085 O O . ASP B 2 446 ? 15.192 -12.372 -59.417 1.00 19.88 442 ASP B O 1
ATOM 7090 N N . GLU B 2 447 ? 13.202 -11.798 -60.284 1.00 19.60 443 GLU B N 1
ATOM 7091 C CA . GLU B 2 447 ? 12.541 -13.009 -59.791 1.00 21.85 443 GLU B CA 1
ATOM 7092 C C . GLU B 2 447 ? 13.049 -14.313 -60.459 1.00 21.70 443 GLU B C 1
ATOM 7093 O O . GLU B 2 447 ? 12.801 -15.401 -59.942 1.00 23.08 443 GLU B O 1
ATOM 7099 N N . ASN B 2 448 ? 13.763 -14.200 -61.586 1.00 22.20 444 ASN B N 1
ATOM 7100 C CA . ASN B 2 448 ? 14.406 -15.329 -62.266 1.00 21.39 444 ASN B CA 1
ATOM 7101 C C . ASN B 2 448 ? 15.878 -15.524 -61.883 1.00 20.67 444 ASN B C 1
ATOM 7102 O O . ASN B 2 448 ? 16.555 -16.362 -62.473 1.00 21.05 444 ASN B O 1
ATOM 7107 N N . GLY B 2 449 ? 16.398 -14.760 -60.925 1.00 19.14 445 GLY B N 1
ATOM 7108 C CA . GLY B 2 449 ? 17.821 -14.797 -60.635 1.00 18.92 445 GLY B CA 1
ATOM 7109 C C . GLY B 2 449 ? 18.725 -14.135 -61.671 1.00 18.00 445 GLY B C 1
ATOM 7110 O O . GLY B 2 449 ? 19.929 -14.422 -61.720 1.00 16.85 445 GLY B O 1
ATOM 7111 N N . SER B 2 450 ? 18.193 -13.219 -62.481 1.00 17.85 446 SER B N 1
ATOM 7112 C CA . SER B 2 450 ? 19.054 -12.427 -63.368 1.00 17.95 446 SER B CA 1
ATOM 7113 C C . SER B 2 450 ? 19.605 -11.281 -62.550 1.00 16.98 446 SER B C 1
ATOM 7114 O O . SER B 2 450 ? 18.844 -10.557 -61.917 1.00 16.60 446 SER B O 1
ATOM 7117 N N . ARG B 2 451 ? 20.924 -11.136 -62.533 1.00 16.71 447 ARG B N 1
ATOM 7118 C CA . ARG B 2 451 ? 21.532 -10.037 -61.790 1.00 16.85 447 ARG B CA 1
ATOM 7119 C C . ARG B 2 451 ? 21.246 -8.696 -62.457 1.00 16.53 447 ARG B C 1
ATOM 7120 O O . ARG B 2 451 ? 21.338 -8.563 -63.673 1.00 16.15 447 ARG B O 1
ATOM 7128 N N . LEU B 2 452 ? 20.837 -7.735 -61.645 1.00 17.46 448 LEU B N 1
ATOM 7129 C CA . LEU B 2 452 ? 20.471 -6.418 -62.113 1.00 18.43 448 LEU B CA 1
ATOM 7130 C C . LEU B 2 452 ? 21.713 -5.580 -62.254 1.00 18.70 448 LEU B C 1
ATOM 7131 O O . LEU B 2 452 ? 22.683 -5.766 -61.507 1.00 17.50 448 LEU B O 1
ATOM 7136 N N . PRO B 2 453 ? 21.711 -4.647 -63.231 1.00 19.68 449 PRO B N 1
ATOM 7137 C CA . PRO B 2 453 ? 22.864 -3.775 -63.336 1.00 19.21 449 PRO B CA 1
ATOM 7138 C C . PRO B 2 453 ? 23.009 -2.872 -62.130 1.00 17.62 449 PRO B C 1
ATOM 7139 O O . PRO B 2 453 ? 22.083 -2.748 -61.336 1.00 18.35 449 PRO B O 1
ATOM 7143 N N . ALA B 2 454 ? 24.176 -2.253 -62.015 1.00 17.87 450 ALA B N 1
ATOM 7144 C CA . ALA B 2 454 ? 24.393 -1.215 -61.005 1.00 18.62 450 ALA B CA 1
ATOM 7145 C C . ALA B 2 454 ? 23.438 -0.043 -61.199 1.00 20.46 450 ALA B C 1
ATOM 7146 O O . ALA B 2 454 ? 22.999 0.567 -60.240 1.00 18.65 450 ALA B O 1
ATOM 7148 N N . ILE B 2 455 ? 23.151 0.286 -62.460 1.00 19.12 451 ILE B N 1
ATOM 7149 C CA . ILE B 2 455 ? 22.193 1.321 -62.815 1.00 21.05 451 ILE B CA 1
ATOM 7150 C C . ILE B 2 455 ? 21.091 0.654 -63.642 1.00 22.30 451 ILE B C 1
ATOM 7151 O O . ILE B 2 455 ? 21.200 0.548 -64.870 1.00 21.63 451 ILE B O 1
ATOM 7156 N N . PRO B 2 456 ? 20.045 0.157 -62.976 1.00 23.26 452 PRO B N 1
ATOM 7157 C CA . PRO B 2 456 ? 19.002 -0.537 -63.744 1.00 25.41 452 PRO B CA 1
ATOM 7158 C C . PRO B 2 456 ? 18.183 0.362 -64.659 1.00 27.30 452 PRO B C 1
ATOM 7159 O O . PRO B 2 456 ? 18.044 1.549 -64.404 1.00 25.88 452 PRO B O 1
ATOM 7163 N N . ARG B 2 457 ? 17.658 -0.219 -65.723 1.00 29.89 453 ARG B N 1
ATOM 7164 C CA . ARG B 2 457 ? 16.805 0.506 -66.662 1.00 32.82 453 ARG B CA 1
ATOM 7165 C C . ARG B 2 457 ? 15.410 0.447 -66.039 1.00 32.67 453 ARG B C 1
ATOM 7166 O O . ARG B 2 457 ? 14.935 -0.638 -65.760 1.00 33.28 453 ARG B O 1
ATOM 7174 N N . LEU B 2 458 ? 14.784 1.591 -65.775 1.00 30.00 454 LEU B N 1
ATOM 7175 C CA . LEU B 2 458 ? 13.381 1.649 -65.358 1.00 33.57 454 LEU B CA 1
ATOM 7176 C C . LEU B 2 458 ? 12.612 1.970 -66.643 1.00 36.09 454 LEU B C 1
ATOM 7177 O O . LEU B 2 458 ? 12.695 3.100 -67.132 1.00 39.22 454 LEU B O 1
ATOM 7182 N N . LYS B 2 459 ? 11.885 1.005 -67.188 1.00 40.41 455 LYS B N 1
ATOM 7183 C CA . LYS B 2 459 ? 11.163 1.205 -68.455 1.00 42.63 455 LYS B CA 1
ATOM 7184 C C . LYS B 2 459 ? 9.640 1.041 -68.393 1.00 46.44 455 LYS B C 1
ATOM 7185 O O . LYS B 2 459 ? 8.922 1.735 -69.127 1.00 49.89 455 LYS B O 1
ATOM 7191 N N . ASP B 2 460 ? 9.138 0.131 -67.562 1.00 45.28 456 ASP B N 1
ATOM 7192 C CA . ASP B 2 460 ? 7.683 -0.011 -67.387 1.00 47.36 456 ASP B CA 1
ATOM 7193 C C . ASP B 2 460 ? 7.187 0.806 -66.202 1.00 45.95 456 ASP B C 1
ATOM 7194 O O . ASP B 2 460 ? 7.961 1.204 -65.328 1.00 49.38 456 ASP B O 1
ATOM 7199 N N . ALA B 2 461 ? 5.876 1.015 -66.152 1.00 43.81 457 ALA B N 1
ATOM 7200 C CA . ALA B 2 461 ? 5.236 1.685 -65.016 1.00 43.49 457 ALA B CA 1
ATOM 7201 C C . ALA B 2 461 ? 5.461 0.915 -63.716 1.00 42.09 457 ALA B C 1
ATOM 7202 O O . ALA B 2 461 ? 5.404 1.498 -62.640 1.00 37.97 457 ALA B O 1
ATOM 7204 N N . ASN B 2 462 ? 5.755 -0.381 -63.848 1.00 45.78 458 ASN B N 1
ATOM 7205 C CA . ASN B 2 462 ? 5.885 -1.318 -62.732 1.00 49.67 458 ASN B CA 1
ATOM 7206 C C . ASN B 2 462 ? 7.300 -1.383 -62.150 1.00 48.63 458 ASN B C 1
ATOM 7207 O O . ASN B 2 462 ? 7.468 -1.873 -61.030 1.00 50.01 458 ASN B O 1
ATOM 7212 N N . ASP B 2 463 ? 8.302 -0.913 -62.902 1.00 47.82 459 ASP B N 1
ATOM 7213 C CA . ASP B 2 463 ? 9.691 -0.967 -62.457 1.00 45.87 459 ASP B CA 1
ATOM 7214 C C . ASP B 2 463 ? 9.859 0.054 -61.340 1.00 46.58 459 ASP B C 1
ATOM 7215 O O . ASP B 2 463 ? 9.262 1.131 -61.377 1.00 48.23 459 ASP B O 1
ATOM 7220 N N . VAL B 2 464 ? 10.629 -0.312 -60.321 1.00 43.75 460 VAL B N 1
ATOM 7221 C CA . VAL B 2 464 ? 10.951 0.609 -59.231 1.00 42.61 460 VAL B CA 1
ATOM 7222 C C . VAL B 2 464 ? 12.429 0.507 -58.951 1.00 37.50 460 VAL B C 1
ATOM 7223 O O . VAL B 2 464 ? 13.032 -0.530 -59.229 1.00 32.85 460 VAL B O 1
ATOM 7227 N N . PRO B 2 465 ? 13.019 1.575 -58.385 1.00 35.28 461 PRO B N 1
ATOM 7228 C CA . PRO B 2 465 ? 14.425 1.442 -58.032 1.00 32.92 461 PRO B CA 1
ATOM 7229 C C . PRO B 2 465 ? 14.608 0.384 -56.940 1.00 27.75 461 PRO B C 1
ATOM 7230 O O . PRO B 2 465 ? 13.651 0.021 -56.244 1.00 30.63 461 PRO B O 1
ATOM 7234 N N . ILE B 2 466 ? 15.823 -0.115 -56.832 1.00 25.14 462 ILE B N 1
ATOM 7235 C CA . ILE B 2 466 ? 16.154 -1.121 -55.826 1.00 23.94 462 ILE B CA 1
ATOM 7236 C C . ILE B 2 466 ? 15.954 -0.482 -54.455 1.00 22.22 462 ILE B C 1
ATOM 7237 O O . ILE B 2 466 ? 16.577 0.540 -54.175 1.00 22.40 462 ILE B O 1
ATOM 7242 N N . GLN B 2 467 ? 15.077 -1.061 -53.636 1.00 20.58 463 GLN B N 1
ATOM 7243 C CA . GLN B 2 467 ? 14.888 -0.612 -52.250 1.00 20.78 463 GLN B CA 1
ATOM 7244 C C . GLN B 2 467 ? 15.820 -1.408 -51.345 1.00 18.91 463 GLN B C 1
ATOM 7245 O O . GLN B 2 467 ? 15.702 -2.622 -51.222 1.00 18.62 463 GLN B O 1
ATOM 7251 N N . CYS B 2 468 ? 16.775 -0.711 -50.758 1.00 18.19 464 CYS B N 1
ATOM 7252 C CA . CYS B 2 468 ? 17.744 -1.296 -49.839 1.00 17.45 464 CYS B CA 1
ATOM 7253 C C . CYS B 2 468 ? 17.926 -0.347 -48.684 1.00 16.79 464 CYS B C 1
ATOM 7254 O O . CYS B 2 468 ? 18.096 0.853 -48.908 1.00 15.63 464 CYS B O 1
ATOM 7257 N N . GLU B 2 469 ? 17.853 -0.859 -47.460 1.00 14.73 465 GLU B N 1
ATOM 7258 C CA . GLU B 2 469 ? 18.063 -0.033 -46.278 1.00 16.33 465 GLU B CA 1
ATOM 7259 C C . GLU B 2 469 ? 18.912 -0.800 -45.268 1.00 15.28 465 GLU B C 1
ATOM 7260 O O . GLU B 2 469 ? 18.548 -1.911 -44.882 1.00 16.27 465 GLU B O 1
ATOM 7266 N N . ILE B 2 470 ? 20.032 -0.204 -44.843 1.00 14.01 466 ILE B N 1
ATOM 7267 C CA . ILE B 2 470 ? 20.961 -0.780 -43.902 1.00 14.50 466 ILE B CA 1
ATOM 7268 C C . ILE B 2 470 ? 20.993 0.098 -42.664 1.00 13.32 466 ILE B C 1
ATOM 7269 O O . ILE B 2 470 ? 21.200 1.306 -42.750 1.00 14.15 466 ILE B O 1
ATOM 7274 N N . SER B 2 471 ? 20.763 -0.508 -41.511 1.00 13.65 467 SER B N 1
ATOM 7275 C CA . SER B 2 471 ? 20.794 0.230 -40.255 1.00 12.42 467 SER B CA 1
ATOM 7276 C C . SER B 2 471 ? 22.195 0.736 -39.984 1.00 12.43 467 SER B C 1
ATOM 7277 O O . SER B 2 471 ? 23.165 0.001 -40.179 1.00 11.38 467 SER B O 1
ATOM 7280 N N . PRO B 2 472 ? 22.317 1.959 -39.436 1.00 12.92 468 PRO B N 1
ATOM 7281 C CA . PRO B 2 472 ? 23.616 2.382 -38.979 1.00 13.61 468 PRO B CA 1
ATOM 7282 C C . PRO B 2 472 ? 24.265 1.467 -37.934 1.00 14.15 468 PRO B C 1
ATOM 7283 O O . PRO B 2 472 ? 25.496 1.443 -37.833 1.00 13.37 468 PRO B O 1
ATOM 7287 N N . LEU B 2 473 ? 23.465 0.719 -37.186 1.00 15.17 469 LEU B N 1
ATOM 7288 C CA . LEU B 2 473 ? 24.022 -0.215 -36.222 1.00 16.25 469 LEU B CA 1
ATOM 7289 C C . LEU B 2 473 ? 24.848 -1.306 -36.902 1.00 15.56 469 LEU B C 1
ATOM 7290 O O . LEU B 2 473 ? 25.804 -1.810 -36.313 1.00 15.77 469 LEU B O 1
ATOM 7295 N N . ILE B 2 474 ? 24.531 -1.616 -38.154 1.00 14.29 470 ILE B N 1
ATOM 7296 C CA . ILE B 2 474 ? 25.281 -2.589 -38.941 1.00 14.76 470 ILE B CA 1
ATOM 7297 C C . ILE B 2 474 ? 26.437 -1.957 -39.708 1.00 14.22 470 ILE B C 1
ATOM 7298 O O . ILE B 2 474 ? 27.548 -2.478 -39.703 1.00 13.52 470 ILE B O 1
ATOM 7303 N N . SER B 2 475 ? 26.166 -0.840 -40.388 1.00 13.67 471 SER B N 1
ATOM 7304 C CA . SER B 2 475 ? 27.163 -0.145 -41.166 1.00 12.82 471 SER B CA 1
ATOM 7305 C C . SER B 2 475 ? 27.011 1.370 -41.074 1.00 12.83 471 SER B C 1
ATOM 7306 O O . SER B 2 475 ? 25.946 1.938 -41.393 1.00 12.52 471 SER B O 1
ATOM 7309 N N . TYR B 2 476 ? 28.090 2.033 -40.675 1.00 12.14 472 TYR B N 1
ATOM 7310 C CA . TYR B 2 476 ? 28.094 3.488 -40.582 1.00 12.48 472 TYR B CA 1
ATOM 7311 C C . TYR B 2 476 ? 28.198 4.149 -41.970 1.00 12.52 472 TYR B C 1
ATOM 7312 O O . TYR B 2 476 ? 27.459 5.093 -42.275 1.00 12.48 472 TYR B O 1
ATOM 7321 N N . ALA B 2 477 ? 29.152 3.648 -42.773 1.00 13.70 473 ALA B N 1
ATOM 7322 C CA . ALA B 2 477 ? 29.484 4.234 -44.076 1.00 14.48 473 ALA B CA 1
ATOM 7323 C C . ALA B 2 477 ? 29.841 3.214 -45.146 1.00 15.04 473 ALA B C 1
ATOM 7324 O O . ALA B 2 477 ? 30.588 3.515 -46.078 1.00 16.63 473 ALA B O 1
ATOM 7326 N N . GLY B 2 478 ? 29.294 2.006 -45.019 1.00 14.78 474 GLY B N 1
ATOM 7327 C CA . GLY B 2 478 ? 29.497 0.945 -46.006 1.00 14.80 474 GLY B CA 1
ATOM 7328 C C . GLY B 2 478 ? 30.451 -0.142 -45.589 1.00 14.57 474 GLY B C 1
ATOM 7329 O O . GLY B 2 478 ? 30.599 -1.151 -46.315 1.00 13.82 474 GLY B O 1
ATOM 7330 N N . GLU B 2 479 ? 31.121 0.044 -44.450 1.00 14.25 475 GLU B N 1
ATOM 7331 C CA . GLU B 2 479 ? 31.964 -1.008 -43.874 1.00 14.97 475 GLU B CA 1
ATOM 7332 C C . GLU B 2 479 ? 31.199 -2.119 -43.182 1.00 15.59 475 GLU B C 1
ATOM 7333 O O . GLU B 2 479 ? 30.053 -1.929 -42.768 1.00 15.66 475 GLU B O 1
ATOM 7339 N N . GLY B 2 480 ? 31.872 -3.255 -42.971 1.00 15.58 476 GLY B N 1
ATOM 7340 C CA . GLY B 2 480 ? 31.348 -4.308 -42.115 1.00 15.56 476 GLY B CA 1
ATOM 7341 C C . GLY B 2 480 ? 30.200 -5.140 -42.690 1.00 15.89 476 GLY B C 1
ATOM 7342 O O . GLY B 2 480 ? 29.465 -5.819 -41.939 1.00 16.49 476 GLY B O 1
ATOM 7343 N N . LEU B 2 481 ? 30.044 -5.103 -44.008 1.00 15.13 477 LEU B N 1
ATOM 7344 C CA . LEU B 2 481 ? 28.936 -5.806 -44.659 1.00 15.62 477 LEU B CA 1
ATOM 7345 C C . LEU B 2 481 ? 29.294 -7.176 -45.231 1.00 16.03 477 LEU B C 1
ATOM 7346 O O . LEU B 2 481 ? 28.424 -7.892 -45.660 1.00 15.10 477 LEU B O 1
ATOM 7351 N N . GLU B 2 482 ? 30.548 -7.584 -45.157 1.00 17.14 478 GLU B N 1
ATOM 7352 C CA . GLU B 2 482 ? 30.989 -8.750 -45.946 1.00 18.82 478 GLU B CA 1
ATOM 7353 C C . GLU B 2 482 ? 30.311 -10.068 -45.534 1.00 18.17 478 GLU B C 1
ATOM 7354 O O . GLU B 2 482 ? 29.854 -10.801 -46.402 1.00 17.21 478 GLU B O 1
ATOM 7360 N N . SER B 2 483 ? 30.139 -10.331 -44.235 1.00 18.08 479 SER B N 1
ATOM 7361 C CA . SER B 2 483 ? 29.395 -11.527 -43.798 1.00 17.71 479 SER B CA 1
ATOM 7362 C C . SER B 2 483 ? 27.924 -11.502 -44.222 1.00 17.82 479 SER B C 1
ATOM 7363 O O . SER B 2 483 ? 27.344 -12.548 -44.473 1.00 17.88 479 SER B O 1
ATOM 7366 N N . TYR B 2 484 ? 27.338 -10.309 -44.320 1.00 15.29 480 TYR B N 1
ATOM 7367 C CA . TYR B 2 484 ? 25.919 -10.182 -44.651 1.00 15.63 480 TYR B CA 1
ATOM 7368 C C . TYR B 2 484 ? 25.632 -10.438 -46.132 1.00 15.26 480 TYR B C 1
ATOM 7369 O O . TYR B 2 484 ? 24.640 -11.083 -46.459 1.00 15.95 480 TYR B O 1
ATOM 7378 N N . VAL B 2 485 ? 26.478 -9.892 -47.013 1.00 14.57 481 VAL B N 1
ATOM 7379 C CA . VAL B 2 485 ? 26.143 -9.799 -48.447 1.00 14.13 481 VAL B CA 1
ATOM 7380 C C . VAL B 2 485 ? 27.162 -10.317 -49.448 1.00 14.62 481 VAL B C 1
ATOM 7381 O O . VAL B 2 485 ? 26.793 -10.446 -50.624 1.00 14.36 481 VAL B O 1
ATOM 7385 N N . ALA B 2 486 ? 28.429 -10.518 -49.049 1.00 14.43 482 ALA B N 1
ATOM 7386 C CA . ALA B 2 486 ? 29.472 -10.864 -50.025 1.00 14.70 482 ALA B CA 1
ATOM 7387 C C . ALA B 2 486 ? 29.125 -12.166 -50.744 1.00 15.60 482 ALA B C 1
ATOM 7388 O O . ALA B 2 486 ? 28.806 -13.160 -50.088 1.00 15.28 482 ALA B O 1
ATOM 7390 N N . ASP B 2 487 ? 29.227 -12.143 -52.080 1.00 15.77 483 ASP B N 1
ATOM 7391 C CA . ASP B 2 487 ? 28.917 -13.290 -52.934 1.00 17.85 483 ASP B CA 1
ATOM 7392 C C . ASP B 2 487 ? 27.519 -13.909 -52.689 1.00 17.90 483 ASP B C 1
ATOM 7393 O O . ASP B 2 487 ? 27.374 -15.136 -52.639 1.00 17.92 483 ASP B O 1
ATOM 7398 N N . LYS B 2 488 ? 26.511 -13.060 -52.512 1.00 15.73 484 LYS B N 1
ATOM 7399 C CA . LYS B 2 488 ? 25.131 -13.481 -52.342 1.00 15.74 484 LYS B CA 1
ATOM 7400 C C . LYS B 2 488 ? 24.247 -12.702 -53.297 1.00 15.12 484 LYS B C 1
ATOM 7401 O O . LYS B 2 488 ? 24.558 -11.562 -53.642 1.00 15.76 484 LYS B O 1
ATOM 7407 N N . GLU B 2 489 ? 23.122 -13.298 -53.643 1.00 14.95 485 GLU B N 1
ATOM 7408 C CA . GLU B 2 489 ? 22.087 -12.652 -54.447 1.00 15.35 485 GLU B CA 1
ATOM 7409 C C . GLU B 2 489 ? 20.857 -12.351 -53.613 1.00 15.42 485 GLU B C 1
ATOM 7410 O O . GLU B 2 489 ? 20.355 -13.228 -52.871 1.00 15.73 485 GLU B O 1
ATOM 7416 N N . PHE B 2 490 ? 20.336 -11.138 -53.774 1.00 15.02 486 PHE B N 1
ATOM 7417 C CA . PHE B 2 490 ? 19.145 -10.685 -53.063 1.00 15.76 486 PHE B CA 1
ATOM 7418 C C . PHE B 2 490 ? 18.072 -10.164 -53.974 1.00 16.18 486 PHE B C 1
ATOM 7419 O O . PHE B 2 490 ? 18.359 -9.457 -54.936 1.00 16.21 486 PHE B O 1
ATOM 7427 N N . HIS B 2 491 ? 16.821 -10.463 -53.629 1.00 18.61 487 HIS B N 1
ATOM 7428 C CA . HIS B 2 491 ? 15.695 -9.835 -54.305 1.00 19.16 487 HIS B CA 1
ATOM 7429 C C . HIS B 2 491 ? 15.168 -8.727 -53.391 1.00 19.13 487 HIS B C 1
ATOM 7430 O O . HIS B 2 491 ? 14.718 -8.980 -52.275 1.00 20.24 487 HIS B O 1
ATOM 7437 N N . ALA B 2 492 ? 15.288 -7.488 -53.858 1.00 18.90 488 ALA B N 1
ATOM 7438 C CA . ALA B 2 492 ? 14.836 -6.323 -53.111 1.00 18.21 488 ALA B CA 1
ATOM 7439 C C . ALA B 2 492 ? 13.298 -6.349 -52.962 1.00 18.93 488 ALA B C 1
ATOM 7440 O O . ALA B 2 492 ? 12.617 -6.998 -53.789 1.00 19.23 488 ALA B O 1
ATOM 7442 N N . PRO B 2 493 ? 12.714 -5.682 -51.955 1.00 17.79 489 PRO B N 1
ATOM 7443 C CA . PRO B 2 493 ? 13.409 -4.838 -50.978 1.00 17.70 489 PRO B CA 1
ATOM 7444 C C . PRO B 2 493 ? 14.269 -5.590 -50.005 1.00 16.67 489 PRO B C 1
ATOM 7445 O O . PRO B 2 493 ? 13.892 -6.688 -49.531 1.00 15.59 489 PRO B O 1
ATOM 7449 N N . LEU B 2 494 ? 15.431 -5.011 -49.688 1.00 17.06 490 LEU B N 1
ATOM 7450 C CA . LEU B 2 494 ? 16.406 -5.650 -48.813 1.00 17.33 490 LEU B CA 1
ATOM 7451 C C . LEU B 2 494 ? 16.688 -4.759 -47.603 1.00 17.43 490 LEU B C 1
ATOM 7452 O O . LEU B 2 494 ? 17.202 -3.655 -47.762 1.00 16.98 490 LEU B O 1
ATOM 7457 N N . ILE B 2 495 ? 16.395 -5.246 -46.398 1.00 17.02 491 ILE B N 1
ATOM 7458 C CA . ILE B 2 495 ? 16.692 -4.529 -45.163 1.00 17.73 491 ILE B CA 1
ATOM 7459 C C . ILE B 2 495 ? 17.747 -5.327 -44.389 1.00 17.38 491 ILE B C 1
ATOM 7460 O O . ILE B 2 495 ? 17.612 -6.548 -44.226 1.00 18.04 491 ILE B O 1
ATOM 7465 N N . ILE B 2 496 ? 18.793 -4.640 -43.923 1.00 16.43 492 ILE B N 1
ATOM 7466 C CA . ILE B 2 496 ? 19.809 -5.257 -43.102 1.00 16.89 492 ILE B CA 1
ATOM 7467 C C . ILE B 2 496 ? 19.815 -4.490 -41.805 1.00 17.51 492 ILE B C 1
ATOM 7468 O O . ILE B 2 496 ? 19.979 -3.256 -41.795 1.00 16.74 492 ILE B O 1
ATOM 7473 N N . ASP B 2 497 ? 19.643 -5.210 -40.701 1.00 17.82 493 ASP B N 1
ATOM 7474 C CA . ASP B 2 497 ? 19.555 -4.549 -39.399 1.00 18.32 493 ASP B CA 1
ATOM 7475 C C . ASP B 2 497 ? 20.033 -5.495 -38.300 1.00 19.07 493 ASP B C 1
ATOM 7476 O O . ASP B 2 497 ? 20.591 -6.540 -38.573 1.00 18.06 493 ASP B O 1
ATOM 7481 N N . GLU B 2 498 ? 19.856 -5.073 -37.054 1.00 21.30 494 GLU B N 1
ATOM 7482 C CA . GLU B 2 498 ? 20.276 -5.831 -35.884 1.00 23.23 494 GLU B CA 1
ATOM 7483 C C . GLU B 2 498 ? 19.630 -7.234 -35.770 1.00 23.67 494 GLU B C 1
ATOM 7484 O O . GLU B 2 498 ? 20.151 -8.110 -35.071 1.00 23.48 494 GLU B O 1
ATOM 7490 N N . ASN B 2 499 ? 18.510 -7.436 -36.460 1.00 23.42 495 ASN B N 1
ATOM 7491 C CA . ASN B 2 499 ? 17.810 -8.732 -36.495 1.00 25.16 495 ASN B CA 1
ATOM 7492 C C . ASN B 2 499 ? 18.164 -9.581 -37.731 1.00 25.37 495 ASN B C 1
ATOM 7493 O O . ASN B 2 499 ? 17.657 -10.698 -37.891 1.00 27.78 495 ASN B O 1
ATOM 7498 N N . GLY B 2 500 ? 19.064 -9.075 -38.573 1.00 23.51 496 GLY B N 1
ATOM 7499 C CA . GLY B 2 500 ? 19.612 -9.834 -39.696 1.00 22.89 496 GLY B CA 1
ATOM 7500 C C . GLY B 2 500 ? 19.272 -9.236 -41.050 1.00 23.05 496 GLY B C 1
ATOM 7501 O O . GLY B 2 500 ? 19.136 -8.031 -41.180 1.00 19.11 496 GLY B O 1
ATOM 7502 N N . VAL B 2 501 ? 19.122 -10.103 -42.046 1.00 21.36 497 VAL B N 1
ATOM 7503 C CA . VAL B 2 501 ? 18.947 -9.722 -43.451 1.00 21.73 497 VAL B CA 1
ATOM 7504 C C . VAL B 2 501 ? 17.567 -10.164 -43.901 1.00 21.87 497 VAL B C 1
ATOM 7505 O O . VAL B 2 501 ? 17.253 -11.369 -43.872 1.00 22.49 497 VAL B O 1
ATOM 7509 N N . HIS B 2 502 ? 16.735 -9.197 -44.292 1.00 20.75 498 HIS B N 1
ATOM 7510 C CA . HIS B 2 502 ? 15.342 -9.440 -44.618 1.00 22.67 498 HIS B CA 1
ATOM 7511 C C . HIS B 2 502 ? 15.027 -9.063 -46.074 1.00 21.89 498 HIS B C 1
ATOM 7512 O O . HIS B 2 502 ? 15.257 -7.935 -46.479 1.00 21.13 498 HIS B O 1
ATOM 7519 N N . GLU B 2 503 ? 14.517 -10.024 -46.850 1.00 21.40 499 GLU B N 1
ATOM 7520 C CA . GLU B 2 503 ? 14.009 -9.786 -48.186 1.00 22.53 499 GLU B CA 1
ATOM 7521 C C . GLU B 2 503 ? 12.512 -9.719 -48.035 1.00 24.10 499 GLU B C 1
ATOM 7522 O O . GLU B 2 503 ? 11.901 -10.693 -47.629 1.00 25.12 499 GLU B O 1
ATOM 7528 N N . LEU B 2 504 ? 11.912 -8.569 -48.314 1.00 24.86 500 LEU B N 1
ATOM 7529 C CA . LEU B 2 504 ? 10.488 -8.383 -48.005 1.00 26.96 500 LEU B CA 1
ATOM 7530 C C . LEU B 2 504 ? 9.630 -8.896 -49.161 1.00 25.80 500 LEU B C 1
ATOM 7531 O O . LEU B 2 504 ? 9.984 -8.688 -50.317 1.00 27.69 500 LEU B O 1
#

GO terms:
  GO:0005829 cytosol (C, IDA)
  GO:0140374 antiviral innate immune response (P, IDA)
  GO:0032481 positive regulation of type I interferon production (P, IDA)
  GO:0141090 protein serine pyrophosphorylase activity (F, IDA)
  GO:0052630 UDP-N-acetylgalactosamine diphosphorylase activity (F, EXP)
  GO:0003977 UDP-N-acetylglucosamine diphosphorylase activity (F, EXP)
  GO:0003977 UDP-N-acetylglucosamine diphosphorylase activity (F, TAS)
  GO:0006048 UDP-N-acetylglucosamine biosynthetic process (P, TAS)
  GO:0005829 cytosol (C, TAS)
  GO:0042802 identical protein binding (F, IPI)

InterPro domains:
  IPR002618 UDPGP family [PF01704] (46-451)
  IPR029044 Nucleotide-diphospho-sugar transferases [G3DSA:3.90.550.10] (1-437)
  IPR029044 Nucleotide-diphospho-sugar transferases [SSF53448] (1-517)
  IPR039741 UDP-sugar pyrophosphorylase [PTHR11952] (3-510)

Organism: Homo sapiens (NCBI:txid9606)

Sequence (943 aa):
NINDLKLTLSKAGQEHLLRFWNELEEAQQVELYAELQAMNFEELNFFFQKAIEMEPVPRDQLQAWESEGLFQISQNKVAVLLLARLGVAYPKGMYDVGLPSRKTLFQIQAERILKLQQVAEKYYGNKCIIPWYIMTSGTMESTKEFFTKHKYFGLKKENVIFFQQGMLPAMSFDGKIILEEKNKVSMAPDGNGGLYRTLAAQNIVEDMEQRGIWSIHVYCVDNILVKVADPRFIGFCIQKGADCGAKVVEKTNPTEPVGVVCRVGVYQVVEYSEISLATAQKRSSDGRLLFNAGNIANHFFTVPFLRDVVNVYEPQLQHHVAQKKIPYVDTQGQLIKPDKPNGIKMEKFVFDIFQFAKKFVVYEVLREDEFSPLKNADSQNGKDNPTTARHALMSLHHCWVLNAGGHFIDENGSRLPAIPRLKDANDVPIQCEISPLISYAGEGLESYVADKEFHAPLIIDENGVHELVINDLKLTLSKAGQEHLLRFWNELEEAQQVELYAELQAMNFEELNFFFQKAIEGFVDARMEPVPLQAWESEGLFQISQNKVAVLLLAGGQGTRLGVAYPKGMYDVGLPSRKTLFQIQAERILKLQQVAEKYYGNKCIIPWYIMTSGRTMESTKEFFTKHKYFGLKKENVIFFQQGMLPAMSFDGKIILEEKNKVSMAPDGNGGLYRTLAAQNIVEDMEQRGIWSIHVYVDNILVKVADPRFIGFCIQKGADCGAKVVEKTNPTEPVGVVCRVDGVYQVVEYSEISLATAQKRSSDGRLLFNAGNIANHFFTVPFLRDVVNVYEPQLQHHVAQKKIPYVQGQLIKPDKPNGIKMEKFVFDIFQFAKKFVVYEVLREDEFSPLKNADSQNGKDNPTTARHALMSLHHCWVLNAGGHFIDENGSRLPAIPRLKDANDVPIQCEISPLISYAGEGLESYVADKEFHAPLIIDENGVHEL

Foldseek 3Di:
DVVVLCVQCVVLVANCLCLCVVPDDPVLNVLLVVVSVPDDSVVLLVQCVQQLPFAADPDVCLVVLLLQLLQCQQVQQEAEEEEWQQPDDATQQQDQLPAPVSDGLQLLLLLLQVQSQVVSCVNPPDRGHHAYEYEAEPSQVVVVVVCVVCVVNPDDPVRYHYDYFDKDFWAFSVGHFFALASRRTHIDGFASLSVLVRCLVVVVLVVSVVSNHFKYKYAYSFFSLANTSRSSQVSVCVVLVWQKEFEFEFAADLQDQFWFWGPPVFIFTHGSVRDDSCQSCDADPVRGRSGTGGGRRIMMHTSVRSVCCSVPVVVPFGWHKDFAQGFHQDSVRDTDRDPDRGTIRTHTYNRRCRRVIPRYYYHYDYCLNHGQGQDHDPPDPNGSHSVSNNVSQQLQQLVLLVVLAAFEAEPVRHTADNDHDADDPPGDDAGEEERSNCPSRSPNCNVQGHPYYAYDPWYQYPVGIDHDD/DVVLCVQCVVLVQNCLCVLVVVDDPVLNVLLVVVSVPDDSVVLLVLVVLQVVVVALVQWAFDPFPLLLVQLLVCQLVQAEAEEEAQEAQLVQQPGGATQQQDQLDAPVSDGLVLQLLLLQVQSQVVSCVVPPDRGAHAYEYEYEDPNQVVVVVVCVVCVVNPDHPVRYHYDYFDKDFWAFPVRHFFALDSRRTHIGGQESLSVLLRCLVVVVLVVSVVSNHWKYKYAGFFSLANTSRSNVVSVCVVLVWQKEFEFEFDAQLQPFFFFFTAGNRFTFTHGSVRDDSCQSADADPVRGRRRTGGGRRIMMHTSVSSCCCNVPNVVVDRWHWDFDQRFHAVPHTDGDPDGRTTRTHDYNGPCSRVIPGYYYHYDYCLNHGQGQRHHPPPPNGSHSVSNSVSQQLQQLVLLVVLAAFEADPVRDTADNDHDDDDPPDDPAREHERVSCPSRSPNCNVQGHPYYAYDPWYAYPVHIDHD